Protein 1VG5 (pdb70)

Nearest PDB structures (foldseek):
  1vg5-assembly1_A  TM=5.744E-01  e=1.620E-09  Arabidopsis thaliana
  2lbc-assembly1_A  TM=6.760E-01  e=2.337E-02  Homo sapiens
  2dak-assembly1_A  TM=7.520E-01  e=6.310E-02  Homo sapiens
  2dai-assembly1_A  TM=5.383E-01  e=2.337E-02  Homo sapiens
  1wgn-assembly1_A  TM=6.524E-01  e=8.223E-02  Homo sapiens

Sequence (73 aa):
GSSGSSGSRQAPIANAAVLPQSQGRVAASEEQIQKLVAMGFDRTQVEVALAAADDDLTVAVEILMSQSGPSSGGSSGSSGSRQAPIANAAVLPQSQGRVAASEEQIQKLVAMGFDRTQVEVALAAADDDLTVAVEILMSQSGPSSGGSSGSSGSRQAPIANAAVLPQSQGRVAASEEQIQKLVAMGFDRTQVEVALAAADDDLTVAVEILMSQSGPSSGGSSGSSGSRQAPIANAAVLPQSQGRVAASEEQIQKLVAMGFDRTQVEVALAAADDDLTVAVEILMSQSGPSSGGSSGSSGSRQAPIANAAVLPQSQGRVAASEEQIQKLVAMGFDRTQVEVALAAADDDLTVAVEILMSQSGPSSGGSSGSSGSRQAPIANAAVLPQSQGRVAASEEQIQKLVAMGFDRTQVEVALAAADDDLTVAVEILMSQSGPSSGGSSGSSGSRQAPIANAAVLPQSQGRVAASEEQIQKLVAMGFDRTQVEVALAAADDDLTVAVEILMSQSGPSSGGSSGSSGSRQAPIANAAVLPQSQGRVAASEEQIQKLVAMGFDRTQVEVALAAADDDLTVAVEILMSQSGPSSGGSSGSSGSRQAPIANAAVLPQSQGRVAASEEQIQKLVAMGFDRTQVEVALAAADDDLTVAVEILMSQSGPSSGGSSGSSGSRQAPIANAAVLPQSQGRVAASEEQIQKLVAMGFDRTQVEVALAAADDDLTVAVEILMSQSGPSSGGSSGSSGSRQAPIANAAVLPQSQGRVAASEEQIQKLVAMGFDRTQVEVALAAADDDLTVAVEILMSQSGPSSGGSSGSSGSRQAPIANAAVLPQSQGRVAASEEQIQKLVAMGFDRTQVEVALAAADDDLTVAVEILMSQSGPSSGGSSGSSGSRQAPIANAAVLPQSQGRVAASEEQIQKLVAMGFDRTQVEVALAAADDDLTVAVEILMSQSGPSSGGSSGSSGSRQAPIANAAVLPQSQGRVAASEEQIQKLVAMGFDRTQVEVALAAADDDLTVAVEILMSQSGPSSGGSSGSSGSRQAPIANAAVLPQSQGRVAASEEQIQKLVAMGFDRTQVEVALAAADDDLTVAVEILMSQSGPSSGGSSGSSGSRQAPIANAAVLPQSQGRVAASEEQIQKLVAMGFDRTQVEVALAAADDDLTVAVEILMSQSGPSSGGSSGSSGSRQAPIANAAVLPQSQGRVAASEEQIQKLVAMGFDRTQVEVALAAADDDLTVAVEILMSQSGPSSGGSSGSSGSRQAPIANAAVLPQSQGRVAASEEQIQKLVAMGFDRTQVEVALAAADDDLTVAVEILMSQSGPSSGGSSGSSGSRQAPIANAAVLPQSQGRVAASEEQIQKLVAMGFDRTQVEVALAAADDDLTVAVEILMSQSGPSSGGSSGSSGSRQAPIANAAVLPQSQGRVAASEEQIQKLVAMGFDRTQVEVALAAADDDLTVAVEILMSQSGPSSG

Organism: Arabidopsis thaliana (NCBI:txid3702)

Solvent-accessible surface area: 6245 Å² total; per-residue (Å²): 140,115,116,56,117,125,63,118,220,184,69,142,146,98,95,79,100,80,141,111,166,115,154,72,214,132,34,40,49,120,116,23,5,84,110,1,51,87,122,65,34,86,130,84,64,0,59,90,0,1,71,39,7,109,55,61,34,106,53,0,26,106,18,9,138,84,55,115,43,150,96,128,116

InterPro domains:
  IPR009060 UBA-like superfamily [SSF46934] (340-401)
  IPR015940 Ubiquitin-associated domain [PF00627] (364-398)
  IPR015940 Ubiquitin-associated domain [PS50030] (361-401)
  IPR015940 Ubiquitin-associated domain [SM00165] (363-400)
  IPR022764 Peptidase S54, rhomboid domain [PF01694] (62-213)
  IPR035952 Rhomboid-like superfamily [G3DSA:1.20.1540.10] (17-213)
  IPR035952 Rhomboid-like superfamily [SSF144091] (19-215)

GO terms:
  GO:0005829 cytosol (C, HDA)

Foldseek 3Di:
DDPDDDDPDDDDDDDDDDDPDDPDDDALDPVLLCVVVVVPADSVLQRVLSVVCVVPSVRSNVCRVVPDDPPDD

Radius of gyration: 15.61 Å; Cα contacts (8 Å, |Δi|>4): 55; chains: 1; bounding box: 29×30×50 Å

Secondary structure (DSSP, 8-state):
-------------SPPP--SSS---S---HHHHHHHHTTT--HHHHHHHHHHHTS-HHHHHHHHHT-S-SS--

CATH classification: 1.10.8.10

Structure (mmCIF, N/CA/C/O backbone):
data_1VG5
#
_entry.id   1VG5
#
loop_
_atom_site.group_PDB
_atom_site.id
_atom_site.type_symbol
_atom_site.label_atom_id
_atom_site.label_alt_id
_atom_site.label_comp_id
_atom_site.label_asym_id
_atom_site.label_entity_id
_atom_site.label_seq_id
_atom_site.pdbx_PDB_ins_code
_atom_site.Cartn_x
_atom_site.Cartn_y
_atom_site.Cartn_z
_atom_site.occupancy
_atom_site.B_iso_or_equiv
_atom_site.auth_seq_id
_atom_site.auth_comp_id
_atom_site.auth_asym_id
_atom_site.auth_atom_id
_atom_site.pdbx_PDB_model_num
ATOM 1 N N . GLY A 1 1 ? -12.229 5.098 -35.597 1.00 0.00 1 GLY A N 1
ATOM 2 C CA . GLY A 1 1 ? -10.906 4.599 -35.931 1.00 0.00 1 GLY A CA 1
ATOM 3 C C . GLY A 1 1 ? -10.586 3.325 -35.146 1.00 0.00 1 GLY A C 1
ATOM 4 O O . GLY A 1 1 ? -11.466 2.497 -34.916 1.00 0.00 1 GLY A O 1
ATOM 8 N N . SER A 1 2 ? -9.325 3.209 -34.757 1.00 0.00 2 SER A N 1
ATOM 9 C CA . SER A 1 2 ? -8.879 2.051 -34.002 1.00 0.00 2 SER A CA 1
ATOM 10 C C . SER A 1 2 ? -8.590 2.449 -32.553 1.00 0.00 2 SER A C 1
ATOM 11 O O . SER A 1 2 ? -7.884 3.425 -32.303 1.00 0.00 2 SER A O 1
ATOM 19 N N . SER A 1 3 ? -9.149 1.673 -31.637 1.00 0.00 3 SER A N 1
ATOM 20 C CA . SER A 1 3 ? -8.961 1.933 -30.220 1.00 0.00 3 SER A CA 1
ATOM 21 C C . SER A 1 3 ? -7.689 1.241 -29.726 1.00 0.00 3 SER A C 1
ATOM 22 O O . SER A 1 3 ? -7.137 1.614 -28.692 1.00 0.00 3 SER A O 1
ATOM 30 N N . GLY A 1 4 ? -7.260 0.246 -30.489 1.00 0.00 4 GLY A N 1
ATOM 31 C CA . GLY A 1 4 ? -6.063 -0.501 -30.142 1.00 0.00 4 GLY A CA 1
ATOM 32 C C . GLY A 1 4 ? -6.193 -1.130 -28.753 1.00 0.00 4 GLY A C 1
ATOM 33 O O . GLY A 1 4 ? -7.299 -1.421 -28.300 1.00 0.00 4 GLY A O 1
ATOM 37 N N . SER A 1 5 ? -5.047 -1.321 -28.115 1.00 0.00 5 SER A N 1
ATOM 38 C CA . SER A 1 5 ? -5.019 -1.910 -26.787 1.00 0.00 5 SER A CA 1
ATOM 39 C C . SER A 1 5 ? -5.580 -3.333 -26.834 1.00 0.00 5 SER A C 1
ATOM 40 O O . SER A 1 5 ? -6.748 -3.533 -27.162 1.00 0.00 5 SER A O 1
ATOM 48 N N . SER A 1 6 ? -4.720 -4.284 -26.500 1.00 0.00 6 SER A N 1
ATOM 49 C CA . SER A 1 6 ? -5.115 -5.683 -26.500 1.00 0.00 6 SER A CA 1
ATOM 50 C C . SER A 1 6 ? -3.986 -6.545 -25.931 1.00 0.00 6 SER A C 1
ATOM 51 O O . SER A 1 6 ? -3.114 -6.999 -26.670 1.00 0.00 6 SER A O 1
ATOM 59 N N . GLY A 1 7 ? -4.040 -6.745 -24.622 1.00 0.00 7 GLY A N 1
ATOM 60 C CA . GLY A 1 7 ? -3.033 -7.545 -23.946 1.00 0.00 7 GLY A CA 1
ATOM 61 C C . GLY A 1 7 ? -3.488 -7.920 -22.534 1.00 0.00 7 GLY A C 1
ATOM 62 O O . GLY A 1 7 ? -4.602 -8.406 -22.345 1.00 0.00 7 GLY A O 1
ATOM 66 N N . SER A 1 8 ? -2.602 -7.679 -21.578 1.00 0.00 8 SER A N 1
ATOM 67 C CA . SER A 1 8 ? -2.899 -7.985 -20.189 1.00 0.00 8 SER A CA 1
ATOM 68 C C . SER A 1 8 ? -3.116 -9.490 -20.019 1.00 0.00 8 SER A C 1
ATOM 69 O O . SER A 1 8 ? -3.904 -10.093 -20.747 1.00 0.00 8 SER A O 1
ATOM 77 N N . ARG A 1 9 ? -2.404 -10.054 -19.055 1.00 0.00 9 ARG A N 1
ATOM 78 C CA . ARG A 1 9 ? -2.509 -11.477 -18.780 1.00 0.00 9 ARG A CA 1
ATOM 79 C C . ARG A 1 9 ? -1.665 -11.846 -17.559 1.00 0.00 9 ARG A C 1
ATOM 80 O O . ARG A 1 9 ? -0.644 -11.214 -17.292 1.00 0.00 9 ARG A O 1
ATOM 101 N N . GLN A 1 10 ? -2.123 -12.867 -16.849 1.00 0.00 10 GLN A N 1
ATOM 102 C CA . GLN A 1 10 ? -1.423 -13.327 -15.662 1.00 0.00 10 GLN A CA 1
ATOM 103 C C . GLN A 1 10 ? -1.221 -12.169 -14.683 1.00 0.00 10 GLN A C 1
ATOM 104 O O . GLN A 1 10 ? -0.219 -11.459 -14.755 1.00 0.00 10 GLN A O 1
ATOM 118 N N . ALA A 1 11 ? -2.188 -12.014 -13.791 1.00 0.00 11 ALA A N 1
ATOM 119 C CA . ALA A 1 11 ? -2.128 -10.955 -12.798 1.00 0.00 11 ALA A CA 1
ATOM 120 C C . ALA A 1 11 ? -2.397 -11.544 -11.412 1.00 0.00 11 ALA A C 1
ATOM 121 O O . ALA A 1 11 ? -3.176 -12.486 -11.275 1.00 0.00 11 ALA A O 1
ATOM 128 N N . PRO A 1 12 ? -1.720 -10.950 -10.393 1.00 0.00 12 PRO A N 1
ATOM 129 C CA . PRO A 1 12 ? -1.878 -11.406 -9.023 1.00 0.00 12 PRO A CA 1
ATOM 130 C C . PRO A 1 12 ? -3.219 -10.949 -8.445 1.00 0.00 12 PRO A C 1
ATOM 131 O O . PRO A 1 12 ? -3.336 -9.830 -7.948 1.00 0.00 12 PRO A O 1
ATOM 142 N N . ILE A 1 13 ? -4.197 -11.839 -8.529 1.00 0.00 13 ILE A N 1
ATOM 143 C CA . ILE A 1 13 ? -5.525 -11.541 -8.020 1.00 0.00 13 ILE A CA 1
ATOM 144 C C . ILE A 1 13 ? -5.741 -12.287 -6.701 1.00 0.00 13 ILE A C 1
ATOM 145 O O . ILE A 1 13 ? -5.254 -13.403 -6.529 1.00 0.00 13 ILE A O 1
ATOM 161 N N . ALA A 1 14 ? -6.470 -11.639 -5.804 1.00 0.00 14 ALA A N 1
ATOM 162 C CA . ALA A 1 14 ? -6.755 -12.227 -4.506 1.00 0.00 14 ALA A CA 1
ATOM 163 C C . ALA A 1 14 ? -5.465 -12.291 -3.686 1.00 0.00 14 ALA A C 1
ATOM 164 O O . ALA A 1 14 ? -4.387 -12.518 -4.234 1.00 0.00 14 ALA A O 1
ATOM 171 N N . ASN A 1 15 ? -5.618 -12.088 -2.386 1.00 0.00 15 ASN A N 1
ATOM 172 C CA . ASN A 1 15 ? -4.478 -12.120 -1.484 1.00 0.00 15 ASN A CA 1
ATOM 173 C C . ASN A 1 15 ? -4.072 -13.574 -1.235 1.00 0.00 15 ASN A C 1
ATOM 174 O O . ASN A 1 15 ? -4.869 -14.489 -1.438 1.00 0.00 15 ASN A O 1
ATOM 185 N N . ALA A 1 16 ? -2.832 -13.742 -0.799 1.00 0.00 16 ALA A N 1
ATOM 186 C CA . ALA A 1 16 ? -2.310 -15.069 -0.520 1.00 0.00 16 ALA A CA 1
ATOM 187 C C . ALA A 1 16 ? -2.557 -15.411 0.950 1.00 0.00 16 ALA A C 1
ATOM 188 O O . ALA A 1 16 ? -2.265 -14.609 1.836 1.00 0.00 16 ALA A O 1
ATOM 195 N N . ALA A 1 17 ? -3.094 -16.604 1.165 1.00 0.00 17 ALA A N 1
ATOM 196 C CA . ALA A 1 17 ? -3.384 -17.062 2.514 1.00 0.00 17 ALA A CA 1
ATOM 197 C C . ALA A 1 17 ? -2.070 -17.358 3.240 1.00 0.00 17 ALA A C 1
ATOM 198 O O . ALA A 1 17 ? -1.042 -17.584 2.604 1.00 0.00 17 ALA A O 1
ATOM 205 N N . VAL A 1 18 ? -2.147 -17.347 4.563 1.00 0.00 18 VAL A N 1
ATOM 206 C CA . VAL A 1 18 ? -0.978 -17.612 5.383 1.00 0.00 18 VAL A CA 1
ATOM 207 C C . VAL A 1 18 ? -1.416 -18.276 6.690 1.00 0.00 18 VAL A C 1
ATOM 208 O O . VAL A 1 18 ? -2.174 -17.692 7.463 1.00 0.00 18 VAL A O 1
ATOM 221 N N . LEU A 1 19 ? -0.920 -19.487 6.896 1.00 0.00 19 LEU A N 1
ATOM 222 C CA . LEU A 1 19 ? -1.251 -20.237 8.096 1.00 0.00 19 LEU A CA 1
ATOM 223 C C . LEU A 1 19 ? -0.593 -19.571 9.306 1.00 0.00 19 LEU A C 1
ATOM 224 O O . LEU A 1 19 ? 0.496 -19.011 9.194 1.00 0.00 19 LEU A O 1
ATOM 240 N N . PRO A 1 20 ? -1.300 -19.657 10.464 1.00 0.00 20 PRO A N 1
ATOM 241 C CA . PRO A 1 20 ? -0.796 -19.070 11.694 1.00 0.00 20 PRO A CA 1
ATOM 242 C C . PRO A 1 20 ? 0.336 -19.915 12.282 1.00 0.00 20 PRO A C 1
ATOM 243 O O . PRO A 1 20 ? 0.675 -20.967 11.741 1.00 0.00 20 PRO A O 1
ATOM 254 N N . GLN A 1 21 ? 0.888 -19.424 13.381 1.00 0.00 21 GLN A N 1
ATOM 255 C CA . GLN A 1 21 ? 1.975 -20.121 14.048 1.00 0.00 21 GLN A CA 1
ATOM 256 C C . GLN A 1 21 ? 3.073 -20.477 13.044 1.00 0.00 21 GLN A C 1
ATOM 257 O O . GLN A 1 21 ? 2.964 -20.159 11.861 1.00 0.00 21 GLN A O 1
ATOM 271 N N . SER A 1 22 ? 4.106 -21.132 13.553 1.00 0.00 22 SER A N 1
ATOM 272 C CA . SER A 1 22 ? 5.223 -21.534 12.715 1.00 0.00 22 SER A CA 1
ATOM 273 C C . SER A 1 22 ? 5.882 -20.301 12.093 1.00 0.00 22 SER A C 1
ATOM 274 O O . SER A 1 22 ? 6.759 -19.689 12.701 1.00 0.00 22 SER A O 1
ATOM 282 N N . GLN A 1 23 ? 5.434 -19.974 10.890 1.00 0.00 23 GLN A N 1
ATOM 283 C CA . GLN A 1 23 ? 5.970 -18.825 10.180 1.00 0.00 23 GLN A CA 1
ATOM 284 C C . GLN A 1 23 ? 5.810 -17.558 11.023 1.00 0.00 23 GLN A C 1
ATOM 285 O O . GLN A 1 23 ? 4.730 -16.971 11.070 1.00 0.00 23 GLN A O 1
ATOM 299 N N . GLY A 1 24 ? 6.902 -17.173 11.668 1.00 0.00 24 GLY A N 1
ATOM 300 C CA . GLY A 1 24 ? 6.896 -15.987 12.507 1.00 0.00 24 GLY A CA 1
ATOM 301 C C . GLY A 1 24 ? 8.322 -15.514 12.798 1.00 0.00 24 GLY A C 1
ATOM 302 O O . GLY A 1 24 ? 8.819 -15.677 13.911 1.00 0.00 24 GLY A O 1
ATOM 306 N N . ARG A 1 25 ? 8.940 -14.938 11.777 1.00 0.00 25 ARG A N 1
ATOM 307 C CA . ARG A 1 25 ? 10.299 -14.441 11.909 1.00 0.00 25 ARG A CA 1
ATOM 308 C C . ARG A 1 25 ? 10.365 -12.965 11.511 1.00 0.00 25 ARG A C 1
ATOM 309 O O . ARG A 1 25 ? 9.404 -12.421 10.968 1.00 0.00 25 ARG A O 1
ATOM 330 N N . VAL A 1 26 ? 11.508 -12.359 11.796 1.00 0.00 26 VAL A N 1
ATOM 331 C CA . VAL A 1 26 ? 11.712 -10.957 11.475 1.00 0.00 26 VAL A CA 1
ATOM 332 C C . VAL A 1 26 ? 11.572 -10.758 9.964 1.00 0.00 26 VAL A C 1
ATOM 333 O O . VAL A 1 26 ? 11.771 -11.694 9.191 1.00 0.00 26 VAL A O 1
ATOM 346 N N . ALA A 1 27 ? 11.230 -9.534 9.589 1.00 0.00 27 ALA A N 1
ATOM 347 C CA . ALA A 1 27 ? 11.061 -9.201 8.185 1.00 0.00 27 ALA A CA 1
ATOM 348 C C . ALA A 1 27 ? 10.669 -7.728 8.059 1.00 0.00 27 ALA A C 1
ATOM 349 O O . ALA A 1 27 ? 11.415 -6.929 7.494 1.00 0.00 27 ALA A O 1
ATOM 356 N N . ALA A 1 28 ? 9.498 -7.412 8.593 1.00 0.00 28 ALA A N 1
ATOM 357 C CA . ALA A 1 28 ? 8.998 -6.049 8.547 1.00 0.00 28 ALA A CA 1
ATOM 358 C C . ALA A 1 28 ? 10.154 -5.077 8.789 1.00 0.00 28 ALA A C 1
ATOM 359 O O . ALA A 1 28 ? 10.875 -5.199 9.779 1.00 0.00 28 ALA A O 1
ATOM 366 N N . SER A 1 29 ? 10.296 -4.134 7.869 1.00 0.00 29 SER A N 1
ATOM 367 C CA . SER A 1 29 ? 11.353 -3.142 7.970 1.00 0.00 29 SER A CA 1
ATOM 368 C C . SER A 1 29 ? 10.748 -1.754 8.191 1.00 0.00 29 SER A C 1
ATOM 369 O O . SER A 1 29 ? 9.664 -1.459 7.690 1.00 0.00 29 SER A O 1
ATOM 377 N N . GLU A 1 30 ? 11.475 -0.939 8.940 1.00 0.00 30 GLU A N 1
ATOM 378 C CA . GLU A 1 30 ? 11.024 0.411 9.233 1.00 0.00 30 GLU A CA 1
ATOM 379 C C . GLU A 1 30 ? 10.806 1.191 7.935 1.00 0.00 30 GLU A C 1
ATOM 380 O O . GLU A 1 30 ? 9.792 1.868 7.776 1.00 0.00 30 GLU A O 1
ATOM 392 N N . GLU A 1 31 ? 11.776 1.070 7.040 1.00 0.00 31 GLU A N 1
ATOM 393 C CA . GLU A 1 31 ? 11.703 1.755 5.761 1.00 0.00 31 GLU A CA 1
ATOM 394 C C . GLU A 1 31 ? 10.321 1.561 5.133 1.00 0.00 31 GLU A C 1
ATOM 395 O O . GLU A 1 31 ? 9.745 2.502 4.588 1.00 0.00 31 GLU A O 1
ATOM 407 N N . GLN A 1 32 ? 9.829 0.335 5.230 1.00 0.00 32 GLN A N 1
ATOM 408 C CA . GLN A 1 32 ? 8.526 0.006 4.678 1.00 0.00 32 GLN A CA 1
ATOM 409 C C . GLN A 1 32 ? 7.421 0.709 5.470 1.00 0.00 32 GLN A C 1
ATOM 410 O O . GLN A 1 32 ? 6.660 1.499 4.913 1.00 0.00 32 GLN A O 1
ATOM 424 N N . ILE A 1 33 ? 7.368 0.396 6.756 1.00 0.00 33 ILE A N 1
ATOM 425 C CA . ILE A 1 33 ? 6.370 0.988 7.630 1.00 0.00 33 ILE A CA 1
ATOM 426 C C . ILE A 1 33 ? 6.216 2.472 7.290 1.00 0.00 33 ILE A C 1
ATOM 427 O O . ILE A 1 33 ? 5.106 3.002 7.295 1.00 0.00 33 ILE A O 1
ATOM 443 N N . GLN A 1 34 ? 7.346 3.101 7.003 1.00 0.00 34 GLN A N 1
ATOM 444 C CA . GLN A 1 34 ? 7.351 4.513 6.662 1.00 0.00 34 GLN A CA 1
ATOM 445 C C . GLN A 1 34 ? 6.823 4.717 5.240 1.00 0.00 34 GLN A C 1
ATOM 446 O O . GLN A 1 34 ? 6.028 5.623 4.994 1.00 0.00 34 GLN A O 1
ATOM 460 N N . LYS A 1 35 ? 7.286 3.860 4.342 1.00 0.00 35 LYS A N 1
ATOM 461 C CA . LYS A 1 35 ? 6.870 3.935 2.952 1.00 0.00 35 LYS A CA 1
ATOM 462 C C . LYS A 1 35 ? 5.351 3.769 2.869 1.00 0.00 35 LYS A C 1
ATOM 463 O O . LYS A 1 35 ? 4.722 4.239 1.922 1.00 0.00 35 LYS A O 1
ATOM 482 N N . LEU A 1 36 ? 4.805 3.099 3.874 1.00 0.00 36 LEU A N 1
ATOM 483 C CA . LEU A 1 36 ? 3.372 2.866 3.926 1.00 0.00 36 LEU A CA 1
ATOM 484 C C . LEU A 1 36 ? 2.718 3.930 4.810 1.00 0.00 36 LEU A C 1
ATOM 485 O O . LEU A 1 36 ? 1.746 4.565 4.405 1.00 0.00 36 LEU A O 1
ATOM 501 N N . VAL A 1 37 ? 3.278 4.092 5.999 1.00 0.00 37 VAL A N 1
ATOM 502 C CA . VAL A 1 37 ? 2.762 5.068 6.943 1.00 0.00 37 VAL A CA 1
ATOM 503 C C . VAL A 1 37 ? 2.743 6.448 6.283 1.00 0.00 37 VAL A C 1
ATOM 504 O O . VAL A 1 37 ? 1.836 7.244 6.526 1.00 0.00 37 VAL A O 1
ATOM 517 N N . ALA A 1 38 ? 3.753 6.690 5.461 1.00 0.00 38 ALA A N 1
ATOM 518 C CA . ALA A 1 38 ? 3.864 7.960 4.765 1.00 0.00 38 ALA A CA 1
ATOM 519 C C . ALA A 1 38 ? 2.693 8.107 3.791 1.00 0.00 38 ALA A C 1
ATOM 520 O O . ALA A 1 38 ? 2.139 9.195 3.639 1.00 0.00 38 ALA A O 1
ATOM 527 N N . MET A 1 39 ? 2.350 6.995 3.156 1.00 0.00 39 MET A N 1
ATOM 528 C CA . MET A 1 39 ? 1.255 6.986 2.202 1.00 0.00 39 MET A CA 1
ATOM 529 C C . MET A 1 39 ? -0.076 7.298 2.890 1.00 0.00 39 MET A C 1
ATOM 530 O O . MET A 1 39 ? -1.025 7.738 2.244 1.00 0.00 39 MET A O 1
ATOM 544 N N . GLY A 1 40 ? -0.101 7.058 4.193 1.00 0.00 40 GLY A N 1
ATOM 545 C CA . GLY A 1 40 ? -1.299 7.308 4.976 1.00 0.00 40 GLY A CA 1
ATOM 546 C C . GLY A 1 40 ? -1.823 6.015 5.605 1.00 0.00 40 GLY A C 1
ATOM 547 O O . GLY A 1 40 ? -3.032 5.811 5.699 1.00 0.00 40 GLY A O 1
ATOM 551 N N . PHE A 1 41 ? -0.886 5.175 6.020 1.00 0.00 41 PHE A N 1
ATOM 552 C CA . PHE A 1 41 ? -1.237 3.908 6.637 1.00 0.00 41 PHE A CA 1
ATOM 553 C C . PHE A 1 41 ? -0.800 3.872 8.103 1.00 0.00 41 PHE A C 1
ATOM 554 O O . PHE A 1 41 ? -0.078 4.756 8.561 1.00 0.00 41 PHE A O 1
ATOM 571 N N . ASP A 1 42 ? -1.257 2.841 8.799 1.00 0.00 42 ASP A N 1
ATOM 572 C CA . ASP A 1 42 ? -0.922 2.678 10.203 1.00 0.00 42 ASP A CA 1
ATOM 573 C C . ASP A 1 42 ? 0.184 1.629 10.341 1.00 0.00 42 ASP A C 1
ATOM 574 O O . ASP A 1 42 ? 0.091 0.545 9.768 1.00 0.00 42 ASP A O 1
ATOM 583 N N . ARG A 1 43 ? 1.204 1.989 11.106 1.00 0.00 43 ARG A N 1
ATOM 584 C CA . ARG A 1 43 ? 2.326 1.093 11.327 1.00 0.00 43 ARG A CA 1
ATOM 585 C C . ARG A 1 43 ? 1.829 -0.339 11.532 1.00 0.00 43 ARG A C 1
ATOM 586 O O . ARG A 1 43 ? 2.306 -1.266 10.879 1.00 0.00 43 ARG A O 1
ATOM 607 N N . THR A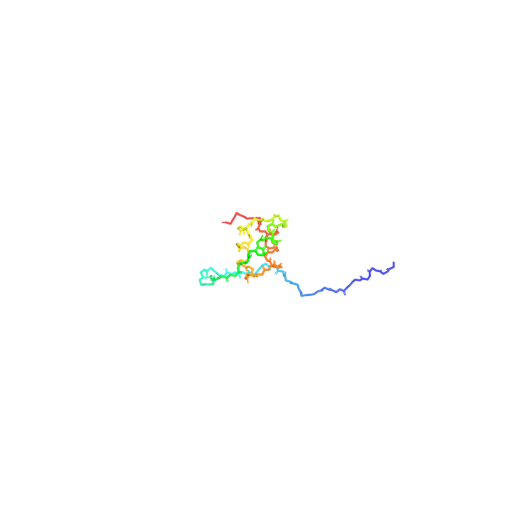 1 44 ? 0.877 -0.476 12.443 1.00 0.00 44 THR A N 1
ATOM 608 C CA . THR A 1 44 ? 0.310 -1.780 12.743 1.00 0.00 44 THR A CA 1
ATOM 609 C C . THR A 1 44 ? -0.185 -2.454 11.462 1.00 0.00 44 THR A C 1
ATOM 610 O O . THR A 1 44 ? 0.240 -3.561 11.135 1.00 0.00 44 THR A O 1
ATOM 621 N N . GLN A 1 45 ? -1.076 -1.758 10.771 1.00 0.00 45 GLN A N 1
ATOM 622 C CA . GLN A 1 45 ? -1.633 -2.275 9.533 1.00 0.00 45 GLN A CA 1
ATOM 623 C C . GLN A 1 45 ? -0.511 -2.702 8.584 1.00 0.00 45 GLN A C 1
ATOM 624 O O . GLN A 1 45 ? -0.622 -3.722 7.905 1.00 0.00 45 GLN A O 1
ATOM 638 N N . VAL A 1 46 ? 0.543 -1.899 8.566 1.00 0.00 46 VAL A N 1
ATOM 639 C CA . VAL A 1 46 ? 1.683 -2.180 7.711 1.00 0.00 46 VAL A CA 1
ATOM 640 C C . VAL A 1 46 ? 2.330 -3.496 8.148 1.00 0.00 46 VAL A C 1
ATOM 641 O O . VAL A 1 46 ? 2.576 -4.375 7.323 1.00 0.00 46 VAL A O 1
ATOM 654 N N . GLU A 1 47 ? 2.587 -3.591 9.444 1.00 0.00 47 GLU A N 1
ATOM 655 C CA . GLU A 1 47 ? 3.200 -4.785 10.000 1.00 0.00 47 GLU A CA 1
ATOM 656 C C . GLU A 1 47 ? 2.318 -6.007 9.736 1.00 0.00 47 GLU A C 1
ATOM 657 O O . GLU A 1 47 ? 2.766 -6.983 9.136 1.00 0.00 47 GLU A O 1
ATOM 669 N N . VAL A 1 48 ? 1.079 -5.914 10.197 1.00 0.00 48 VAL A N 1
ATOM 670 C CA . VAL A 1 48 ? 0.130 -6.999 10.018 1.00 0.00 48 VAL A CA 1
ATOM 671 C C . VAL A 1 48 ? 0.186 -7.486 8.569 1.00 0.00 48 VAL A C 1
ATOM 672 O O . VAL A 1 48 ? 0.300 -8.684 8.316 1.00 0.00 48 VAL A O 1
ATOM 685 N N . ALA A 1 49 ? 0.102 -6.531 7.654 1.00 0.00 49 ALA A N 1
ATOM 686 C CA . ALA A 1 49 ? 0.142 -6.847 6.236 1.00 0.00 49 ALA A CA 1
ATOM 687 C C . ALA A 1 49 ? 1.524 -7.395 5.879 1.00 0.00 49 ALA A C 1
ATOM 688 O O . ALA A 1 49 ? 1.649 -8.537 5.440 1.00 0.00 49 ALA A O 1
ATOM 695 N N . LEU A 1 50 ? 2.529 -6.554 6.079 1.00 0.00 50 LEU A N 1
ATOM 696 C CA . LEU A 1 50 ? 3.898 -6.940 5.783 1.00 0.00 50 LEU A CA 1
ATOM 697 C C . LEU A 1 50 ? 4.111 -8.400 6.188 1.00 0.00 50 LEU A C 1
ATOM 698 O O . LEU A 1 50 ? 4.903 -9.110 5.571 1.00 0.00 50 LEU A O 1
ATOM 714 N N . ALA A 1 51 ? 3.389 -8.805 7.222 1.00 0.00 51 ALA A N 1
ATOM 715 C CA . ALA A 1 51 ? 3.489 -10.168 7.717 1.00 0.00 51 ALA A CA 1
ATOM 716 C C . ALA A 1 51 ? 2.909 -11.127 6.676 1.00 0.00 51 ALA A C 1
ATOM 717 O O . ALA A 1 51 ? 3.612 -12.003 6.174 1.00 0.00 51 ALA A O 1
ATOM 724 N N . ALA A 1 52 ? 1.632 -10.930 6.382 1.00 0.00 52 ALA A N 1
ATOM 725 C CA . ALA A 1 52 ? 0.950 -11.767 5.410 1.00 0.00 52 ALA A CA 1
ATOM 726 C C . ALA A 1 52 ? 1.608 -11.590 4.040 1.00 0.00 52 ALA A C 1
ATOM 727 O O . ALA A 1 52 ? 1.607 -12.510 3.224 1.00 0.00 52 ALA A O 1
ATOM 734 N N . ALA A 1 53 ? 2.153 -10.401 3.831 1.00 0.00 53 ALA A N 1
ATOM 735 C CA . ALA A 1 53 ? 2.813 -10.091 2.574 1.00 0.00 53 ALA A CA 1
ATOM 736 C C . ALA A 1 53 ? 4.111 -10.894 2.473 1.00 0.00 53 ALA A C 1
ATOM 737 O O . ALA A 1 53 ? 4.576 -11.195 1.374 1.00 0.00 53 ALA A O 1
ATOM 744 N N . ASP A 1 54 ? 4.661 -11.218 3.634 1.00 0.00 54 ASP A N 1
ATOM 745 C CA . ASP A 1 54 ? 5.897 -11.981 3.690 1.00 0.00 54 ASP A CA 1
ATOM 746 C C . ASP A 1 54 ? 7.084 -11.032 3.514 1.00 0.00 54 ASP A C 1
ATOM 747 O O . ASP A 1 54 ? 8.101 -11.407 2.931 1.00 0.00 54 ASP A O 1
ATOM 756 N N . ASP A 1 55 ? 6.916 -9.823 4.028 1.00 0.00 55 ASP A N 1
ATOM 757 C CA . ASP A 1 55 ? 7.962 -8.818 3.934 1.00 0.00 55 ASP A CA 1
ATOM 758 C C . ASP A 1 55 ? 7.899 -8.150 2.558 1.00 0.00 55 ASP A C 1
ATOM 759 O O . ASP A 1 55 ? 8.880 -7.561 2.105 1.00 0.00 55 ASP A O 1
ATOM 768 N N . ASP A 1 56 ? 6.737 -8.264 1.933 1.00 0.00 56 ASP A N 1
ATOM 769 C CA . ASP A 1 56 ? 6.534 -7.679 0.618 1.00 0.00 56 ASP A CA 1
ATOM 770 C C . ASP A 1 56 ? 5.842 -6.323 0.770 1.00 0.00 56 ASP A C 1
ATOM 771 O O . ASP A 1 56 ? 4.930 -6.175 1.582 1.00 0.00 56 ASP A O 1
ATOM 780 N N . LEU A 1 57 ? 6.303 -5.368 -0.024 1.00 0.00 57 LEU A N 1
ATOM 781 C CA . LEU A 1 57 ? 5.740 -4.029 0.012 1.00 0.00 57 LEU A CA 1
ATOM 782 C C . LEU A 1 57 ? 4.617 -3.924 -1.022 1.00 0.00 57 LEU A C 1
ATOM 783 O O . LEU A 1 57 ? 3.468 -3.661 -0.671 1.00 0.00 57 LEU A O 1
ATOM 799 N N . THR A 1 58 ? 4.988 -4.137 -2.276 1.00 0.00 58 THR A N 1
ATOM 800 C CA . THR A 1 58 ? 4.026 -4.070 -3.363 1.00 0.00 58 THR A CA 1
ATOM 801 C C . THR A 1 58 ? 2.757 -4.842 -2.999 1.00 0.00 58 THR A C 1
ATOM 802 O O . THR A 1 58 ? 1.667 -4.504 -3.459 1.00 0.00 58 THR A O 1
ATOM 813 N N . VAL A 1 59 ? 2.939 -5.865 -2.177 1.00 0.00 59 VAL A N 1
ATOM 814 C CA . VAL A 1 59 ? 1.822 -6.688 -1.747 1.00 0.00 59 VAL A CA 1
ATOM 815 C C . VAL A 1 59 ? 1.162 -6.045 -0.525 1.00 0.00 59 VAL A C 1
ATOM 816 O O . VAL A 1 59 ? -0.051 -5.842 -0.506 1.00 0.00 59 VAL A O 1
ATOM 829 N N . ALA A 1 60 ? 1.989 -5.743 0.465 1.00 0.00 60 ALA A N 1
ATOM 830 C CA . ALA A 1 60 ? 1.500 -5.128 1.687 1.00 0.00 60 ALA A CA 1
ATOM 831 C C . ALA A 1 60 ? 0.612 -3.934 1.332 1.00 0.00 60 ALA A C 1
ATOM 832 O O . ALA A 1 60 ? -0.538 -3.861 1.763 1.00 0.00 60 ALA A O 1
ATOM 839 N N . VAL A 1 61 ? 1.179 -3.027 0.549 1.00 0.00 61 VAL A N 1
ATOM 840 C CA . VAL A 1 61 ? 0.453 -1.840 0.131 1.00 0.00 61 VAL A CA 1
ATOM 841 C C . VAL A 1 61 ? -0.963 -2.236 -0.291 1.00 0.00 61 VAL A C 1
ATOM 842 O O . VAL A 1 61 ? -1.938 -1.616 0.132 1.00 0.00 61 VAL A O 1
ATOM 855 N N . GLU A 1 62 ? -1.032 -3.267 -1.121 1.00 0.00 62 GLU A N 1
ATOM 856 C CA . GLU A 1 62 ? -2.313 -3.753 -1.606 1.00 0.00 62 GLU A CA 1
ATOM 857 C C . GLU A 1 62 ? -3.215 -4.135 -0.430 1.00 0.00 62 GLU A C 1
ATOM 858 O O . GLU A 1 62 ? -4.417 -3.875 -0.456 1.00 0.00 62 GLU A O 1
ATOM 870 N N . ILE A 1 63 ? -2.600 -4.746 0.572 1.00 0.00 63 ILE A N 1
ATOM 871 C CA . ILE A 1 63 ? -3.333 -5.166 1.754 1.00 0.00 63 ILE A CA 1
ATOM 872 C C . ILE A 1 63 ? -3.787 -3.930 2.533 1.00 0.00 63 ILE A C 1
ATOM 873 O O . ILE A 1 63 ? -4.946 -3.838 2.937 1.00 0.00 63 ILE A O 1
ATOM 889 N N . LEU A 1 64 ? -2.851 -3.012 2.722 1.00 0.00 64 LEU A N 1
ATOM 890 C CA . LEU A 1 64 ? -3.141 -1.785 3.445 1.00 0.00 64 LEU A CA 1
ATOM 891 C C . LEU A 1 64 ? -4.310 -1.064 2.771 1.00 0.00 64 LEU A C 1
ATOM 892 O O . LEU A 1 64 ? -5.233 -0.607 3.443 1.00 0.00 64 LEU A O 1
ATOM 908 N N . MET A 1 65 ? -4.232 -0.985 1.451 1.00 0.00 65 MET A N 1
ATOM 909 C CA . MET A 1 65 ? -5.272 -0.328 0.678 1.00 0.00 65 MET A CA 1
ATOM 910 C C . MET A 1 65 ? -6.613 -1.049 0.838 1.00 0.00 65 MET A C 1
ATOM 911 O O . MET A 1 65 ? -7.643 -0.411 1.051 1.00 0.00 65 MET A O 1
ATOM 925 N N . SER A 1 66 ? -6.556 -2.368 0.728 1.00 0.00 66 SER A N 1
ATOM 926 C CA . SER A 1 66 ? -7.752 -3.182 0.857 1.00 0.00 66 SER A CA 1
ATOM 927 C C . SER A 1 66 ? -7.629 -4.104 2.072 1.00 0.00 66 SER A C 1
ATOM 928 O O . SER A 1 66 ? -7.675 -5.326 1.935 1.00 0.00 66 SER A O 1
ATOM 936 N N . GLN A 1 67 ? -7.474 -3.484 3.233 1.00 0.00 67 GLN A N 1
ATOM 937 C CA . GLN A 1 67 ? -7.343 -4.234 4.470 1.00 0.00 67 GLN A CA 1
ATOM 938 C C . GLN A 1 67 ? -8.722 -4.506 5.074 1.00 0.00 67 GLN A C 1
ATOM 939 O O . GLN A 1 67 ? -9.093 -5.658 5.292 1.00 0.00 67 GLN A O 1
ATOM 953 N N . SER A 1 68 ? -9.445 -3.424 5.328 1.00 0.00 68 SER A N 1
ATOM 954 C CA . SER A 1 68 ? -10.775 -3.531 5.902 1.00 0.00 68 SER A CA 1
ATOM 955 C C . SER A 1 68 ? -11.785 -3.912 4.818 1.00 0.00 68 SER A C 1
ATOM 956 O O . SER A 1 68 ? -12.158 -3.080 3.992 1.00 0.00 68 SER A O 1
ATOM 964 N N . GLY A 1 69 ? -12.199 -5.170 4.854 1.00 0.00 69 GLY A N 1
ATOM 965 C CA . GLY A 1 69 ? -13.158 -5.672 3.885 1.00 0.00 69 GLY A CA 1
ATOM 966 C C . GLY A 1 69 ? -14.569 -5.704 4.476 1.00 0.00 69 GLY A C 1
ATOM 967 O O . GLY A 1 69 ? -14.782 -5.272 5.608 1.00 0.00 69 GLY A O 1
ATOM 971 N N . PRO A 1 70 ? -15.521 -6.233 3.661 1.00 0.00 70 PRO A N 1
ATOM 972 C CA . PRO A 1 70 ? -16.905 -6.327 4.092 1.00 0.00 70 PRO A CA 1
ATOM 973 C C . PRO A 1 70 ? -17.090 -7.462 5.102 1.00 0.00 70 PRO A C 1
ATOM 974 O O . PRO A 1 70 ? -17.880 -8.377 4.876 1.00 0.00 70 PRO A O 1
ATOM 985 N N . SER A 1 71 ? -16.347 -7.364 6.194 1.00 0.00 71 SER A N 1
ATOM 986 C CA . SER A 1 71 ? -16.418 -8.371 7.240 1.00 0.00 71 SER A CA 1
ATOM 987 C C . SER A 1 71 ? -15.792 -7.832 8.528 1.00 0.00 71 SER A C 1
ATOM 988 O O . SER A 1 71 ? -14.888 -7.000 8.482 1.00 0.00 71 SER A O 1
ATOM 996 N N . SER A 1 72 ? -16.299 -8.329 9.647 1.00 0.00 72 SER A N 1
ATOM 997 C CA . SER A 1 72 ? -15.801 -7.908 10.946 1.00 0.00 72 SER A CA 1
ATOM 998 C C . SER A 1 72 ? -14.384 -8.442 11.161 1.00 0.00 72 SER A C 1
ATOM 999 O O . SER A 1 72 ? -13.451 -7.670 11.374 1.00 0.00 72 SER A O 1
ATOM 1007 N N . GLY A 1 73 ? -14.267 -9.761 11.098 1.00 0.00 73 GLY A N 1
ATOM 1008 C CA . GLY A 1 73 ? -12.979 -10.407 11.283 1.00 0.00 73 GLY A CA 1
ATOM 1009 C C . GLY A 1 73 ? -12.627 -10.511 12.769 1.00 0.00 73 GLY A C 1
ATOM 1010 O O . GLY A 1 73 ? -13.100 -11.411 13.461 1.00 0.00 73 GLY A O 1
ATOM 1014 N N . GLY A 1 1 ? -18.397 3.423 -10.225 1.00 0.00 1 GLY A N 2
ATOM 1015 C CA . GLY A 1 1 ? -17.949 4.414 -9.261 1.00 0.00 1 GLY A CA 2
ATOM 1016 C C . GLY A 1 1 ? -19.130 5.216 -8.710 1.00 0.00 1 GLY A C 2
ATOM 1017 O O . GLY A 1 1 ? -19.398 6.327 -9.166 1.00 0.00 1 GLY A O 2
ATOM 1021 N N . SER A 1 2 ? -19.806 4.622 -7.738 1.00 0.00 2 SER A N 2
ATOM 1022 C CA . SER A 1 2 ? -20.952 5.267 -7.120 1.00 0.00 2 SER A CA 2
ATOM 1023 C C . SER A 1 2 ? -20.504 6.078 -5.903 1.00 0.00 2 SER A C 2
ATOM 1024 O O . SER A 1 2 ? -19.536 5.717 -5.235 1.00 0.00 2 SER A O 2
ATOM 1032 N N . SER A 1 3 ? -21.229 7.158 -5.651 1.00 0.00 3 SER A N 2
ATOM 1033 C CA . SER A 1 3 ? -20.918 8.023 -4.526 1.00 0.00 3 SER A CA 2
ATOM 1034 C C . SER A 1 3 ? -21.719 7.590 -3.296 1.00 0.00 3 SER A C 2
ATOM 1035 O O . SER A 1 3 ? -22.144 8.428 -2.502 1.00 0.00 3 SER A O 2
ATOM 1043 N N . GLY A 1 4 ? -21.901 6.283 -3.178 1.00 0.00 4 GLY A N 2
ATOM 1044 C CA . GLY A 1 4 ? -22.643 5.730 -2.058 1.00 0.00 4 GLY A CA 2
ATOM 1045 C C . GLY A 1 4 ? -21.712 4.993 -1.093 1.00 0.00 4 GLY A C 2
ATOM 1046 O O . GLY A 1 4 ? -20.711 4.414 -1.512 1.00 0.00 4 GLY A O 2
ATOM 1050 N N . SER A 1 5 ? -22.076 5.037 0.180 1.00 0.00 5 SER A N 2
ATOM 1051 C CA . SER A 1 5 ? -21.286 4.381 1.208 1.00 0.00 5 SER A CA 2
ATOM 1052 C C . SER A 1 5 ? -22.076 4.321 2.516 1.00 0.00 5 SER A C 2
ATOM 1053 O O . SER A 1 5 ? -22.491 5.352 3.043 1.00 0.00 5 SER A O 2
ATOM 1061 N N . SER A 1 6 ? -22.261 3.103 3.004 1.00 0.00 6 SER A N 2
ATOM 1062 C CA . SER A 1 6 ? -22.994 2.895 4.241 1.00 0.00 6 SER A CA 2
ATOM 1063 C C . SER A 1 6 ? -22.239 1.911 5.137 1.00 0.00 6 SER A C 2
ATOM 1064 O O . SER A 1 6 ? -21.879 2.243 6.265 1.00 0.00 6 SER A O 2
ATOM 1072 N N . GLY A 1 7 ? -22.022 0.719 4.601 1.00 0.00 7 GLY A N 2
ATOM 1073 C CA . GLY A 1 7 ? -21.317 -0.316 5.338 1.00 0.00 7 GLY A CA 2
ATOM 1074 C C . GLY A 1 7 ? -20.212 -0.942 4.484 1.00 0.00 7 GLY A C 2
ATOM 1075 O O . GLY A 1 7 ? -19.788 -0.359 3.487 1.00 0.00 7 GLY A O 2
ATOM 1079 N N . SER A 1 8 ? -19.778 -2.120 4.906 1.00 0.00 8 SER A N 2
ATOM 1080 C CA . SER A 1 8 ? -18.730 -2.831 4.192 1.00 0.00 8 SER A CA 2
ATOM 1081 C C . SER A 1 8 ? -18.973 -4.339 4.273 1.00 0.00 8 SER A C 2
ATOM 1082 O O . SER A 1 8 ? -19.112 -5.005 3.249 1.00 0.00 8 SER A O 2
ATOM 1090 N N . ARG A 1 9 ? -19.016 -4.834 5.502 1.00 0.00 9 ARG A N 2
ATOM 1091 C CA . ARG A 1 9 ? -19.240 -6.252 5.730 1.00 0.00 9 ARG A CA 2
ATOM 1092 C C . ARG A 1 9 ? -18.080 -7.071 5.159 1.00 0.00 9 ARG A C 2
ATOM 1093 O O . ARG A 1 9 ? -18.084 -7.421 3.980 1.00 0.00 9 ARG A O 2
ATOM 1114 N N . GLN A 1 10 ? -17.115 -7.352 6.023 1.00 0.00 10 GLN A N 2
ATOM 1115 C CA . GLN A 1 10 ? -15.951 -8.122 5.619 1.00 0.00 10 GLN A CA 2
ATOM 1116 C C . GLN A 1 10 ? -15.394 -8.905 6.810 1.00 0.00 10 GLN A C 2
ATOM 1117 O O . GLN A 1 10 ? -15.495 -8.460 7.952 1.00 0.00 10 GLN A O 2
ATOM 1131 N N . ALA A 1 11 ? -14.820 -10.059 6.503 1.00 0.00 11 ALA A N 2
ATOM 1132 C CA . ALA A 1 11 ? -14.247 -10.908 7.533 1.00 0.00 11 ALA A CA 2
ATOM 1133 C C . ALA A 1 11 ? -12.731 -10.704 7.572 1.00 0.00 11 ALA A C 2
ATOM 1134 O O . ALA A 1 11 ? -12.039 -10.978 6.593 1.00 0.00 11 ALA A O 2
ATOM 1141 N N . PRO A 1 12 ? -12.247 -10.212 8.744 1.00 0.00 12 PRO A N 2
ATOM 1142 C CA . PRO A 1 12 ? -10.826 -9.968 8.923 1.00 0.00 12 PRO A CA 2
ATOM 1143 C C . PRO A 1 12 ? -10.065 -11.281 9.120 1.00 0.00 12 PRO A C 2
ATOM 1144 O O . PRO A 1 12 ? -10.003 -11.806 10.231 1.00 0.00 12 PRO A O 2
ATOM 1155 N N . ILE A 1 13 ? -9.506 -11.773 8.025 1.00 0.00 13 ILE A N 2
ATOM 1156 C CA . ILE A 1 13 ? -8.752 -13.015 8.063 1.00 0.00 13 ILE A CA 2
ATOM 1157 C C . ILE A 1 13 ? -7.282 -12.723 7.752 1.00 0.00 13 ILE A C 2
ATOM 1158 O O . ILE A 1 13 ? -6.966 -12.153 6.709 1.00 0.00 13 ILE A O 2
ATOM 1174 N N . ALA A 1 14 ? -6.423 -13.128 8.676 1.00 0.00 14 ALA A N 2
ATOM 1175 C CA . ALA A 1 14 ? -4.995 -12.917 8.514 1.00 0.00 14 ALA A CA 2
ATOM 1176 C C . ALA A 1 14 ? -4.248 -13.624 9.646 1.00 0.00 14 ALA A C 2
ATOM 1177 O O . ALA A 1 14 ? -3.611 -12.975 10.475 1.00 0.00 14 ALA A O 2
ATOM 1184 N N . ASN A 1 15 ? -4.350 -14.945 9.645 1.00 0.00 15 ASN A N 2
ATOM 1185 C CA . ASN A 1 15 ? -3.691 -15.747 10.663 1.00 0.00 15 ASN A CA 2
ATOM 1186 C C . ASN A 1 15 ? -2.216 -15.918 10.295 1.00 0.00 15 ASN A C 2
ATOM 1187 O O . ASN A 1 15 ? -1.852 -15.847 9.122 1.00 0.00 15 ASN A O 2
ATOM 1198 N N . ALA A 1 16 ? -1.406 -16.141 11.320 1.00 0.00 16 ALA A N 2
ATOM 1199 C CA . ALA A 1 16 ? 0.022 -16.323 11.120 1.00 0.00 16 ALA A CA 2
ATOM 1200 C C . ALA A 1 16 ? 0.256 -17.540 10.224 1.00 0.00 16 ALA A C 2
ATOM 1201 O O . ALA A 1 16 ? -0.276 -18.618 10.484 1.00 0.00 16 ALA A O 2
ATOM 1208 N N . ALA A 1 17 ? 1.052 -17.328 9.186 1.00 0.00 17 ALA A N 2
ATOM 1209 C CA . ALA A 1 17 ? 1.363 -18.395 8.250 1.00 0.00 17 ALA A CA 2
ATOM 1210 C C . ALA A 1 17 ? 2.859 -18.708 8.319 1.00 0.00 17 ALA A C 2
ATOM 1211 O O . ALA A 1 17 ? 3.646 -17.892 8.796 1.00 0.00 17 ALA A O 2
ATOM 1218 N N . VAL A 1 18 ? 3.206 -19.892 7.837 1.00 0.00 18 VAL A N 2
ATOM 1219 C CA . VAL A 1 18 ? 4.594 -20.323 7.837 1.00 0.00 18 VAL A CA 2
ATOM 1220 C C . VAL A 1 18 ? 5.247 -19.927 6.512 1.00 0.00 18 VAL A C 2
ATOM 1221 O O . VAL A 1 18 ? 4.822 -20.375 5.448 1.00 0.00 18 VAL A O 2
ATOM 1234 N N . LEU A 1 19 ? 6.270 -19.092 6.619 1.00 0.00 19 LEU A N 2
ATOM 1235 C CA . LEU A 1 19 ? 6.986 -18.631 5.441 1.00 0.00 19 LEU A CA 2
ATOM 1236 C C . LEU A 1 19 ? 8.479 -18.916 5.614 1.00 0.00 19 LEU A C 2
ATOM 1237 O O . LEU A 1 19 ? 9.000 -18.866 6.727 1.00 0.00 19 LEU A O 2
ATOM 1253 N N . PRO A 1 20 ? 9.144 -19.217 4.466 1.00 0.00 20 PRO A N 2
ATOM 1254 C CA . PRO A 1 20 ? 10.567 -19.510 4.480 1.00 0.00 20 PRO A CA 2
ATOM 1255 C C . PRO A 1 20 ? 11.388 -18.231 4.661 1.00 0.00 20 PRO A C 2
ATOM 1256 O O . PRO A 1 20 ? 11.056 -17.190 4.096 1.00 0.00 20 PRO A O 2
ATOM 1267 N N . GLN A 1 21 ? 12.444 -18.352 5.452 1.00 0.00 21 GLN A N 2
ATOM 1268 C CA . GLN A 1 21 ? 13.315 -17.219 5.715 1.00 0.00 21 GLN A CA 2
ATOM 1269 C C . GLN A 1 21 ? 12.649 -16.255 6.698 1.00 0.00 21 GLN A C 2
ATOM 1270 O O . GLN A 1 21 ? 11.499 -16.453 7.084 1.00 0.00 21 GLN A O 2
ATOM 1284 N N . SER A 1 22 ? 13.402 -15.231 7.075 1.00 0.00 22 SER A N 2
ATOM 1285 C CA . SER A 1 22 ? 12.899 -14.235 8.006 1.00 0.00 22 SER A CA 2
ATOM 1286 C C . SER A 1 22 ? 12.361 -14.920 9.264 1.00 0.00 22 SER A C 2
ATOM 1287 O O . SER A 1 22 ? 11.154 -15.114 9.401 1.00 0.00 22 SER A O 2
ATOM 1295 N N . GLN A 1 23 ? 13.282 -15.266 10.151 1.00 0.00 23 GLN A N 2
ATOM 1296 C CA . GLN A 1 23 ? 12.915 -15.924 11.393 1.00 0.00 23 GLN A CA 2
ATOM 1297 C C . GLN A 1 23 ? 13.522 -15.183 12.586 1.00 0.00 23 GLN A C 2
ATOM 1298 O O . GLN A 1 23 ? 12.845 -14.949 13.586 1.00 0.00 23 GLN A O 2
ATOM 1312 N N . GLY A 1 24 ? 14.792 -14.833 12.441 1.00 0.00 24 GLY A N 2
ATOM 1313 C CA . GLY A 1 24 ? 15.497 -14.122 13.494 1.00 0.00 24 GLY A CA 2
ATOM 1314 C C . GLY A 1 24 ? 14.852 -12.762 13.765 1.00 0.00 24 GLY A C 2
ATOM 1315 O O . GLY A 1 24 ? 13.807 -12.683 14.409 1.00 0.00 24 GLY A O 2
ATOM 1319 N N . ARG A 1 25 ? 15.502 -11.724 13.259 1.00 0.00 25 ARG A N 2
ATOM 1320 C CA . ARG A 1 25 ? 15.005 -10.370 13.438 1.00 0.00 25 ARG A CA 2
ATOM 1321 C C . ARG A 1 25 ? 13.615 -10.228 12.814 1.00 0.00 25 ARG A C 2
ATOM 1322 O O . ARG A 1 25 ? 13.235 -11.016 11.950 1.00 0.00 25 ARG A O 2
ATOM 1343 N N . VAL A 1 26 ? 12.894 -9.217 13.277 1.00 0.00 26 VAL A N 2
ATOM 1344 C CA . VAL A 1 26 ? 11.555 -8.961 12.774 1.00 0.00 26 VAL A CA 2
ATOM 1345 C C . VAL A 1 26 ? 11.622 -8.690 11.270 1.00 0.00 26 VAL A C 2
ATOM 1346 O O . VAL A 1 26 ? 12.658 -8.270 10.757 1.00 0.00 26 VAL A O 2
ATOM 1359 N N . ALA A 1 27 ? 10.504 -8.941 10.606 1.00 0.00 27 ALA A N 2
ATOM 1360 C CA . ALA A 1 27 ? 10.423 -8.730 9.170 1.00 0.00 27 ALA A CA 2
ATOM 1361 C C . ALA A 1 27 ? 10.145 -7.251 8.892 1.00 0.00 27 ALA A C 2
ATOM 1362 O O . ALA A 1 27 ? 10.979 -6.558 8.312 1.00 0.00 27 ALA A O 2
ATOM 1369 N N . ALA A 1 28 ? 8.970 -6.812 9.319 1.00 0.00 28 ALA A N 2
ATOM 1370 C CA . ALA A 1 28 ? 8.572 -5.428 9.123 1.00 0.00 28 ALA A CA 2
ATOM 1371 C C . ALA A 1 28 ? 9.778 -4.517 9.358 1.00 0.00 28 ALA A C 2
ATOM 1372 O O . ALA A 1 28 ? 10.400 -4.565 10.418 1.00 0.00 28 ALA A O 2
ATOM 1379 N N . SER A 1 29 ? 10.073 -3.707 8.352 1.00 0.00 29 SER A N 2
ATOM 1380 C CA . SER A 1 29 ? 11.194 -2.786 8.436 1.00 0.00 29 SER A CA 2
ATOM 1381 C C . SER A 1 29 ? 10.685 -1.344 8.461 1.00 0.00 29 SER A C 2
ATOM 1382 O O . SER A 1 29 ? 9.906 -0.941 7.599 1.00 0.00 29 SER A O 2
ATOM 1390 N N . GLU A 1 30 ? 11.146 -0.605 9.460 1.00 0.00 30 GLU A N 2
ATOM 1391 C CA . GLU A 1 30 ? 10.747 0.784 9.609 1.00 0.00 30 GLU A CA 2
ATOM 1392 C C . GLU A 1 30 ? 10.656 1.461 8.240 1.00 0.00 30 GLU A C 2
ATOM 1393 O O . GLU A 1 30 ? 9.640 2.070 7.911 1.00 0.00 30 GLU A O 2
ATOM 1405 N N . GLU A 1 31 ? 11.733 1.330 7.479 1.00 0.00 31 GLU A N 2
ATOM 1406 C CA . GLU A 1 31 ? 11.788 1.921 6.152 1.00 0.00 31 GLU A CA 2
ATOM 1407 C C . GLU A 1 31 ? 10.449 1.739 5.435 1.00 0.00 31 GLU A C 2
ATOM 1408 O O . GLU A 1 31 ? 9.968 2.655 4.769 1.00 0.00 31 GLU A O 2
ATOM 1420 N N . GLN A 1 32 ? 9.885 0.551 5.594 1.00 0.00 32 GLN A N 2
ATOM 1421 C CA . GLN A 1 32 ? 8.611 0.237 4.970 1.00 0.00 32 GLN A CA 2
ATOM 1422 C C . GLN A 1 32 ? 7.469 0.927 5.719 1.00 0.00 32 GLN A C 2
ATOM 1423 O O . GLN A 1 32 ? 6.710 1.695 5.129 1.00 0.00 32 GLN A O 2
ATOM 1437 N N . ILE A 1 33 ? 7.382 0.628 7.007 1.00 0.00 33 ILE A N 2
ATOM 1438 C CA . ILE A 1 33 ? 6.345 1.209 7.842 1.00 0.00 33 ILE A CA 2
ATOM 1439 C C . ILE A 1 33 ? 6.167 2.684 7.474 1.00 0.00 33 ILE A C 2
ATOM 1440 O O . ILE A 1 33 ? 5.043 3.182 7.421 1.00 0.00 33 ILE A O 2
ATOM 1456 N N . GLN A 1 34 ? 7.291 3.340 7.228 1.00 0.00 34 GLN A N 2
ATOM 1457 C CA . GLN A 1 34 ? 7.273 4.747 6.866 1.00 0.00 34 GLN A CA 2
ATOM 1458 C C . GLN A 1 34 ? 6.803 4.917 5.420 1.00 0.00 34 GLN A C 2
ATOM 1459 O O . GLN A 1 34 ? 5.928 5.735 5.140 1.00 0.00 34 GLN A O 2
ATOM 1473 N N . LYS A 1 35 ? 7.405 4.130 4.539 1.00 0.00 35 LYS A N 2
ATOM 1474 C CA . LYS A 1 35 ? 7.059 4.184 3.129 1.00 0.00 35 LYS A CA 2
ATOM 1475 C C . LYS A 1 35 ? 5.553 3.966 2.969 1.00 0.00 35 LYS A C 2
ATOM 1476 O O . LYS A 1 35 ? 4.959 4.404 1.985 1.00 0.00 35 LYS A O 2
ATOM 1495 N N . LEU A 1 36 ? 4.978 3.289 3.952 1.00 0.00 36 LEU A N 2
ATOM 1496 C CA . LEU A 1 36 ? 3.552 3.007 3.933 1.00 0.00 36 LEU A CA 2
ATOM 1497 C C . LEU A 1 36 ? 2.818 4.059 4.768 1.00 0.00 36 LEU A C 2
ATOM 1498 O O . LEU A 1 36 ? 1.863 4.674 4.296 1.00 0.00 36 LEU A O 2
ATOM 1514 N N . VAL A 1 37 ? 3.291 4.232 5.993 1.00 0.00 37 VAL A N 2
ATOM 1515 C CA . VAL A 1 37 ? 2.692 5.198 6.898 1.00 0.00 37 VAL A CA 2
ATOM 1516 C C . VAL A 1 37 ? 2.629 6.563 6.210 1.00 0.00 37 VAL A C 2
ATOM 1517 O O . VAL A 1 37 ? 1.649 7.292 6.358 1.00 0.00 37 VAL A O 2
ATOM 1530 N N . ALA A 1 38 ? 3.686 6.868 5.472 1.00 0.00 38 ALA A N 2
ATOM 1531 C CA . ALA A 1 38 ? 3.763 8.133 4.761 1.00 0.00 38 ALA A CA 2
ATOM 1532 C C . ALA A 1 38 ? 2.590 8.236 3.785 1.00 0.00 38 ALA A C 2
ATOM 1533 O O . ALA A 1 38 ? 2.032 9.315 3.591 1.00 0.00 38 ALA A O 2
ATOM 1540 N N . MET A 1 39 ? 2.251 7.099 3.195 1.00 0.00 39 MET A N 2
ATOM 1541 C CA . MET A 1 39 ? 1.155 7.048 2.243 1.00 0.00 39 MET A CA 2
ATOM 1542 C C . MET A 1 39 ? -0.188 7.276 2.940 1.00 0.00 39 MET A C 2
ATOM 1543 O O . MET A 1 39 ? -1.147 7.727 2.316 1.00 0.00 39 MET A O 2
ATOM 1557 N N . GLY A 1 40 ? -0.213 6.954 4.225 1.00 0.00 40 GLY A N 2
ATOM 1558 C CA . GLY A 1 40 ? -1.422 7.118 5.014 1.00 0.00 40 GLY A CA 2
ATOM 1559 C C . GLY A 1 40 ? -1.904 5.774 5.565 1.00 0.00 40 GLY A C 2
ATOM 1560 O O . GLY A 1 40 ? -3.076 5.428 5.430 1.00 0.00 40 GLY A O 2
ATOM 1564 N N . PHE A 1 41 ? -0.974 5.054 6.175 1.00 0.00 41 PHE A N 2
ATOM 1565 C CA . PHE A 1 41 ? -1.289 3.756 6.747 1.00 0.00 41 PHE A CA 2
ATOM 1566 C C . PHE A 1 41 ? -0.813 3.666 8.198 1.00 0.00 41 PHE A C 2
ATOM 1567 O O . PHE A 1 41 ? 0.138 4.343 8.586 1.00 0.00 41 PHE A O 2
ATOM 1584 N N . ASP A 1 42 ? -1.496 2.825 8.961 1.00 0.00 42 ASP A N 2
ATOM 1585 C CA . ASP A 1 42 ? -1.155 2.638 10.361 1.00 0.00 42 ASP A CA 2
ATOM 1586 C C . ASP A 1 42 ? 0.024 1.669 10.469 1.00 0.00 42 ASP A C 2
ATOM 1587 O O . ASP A 1 42 ? 0.016 0.604 9.853 1.00 0.00 42 ASP A O 2
ATOM 1596 N N . ARG A 1 43 ? 1.010 2.073 11.256 1.00 0.00 43 ARG A N 2
ATOM 1597 C CA . ARG A 1 43 ? 2.194 1.254 11.453 1.00 0.00 43 ARG A CA 2
ATOM 1598 C C . ARG A 1 43 ? 1.808 -0.225 11.540 1.00 0.00 43 ARG A C 2
ATOM 1599 O O . ARG A 1 43 ? 2.392 -1.063 10.855 1.00 0.00 43 ARG A O 2
ATOM 1620 N N . THR A 1 44 ? 0.827 -0.498 12.387 1.00 0.00 44 THR A N 2
ATOM 1621 C CA . THR A 1 44 ? 0.356 -1.861 12.572 1.00 0.00 44 THR A CA 2
ATOM 1622 C C . THR A 1 44 ? -0.064 -2.466 11.231 1.00 0.00 44 THR A C 2
ATOM 1623 O O . THR A 1 44 ? 0.486 -3.481 10.805 1.00 0.00 44 THR A O 2
ATOM 1634 N N . GLN A 1 45 ? -1.034 -1.818 10.604 1.00 0.00 45 GLN A N 2
ATOM 1635 C CA . GLN A 1 45 ? -1.534 -2.280 9.320 1.00 0.00 45 GLN A CA 2
ATOM 1636 C C . GLN A 1 45 ? -0.372 -2.693 8.415 1.00 0.00 45 GLN A C 2
ATOM 1637 O O . GLN A 1 45 ? -0.440 -3.719 7.740 1.00 0.00 45 GLN A O 2
ATOM 1651 N N . VAL A 1 46 ? 0.668 -1.872 8.430 1.00 0.00 46 VAL A N 2
ATOM 1652 C CA . VAL A 1 46 ? 1.844 -2.139 7.618 1.00 0.00 46 VAL A CA 2
ATOM 1653 C C . VAL A 1 46 ? 2.481 -3.455 8.069 1.00 0.00 46 VAL A C 2
ATOM 1654 O O . VAL A 1 46 ? 2.642 -4.376 7.269 1.00 0.00 46 VAL A O 2
ATOM 1667 N N . GLU A 1 47 ? 2.825 -3.502 9.347 1.00 0.00 47 GLU A N 2
ATOM 1668 C CA . GLU A 1 47 ? 3.441 -4.690 9.913 1.00 0.00 47 GLU A CA 2
ATOM 1669 C C . GLU A 1 47 ? 2.555 -5.914 9.671 1.00 0.00 47 GLU A C 2
ATOM 1670 O O . GLU A 1 47 ? 3.005 -6.908 9.105 1.00 0.00 47 GLU A O 2
ATOM 1682 N N . VAL A 1 48 ? 1.311 -5.800 10.114 1.00 0.00 48 VAL A N 2
ATOM 1683 C CA . VAL A 1 48 ? 0.358 -6.885 9.952 1.00 0.00 48 VAL A CA 2
ATOM 1684 C C . VAL A 1 48 ? 0.403 -7.388 8.508 1.00 0.00 48 VAL A C 2
ATOM 1685 O O . VAL A 1 48 ? 0.637 -8.571 8.265 1.00 0.00 48 VAL A O 2
ATOM 1698 N N . ALA A 1 49 ? 0.176 -6.463 7.586 1.00 0.00 49 ALA A N 2
ATOM 1699 C CA . ALA A 1 49 ? 0.189 -6.798 6.172 1.00 0.00 49 ALA A CA 2
ATOM 1700 C C . ALA A 1 49 ? 1.557 -7.372 5.800 1.00 0.00 49 ALA A C 2
ATOM 1701 O O . ALA A 1 49 ? 1.660 -8.531 5.401 1.00 0.00 49 ALA A O 2
ATOM 1708 N N . LEU A 1 50 ? 2.574 -6.535 5.944 1.00 0.00 50 LEU A N 2
ATOM 1709 C CA . LEU A 1 50 ? 3.931 -6.945 5.628 1.00 0.00 50 LEU A CA 2
ATOM 1710 C C . LEU A 1 50 ? 4.139 -8.394 6.074 1.00 0.00 50 LEU A C 2
ATOM 1711 O O . LEU A 1 50 ? 4.905 -9.133 5.459 1.00 0.00 50 LEU A O 2
ATOM 1727 N N . ALA A 1 51 ? 3.442 -8.756 7.141 1.00 0.00 51 ALA A N 2
ATOM 1728 C CA . ALA A 1 51 ? 3.541 -10.103 7.678 1.00 0.00 51 ALA A CA 2
ATOM 1729 C C . ALA A 1 51 ? 2.913 -11.088 6.689 1.00 0.00 51 ALA A C 2
ATOM 1730 O O . ALA A 1 51 ? 3.574 -12.017 6.229 1.00 0.00 51 ALA A O 2
ATOM 1737 N N . ALA A 1 52 ? 1.643 -10.850 6.392 1.00 0.00 52 ALA A N 2
ATOM 1738 C CA . ALA A 1 52 ? 0.919 -11.705 5.467 1.00 0.00 52 ALA A CA 2
ATOM 1739 C C . ALA A 1 52 ? 1.527 -11.568 4.070 1.00 0.00 52 ALA A C 2
ATOM 1740 O O . ALA A 1 52 ? 1.435 -12.486 3.256 1.00 0.00 52 ALA A O 2
ATOM 1747 N N . ALA A 1 53 ? 2.137 -10.415 3.835 1.00 0.00 53 ALA A N 2
ATOM 1748 C CA . ALA A 1 53 ? 2.760 -10.146 2.550 1.00 0.00 53 ALA A CA 2
ATOM 1749 C C . ALA A 1 53 ? 4.050 -10.961 2.434 1.00 0.00 53 ALA A C 2
ATOM 1750 O O . ALA A 1 53 ? 4.548 -11.188 1.333 1.00 0.00 53 ALA A O 2
ATOM 1757 N N . ASP A 1 54 ? 4.554 -11.380 3.586 1.00 0.00 54 ASP A N 2
ATOM 1758 C CA . ASP A 1 54 ? 5.776 -12.165 3.627 1.00 0.00 54 ASP A CA 2
ATOM 1759 C C . ASP A 1 54 ? 6.977 -11.241 3.417 1.00 0.00 54 ASP A C 2
ATOM 1760 O O . ASP A 1 54 ? 7.991 -11.654 2.856 1.00 0.00 54 ASP A O 2
ATOM 1769 N N . ASP A 1 55 ? 6.824 -10.009 3.880 1.00 0.00 55 ASP A N 2
ATOM 1770 C CA . ASP A 1 55 ? 7.884 -9.024 3.750 1.00 0.00 55 ASP A CA 2
ATOM 1771 C C . ASP A 1 55 ? 7.841 -8.418 2.346 1.00 0.00 55 ASP A C 2
ATOM 1772 O O . ASP A 1 55 ? 8.844 -7.896 1.861 1.00 0.00 55 ASP A O 2
ATOM 1781 N N . ASP A 1 56 ? 6.670 -8.507 1.732 1.00 0.00 56 ASP A N 2
ATOM 1782 C CA . ASP A 1 56 ? 6.484 -7.974 0.394 1.00 0.00 56 ASP A CA 2
ATOM 1783 C C . ASP A 1 56 ? 5.637 -6.702 0.469 1.00 0.00 56 ASP A C 2
ATOM 1784 O O . ASP A 1 56 ? 4.451 -6.760 0.793 1.00 0.00 56 ASP A O 2
ATOM 1793 N N . LEU A 1 57 ? 6.278 -5.583 0.165 1.00 0.00 57 LEU A N 2
ATOM 1794 C CA . LEU A 1 57 ? 5.598 -4.299 0.195 1.00 0.00 57 LEU A CA 2
ATOM 1795 C C . LEU A 1 57 ? 4.517 -4.275 -0.888 1.00 0.00 57 LEU A C 2
ATOM 1796 O O . LEU A 1 57 ? 3.351 -4.010 -0.600 1.00 0.00 57 LEU A O 2
ATOM 1812 N N . THR A 1 58 ? 4.943 -4.554 -2.111 1.00 0.00 58 THR A N 2
ATOM 1813 C CA . THR A 1 58 ? 4.02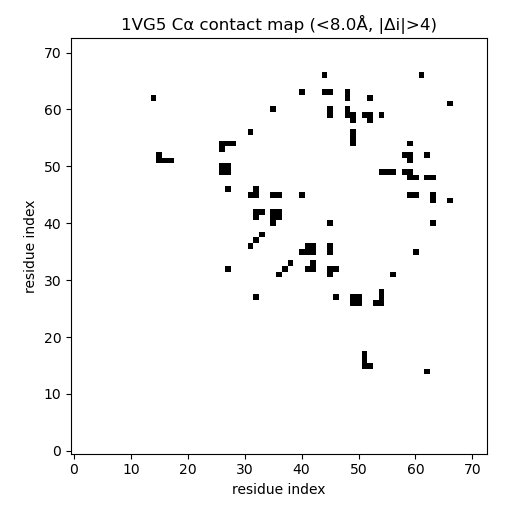6 -4.567 -3.238 1.00 0.00 58 THR A CA 2
ATOM 1814 C C . THR A 1 58 ? 2.679 -5.162 -2.823 1.00 0.00 58 THR A C 2
ATOM 1815 O O . THR A 1 58 ? 1.636 -4.537 -3.008 1.00 0.00 58 THR A O 2
ATOM 1826 N N . VAL A 1 59 ? 2.745 -6.364 -2.269 1.00 0.00 59 VAL A N 2
ATOM 1827 C CA . VAL A 1 59 ? 1.543 -7.051 -1.826 1.00 0.00 59 VAL A CA 2
ATOM 1828 C C . VAL A 1 59 ? 0.961 -6.320 -0.614 1.00 0.00 59 VAL A C 2
ATOM 1829 O O . VAL A 1 59 ? -0.230 -6.015 -0.581 1.00 0.00 59 VAL A O 2
ATOM 1842 N N . ALA A 1 60 ? 1.829 -6.060 0.353 1.00 0.00 60 ALA A N 2
ATOM 1843 C CA . ALA A 1 60 ? 1.416 -5.371 1.564 1.00 0.00 60 ALA A CA 2
ATOM 1844 C C . ALA A 1 60 ? 0.578 -4.148 1.189 1.00 0.00 60 ALA A C 2
ATOM 1845 O O . ALA A 1 60 ? -0.562 -4.013 1.632 1.00 0.00 60 ALA A O 2
ATOM 1852 N N . VAL A 1 61 ? 1.174 -3.288 0.376 1.00 0.00 61 VAL A N 2
ATOM 1853 C CA . VAL A 1 61 ? 0.496 -2.080 -0.063 1.00 0.00 61 VAL A CA 2
ATOM 1854 C C . VAL A 1 61 ? -0.960 -2.411 -0.397 1.00 0.00 61 VAL A C 2
ATOM 1855 O O . VAL A 1 61 ? -1.878 -1.761 0.102 1.00 0.00 61 VAL A O 2
ATOM 1868 N N . GLU A 1 62 ? -1.127 -3.421 -1.238 1.00 0.00 62 GLU A N 2
ATOM 1869 C CA . GLU A 1 62 ? -2.456 -3.845 -1.644 1.00 0.00 62 GLU A CA 2
ATOM 1870 C C . GLU A 1 62 ? -3.320 -4.132 -0.414 1.00 0.00 62 GLU A C 2
ATOM 1871 O O . GLU A 1 62 ? -4.502 -3.791 -0.388 1.00 0.00 62 GLU A O 2
ATOM 1883 N N . ILE A 1 63 ? -2.697 -4.755 0.575 1.00 0.00 63 ILE A N 2
ATOM 1884 C CA . ILE A 1 63 ? -3.395 -5.091 1.805 1.00 0.00 63 ILE A CA 2
ATOM 1885 C C . ILE A 1 63 ? -3.754 -3.805 2.550 1.00 0.00 63 ILE A C 2
ATOM 1886 O O . ILE A 1 63 ? -4.892 -3.631 2.984 1.00 0.00 63 ILE A O 2
ATOM 1902 N N . LEU A 1 64 ? -2.762 -2.935 2.677 1.00 0.00 64 LEU A N 2
ATOM 1903 C CA . LEU A 1 64 ? -2.959 -1.670 3.363 1.00 0.00 64 LEU A CA 2
ATOM 1904 C C . LEU A 1 64 ? -4.115 -0.913 2.705 1.00 0.00 64 LEU A C 2
ATOM 1905 O O . LEU A 1 64 ? -4.992 -0.393 3.393 1.00 0.00 64 LEU A O 2
ATOM 1921 N N . MET A 1 65 ? -4.078 -0.875 1.381 1.00 0.00 65 MET A N 2
ATOM 1922 C CA . MET A 1 65 ? -5.112 -0.191 0.623 1.00 0.00 65 MET A CA 2
ATOM 1923 C C . MET A 1 65 ? -6.503 -0.694 1.014 1.00 0.00 65 MET A C 2
ATOM 1924 O O . MET A 1 65 ? -7.359 0.089 1.421 1.00 0.00 65 MET A O 2
ATOM 1938 N N . SER A 1 66 ? -6.684 -2.000 0.877 1.00 0.00 66 SER A N 2
ATOM 1939 C CA . SER A 1 66 ? -7.957 -2.617 1.210 1.00 0.00 66 SER A CA 2
ATOM 1940 C C . SER A 1 66 ? -8.345 -2.271 2.649 1.00 0.00 66 SER A C 2
ATOM 1941 O O . SER A 1 66 ? -9.430 -1.745 2.893 1.00 0.00 66 SER A O 2
ATOM 1949 N N . GLN A 1 67 ? -7.438 -2.580 3.564 1.00 0.00 67 GLN A N 2
ATOM 1950 C CA . GLN A 1 67 ? -7.672 -2.308 4.972 1.00 0.00 67 GLN A CA 2
ATOM 1951 C C . GLN A 1 67 ? -8.380 -0.962 5.142 1.00 0.00 67 GLN A C 2
ATOM 1952 O O . GLN A 1 67 ? -9.380 -0.868 5.852 1.00 0.00 67 GLN A O 2
ATOM 1966 N N . SER A 1 68 ? -7.834 0.046 4.478 1.00 0.00 68 SER A N 2
ATOM 1967 C CA . SER A 1 68 ? -8.401 1.382 4.547 1.00 0.00 68 SER A CA 2
ATOM 1968 C C . SER A 1 68 ? -8.117 2.138 3.247 1.00 0.00 68 SER A C 2
ATOM 1969 O O . SER A 1 68 ? -9.043 2.559 2.555 1.00 0.00 68 SER A O 2
ATOM 1977 N N . GLY A 1 69 ? -6.834 2.288 2.955 1.00 0.00 69 GLY A N 2
ATOM 1978 C CA . GLY A 1 69 ? -6.417 2.986 1.750 1.00 0.00 69 GLY A CA 2
ATOM 1979 C C . GLY A 1 69 ? -6.645 4.493 1.883 1.00 0.00 69 GLY A C 2
ATOM 1980 O O . GLY A 1 69 ? -7.214 4.954 2.872 1.00 0.00 69 GLY A O 2
ATOM 1984 N N . PRO A 1 70 ? -6.177 5.239 0.847 1.00 0.00 70 PRO A N 2
ATOM 1985 C CA . PRO A 1 70 ? -6.324 6.684 0.839 1.00 0.00 70 PRO A CA 2
ATOM 1986 C C . PRO A 1 70 ? -7.766 7.087 0.523 1.00 0.00 70 PRO A C 2
ATOM 1987 O O . PRO A 1 70 ? -8.027 7.729 -0.493 1.00 0.00 70 PRO A O 2
ATOM 1998 N N . SER A 1 71 ? -8.665 6.692 1.412 1.00 0.00 71 SER A N 2
ATOM 1999 C CA . SER A 1 71 ? -10.074 7.004 1.241 1.00 0.00 71 SER A CA 2
ATOM 2000 C C . SER A 1 71 ? -10.627 6.274 0.015 1.00 0.00 71 SER A C 2
ATOM 2001 O O . SER A 1 71 ? -10.359 6.667 -1.119 1.00 0.00 71 SER A O 2
ATOM 2009 N N . SER A 1 72 ? -11.387 5.223 0.285 1.00 0.00 72 SER A N 2
ATOM 2010 C CA . SER A 1 72 ? -11.980 4.435 -0.782 1.00 0.00 72 SER A CA 2
ATOM 2011 C C . SER A 1 72 ? -13.345 3.902 -0.342 1.00 0.00 72 SER A C 2
ATOM 2012 O O . SER A 1 72 ? -13.694 3.974 0.835 1.00 0.00 72 SER A O 2
ATOM 2020 N N . GLY A 1 73 ? -14.080 3.378 -1.312 1.00 0.00 73 GLY A N 2
ATOM 2021 C CA . GLY A 1 73 ? -15.400 2.833 -1.040 1.00 0.00 73 GLY A CA 2
ATOM 2022 C C . GLY A 1 73 ? -15.946 2.086 -2.258 1.00 0.00 73 GLY A C 2
ATOM 2023 O O . GLY A 1 73 ? -17.063 1.573 -2.226 1.00 0.00 73 GLY A O 2
ATOM 2027 N N . GLY A 1 1 ? 27.041 11.459 -22.965 1.00 0.00 1 GLY A N 3
ATOM 2028 C CA . GLY A 1 1 ? 28.473 11.352 -22.748 1.00 0.00 1 GLY A CA 3
ATOM 2029 C C . GLY A 1 1 ? 28.856 11.853 -21.354 1.00 0.00 1 GLY A C 3
ATOM 2030 O O . GLY A 1 1 ? 28.011 12.363 -20.620 1.00 0.00 1 GLY A O 3
ATOM 2034 N N . SER A 1 2 ? 30.131 11.691 -21.031 1.00 0.00 2 SER A N 3
ATOM 2035 C CA . SER A 1 2 ? 30.636 12.120 -19.738 1.00 0.00 2 SER A CA 3
ATOM 2036 C C . SER A 1 2 ? 32.004 12.783 -19.905 1.00 0.00 2 SER A C 3
ATOM 2037 O O . SER A 1 2 ? 32.646 12.638 -20.944 1.00 0.00 2 SER A O 3
ATOM 2045 N N . SER A 1 3 ? 32.411 13.497 -18.866 1.00 0.00 3 SER A N 3
ATOM 2046 C CA . SER A 1 3 ? 33.692 14.183 -18.884 1.00 0.00 3 SER A CA 3
ATOM 2047 C C . SER A 1 3 ? 34.793 13.248 -18.379 1.00 0.00 3 SER A C 3
ATOM 2048 O O . SER A 1 3 ? 35.967 13.439 -18.693 1.00 0.00 3 SER A O 3
ATOM 2056 N N . GLY A 1 4 ? 34.375 12.258 -17.604 1.00 0.00 4 GLY A N 3
ATOM 2057 C CA . GLY A 1 4 ? 35.312 11.294 -17.052 1.00 0.00 4 GLY A CA 3
ATOM 2058 C C . GLY A 1 4 ? 36.439 11.996 -16.294 1.00 0.00 4 GLY A C 3
ATOM 2059 O O . GLY A 1 4 ? 36.516 13.224 -16.286 1.00 0.00 4 GLY A O 3
ATOM 2063 N N . SER A 1 5 ? 37.287 11.187 -15.675 1.00 0.00 5 SER A N 3
ATOM 2064 C CA . SER A 1 5 ? 38.407 11.716 -14.915 1.00 0.00 5 SER A CA 3
ATOM 2065 C C . SER A 1 5 ? 39.635 10.822 -15.103 1.00 0.00 5 SER A C 3
ATOM 2066 O O . SER A 1 5 ? 39.505 9.613 -15.287 1.00 0.00 5 SER A O 3
ATOM 2074 N N . SER A 1 6 ? 40.799 11.453 -15.050 1.00 0.00 6 SER A N 3
ATOM 2075 C CA . SER A 1 6 ? 42.049 10.730 -15.212 1.00 0.00 6 SER A CA 3
ATOM 2076 C C . SER A 1 6 ? 42.869 10.806 -13.923 1.00 0.00 6 SER A C 3
ATOM 2077 O O . SER A 1 6 ? 43.510 11.819 -13.649 1.00 0.00 6 SER A O 3
ATOM 2085 N N . GLY A 1 7 ? 42.821 9.721 -13.164 1.00 0.00 7 GLY A N 3
ATOM 2086 C CA . GLY A 1 7 ? 43.551 9.652 -11.910 1.00 0.00 7 GLY A CA 3
ATOM 2087 C C . GLY A 1 7 ? 43.453 8.254 -11.294 1.00 0.00 7 GLY A C 3
ATOM 2088 O O . GLY A 1 7 ? 43.910 7.278 -11.886 1.00 0.00 7 GLY A O 3
ATOM 2092 N N . SER A 1 8 ? 42.854 8.203 -10.114 1.00 0.00 8 SER A N 3
ATOM 2093 C CA . SER A 1 8 ? 42.690 6.942 -9.411 1.00 0.00 8 SER A CA 3
ATOM 2094 C C . SER A 1 8 ? 44.059 6.328 -9.112 1.00 0.00 8 SER A C 3
ATOM 2095 O O . SER A 1 8 ? 44.685 5.740 -9.992 1.00 0.00 8 SER A O 3
ATOM 2103 N N . ARG A 1 9 ? 44.484 6.486 -7.867 1.00 0.00 9 ARG A N 3
ATOM 2104 C CA . ARG A 1 9 ? 45.767 5.955 -7.441 1.00 0.00 9 ARG A CA 3
ATOM 2105 C C . ARG A 1 9 ? 45.565 4.840 -6.413 1.00 0.00 9 ARG A C 3
ATOM 2106 O O . ARG A 1 9 ? 46.371 3.915 -6.329 1.00 0.00 9 ARG A O 3
ATOM 2127 N N . GLN A 1 10 ? 44.484 4.964 -5.657 1.00 0.00 10 GLN A N 3
ATOM 2128 C CA . GLN A 1 10 ? 44.166 3.978 -4.638 1.00 0.00 10 GLN A CA 3
ATOM 2129 C C . GLN A 1 10 ? 42.656 3.935 -4.395 1.00 0.00 10 GLN A C 3
ATOM 2130 O O . GLN A 1 10 ? 42.009 4.976 -4.292 1.00 0.00 10 GLN A O 3
ATOM 2144 N N . ALA A 1 11 ? 42.137 2.718 -4.311 1.00 0.00 11 ALA A N 3
ATOM 2145 C CA . ALA A 1 11 ? 40.715 2.525 -4.082 1.00 0.00 11 ALA A CA 3
ATOM 2146 C C . ALA A 1 11 ? 40.518 1.518 -2.948 1.00 0.00 11 ALA A C 3
ATOM 2147 O O . ALA A 1 11 ? 41.307 0.587 -2.795 1.00 0.00 11 ALA A O 3
ATOM 2154 N N . PRO A 1 12 ? 39.432 1.743 -2.161 1.00 0.00 12 PRO A N 3
ATOM 2155 C CA . PRO A 1 12 ? 39.121 0.866 -1.046 1.00 0.00 12 PRO A CA 3
ATOM 2156 C C . PRO A 1 12 ? 38.532 -0.458 -1.537 1.00 0.00 12 PRO A C 3
ATOM 2157 O O . PRO A 1 12 ? 37.989 -0.530 -2.638 1.00 0.00 12 PRO A O 3
ATOM 2168 N N . ILE A 1 13 ? 38.661 -1.474 -0.696 1.00 0.00 13 ILE A N 3
ATOM 2169 C CA . ILE A 1 13 ? 38.149 -2.792 -1.030 1.00 0.00 13 ILE A CA 3
ATOM 2170 C C . ILE A 1 13 ? 37.013 -3.152 -0.071 1.00 0.00 13 ILE A C 3
ATOM 2171 O O . ILE A 1 13 ? 37.219 -3.226 1.140 1.00 0.00 13 ILE A O 3
ATOM 2187 N N . ALA A 1 14 ? 35.840 -3.366 -0.647 1.00 0.00 14 ALA A N 3
ATOM 2188 C CA . ALA A 1 14 ? 34.671 -3.716 0.142 1.00 0.00 14 ALA A CA 3
ATOM 2189 C C . ALA A 1 14 ? 33.591 -4.287 -0.780 1.00 0.00 14 ALA A C 3
ATOM 2190 O O . ALA A 1 14 ? 33.065 -3.579 -1.638 1.00 0.00 14 ALA A O 3
ATOM 2197 N N . ASN A 1 15 ? 33.293 -5.561 -0.571 1.00 0.00 15 ASN A N 3
ATOM 2198 C CA . ASN A 1 15 ? 32.285 -6.234 -1.373 1.00 0.00 15 ASN A CA 3
ATOM 2199 C C . ASN A 1 15 ? 31.071 -6.551 -0.497 1.00 0.00 15 ASN A C 3
ATOM 2200 O O . ASN A 1 15 ? 31.203 -6.727 0.713 1.00 0.00 15 ASN A O 3
ATOM 2211 N N . ALA A 1 16 ? 29.916 -6.612 -1.143 1.00 0.00 16 ALA A N 3
ATOM 2212 C CA . ALA A 1 16 ? 28.679 -6.904 -0.438 1.00 0.00 16 ALA A CA 3
ATOM 2213 C C . ALA A 1 16 ? 28.226 -8.325 -0.779 1.00 0.00 16 ALA A C 3
ATOM 2214 O O . ALA A 1 16 ? 28.476 -8.813 -1.881 1.00 0.00 16 ALA A O 3
ATOM 2221 N N . ALA A 1 17 ? 27.567 -8.950 0.185 1.00 0.00 17 ALA A N 3
ATOM 2222 C CA . ALA A 1 17 ? 27.077 -10.305 0.001 1.00 0.00 17 ALA A CA 3
ATOM 2223 C C . ALA A 1 17 ? 25.547 -10.295 0.013 1.00 0.00 17 ALA A C 3
ATOM 2224 O O . ALA A 1 17 ? 24.933 -9.471 0.689 1.00 0.00 17 ALA A O 3
ATOM 2231 N N . VAL A 1 18 ? 24.975 -11.221 -0.742 1.00 0.00 18 VAL A N 3
ATOM 2232 C CA . VAL A 1 18 ? 23.528 -11.330 -0.827 1.00 0.00 18 VAL A CA 3
ATOM 2233 C C . VAL A 1 18 ? 23.062 -12.527 0.004 1.00 0.00 18 VAL A C 3
ATOM 2234 O O . VAL A 1 18 ? 23.394 -13.670 -0.307 1.00 0.00 18 VAL A O 3
ATOM 2247 N N . LEU A 1 19 ? 22.299 -12.224 1.044 1.00 0.00 19 LEU A N 3
ATOM 2248 C CA . LEU A 1 19 ? 21.783 -13.261 1.921 1.00 0.00 19 LEU A CA 3
ATOM 2249 C C . LEU A 1 19 ? 20.254 -13.261 1.860 1.00 0.00 19 LEU A C 3
ATOM 2250 O O . LEU A 1 19 ? 19.636 -12.210 1.696 1.00 0.00 19 LEU A O 3
ATOM 2266 N N . PRO A 1 20 ? 19.673 -14.483 1.999 1.00 0.00 20 PRO A N 3
ATOM 2267 C CA . PRO A 1 20 ? 18.228 -14.633 1.962 1.00 0.00 20 PRO A CA 3
ATOM 2268 C C . PRO A 1 20 ? 17.592 -14.144 3.265 1.00 0.00 20 PRO A C 3
ATOM 2269 O O . PRO A 1 20 ? 18.293 -13.698 4.172 1.00 0.00 20 PRO A O 3
ATOM 2280 N N . GLN A 1 21 ? 16.272 -14.244 3.315 1.00 0.00 21 GLN A N 3
ATOM 2281 C CA . GLN A 1 21 ? 15.534 -13.817 4.492 1.00 0.00 21 GLN A CA 3
ATOM 2282 C C . GLN A 1 21 ? 14.336 -14.738 4.729 1.00 0.00 21 GLN A C 3
ATOM 2283 O O . GLN A 1 21 ? 13.492 -14.905 3.850 1.00 0.00 21 GLN A O 3
ATOM 2297 N N . SER A 1 22 ? 14.299 -15.312 5.923 1.00 0.00 22 SER A N 3
ATOM 2298 C CA . SER A 1 22 ? 13.218 -16.212 6.288 1.00 0.00 22 SER A CA 3
ATOM 2299 C C . SER A 1 22 ? 13.371 -16.650 7.745 1.00 0.00 22 SER A C 3
ATOM 2300 O O . SER A 1 22 ? 14.181 -17.523 8.053 1.00 0.00 22 SER A O 3
ATOM 2308 N N . GLN A 1 23 ? 12.580 -16.025 8.604 1.00 0.00 23 GLN A N 3
ATOM 2309 C CA . GLN A 1 23 ? 12.617 -16.339 10.022 1.00 0.00 23 GLN A CA 3
ATOM 2310 C C . GLN A 1 23 ? 11.196 -16.460 10.577 1.00 0.00 23 GLN A C 3
ATOM 2311 O O . GLN A 1 23 ? 10.253 -15.921 10.001 1.00 0.00 23 GLN A O 3
ATOM 2325 N N . GLY A 1 24 ? 11.088 -17.172 11.689 1.00 0.00 24 GLY A N 3
ATOM 2326 C CA . GLY A 1 24 ? 9.799 -17.370 12.328 1.00 0.00 24 GLY A CA 3
ATOM 2327 C C . GLY A 1 24 ? 9.065 -16.040 12.509 1.00 0.00 24 GLY A C 3
ATOM 2328 O O . GLY A 1 24 ? 7.999 -15.831 11.933 1.00 0.00 24 GLY A O 3
ATOM 2332 N N . ARG A 1 25 ? 9.667 -15.173 13.311 1.00 0.00 25 ARG A N 3
ATOM 2333 C CA . ARG A 1 25 ? 9.085 -13.869 13.575 1.00 0.00 25 ARG A CA 3
ATOM 2334 C C . ARG A 1 25 ? 8.573 -13.243 12.276 1.00 0.00 25 ARG A C 3
ATOM 2335 O O . ARG A 1 25 ? 9.009 -13.618 11.189 1.00 0.00 25 ARG A O 3
ATOM 2356 N N . VAL A 1 26 ? 7.654 -12.301 12.432 1.00 0.00 26 VAL A N 3
ATOM 2357 C CA . VAL A 1 26 ? 7.078 -11.621 11.285 1.00 0.00 26 VAL A CA 3
ATOM 2358 C C . VAL A 1 26 ? 8.136 -10.718 10.649 1.00 0.00 26 VAL A C 3
ATOM 2359 O O . VAL A 1 26 ? 9.074 -10.288 11.318 1.00 0.00 26 VAL A O 3
ATOM 2372 N N . ALA A 1 27 ? 7.950 -10.457 9.363 1.00 0.00 27 ALA A N 3
ATOM 2373 C CA . ALA A 1 27 ? 8.877 -9.613 8.629 1.00 0.00 27 ALA A CA 3
ATOM 2374 C C . ALA A 1 27 ? 8.280 -8.211 8.485 1.00 0.00 27 ALA A C 3
ATOM 2375 O O . ALA A 1 27 ? 7.064 -8.058 8.387 1.00 0.00 27 ALA A O 3
ATOM 2382 N N . ALA A 1 28 ? 9.164 -7.224 8.477 1.00 0.00 28 ALA A N 3
ATOM 2383 C CA . ALA A 1 28 ? 8.739 -5.841 8.346 1.00 0.00 28 ALA A CA 3
ATOM 2384 C C . ALA A 1 28 ? 9.876 -4.919 8.792 1.00 0.00 28 ALA A C 3
ATOM 2385 O O . ALA A 1 28 ? 10.405 -5.067 9.892 1.00 0.00 28 ALA A O 3
ATOM 2392 N N . SER A 1 29 ? 10.219 -3.988 7.914 1.00 0.00 29 SER A N 3
ATOM 2393 C CA . SER A 1 29 ? 11.283 -3.042 8.202 1.00 0.00 29 SER A CA 3
ATOM 2394 C C . SER A 1 29 ? 10.704 -1.634 8.358 1.00 0.00 29 SER A C 3
ATOM 2395 O O . SER A 1 29 ? 9.674 -1.314 7.768 1.00 0.00 29 SER A O 3
ATOM 2403 N N . GLU A 1 30 ? 11.392 -0.831 9.156 1.00 0.00 30 GLU A N 3
ATOM 2404 C CA . GLU A 1 30 ? 10.959 0.535 9.397 1.00 0.00 30 GLU A CA 3
ATOM 2405 C C . GLU A 1 30 ? 10.761 1.271 8.070 1.00 0.00 30 GLU A C 3
ATOM 2406 O O . GLU A 1 30 ? 9.724 1.895 7.852 1.00 0.00 30 GLU A O 3
ATOM 2418 N N . GLU A 1 31 ? 11.771 1.172 7.219 1.00 0.00 31 GLU A N 3
ATOM 2419 C CA . GLU A 1 31 ? 11.720 1.821 5.920 1.00 0.00 31 GLU A CA 3
ATOM 2420 C C . GLU A 1 31 ? 10.352 1.603 5.271 1.00 0.00 31 GLU A C 3
ATOM 2421 O O . GLU A 1 31 ? 9.784 2.525 4.687 1.00 0.00 31 GLU A O 3
ATOM 2433 N N . GLN A 1 32 ? 9.862 0.378 5.394 1.00 0.00 32 GLN A N 3
ATOM 2434 C CA . GLN A 1 32 ? 8.571 0.027 4.827 1.00 0.00 32 GLN A CA 3
ATOM 2435 C C . GLN A 1 32 ? 7.448 0.734 5.588 1.00 0.00 32 GLN A C 3
ATOM 2436 O O . GLN A 1 32 ? 6.694 1.514 5.007 1.00 0.00 32 GLN A O 3
ATOM 2450 N N . ILE A 1 33 ? 7.371 0.436 6.877 1.00 0.00 33 ILE A N 3
ATOM 2451 C CA . ILE A 1 33 ? 6.352 1.032 7.724 1.00 0.00 33 ILE A CA 3
ATOM 2452 C C . ILE A 1 33 ? 6.184 2.507 7.351 1.00 0.00 33 ILE A C 3
ATOM 2453 O O . ILE A 1 33 ? 5.067 3.020 7.320 1.00 0.00 33 ILE A O 3
ATOM 2469 N N . GLN A 1 34 ? 7.312 3.147 7.078 1.00 0.00 34 GLN A N 3
ATOM 2470 C CA . GLN A 1 34 ? 7.305 4.552 6.708 1.00 0.00 34 GLN A CA 3
ATOM 2471 C C . GLN A 1 34 ? 6.802 4.721 5.273 1.00 0.00 34 GLN A C 3
ATOM 2472 O O . GLN A 1 34 ? 5.930 5.549 5.011 1.00 0.00 34 GLN A O 3
ATOM 2486 N N . LYS A 1 35 ? 7.372 3.923 4.382 1.00 0.00 35 LYS A N 3
ATOM 2487 C CA . LYS A 1 35 ? 6.993 3.974 2.981 1.00 0.00 35 LYS A CA 3
ATOM 2488 C C . LYS A 1 35 ? 5.478 3.792 2.860 1.00 0.00 35 LYS A C 3
ATOM 2489 O O . LYS A 1 35 ? 4.870 4.246 1.892 1.00 0.00 35 LYS A O 3
ATOM 2508 N N . LEU A 1 36 ? 4.913 3.127 3.857 1.00 0.00 36 LEU A N 3
ATOM 2509 C CA . LEU A 1 36 ? 3.481 2.880 3.874 1.00 0.00 36 LEU A CA 3
ATOM 2510 C C . LEU A 1 36 ? 2.794 3.948 4.727 1.00 0.00 36 LEU A C 3
ATOM 2511 O O . LEU A 1 36 ? 1.845 4.590 4.278 1.00 0.00 36 LEU A O 3
ATOM 2527 N N . VAL A 1 37 ? 3.300 4.107 5.941 1.00 0.00 37 VAL A N 3
ATOM 2528 C CA . VAL A 1 37 ? 2.746 5.087 6.860 1.00 0.00 37 VAL A CA 3
ATOM 2529 C C . VAL A 1 37 ? 2.702 6.454 6.176 1.00 0.00 37 VAL A C 3
ATOM 2530 O O . VAL A 1 37 ? 1.765 7.224 6.380 1.00 0.00 37 VAL A O 3
ATOM 2543 N N . ALA A 1 38 ? 3.726 6.714 5.377 1.00 0.00 38 ALA A N 3
ATOM 2544 C CA . ALA A 1 38 ? 3.816 7.975 4.661 1.00 0.00 38 ALA A CA 3
ATOM 2545 C C . ALA A 1 38 ? 2.639 8.090 3.690 1.00 0.00 38 ALA A C 3
ATOM 2546 O O . ALA A 1 38 ? 2.151 9.189 3.428 1.00 0.00 38 ALA A O 3
ATOM 2553 N N . MET A 1 39 ? 2.216 6.941 3.183 1.00 0.00 39 MET A N 3
ATOM 2554 C CA . MET A 1 39 ? 1.106 6.899 2.248 1.00 0.00 39 MET A CA 3
ATOM 2555 C C . MET A 1 39 ? -0.220 7.184 2.957 1.00 0.00 39 MET A C 3
ATOM 2556 O O . MET A 1 39 ? -1.223 7.480 2.310 1.00 0.00 39 MET A O 3
ATOM 2570 N N . GLY A 1 40 ? -0.181 7.086 4.277 1.00 0.00 40 GLY A N 3
ATOM 2571 C CA . GLY A 1 40 ? -1.366 7.329 5.082 1.00 0.00 40 GLY A CA 3
ATOM 2572 C C . GLY A 1 40 ? -1.864 6.035 5.729 1.00 0.00 40 GLY A C 3
ATOM 2573 O O . GLY A 1 40 ? -3.063 5.870 5.952 1.00 0.00 40 GLY A O 3
ATOM 2577 N N . PHE A 1 41 ? -0.919 5.152 6.014 1.00 0.00 41 PHE A N 3
ATOM 2578 C CA . PHE A 1 41 ? -1.247 3.878 6.632 1.00 0.00 41 PHE A CA 3
ATOM 2579 C C . PHE A 1 41 ? -0.777 3.838 8.087 1.00 0.00 41 PHE A C 3
ATOM 2580 O O . PHE A 1 41 ? 0.035 4.663 8.504 1.00 0.00 41 PHE A O 3
ATOM 2597 N N . ASP A 1 42 ? -1.307 2.870 8.820 1.00 0.00 42 ASP A N 3
ATOM 2598 C CA . ASP A 1 42 ? -0.951 2.711 10.220 1.00 0.00 42 ASP A CA 3
ATOM 2599 C C . ASP A 1 42 ? 0.198 1.708 10.340 1.00 0.00 42 ASP A C 3
ATOM 2600 O O . ASP A 1 42 ? 0.214 0.691 9.648 1.00 0.00 42 ASP A O 3
ATOM 2609 N N . ARG A 1 43 ? 1.133 2.031 11.222 1.00 0.00 43 ARG A N 3
ATOM 2610 C CA . ARG A 1 43 ? 2.284 1.171 11.440 1.00 0.00 43 ARG A CA 3
ATOM 2611 C C . ARG A 1 43 ? 1.838 -0.284 11.597 1.00 0.00 43 ARG A C 3
ATOM 2612 O O . ARG A 1 43 ? 2.451 -1.189 11.032 1.00 0.00 43 ARG A O 3
ATOM 2633 N N . THR A 1 44 ? 0.774 -0.464 12.365 1.00 0.00 44 THR A N 3
ATOM 2634 C CA . THR A 1 44 ? 0.238 -1.794 12.603 1.00 0.00 44 THR A CA 3
ATOM 2635 C C . THR A 1 44 ? -0.196 -2.437 11.284 1.00 0.00 44 THR A C 3
ATOM 2636 O O . THR A 1 44 ? 0.330 -3.478 10.894 1.00 0.00 44 THR A O 3
ATOM 2647 N N . GLN A 1 45 ? -1.152 -1.790 10.634 1.00 0.00 45 GLN A N 3
ATOM 2648 C CA . GLN A 1 45 ? -1.663 -2.286 9.367 1.00 0.00 45 GLN A CA 3
ATOM 2649 C C . GLN A 1 45 ? -0.508 -2.719 8.462 1.00 0.00 45 GLN A C 3
ATOM 2650 O O . GLN A 1 45 ? -0.579 -3.764 7.818 1.00 0.00 45 GLN A O 3
ATOM 2664 N N . VAL A 1 46 ? 0.528 -1.893 8.442 1.00 0.00 46 VAL A N 3
ATOM 2665 C CA . VAL A 1 46 ? 1.696 -2.178 7.626 1.00 0.00 46 VAL A CA 3
ATOM 2666 C C . VAL A 1 46 ? 2.324 -3.495 8.085 1.00 0.00 46 VAL A C 3
ATOM 2667 O O . VAL A 1 46 ? 2.495 -4.416 7.288 1.00 0.00 46 VAL A O 3
ATOM 2680 N N . GLU A 1 47 ? 2.651 -3.543 9.368 1.00 0.00 47 GLU A N 3
ATOM 2681 C CA . GLU A 1 47 ? 3.257 -4.732 9.943 1.00 0.00 47 GLU A CA 3
ATOM 2682 C C . GLU A 1 47 ? 2.376 -5.956 9.681 1.00 0.00 47 GLU A C 3
ATOM 2683 O O . GLU A 1 47 ? 2.827 -6.934 9.087 1.00 0.00 47 GLU A O 3
ATOM 2695 N N . VAL A 1 48 ? 1.136 -5.861 10.137 1.00 0.00 48 VAL A N 3
ATOM 2696 C CA . VAL A 1 48 ? 0.188 -6.947 9.960 1.00 0.00 48 VAL A CA 3
ATOM 2697 C C . VAL A 1 48 ? 0.245 -7.438 8.512 1.00 0.00 48 VAL A C 3
ATOM 2698 O O . VAL A 1 48 ? 0.379 -8.635 8.263 1.00 0.00 48 VAL A O 3
ATOM 2711 N N . ALA A 1 49 ? 0.142 -6.487 7.594 1.00 0.00 49 ALA A N 3
ATOM 2712 C CA . ALA A 1 49 ? 0.180 -6.807 6.178 1.00 0.00 49 ALA A CA 3
ATOM 2713 C C . ALA A 1 49 ? 1.554 -7.382 5.826 1.00 0.00 49 ALA A C 3
ATOM 2714 O O . ALA A 1 49 ? 1.663 -8.544 5.437 1.00 0.00 49 ALA A O 3
ATOM 2721 N N . LEU A 1 50 ? 2.568 -6.543 5.977 1.00 0.00 50 LEU A N 3
ATOM 2722 C CA . LEU A 1 50 ? 3.929 -6.953 5.680 1.00 0.00 50 LEU A CA 3
ATOM 2723 C C . LEU A 1 50 ? 4.135 -8.396 6.145 1.00 0.00 50 LEU A C 3
ATOM 2724 O O . LEU A 1 50 ? 4.917 -9.138 5.552 1.00 0.00 50 LEU A O 3
ATOM 2740 N N . ALA A 1 51 ? 3.420 -8.751 7.203 1.00 0.00 51 ALA A N 3
ATOM 2741 C CA . ALA A 1 51 ? 3.515 -10.092 7.754 1.00 0.00 51 ALA A CA 3
ATOM 2742 C C . ALA A 1 51 ? 2.946 -11.094 6.748 1.00 0.00 51 ALA A C 3
ATOM 2743 O O . ALA A 1 51 ? 3.646 -12.006 6.311 1.00 0.00 51 ALA A O 3
ATOM 2750 N N . ALA A 1 52 ? 1.681 -10.890 6.409 1.00 0.00 52 ALA A N 3
ATOM 2751 C CA . ALA A 1 52 ? 1.010 -11.764 5.462 1.00 0.00 52 ALA A CA 3
ATOM 2752 C C . ALA A 1 52 ? 1.633 -11.583 4.077 1.00 0.00 52 ALA A C 3
ATOM 2753 O O . ALA A 1 52 ? 1.589 -12.491 3.248 1.00 0.00 52 ALA A O 3
ATOM 2760 N N . ALA A 1 53 ? 2.200 -10.404 3.868 1.00 0.00 53 ALA A N 3
ATOM 2761 C CA . ALA A 1 53 ? 2.832 -10.092 2.597 1.00 0.00 53 ALA A CA 3
ATOM 2762 C C . ALA A 1 53 ? 4.135 -10.885 2.472 1.00 0.00 53 ALA A C 3
ATOM 2763 O O . ALA A 1 53 ? 4.665 -11.046 1.373 1.00 0.00 53 ALA A O 3
ATOM 2770 N N . ASP A 1 54 ? 4.613 -11.360 3.613 1.00 0.00 54 ASP A N 3
ATOM 2771 C CA . ASP A 1 54 ? 5.844 -12.132 3.644 1.00 0.00 54 ASP A CA 3
ATOM 2772 C C . ASP A 1 54 ? 7.036 -11.191 3.459 1.00 0.00 54 ASP A C 3
ATOM 2773 O O . ASP A 1 54 ? 8.047 -11.573 2.872 1.00 0.00 54 ASP A O 3
ATOM 2782 N N . ASP A 1 55 ? 6.878 -9.979 3.970 1.00 0.00 55 ASP A N 3
ATOM 2783 C CA . ASP A 1 55 ? 7.929 -8.981 3.868 1.00 0.00 55 ASP A CA 3
ATOM 2784 C C . ASP A 1 55 ? 7.868 -8.322 2.488 1.00 0.00 55 ASP A C 3
ATOM 2785 O O . ASP A 1 55 ? 8.862 -7.775 2.013 1.00 0.00 55 ASP A O 3
ATOM 2794 N N . ASP A 1 56 ? 6.691 -8.396 1.883 1.00 0.00 56 ASP A N 3
ATOM 2795 C CA . ASP A 1 56 ? 6.488 -7.814 0.568 1.00 0.00 56 ASP A CA 3
ATOM 2796 C C . ASP A 1 56 ? 5.809 -6.451 0.718 1.00 0.00 56 ASP A C 3
ATOM 2797 O O . ASP A 1 56 ? 4.772 -6.338 1.370 1.00 0.00 56 ASP A O 3
ATOM 2806 N N . LEU A 1 57 ? 6.421 -5.450 0.102 1.00 0.00 57 LEU A N 3
ATOM 2807 C CA . LEU A 1 57 ? 5.888 -4.099 0.159 1.00 0.00 57 LEU A CA 3
ATOM 2808 C C . LEU A 1 57 ? 4.743 -3.965 -0.847 1.00 0.00 57 LEU A C 3
ATOM 2809 O O . LEU A 1 57 ? 3.595 -3.748 -0.460 1.00 0.00 57 LEU A O 3
ATOM 2825 N N . THR A 1 58 ? 5.094 -4.098 -2.117 1.00 0.00 58 THR A N 3
ATOM 2826 C CA . THR A 1 58 ? 4.110 -3.995 -3.181 1.00 0.00 58 THR A CA 3
ATOM 2827 C C . THR A 1 58 ? 2.805 -4.679 -2.769 1.00 0.00 58 THR A C 3
ATOM 2828 O O . THR A 1 58 ? 1.738 -4.070 -2.820 1.00 0.00 58 THR A O 3
ATOM 2839 N N . VAL A 1 59 ? 2.934 -5.936 -2.370 1.00 0.00 59 VAL A N 3
ATOM 2840 C CA . VAL A 1 59 ? 1.779 -6.710 -1.949 1.00 0.00 59 VAL A CA 3
ATOM 2841 C C . VAL A 1 59 ? 1.134 -6.038 -0.735 1.00 0.00 59 VAL A C 3
ATOM 2842 O O . VAL A 1 59 ? -0.050 -5.708 -0.759 1.00 0.00 59 VAL A O 3
ATOM 2855 N N . ALA A 1 60 ? 1.943 -5.854 0.298 1.00 0.00 60 ALA A N 3
ATOM 2856 C CA . ALA A 1 60 ? 1.467 -5.227 1.520 1.00 0.00 60 ALA A CA 3
ATOM 2857 C C . ALA A 1 60 ? 0.560 -4.048 1.162 1.00 0.00 60 ALA A C 3
ATOM 2858 O O . ALA A 1 60 ? -0.583 -3.981 1.611 1.00 0.00 60 ALA A O 3
ATOM 2865 N N . VAL A 1 61 ? 1.105 -3.147 0.358 1.00 0.00 61 VAL A N 3
ATOM 2866 C CA . VAL A 1 61 ? 0.359 -1.973 -0.065 1.00 0.00 61 VAL A CA 3
ATOM 2867 C C . VAL A 1 61 ? -1.086 -2.374 -0.369 1.00 0.00 61 VAL A C 3
ATOM 2868 O O . VAL A 1 61 ? -2.023 -1.795 0.179 1.00 0.00 61 VAL A O 3
ATOM 2881 N N . GLU A 1 62 ? -1.221 -3.363 -1.240 1.00 0.00 62 GLU A N 3
ATOM 2882 C CA . GLU A 1 62 ? -2.536 -3.848 -1.623 1.00 0.00 62 GLU A CA 3
ATOM 2883 C C . GLU A 1 62 ? -3.367 -4.167 -0.379 1.00 0.00 62 GLU A C 3
ATOM 2884 O O . GLU A 1 62 ? -4.549 -3.831 -0.314 1.00 0.00 62 GLU A O 3
ATOM 2896 N N . ILE A 1 63 ? -2.717 -4.811 0.579 1.00 0.00 63 ILE A N 3
ATOM 2897 C CA . ILE A 1 63 ? -3.382 -5.178 1.818 1.00 0.00 63 ILE A CA 3
ATOM 2898 C C . ILE A 1 63 ? -3.793 -3.909 2.567 1.00 0.00 63 ILE A C 3
ATOM 2899 O O . ILE A 1 63 ? -4.936 -3.785 3.005 1.00 0.00 63 ILE A O 3
ATOM 2915 N N . LEU A 1 64 ? -2.839 -2.998 2.691 1.00 0.00 64 LEU A N 3
ATOM 2916 C CA . LEU A 1 64 ? -3.088 -1.743 3.380 1.00 0.00 64 LEU A CA 3
ATOM 2917 C C . LEU A 1 64 ? -4.265 -1.027 2.715 1.00 0.00 64 LEU A C 3
ATOM 2918 O O . LEU A 1 64 ? -5.157 -0.525 3.398 1.00 0.00 64 LEU A O 3
ATOM 2934 N N . MET A 1 65 ? -4.231 -1.002 1.391 1.00 0.00 65 MET A N 3
ATOM 2935 C CA . MET A 1 65 ? -5.284 -0.356 0.626 1.00 0.00 65 MET A CA 3
ATOM 2936 C C . MET A 1 65 ? -6.658 -0.911 1.007 1.00 0.00 65 MET A C 3
ATOM 2937 O O . MET A 1 65 ? -7.544 -0.161 1.412 1.00 0.00 65 MET A O 3
ATOM 2951 N N . SER A 1 66 ? -6.791 -2.221 0.863 1.00 0.00 66 SER A N 3
ATOM 2952 C CA . SER A 1 66 ? -8.042 -2.886 1.187 1.00 0.00 66 SER A CA 3
ATOM 2953 C C . SER A 1 66 ? -8.482 -2.513 2.604 1.00 0.00 66 SER A C 3
ATOM 2954 O O . SER A 1 66 ? -9.626 -2.115 2.818 1.00 0.00 66 SER A O 3
ATOM 2962 N N . GLN A 1 67 ? -7.549 -2.653 3.535 1.00 0.00 67 GLN A N 3
ATOM 2963 C CA . GLN A 1 67 ? -7.826 -2.335 4.925 1.00 0.00 67 GLN A CA 3
ATOM 2964 C C . GLN A 1 67 ? -8.497 -0.964 5.033 1.00 0.00 67 GLN A C 3
ATOM 2965 O O . GLN A 1 67 ? -9.585 -0.844 5.594 1.00 0.00 67 GLN A O 3
ATOM 2979 N N . SER A 1 68 ? -7.820 0.035 4.487 1.00 0.00 68 SER A N 3
ATOM 2980 C CA . SER A 1 68 ? -8.336 1.392 4.515 1.00 0.00 68 SER A CA 3
ATOM 2981 C C . SER A 1 68 ? -7.791 2.184 3.325 1.00 0.00 68 SER A C 3
ATOM 2982 O O . SER A 1 68 ? -6.619 2.057 2.975 1.00 0.00 68 SER A O 3
ATOM 2990 N N . GLY A 1 69 ? -8.667 2.985 2.736 1.00 0.00 69 GLY A N 3
ATOM 2991 C CA . GLY A 1 69 ? -8.287 3.798 1.593 1.00 0.00 69 GLY A CA 3
ATOM 2992 C C . GLY A 1 69 ? -9.358 3.742 0.501 1.00 0.00 69 GLY A C 3
ATOM 2993 O O . GLY A 1 69 ? -10.103 2.768 0.407 1.00 0.00 69 GLY A O 3
ATOM 2997 N N . PRO A 1 70 ? -9.401 4.827 -0.317 1.00 0.00 70 PRO A N 3
ATOM 2998 C CA . PRO A 1 70 ? -10.368 4.911 -1.399 1.00 0.00 70 PRO A CA 3
ATOM 2999 C C . PRO A 1 70 ? -9.966 4.004 -2.564 1.00 0.00 70 PRO A C 3
ATOM 3000 O O . PRO A 1 70 ? -8.781 3.769 -2.793 1.00 0.00 70 PRO A O 3
ATOM 3011 N N . SER A 1 71 ? -10.977 3.520 -3.271 1.00 0.00 71 SER A N 3
ATOM 3012 C CA . SER A 1 71 ? -10.745 2.645 -4.407 1.00 0.00 71 SER A CA 3
ATOM 3013 C C . SER A 1 71 ? -10.729 3.460 -5.701 1.00 0.00 71 SER A C 3
ATOM 3014 O O . SER A 1 71 ? -11.748 3.574 -6.380 1.00 0.00 71 SER A O 3
ATOM 3022 N N . SER A 1 72 ? -9.560 4.006 -6.005 1.00 0.00 72 SER A N 3
ATOM 3023 C CA . SER A 1 72 ? -9.398 4.808 -7.206 1.00 0.00 72 SER A CA 3
ATOM 3024 C C . SER A 1 72 ? -8.171 4.336 -7.988 1.00 0.00 72 SER A C 3
ATOM 3025 O O . SER A 1 72 ? -7.038 4.541 -7.555 1.00 0.00 72 SER A O 3
ATOM 3033 N N . GLY A 1 73 ? -8.438 3.714 -9.127 1.00 0.00 73 GLY A N 3
ATOM 3034 C CA . GLY A 1 73 ? -7.369 3.212 -9.973 1.00 0.00 73 GLY A CA 3
ATOM 3035 C C . GLY A 1 73 ? -7.933 2.439 -11.167 1.00 0.00 73 GLY A C 3
ATOM 3036 O O . GLY A 1 73 ? -7.840 2.894 -12.306 1.00 0.00 73 GLY A O 3
ATOM 3040 N N . GLY A 1 1 ? 26.045 -13.166 -31.612 1.00 0.00 1 GLY A N 4
ATOM 3041 C CA . GLY A 1 1 ? 25.924 -13.737 -30.282 1.00 0.00 1 GLY A CA 4
ATOM 3042 C C . GLY A 1 1 ? 24.762 -14.730 -30.215 1.00 0.00 1 GLY A C 4
ATOM 3043 O O . GLY A 1 1 ? 24.931 -15.910 -30.519 1.00 0.00 1 GLY A O 4
ATOM 3047 N N . SER A 1 2 ? 23.608 -14.216 -29.814 1.00 0.00 2 SER A N 4
ATOM 3048 C CA . SER A 1 2 ? 22.419 -15.043 -29.704 1.00 0.00 2 SER A CA 4
ATOM 3049 C C . SER A 1 2 ? 21.204 -14.288 -30.245 1.00 0.00 2 SER A C 4
ATOM 3050 O O . SER A 1 2 ? 21.084 -13.078 -30.054 1.00 0.00 2 SER A O 4
ATOM 3058 N N . SER A 1 3 ? 20.333 -15.032 -30.911 1.00 0.00 3 SER A N 4
ATOM 3059 C CA . SER A 1 3 ? 19.131 -14.447 -31.481 1.00 0.00 3 SER A CA 4
ATOM 3060 C C . SER A 1 3 ? 17.899 -14.923 -30.708 1.00 0.00 3 SER A C 4
ATOM 3061 O O . SER A 1 3 ? 16.840 -15.139 -31.294 1.00 0.00 3 SER A O 4
ATOM 3069 N N . GLY A 1 4 ? 18.080 -15.072 -29.404 1.00 0.00 4 GLY A N 4
ATOM 3070 C CA . GLY A 1 4 ? 16.997 -15.518 -28.545 1.00 0.00 4 GLY A CA 4
ATOM 3071 C C . GLY A 1 4 ? 16.038 -14.368 -28.230 1.00 0.00 4 GLY A C 4
ATOM 3072 O O . GLY A 1 4 ? 16.251 -13.239 -28.670 1.00 0.00 4 GLY A O 4
ATOM 3076 N N . SER A 1 5 ? 15.003 -14.695 -27.470 1.00 0.00 5 SER A N 4
ATOM 3077 C CA . SER A 1 5 ? 14.010 -13.703 -27.091 1.00 0.00 5 SER A CA 4
ATOM 3078 C C . SER A 1 5 ? 13.178 -14.219 -25.915 1.00 0.00 5 SER A C 4
ATOM 3079 O O . SER A 1 5 ? 13.161 -13.609 -24.847 1.00 0.00 5 SER A O 4
ATOM 3087 N N . SER A 1 6 ? 12.508 -15.337 -26.151 1.00 0.00 6 SER A N 4
ATOM 3088 C CA . SER A 1 6 ? 11.675 -15.942 -25.125 1.00 0.00 6 SER A CA 4
ATOM 3089 C C . SER A 1 6 ? 10.509 -15.013 -24.784 1.00 0.00 6 SER A C 4
ATOM 3090 O O . SER A 1 6 ? 10.587 -13.805 -25.002 1.00 0.00 6 SER A O 4
ATOM 3098 N N . GLY A 1 7 ? 9.453 -15.612 -24.253 1.00 0.00 7 GLY A N 4
ATOM 3099 C CA . GLY A 1 7 ? 8.271 -14.853 -23.879 1.00 0.00 7 GLY A CA 4
ATOM 3100 C C . GLY A 1 7 ? 7.407 -15.637 -22.889 1.00 0.00 7 GLY A C 4
ATOM 3101 O O . GLY A 1 7 ? 7.314 -16.861 -22.974 1.00 0.00 7 GLY A O 4
ATOM 3105 N N . SER A 1 8 ? 6.797 -14.900 -21.972 1.00 0.00 8 SER A N 4
ATOM 3106 C CA . SER A 1 8 ? 5.943 -15.511 -20.967 1.00 0.00 8 SER A CA 4
ATOM 3107 C C . SER A 1 8 ? 5.189 -14.428 -20.194 1.00 0.00 8 SER A C 4
ATOM 3108 O O . SER A 1 8 ? 5.695 -13.321 -20.014 1.00 0.00 8 SER A O 4
ATOM 3116 N N . ARG A 1 9 ? 3.990 -14.785 -19.756 1.00 0.00 9 ARG A N 4
ATOM 3117 C CA . ARG A 1 9 ? 3.161 -13.857 -19.006 1.00 0.00 9 ARG A CA 4
ATOM 3118 C C . ARG A 1 9 ? 3.032 -14.317 -17.552 1.00 0.00 9 ARG A C 4
ATOM 3119 O O . ARG A 1 9 ? 2.797 -13.504 -16.659 1.00 0.00 9 ARG A O 4
ATOM 3140 N N . GLN A 1 10 ? 3.192 -15.618 -17.360 1.00 0.00 10 GLN A N 4
ATOM 3141 C CA . GLN A 1 10 ? 3.096 -16.195 -16.030 1.00 0.00 10 GLN A CA 4
ATOM 3142 C C . GLN A 1 10 ? 3.561 -17.653 -16.049 1.00 0.00 10 GLN A C 4
ATOM 3143 O O . GLN A 1 10 ? 2.963 -18.490 -16.725 1.00 0.00 10 GLN A O 4
ATOM 3157 N N . ALA A 1 11 ? 4.623 -17.912 -15.300 1.00 0.00 11 ALA A N 4
ATOM 3158 C CA . ALA A 1 11 ? 5.174 -19.254 -15.223 1.00 0.00 11 ALA A CA 4
ATOM 3159 C C . ALA A 1 11 ? 5.389 -19.629 -13.755 1.00 0.00 11 ALA A C 4
ATOM 3160 O O . ALA A 1 11 ? 6.445 -19.354 -13.189 1.00 0.00 11 ALA A O 4
ATOM 3167 N N . PRO A 1 12 ? 4.342 -20.268 -13.166 1.00 0.00 12 PRO A N 4
ATOM 3168 C CA . PRO A 1 12 ? 4.406 -20.684 -11.775 1.00 0.00 12 PRO A CA 4
ATOM 3169 C C . PRO A 1 12 ? 5.296 -21.917 -11.612 1.00 0.00 12 PRO A C 4
ATOM 3170 O O . PRO A 1 12 ? 4.865 -23.038 -11.878 1.00 0.00 12 PRO A O 4
ATOM 3181 N N . ILE A 1 13 ? 6.523 -21.669 -11.176 1.00 0.00 13 ILE A N 4
ATOM 3182 C CA . ILE A 1 13 ? 7.477 -22.746 -10.974 1.00 0.00 13 ILE A CA 4
ATOM 3183 C C . ILE A 1 13 ? 7.878 -22.796 -9.498 1.00 0.00 13 ILE A C 4
ATOM 3184 O O . ILE A 1 13 ? 8.514 -21.872 -8.993 1.00 0.00 13 ILE A O 4
ATOM 3200 N N . ALA A 1 14 ? 7.491 -23.884 -8.849 1.00 0.00 14 ALA A N 4
ATOM 3201 C CA . ALA A 1 14 ? 7.802 -24.066 -7.441 1.00 0.00 14 ALA A CA 4
ATOM 3202 C C . ALA A 1 14 ? 7.131 -22.958 -6.627 1.00 0.00 14 ALA A C 4
ATOM 3203 O O . ALA A 1 14 ? 6.659 -21.970 -7.188 1.00 0.00 14 ALA A O 4
ATOM 3210 N N . ASN A 1 15 ? 7.109 -23.160 -5.318 1.00 0.00 15 ASN A N 4
ATOM 3211 C CA . ASN A 1 15 ? 6.504 -22.190 -4.421 1.00 0.00 15 ASN A CA 4
ATOM 3212 C C . ASN A 1 15 ? 7.578 -21.621 -3.492 1.00 0.00 15 ASN A C 4
ATOM 3213 O O . ASN A 1 15 ? 8.635 -22.224 -3.317 1.00 0.00 15 ASN A O 4
ATOM 3224 N N . ALA A 1 16 ? 7.269 -20.466 -2.921 1.00 0.00 16 ALA A N 4
ATOM 3225 C CA . ALA A 1 16 ? 8.195 -19.808 -2.014 1.00 0.00 16 ALA A CA 4
ATOM 3226 C C . ALA A 1 16 ? 8.413 -20.693 -0.785 1.00 0.00 16 ALA A C 4
ATOM 3227 O O . ALA A 1 16 ? 7.474 -21.314 -0.288 1.00 0.00 16 ALA A O 4
ATOM 3234 N N . ALA A 1 17 ? 9.656 -20.722 -0.329 1.00 0.00 17 ALA A N 4
ATOM 3235 C CA . ALA A 1 17 ? 10.009 -21.520 0.833 1.00 0.00 17 ALA A CA 4
ATOM 3236 C C . ALA A 1 17 ? 10.387 -20.591 1.988 1.00 0.00 17 ALA A C 4
ATOM 3237 O O . ALA A 1 17 ? 10.788 -19.450 1.767 1.00 0.00 17 ALA A O 4
ATOM 3244 N N . VAL A 1 18 ? 10.244 -21.115 3.197 1.00 0.00 18 VAL A N 4
ATOM 3245 C CA . VAL A 1 18 ? 10.565 -20.347 4.388 1.00 0.00 18 VAL A CA 4
ATOM 3246 C C . VAL A 1 18 ? 10.326 -21.212 5.627 1.00 0.00 18 VAL A C 4
ATOM 3247 O O . VAL A 1 18 ? 9.183 -21.515 5.966 1.00 0.00 18 VAL A O 4
ATOM 3260 N N . LEU A 1 19 ? 11.423 -21.586 6.269 1.00 0.00 19 LEU A N 4
ATOM 3261 C CA . LEU A 1 19 ? 11.347 -22.410 7.464 1.00 0.00 19 LEU A CA 4
ATOM 3262 C C . LEU A 1 19 ? 11.533 -21.528 8.700 1.00 0.00 19 LEU A C 4
ATOM 3263 O O . LEU A 1 19 ? 12.320 -20.583 8.680 1.00 0.00 19 LEU A O 4
ATOM 3279 N N . PRO A 1 20 ? 10.775 -21.876 9.774 1.00 0.00 20 PRO A N 4
ATOM 3280 C CA . PRO A 1 20 ? 10.848 -21.127 11.017 1.00 0.00 20 PRO A CA 4
ATOM 3281 C C . PRO A 1 20 ? 12.136 -21.451 11.777 1.00 0.00 20 PRO A C 4
ATOM 3282 O O . PRO A 1 20 ? 12.119 -22.225 12.732 1.00 0.00 20 PRO A O 4
ATOM 3293 N N . GLN A 1 21 ? 13.222 -20.842 11.323 1.00 0.00 21 GLN A N 4
ATOM 3294 C CA . GLN A 1 21 ? 14.516 -21.056 11.949 1.00 0.00 21 GLN A CA 4
ATOM 3295 C C . GLN A 1 21 ? 14.738 -20.039 13.070 1.00 0.00 21 GLN A C 4
ATOM 3296 O O . GLN A 1 21 ? 14.594 -18.835 12.859 1.00 0.00 21 GLN A O 4
ATOM 3310 N N . SER A 1 22 ? 15.085 -20.560 14.238 1.00 0.00 22 SER A N 4
ATOM 3311 C CA . SER A 1 22 ? 15.328 -19.712 15.393 1.00 0.00 22 SER A CA 4
ATOM 3312 C C . SER A 1 22 ? 16.596 -18.884 15.176 1.00 0.00 22 SER A C 4
ATOM 3313 O O . SER A 1 22 ? 17.664 -19.234 15.676 1.00 0.00 22 SER A O 4
ATOM 3321 N N . GLN A 1 23 ? 16.436 -17.800 14.430 1.00 0.00 23 GLN A N 4
ATOM 3322 C CA . GLN A 1 23 ? 17.554 -16.919 14.141 1.00 0.00 23 GLN A CA 4
ATOM 3323 C C . GLN A 1 23 ? 17.091 -15.736 13.288 1.00 0.00 23 GLN A C 4
ATOM 3324 O O . GLN A 1 23 ? 17.551 -14.611 13.479 1.00 0.00 23 GLN A O 4
ATOM 3338 N N . GLY A 1 24 ? 16.187 -16.031 12.366 1.00 0.00 24 GLY A N 4
ATOM 3339 C CA . GLY A 1 24 ? 15.657 -15.006 11.483 1.00 0.00 24 GLY A CA 4
ATOM 3340 C C . GLY A 1 24 ? 15.246 -13.761 12.273 1.00 0.00 24 GLY A C 4
ATOM 3341 O O . GLY A 1 24 ? 14.999 -13.838 13.475 1.00 0.00 24 GLY A O 4
ATOM 3345 N N . ARG A 1 25 ? 15.185 -12.643 11.564 1.00 0.00 25 ARG A N 4
ATOM 3346 C CA . ARG A 1 25 ? 14.808 -11.384 12.184 1.00 0.00 25 ARG A CA 4
ATOM 3347 C C . ARG A 1 25 ? 13.397 -10.981 11.750 1.00 0.00 25 ARG A C 4
ATOM 3348 O O . ARG A 1 25 ? 12.806 -11.616 10.878 1.00 0.00 25 ARG A O 4
ATOM 3369 N N . VAL A 1 26 ? 12.898 -9.927 12.379 1.00 0.00 26 VAL A N 4
ATOM 3370 C CA . VAL A 1 26 ? 11.568 -9.431 12.069 1.00 0.00 26 VAL A CA 4
ATOM 3371 C C . VAL A 1 26 ? 11.509 -9.028 10.594 1.00 0.00 26 VAL A C 4
ATOM 3372 O O . VAL A 1 26 ? 12.533 -8.705 9.994 1.00 0.00 26 VAL A O 4
ATOM 3385 N N . ALA A 1 27 ? 10.300 -9.060 10.053 1.00 0.00 27 ALA A N 4
ATOM 3386 C CA . ALA A 1 27 ? 10.095 -8.702 8.660 1.00 0.00 27 ALA A CA 4
ATOM 3387 C C . ALA A 1 27 ? 9.827 -7.199 8.558 1.00 0.00 27 ALA A C 4
ATOM 3388 O O . ALA A 1 27 ? 10.636 -6.457 8.003 1.00 0.00 27 ALA A O 4
ATOM 3395 N N . ALA A 1 28 ? 8.688 -6.795 9.103 1.00 0.00 28 ALA A N 4
ATOM 3396 C CA . ALA A 1 28 ? 8.304 -5.394 9.080 1.00 0.00 28 ALA A CA 4
ATOM 3397 C C . ALA A 1 28 ? 9.539 -4.527 9.333 1.00 0.00 28 ALA A C 4
ATOM 3398 O O . ALA A 1 28 ? 10.121 -4.570 10.415 1.00 0.00 28 ALA A O 4
ATOM 3405 N N . SER A 1 29 ? 9.901 -3.759 8.315 1.00 0.00 29 SER A N 4
ATOM 3406 C CA . SER A 1 29 ? 11.056 -2.883 8.413 1.00 0.00 29 SER A CA 4
ATOM 3407 C C . SER A 1 29 ? 10.604 -1.421 8.426 1.00 0.00 29 SER A C 4
ATOM 3408 O O . SER A 1 29 ? 9.763 -1.021 7.624 1.00 0.00 29 SER A O 4
ATOM 3416 N N . GLU A 1 30 ? 11.183 -0.664 9.347 1.00 0.00 30 GLU A N 4
ATOM 3417 C CA . GLU A 1 30 ? 10.851 0.744 9.475 1.00 0.00 30 GLU A CA 4
ATOM 3418 C C . GLU A 1 30 ? 10.656 1.371 8.093 1.00 0.00 30 GLU A C 4
ATOM 3419 O O . GLU A 1 30 ? 9.615 1.967 7.819 1.00 0.00 30 GLU A O 4
ATOM 3431 N N . GLU A 1 31 ? 11.673 1.216 7.259 1.00 0.00 31 GLU A N 4
ATOM 3432 C CA . GLU A 1 31 ? 11.627 1.759 5.912 1.00 0.00 31 GLU A CA 4
ATOM 3433 C C . GLU A 1 31 ? 10.236 1.560 5.307 1.00 0.00 31 GLU A C 4
ATOM 3434 O O . GLU A 1 31 ? 9.620 2.511 4.830 1.00 0.00 31 GLU A O 4
ATOM 3446 N N . GLN A 1 32 ? 9.782 0.316 5.346 1.00 0.00 32 GLN A N 4
ATOM 3447 C CA . GLN A 1 32 ? 8.475 -0.021 4.807 1.00 0.00 32 GLN A CA 4
ATOM 3448 C C . GLN A 1 32 ? 7.377 0.705 5.586 1.00 0.00 32 GLN A C 4
ATOM 3449 O O . GLN A 1 32 ? 6.617 1.486 5.013 1.00 0.00 32 GLN A O 4
ATOM 3463 N N . ILE A 1 33 ? 7.327 0.423 6.879 1.00 0.00 33 ILE A N 4
ATOM 3464 C CA . ILE A 1 33 ? 6.334 1.039 7.742 1.00 0.00 33 ILE A CA 4
ATOM 3465 C C . ILE A 1 33 ? 6.176 2.512 7.359 1.00 0.00 33 ILE A C 4
ATOM 3466 O O . ILE A 1 33 ? 5.063 3.035 7.336 1.00 0.00 33 ILE A O 4
ATOM 3482 N N . GLN A 1 34 ? 7.306 3.140 7.069 1.00 0.00 34 GLN A N 4
ATOM 3483 C CA . GLN A 1 34 ? 7.307 4.542 6.688 1.00 0.00 34 GLN A CA 4
ATOM 3484 C C . GLN A 1 34 ? 6.789 4.704 5.258 1.00 0.00 34 GLN A C 4
ATOM 3485 O O . GLN A 1 34 ? 5.894 5.509 5.005 1.00 0.00 34 GLN A O 4
ATOM 3499 N N . LYS A 1 35 ? 7.373 3.926 4.359 1.00 0.00 35 LYS A N 4
ATOM 3500 C CA . LYS A 1 35 ? 6.982 3.973 2.960 1.00 0.00 35 LYS A CA 4
ATOM 3501 C C . LYS A 1 35 ? 5.466 3.798 2.853 1.00 0.00 35 LYS A C 4
ATOM 3502 O O . LYS A 1 35 ? 4.851 4.250 1.889 1.00 0.00 35 LYS A O 4
ATOM 3521 N N . LEU A 1 36 ? 4.906 3.140 3.858 1.00 0.00 36 LEU A N 4
ATOM 3522 C CA . LEU A 1 36 ? 3.473 2.900 3.889 1.00 0.00 36 LEU A CA 4
ATOM 3523 C C . LEU A 1 36 ? 2.798 3.978 4.740 1.00 0.00 36 LEU A C 4
ATOM 3524 O O . LEU A 1 36 ? 1.851 4.624 4.293 1.00 0.00 36 LEU A O 4
ATOM 3540 N N . VAL A 1 37 ? 3.311 4.139 5.951 1.00 0.00 37 VAL A N 4
ATOM 3541 C CA . VAL A 1 37 ? 2.770 5.127 6.868 1.00 0.00 37 VAL A CA 4
ATOM 3542 C C . VAL A 1 37 ? 2.713 6.487 6.169 1.00 0.00 37 VAL A C 4
ATOM 3543 O O . VAL A 1 37 ? 1.770 7.253 6.369 1.00 0.00 37 VAL A O 4
ATOM 3556 N N . ALA A 1 38 ? 3.732 6.747 5.364 1.00 0.00 38 ALA A N 4
ATOM 3557 C CA . ALA A 1 38 ? 3.810 8.001 4.635 1.00 0.00 38 ALA A CA 4
ATOM 3558 C C . ALA A 1 38 ? 2.619 8.106 3.680 1.00 0.00 38 ALA A C 4
ATOM 3559 O O . ALA A 1 38 ? 2.040 9.179 3.519 1.00 0.00 38 ALA A O 4
ATOM 3566 N N . MET A 1 39 ? 2.288 6.976 3.072 1.00 0.00 39 MET A N 4
ATOM 3567 C CA . MET A 1 39 ? 1.176 6.927 2.138 1.00 0.00 39 MET A CA 4
ATOM 3568 C C . MET A 1 39 ? -0.152 7.186 2.852 1.00 0.00 39 MET A C 4
ATOM 3569 O O . MET A 1 39 ? -1.160 7.475 2.209 1.00 0.00 39 MET A O 4
ATOM 3583 N N . GLY A 1 40 ? -0.110 7.072 4.171 1.00 0.00 40 GLY A N 4
ATOM 3584 C CA . GLY A 1 40 ? -1.297 7.290 4.979 1.00 0.00 40 GLY A CA 4
ATOM 3585 C C . GLY A 1 40 ? -1.818 5.971 5.555 1.00 0.00 40 GLY A C 4
ATOM 3586 O O . GLY A 1 40 ? -3.018 5.704 5.517 1.00 0.00 40 GLY A O 4
ATOM 3590 N N . PHE A 1 41 ? -0.889 5.182 6.076 1.00 0.00 41 PHE A N 4
ATOM 3591 C CA . PHE A 1 41 ? -1.239 3.898 6.659 1.00 0.00 41 PHE A CA 4
ATOM 3592 C C . PHE A 1 41 ? -0.837 3.838 8.134 1.00 0.00 41 PHE A C 4
ATOM 3593 O O . PHE A 1 41 ? -0.107 4.702 8.618 1.00 0.00 41 PHE A O 4
ATOM 3610 N N . ASP A 1 42 ? -1.331 2.810 8.808 1.00 0.00 42 ASP A N 4
ATOM 3611 C CA . ASP A 1 42 ? -1.033 2.626 10.218 1.00 0.00 42 ASP A CA 4
ATOM 3612 C C . ASP A 1 42 ? 0.131 1.643 10.364 1.00 0.00 42 ASP A C 4
ATOM 3613 O O . ASP A 1 42 ? 0.121 0.570 9.764 1.00 0.00 42 ASP A O 4
ATOM 3622 N N . ARG A 1 43 ? 1.107 2.046 11.165 1.00 0.00 43 ARG A N 4
ATOM 3623 C CA . ARG A 1 43 ? 2.275 1.215 11.398 1.00 0.00 43 ARG A CA 4
ATOM 3624 C C . ARG A 1 43 ? 1.863 -0.252 11.543 1.00 0.00 43 ARG A C 4
ATOM 3625 O O . ARG A 1 43 ? 2.397 -1.121 10.856 1.00 0.00 43 ARG A O 4
ATOM 3646 N N . THR A 1 44 ? 0.916 -0.481 12.441 1.00 0.00 44 THR A N 4
ATOM 3647 C CA . THR A 1 44 ? 0.426 -1.827 12.684 1.00 0.00 44 THR A CA 4
ATOM 3648 C C . THR A 1 44 ? -0.056 -2.463 11.380 1.00 0.00 44 THR A C 4
ATOM 3649 O O . THR A 1 44 ? 0.431 -3.521 10.983 1.00 0.00 44 THR A O 4
ATOM 3660 N N . GLN A 1 45 ? -1.008 -1.792 10.748 1.00 0.00 45 GLN A N 4
ATOM 3661 C CA . GLN A 1 45 ? -1.562 -2.279 9.496 1.00 0.00 45 GLN A CA 4
ATOM 3662 C C . GLN A 1 45 ? -0.438 -2.697 8.545 1.00 0.00 45 GLN A C 4
ATOM 3663 O O . GLN A 1 45 ? -0.540 -3.720 7.870 1.00 0.00 45 GLN A O 4
ATOM 3677 N N . VAL A 1 46 ? 0.608 -1.884 8.522 1.00 0.00 46 VAL A N 4
ATOM 3678 C CA . VAL A 1 46 ? 1.749 -2.156 7.666 1.00 0.00 46 VAL A CA 4
ATOM 3679 C C . VAL A 1 46 ? 2.390 -3.482 8.084 1.00 0.00 46 VAL A C 4
ATOM 3680 O O . VAL A 1 46 ? 2.583 -4.370 7.255 1.00 0.00 46 VAL A O 4
ATOM 3693 N N . GLU A 1 47 ? 2.701 -3.573 9.368 1.00 0.00 47 GLU A N 4
ATOM 3694 C CA . GLU A 1 47 ? 3.316 -4.774 9.906 1.00 0.00 47 GLU A CA 4
ATOM 3695 C C . GLU A 1 47 ? 2.430 -5.992 9.632 1.00 0.00 47 GLU A C 4
ATOM 3696 O O . GLU A 1 47 ? 2.860 -6.942 8.979 1.00 0.00 47 GLU A O 4
ATOM 3708 N N . VAL A 1 48 ? 1.211 -5.923 10.145 1.00 0.00 48 VAL A N 4
ATOM 3709 C CA . VAL A 1 48 ? 0.261 -7.008 9.964 1.00 0.00 48 VAL A CA 4
ATOM 3710 C C . VAL A 1 48 ? 0.296 -7.473 8.507 1.00 0.00 48 VAL A C 4
ATOM 3711 O O . VAL A 1 48 ? 0.404 -8.668 8.235 1.00 0.00 48 VAL A O 4
ATOM 3724 N N . ALA A 1 49 ? 0.202 -6.504 7.608 1.00 0.00 49 ALA A N 4
ATOM 3725 C CA . ALA A 1 49 ? 0.221 -6.799 6.185 1.00 0.00 49 ALA A CA 4
ATOM 3726 C C . ALA A 1 49 ? 1.597 -7.348 5.801 1.00 0.00 49 ALA A C 4
ATOM 3727 O O . ALA A 1 49 ? 1.714 -8.493 5.367 1.00 0.00 49 ALA A O 4
ATOM 3734 N N . LEU A 1 50 ? 2.604 -6.505 5.974 1.00 0.00 50 LEU A N 4
ATOM 3735 C CA . LEU A 1 50 ? 3.967 -6.891 5.651 1.00 0.00 50 L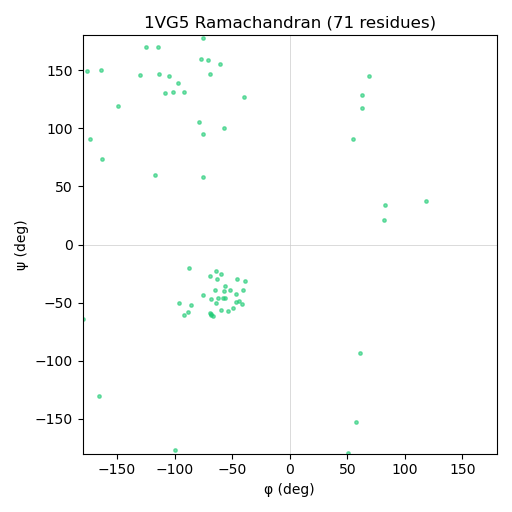EU A CA 4
ATOM 3736 C C . LEU A 1 50 ? 4.190 -8.349 6.057 1.00 0.00 50 LEU A C 4
ATOM 3737 O O . LEU A 1 50 ? 4.969 -9.061 5.426 1.00 0.00 50 LEU A O 4
ATOM 3753 N N . ALA A 1 51 ? 3.490 -8.750 7.109 1.00 0.00 51 ALA A N 4
ATOM 3754 C CA . ALA A 1 51 ? 3.602 -10.110 7.607 1.00 0.00 51 ALA A CA 4
ATOM 3755 C C . ALA A 1 51 ? 2.977 -11.072 6.595 1.00 0.00 51 ALA A C 4
ATOM 3756 O O . ALA A 1 51 ? 3.670 -11.910 6.019 1.00 0.00 51 ALA A O 4
ATOM 3763 N N . ALA A 1 52 ? 1.674 -10.920 6.408 1.00 0.00 52 ALA A N 4
ATOM 3764 C CA . ALA A 1 52 ? 0.947 -11.765 5.476 1.00 0.00 52 ALA A CA 4
ATOM 3765 C C . ALA A 1 52 ? 1.521 -11.576 4.070 1.00 0.00 52 ALA A C 4
ATOM 3766 O O . ALA A 1 52 ? 1.356 -12.436 3.207 1.00 0.00 52 ALA A O 4
ATOM 3773 N N . ALA A 1 53 ? 2.184 -10.443 3.883 1.00 0.00 53 ALA A N 4
ATOM 3774 C CA . ALA A 1 53 ? 2.783 -10.130 2.597 1.00 0.00 53 ALA A CA 4
ATOM 3775 C C . ALA A 1 53 ? 4.105 -10.887 2.458 1.00 0.00 53 ALA A C 4
ATOM 3776 O O . ALA A 1 53 ? 4.713 -10.889 1.388 1.00 0.00 53 ALA A O 4
ATOM 3783 N N . ASP A 1 54 ? 4.512 -11.511 3.553 1.00 0.00 54 ASP A N 4
ATOM 3784 C CA . ASP A 1 54 ? 5.751 -12.269 3.567 1.00 0.00 54 ASP A CA 4
ATOM 3785 C C . ASP A 1 54 ? 6.933 -11.310 3.410 1.00 0.00 54 ASP A C 4
ATOM 3786 O O . ASP A 1 54 ? 7.917 -11.635 2.749 1.00 0.00 54 ASP A O 4
ATOM 3795 N N . ASP A 1 55 ? 6.796 -10.147 4.031 1.00 0.00 55 ASP A N 4
ATOM 3796 C CA . ASP A 1 55 ? 7.840 -9.139 3.969 1.00 0.00 55 ASP A CA 4
ATOM 3797 C C . ASP A 1 55 ? 7.787 -8.439 2.609 1.00 0.00 55 ASP A C 4
ATOM 3798 O O . ASP A 1 55 ? 8.775 -7.854 2.169 1.00 0.00 55 ASP A O 4
ATOM 3807 N N . ASP A 1 56 ? 6.623 -8.523 1.981 1.00 0.00 56 ASP A N 4
ATOM 3808 C CA . ASP A 1 56 ? 6.429 -7.905 0.681 1.00 0.00 56 ASP A CA 4
ATOM 3809 C C . ASP A 1 56 ? 5.774 -6.534 0.865 1.00 0.00 56 ASP A C 4
ATOM 3810 O O . ASP A 1 56 ? 4.835 -6.391 1.646 1.00 0.00 56 ASP A O 4
ATOM 3819 N N . LEU A 1 57 ? 6.297 -5.561 0.132 1.00 0.00 57 LEU A N 4
ATOM 3820 C CA . LEU A 1 57 ? 5.775 -4.207 0.205 1.00 0.00 57 LEU A CA 4
ATOM 3821 C C . LEU A 1 57 ? 4.672 -4.033 -0.841 1.00 0.00 57 LEU A C 4
ATOM 3822 O O . LEU A 1 57 ? 3.522 -3.766 -0.497 1.00 0.00 57 LEU A O 4
ATOM 3838 N N . THR A 1 58 ? 5.063 -4.191 -2.098 1.00 0.00 58 THR A N 4
ATOM 3839 C CA . THR A 1 58 ? 4.122 -4.055 -3.196 1.00 0.00 58 THR A CA 4
ATOM 3840 C C . THR A 1 58 ? 2.810 -4.771 -2.867 1.00 0.00 58 THR A C 4
ATOM 3841 O O . THR A 1 58 ? 1.733 -4.296 -3.224 1.00 0.00 58 THR A O 4
ATOM 3852 N N . VAL A 1 59 ? 2.944 -5.902 -2.190 1.00 0.00 59 VAL A N 4
ATOM 3853 C CA . VAL A 1 59 ? 1.783 -6.688 -1.809 1.00 0.00 59 VAL A CA 4
ATOM 3854 C C . VAL A 1 59 ? 1.135 -6.065 -0.571 1.00 0.00 59 VAL A C 4
ATOM 3855 O O . VAL A 1 59 ? -0.089 -5.982 -0.483 1.00 0.00 59 VAL A O 4
ATOM 3868 N N . ALA A 1 60 ? 1.985 -5.644 0.354 1.00 0.00 60 ALA A N 4
ATOM 3869 C CA . ALA A 1 60 ? 1.510 -5.031 1.582 1.00 0.00 60 ALA A CA 4
ATOM 3870 C C . ALA A 1 60 ? 0.634 -3.824 1.240 1.00 0.00 60 ALA A C 4
ATOM 3871 O O . ALA A 1 60 ? -0.513 -3.741 1.677 1.00 0.00 60 ALA A O 4
ATOM 3878 N N . VAL A 1 61 ? 1.207 -2.919 0.461 1.00 0.00 61 VAL A N 4
ATOM 3879 C CA . VAL A 1 61 ? 0.493 -1.721 0.054 1.00 0.00 61 VAL A CA 4
ATOM 3880 C C . VAL A 1 61 ? -0.922 -2.100 -0.388 1.00 0.00 61 VAL A C 4
ATOM 3881 O O . VAL A 1 61 ? -1.883 -1.399 -0.076 1.00 0.00 61 VAL A O 4
ATOM 3894 N N . GLU A 1 62 ? -1.005 -3.210 -1.107 1.00 0.00 62 GLU A N 4
ATOM 3895 C CA . GLU A 1 62 ? -2.286 -3.691 -1.595 1.00 0.00 62 GLU A CA 4
ATOM 3896 C C . GLU A 1 62 ? -3.182 -4.096 -0.423 1.00 0.00 62 GLU A C 4
ATOM 3897 O O . GLU A 1 62 ? -4.386 -3.845 -0.443 1.00 0.00 62 GLU A O 4
ATOM 3909 N N . ILE A 1 63 ? -2.561 -4.715 0.570 1.00 0.00 63 ILE A N 4
ATOM 3910 C CA . ILE A 1 63 ? -3.288 -5.156 1.748 1.00 0.00 63 ILE A CA 4
ATOM 3911 C C . ILE A 1 63 ? -3.743 -3.934 2.548 1.00 0.00 63 ILE A C 4
ATOM 3912 O O . ILE A 1 63 ? -4.896 -3.859 2.971 1.00 0.00 63 ILE A O 4
ATOM 3928 N N . LEU A 1 64 ? -2.814 -3.008 2.733 1.00 0.00 64 LEU A N 4
ATOM 3929 C CA . LEU A 1 64 ? -3.105 -1.793 3.475 1.00 0.00 64 LEU A CA 4
ATOM 3930 C C . LEU A 1 64 ? -4.313 -1.094 2.847 1.00 0.00 64 LEU A C 4
ATOM 3931 O O . LEU A 1 64 ? -5.223 -0.664 3.554 1.00 0.00 64 LEU A O 4
ATOM 3947 N N . MET A 1 65 ? -4.281 -1.002 1.525 1.00 0.00 65 MET A N 4
ATOM 3948 C CA . MET A 1 65 ? -5.362 -0.362 0.794 1.00 0.00 65 MET A CA 4
ATOM 3949 C C . MET A 1 65 ? -6.715 -0.967 1.175 1.00 0.00 65 MET A C 4
ATOM 3950 O O . MET A 1 65 ? -7.652 -0.242 1.505 1.00 0.00 65 MET A O 4
ATOM 3964 N N . SER A 1 66 ? -6.774 -2.289 1.115 1.00 0.00 66 SER A N 4
ATOM 3965 C CA . SER A 1 66 ? -7.997 -2.999 1.450 1.00 0.00 66 SER A CA 4
ATOM 3966 C C . SER A 1 66 ? -7.814 -3.768 2.760 1.00 0.00 66 SER A C 4
ATOM 3967 O O . SER A 1 66 ? -8.122 -4.956 2.835 1.00 0.00 66 SER A O 4
ATOM 3975 N N . GLN A 1 67 ? -7.314 -3.058 3.761 1.00 0.00 67 GLN A N 4
ATOM 3976 C CA . GLN A 1 67 ? -7.086 -3.658 5.064 1.00 0.00 67 GLN A CA 4
ATOM 3977 C C . GLN A 1 67 ? -8.318 -3.479 5.953 1.00 0.00 67 GLN A C 4
ATOM 3978 O O . GLN A 1 67 ? -8.880 -4.456 6.446 1.00 0.00 67 GLN A O 4
ATOM 3992 N N . SER A 1 68 ? -8.702 -2.223 6.132 1.00 0.00 68 SER A N 4
ATOM 3993 C CA . SER A 1 68 ? -9.857 -1.903 6.953 1.00 0.00 68 SER A CA 4
ATOM 3994 C C . SER A 1 68 ? -10.931 -1.221 6.103 1.00 0.00 68 SER A C 4
ATOM 3995 O O . SER A 1 68 ? -10.687 -0.878 4.947 1.00 0.00 68 SER A O 4
ATOM 4003 N N . GLY A 1 69 ? -12.096 -1.045 6.708 1.00 0.00 69 GLY A N 4
ATOM 4004 C CA . GLY A 1 69 ? -13.208 -0.410 6.021 1.00 0.00 69 GLY A CA 4
ATOM 4005 C C . GLY A 1 69 ? -12.731 0.785 5.194 1.00 0.00 69 GLY A C 4
ATOM 4006 O O . GLY A 1 69 ? -11.630 1.291 5.406 1.00 0.00 69 GLY A O 4
ATOM 4010 N N . PRO A 1 70 ? -13.605 1.213 4.245 1.00 0.00 70 PRO A N 4
ATOM 4011 C CA . PRO A 1 70 ? -13.285 2.340 3.385 1.00 0.00 70 PRO A CA 4
ATOM 4012 C C . PRO A 1 70 ? -13.408 3.662 4.145 1.00 0.00 70 PRO A C 4
ATOM 4013 O O . PRO A 1 70 ? -14.245 3.794 5.036 1.00 0.00 70 PRO A O 4
ATOM 4024 N N . SER A 1 71 ? -12.562 4.608 3.764 1.00 0.00 71 SER A N 4
ATOM 4025 C CA . SER A 1 71 ? -12.566 5.915 4.398 1.00 0.00 71 SER A CA 4
ATOM 4026 C C . SER A 1 71 ? -12.745 5.763 5.910 1.00 0.00 71 SER A C 4
ATOM 4027 O O . SER A 1 71 ? -13.871 5.737 6.405 1.00 0.00 71 SER A O 4
ATOM 4035 N N . SER A 1 72 ? -11.618 5.667 6.601 1.00 0.00 72 SER A N 4
ATOM 4036 C CA . SER A 1 72 ? -11.637 5.518 8.046 1.00 0.00 72 SER A CA 4
ATOM 4037 C C . SER A 1 72 ? -11.823 6.883 8.710 1.00 0.00 72 SER A C 4
ATOM 4038 O O . SER A 1 72 ? -11.345 7.896 8.201 1.00 0.00 72 SER A O 4
ATOM 4046 N N . GLY A 1 73 ? -12.520 6.868 9.837 1.00 0.00 73 GLY A N 4
ATOM 4047 C CA . GLY A 1 73 ? -12.775 8.092 10.577 1.00 0.00 73 GLY A CA 4
ATOM 4048 C C . GLY A 1 73 ? -14.012 7.948 11.466 1.00 0.00 73 GLY A C 4
ATOM 4049 O O . GLY A 1 73 ? -14.645 6.894 11.489 1.00 0.00 73 GLY A O 4
ATOM 4053 N N . GLY A 1 1 ? -24.216 -18.916 -6.959 1.00 0.00 1 GLY A N 5
ATOM 4054 C CA . GLY A 1 1 ? -24.484 -17.981 -5.880 1.00 0.00 1 GLY A CA 5
ATOM 4055 C C . GLY A 1 1 ? -23.637 -18.308 -4.649 1.00 0.00 1 GLY A C 5
ATOM 4056 O O . GLY A 1 1 ? -23.200 -19.445 -4.476 1.00 0.00 1 GLY A O 5
ATOM 4060 N N . SER A 1 2 ? -23.431 -17.291 -3.825 1.00 0.00 2 SER A N 5
ATOM 4061 C CA . SER A 1 2 ? -22.644 -17.456 -2.614 1.00 0.00 2 SER A CA 5
ATOM 4062 C C . SER A 1 2 ? -23.507 -18.069 -1.509 1.00 0.00 2 SER A C 5
ATOM 4063 O O . SER A 1 2 ? -24.668 -17.699 -1.346 1.00 0.00 2 SER A O 5
ATOM 4071 N N . SER A 1 3 ? -22.905 -18.996 -0.778 1.00 0.00 3 SER A N 5
ATOM 4072 C CA . SER A 1 3 ? -23.603 -19.664 0.307 1.00 0.00 3 SER A CA 5
ATOM 4073 C C . SER A 1 3 ? -23.047 -19.197 1.653 1.00 0.00 3 SER A C 5
ATOM 4074 O O . SER A 1 3 ? -22.965 -19.978 2.600 1.00 0.00 3 SER A O 5
ATOM 4082 N N . GLY A 1 4 ? -22.679 -17.925 1.696 1.00 0.00 4 GLY A N 5
ATOM 4083 C CA . GLY A 1 4 ? -22.133 -17.344 2.911 1.00 0.00 4 GLY A CA 5
ATOM 4084 C C . GLY A 1 4 ? -20.901 -16.491 2.605 1.00 0.00 4 GLY A C 5
ATOM 4085 O O . GLY A 1 4 ? -19.985 -16.941 1.918 1.00 0.00 4 GLY A O 5
ATOM 4089 N N . SER A 1 5 ? -20.917 -15.275 3.130 1.00 0.00 5 SER A N 5
ATOM 4090 C CA . SER A 1 5 ? -19.812 -14.354 2.921 1.00 0.00 5 SER A CA 5
ATOM 4091 C C . SER A 1 5 ? -19.039 -14.161 4.227 1.00 0.00 5 SER A C 5
ATOM 4092 O O . SER A 1 5 ? -17.840 -14.428 4.288 1.00 0.00 5 SER A O 5
ATOM 4100 N N . SER A 1 6 ? -19.757 -13.697 5.239 1.00 0.00 6 SER A N 5
ATOM 4101 C CA . SER A 1 6 ? -19.153 -13.465 6.540 1.00 0.00 6 SER A CA 5
ATOM 4102 C C . SER A 1 6 ? -20.216 -12.988 7.533 1.00 0.00 6 SER A C 5
ATOM 4103 O O . SER A 1 6 ? -21.262 -12.480 7.132 1.00 0.00 6 SER A O 5
ATOM 4111 N N . GLY A 1 7 ? -19.911 -13.170 8.810 1.00 0.00 7 GLY A N 5
ATOM 4112 C CA . GLY A 1 7 ? -20.827 -12.765 9.862 1.00 0.00 7 GLY A CA 5
ATOM 4113 C C . GLY A 1 7 ? -20.285 -11.554 10.625 1.00 0.00 7 GLY A C 5
ATOM 4114 O O . GLY A 1 7 ? -19.148 -11.138 10.408 1.00 0.00 7 GLY A O 5
ATOM 4118 N N . SER A 1 8 ? -21.124 -11.023 11.502 1.00 0.00 8 SER A N 5
ATOM 4119 C CA . SER A 1 8 ? -20.744 -9.869 12.298 1.00 0.00 8 SER A CA 5
ATOM 4120 C C . SER A 1 8 ? -21.302 -10.004 13.716 1.00 0.00 8 SER A C 5
ATOM 4121 O O . SER A 1 8 ? -22.443 -9.625 13.976 1.00 0.00 8 SER A O 5
ATOM 4129 N N . ARG A 1 9 ? -20.472 -10.544 14.596 1.00 0.00 9 ARG A N 5
ATOM 4130 C CA . ARG A 1 9 ? -20.868 -10.733 15.981 1.00 0.00 9 ARG A CA 5
ATOM 4131 C C . ARG A 1 9 ? -19.639 -10.718 16.892 1.00 0.00 9 ARG A C 5
ATOM 4132 O O . ARG A 1 9 ? -18.866 -11.674 16.913 1.00 0.00 9 ARG A O 5
ATOM 4153 N N . GLN A 1 10 ? -19.497 -9.622 17.622 1.00 0.00 10 GLN A N 5
ATOM 4154 C CA . GLN A 1 10 ? -18.375 -9.469 18.533 1.00 0.00 10 GLN A CA 5
ATOM 4155 C C . GLN A 1 10 ? -17.065 -9.370 17.749 1.00 0.00 10 GLN A C 5
ATOM 4156 O O . GLN A 1 10 ? -16.940 -9.942 16.667 1.00 0.00 10 GLN A O 5
ATOM 4170 N N . ALA A 1 11 ? -16.122 -8.639 18.325 1.00 0.00 11 ALA A N 5
ATOM 4171 C CA . ALA A 1 11 ? -14.826 -8.457 17.693 1.00 0.00 11 ALA A CA 5
ATOM 4172 C C . ALA A 1 11 ? -13.972 -9.705 17.923 1.00 0.00 11 ALA A C 5
ATOM 4173 O O . ALA A 1 11 ? -14.075 -10.349 18.967 1.00 0.00 11 ALA A O 5
ATOM 4180 N N . PRO A 1 12 ? -13.126 -10.019 16.906 1.00 0.00 12 PRO A N 5
ATOM 4181 C CA . PRO A 1 12 ? -12.255 -11.179 16.987 1.00 0.00 12 PRO A CA 5
ATOM 4182 C C . PRO A 1 12 ? -11.079 -10.916 17.929 1.00 0.00 12 PRO A C 5
ATOM 4183 O O . PRO A 1 12 ? -10.941 -9.817 18.464 1.00 0.00 12 PRO A O 5
ATOM 4194 N N . ILE A 1 13 ? -10.261 -11.944 18.103 1.00 0.00 13 ILE A N 5
ATOM 4195 C CA . ILE A 1 13 ? -9.101 -11.838 18.972 1.00 0.00 13 ILE A CA 5
ATOM 4196 C C . ILE A 1 13 ? -7.886 -11.414 18.144 1.00 0.00 13 ILE A C 5
ATOM 4197 O O . ILE A 1 13 ? -7.318 -12.221 17.410 1.00 0.00 13 ILE A O 5
ATOM 4213 N N . ALA A 1 14 ? -7.524 -10.147 18.289 1.00 0.00 14 ALA A N 5
ATOM 4214 C CA . ALA A 1 14 ? -6.387 -9.606 17.563 1.00 0.00 14 ALA A CA 5
ATOM 4215 C C . ALA A 1 14 ? -5.870 -8.362 18.289 1.00 0.00 14 ALA A C 5
ATOM 4216 O O . ALA A 1 14 ? -5.967 -7.251 17.770 1.00 0.00 14 ALA A O 5
ATOM 4223 N N . ASN A 1 15 ? -5.332 -8.591 19.478 1.00 0.00 15 ASN A N 5
ATOM 4224 C CA . ASN A 1 15 ? -4.799 -7.502 20.280 1.00 0.00 15 ASN A CA 5
ATOM 4225 C C . ASN A 1 15 ? -3.271 -7.580 20.287 1.00 0.00 15 ASN A C 5
ATOM 4226 O O . ASN A 1 15 ? -2.698 -8.557 20.767 1.00 0.00 15 ASN A O 5
ATOM 4237 N N . ALA A 1 16 ? -2.655 -6.538 19.748 1.00 0.00 16 ALA A N 5
ATOM 4238 C CA . ALA A 1 16 ? -1.205 -6.476 19.687 1.00 0.00 16 ALA A CA 5
ATOM 4239 C C . ALA A 1 16 ? -0.699 -5.443 20.696 1.00 0.00 16 ALA A C 5
ATOM 4240 O O . ALA A 1 16 ? -1.119 -4.287 20.669 1.00 0.00 16 ALA A O 5
ATOM 4247 N N . ALA A 1 17 ? 0.195 -5.897 21.562 1.00 0.00 17 ALA A N 5
ATOM 4248 C CA . ALA A 1 17 ? 0.762 -5.027 22.577 1.00 0.00 17 ALA A CA 5
ATOM 4249 C C . ALA A 1 17 ? 2.238 -4.776 22.262 1.00 0.00 17 ALA A C 5
ATOM 4250 O O . ALA A 1 17 ? 2.855 -5.536 21.517 1.00 0.00 17 ALA A O 5
ATOM 4257 N N . VAL A 1 18 ? 2.762 -3.708 22.845 1.00 0.00 18 VAL A N 5
ATOM 4258 C CA . VAL A 1 18 ? 4.154 -3.347 22.636 1.00 0.00 18 VAL A CA 5
ATOM 4259 C C . VAL A 1 18 ? 5.004 -3.936 23.764 1.00 0.00 18 VAL A C 5
ATOM 4260 O O . VAL A 1 18 ? 5.616 -3.198 24.533 1.00 0.00 18 VAL A O 5
ATOM 4273 N N . LEU A 1 19 ? 5.013 -5.259 23.826 1.00 0.00 19 LEU A N 5
ATOM 4274 C CA . LEU A 1 19 ? 5.778 -5.955 24.847 1.00 0.00 19 LEU A CA 5
ATOM 4275 C C . LEU A 1 19 ? 6.818 -6.853 24.175 1.00 0.00 19 LEU A C 5
ATOM 4276 O O . LEU A 1 19 ? 6.576 -7.389 23.095 1.00 0.00 19 LEU A O 5
ATOM 4292 N N . PRO A 1 20 ? 7.985 -6.993 24.860 1.00 0.00 20 PRO A N 5
ATOM 4293 C CA . PRO A 1 20 ? 9.063 -7.817 24.341 1.00 0.00 20 PRO A CA 5
ATOM 4294 C C . PRO A 1 20 ? 8.746 -9.305 24.509 1.00 0.00 20 PRO A C 5
ATOM 4295 O O . PRO A 1 20 ? 9.213 -9.940 25.452 1.00 0.00 20 PRO A O 5
ATOM 4306 N N . GLN A 1 21 ? 7.954 -9.816 23.578 1.00 0.00 21 GLN A N 5
ATOM 4307 C CA . GLN A 1 21 ? 7.569 -11.217 23.610 1.00 0.00 21 GLN A CA 5
ATOM 4308 C C . GLN A 1 21 ? 6.507 -11.500 22.546 1.00 0.00 21 GLN A C 5
ATOM 4309 O O . GLN A 1 21 ? 5.572 -10.720 22.373 1.00 0.00 21 GLN A O 5
ATOM 4323 N N . SER A 1 22 ? 6.688 -12.619 21.859 1.00 0.00 22 SER A N 5
ATOM 4324 C CA . SER A 1 22 ? 5.757 -13.015 20.816 1.00 0.00 22 SER A CA 5
ATOM 4325 C C . SER A 1 22 ? 6.323 -14.201 20.032 1.00 0.00 22 SER A C 5
ATOM 4326 O O . SER A 1 22 ? 7.515 -14.240 19.732 1.00 0.00 22 SER A O 5
ATOM 4334 N N . GLN A 1 23 ? 5.440 -15.140 19.723 1.00 0.00 23 GLN A N 5
ATOM 4335 C CA . GLN A 1 23 ? 5.837 -16.325 18.981 1.00 0.00 23 GLN A CA 5
ATOM 4336 C C . GLN A 1 23 ? 5.510 -16.154 17.496 1.00 0.00 23 GLN A C 5
ATOM 4337 O O . GLN A 1 23 ? 4.342 -16.084 17.117 1.00 0.00 23 GLN A O 5
ATOM 4351 N N . GLY A 1 24 ? 6.564 -16.091 16.695 1.00 0.00 24 GLY A N 5
ATOM 4352 C CA . GLY A 1 24 ? 6.404 -15.930 15.259 1.00 0.00 24 GLY A CA 5
ATOM 4353 C C . GLY A 1 24 ? 7.711 -15.471 14.610 1.00 0.00 24 GLY A C 5
ATOM 4354 O O . GLY A 1 24 ? 8.757 -15.451 15.258 1.00 0.00 24 GLY A O 5
ATOM 4358 N N . ARG A 1 25 ? 7.609 -15.113 13.339 1.00 0.00 25 ARG A N 5
ATOM 4359 C CA . ARG A 1 25 ? 8.771 -14.656 12.595 1.00 0.00 25 ARG A CA 5
ATOM 4360 C C . ARG A 1 25 ? 8.662 -13.156 12.310 1.00 0.00 25 ARG A C 5
ATOM 4361 O O . ARG A 1 25 ? 7.587 -12.573 12.439 1.00 0.00 25 ARG A O 5
ATOM 4382 N N . VAL A 1 26 ? 9.790 -12.576 11.928 1.00 0.00 26 VAL A N 5
ATOM 4383 C CA . VAL A 1 26 ? 9.834 -11.155 11.624 1.00 0.00 26 VAL A CA 5
ATOM 4384 C C . VAL A 1 26 ? 9.967 -10.966 10.112 1.00 0.00 26 VAL A C 5
ATOM 4385 O O . VAL A 1 26 ? 10.468 -11.846 9.414 1.00 0.00 26 VAL A O 5
ATOM 4398 N N . ALA A 1 27 ? 9.510 -9.811 9.650 1.00 0.00 27 ALA A N 5
ATOM 4399 C CA . ALA A 1 27 ? 9.572 -9.495 8.233 1.00 0.00 27 ALA A CA 5
ATOM 4400 C C . ALA A 1 27 ? 9.452 -7.981 8.047 1.00 0.00 27 ALA A C 5
ATOM 4401 O O . ALA A 1 27 ? 10.405 -7.326 7.628 1.00 0.00 27 ALA A O 5
ATOM 4408 N N . ALA A 1 28 ? 8.273 -7.469 8.367 1.00 0.00 28 ALA A N 5
ATOM 4409 C CA . ALA A 1 28 ? 8.016 -6.045 8.241 1.00 0.00 28 ALA A CA 5
ATOM 4410 C C . ALA A 1 28 ? 9.254 -5.266 8.690 1.00 0.00 28 ALA A C 5
ATOM 4411 O O . ALA A 1 28 ? 9.829 -5.558 9.737 1.00 0.00 28 ALA A O 5
ATOM 4418 N N . SER A 1 29 ? 9.628 -4.290 7.875 1.00 0.00 29 SER A N 5
ATOM 4419 C CA . SER A 1 29 ? 10.787 -3.467 8.175 1.00 0.00 29 SER A CA 5
ATOM 4420 C C . SER A 1 29 ? 10.374 -1.997 8.270 1.00 0.00 29 SER A C 5
ATOM 4421 O O . SER A 1 29 ? 9.435 -1.568 7.601 1.00 0.00 29 SER A O 5
ATOM 4429 N N . GLU A 1 30 ? 11.096 -1.266 9.107 1.00 0.00 30 GLU A N 5
ATOM 4430 C CA . GLU A 1 30 ? 10.816 0.147 9.298 1.00 0.00 30 GLU A CA 5
ATOM 4431 C C . GLU A 1 30 ? 10.671 0.847 7.945 1.00 0.00 30 GLU A C 5
ATOM 4432 O O . GLU A 1 30 ? 9.724 1.604 7.732 1.00 0.00 30 GLU A O 5
ATOM 4444 N N . GLU A 1 31 ? 11.622 0.570 7.066 1.00 0.00 31 GLU A N 5
ATOM 4445 C CA . GLU A 1 31 ? 11.612 1.164 5.740 1.00 0.00 31 GLU A CA 5
ATOM 4446 C C . GLU A 1 31 ? 10.213 1.067 5.126 1.00 0.00 31 GLU A C 5
ATOM 4447 O O . GLU A 1 31 ? 9.711 2.038 4.562 1.00 0.00 31 GLU A O 5
ATOM 4459 N N . GLN A 1 32 ? 9.625 -0.112 5.256 1.00 0.00 32 GLN A N 5
ATOM 4460 C CA . GLN A 1 32 ? 8.294 -0.348 4.722 1.00 0.00 32 GLN A CA 5
ATOM 4461 C C . GLN A 1 32 ? 7.251 0.419 5.536 1.00 0.00 32 GLN A C 5
ATOM 4462 O O . GLN A 1 32 ? 6.497 1.221 4.988 1.00 0.00 32 GLN A O 5
ATOM 4476 N N . ILE A 1 33 ? 7.242 0.147 6.833 1.00 0.00 33 ILE A N 5
ATOM 4477 C CA . ILE A 1 33 ? 6.304 0.802 7.729 1.00 0.00 33 ILE A CA 5
ATOM 4478 C C . ILE A 1 33 ? 6.171 2.274 7.333 1.00 0.00 33 ILE A C 5
ATOM 4479 O O . ILE A 1 33 ? 5.061 2.794 7.227 1.00 0.00 33 ILE A O 5
ATOM 4495 N N . GLN A 1 34 ? 7.318 2.904 7.126 1.00 0.00 34 GLN A N 5
ATOM 4496 C CA . GLN A 1 34 ? 7.344 4.306 6.745 1.00 0.00 34 GLN A CA 5
ATOM 4497 C C . GLN A 1 34 ? 6.820 4.477 5.317 1.00 0.00 34 GLN A C 5
ATOM 4498 O O . GLN A 1 34 ? 5.945 5.305 5.068 1.00 0.00 34 GLN A O 5
ATOM 4512 N N . LYS A 1 35 ? 7.378 3.681 4.417 1.00 0.00 35 LYS A N 5
ATOM 4513 C CA . LYS A 1 35 ? 6.978 3.734 3.021 1.00 0.00 35 LYS A CA 5
ATOM 4514 C C . LYS A 1 35 ? 5.454 3.628 2.927 1.00 0.00 35 LYS A C 5
ATOM 4515 O O . LYS A 1 35 ? 4.854 4.093 1.959 1.00 0.00 35 LYS A O 5
ATOM 4534 N N . LEU A 1 36 ? 4.872 3.011 3.945 1.00 0.00 36 LEU A N 5
ATOM 4535 C CA . LEU A 1 36 ? 3.430 2.837 3.989 1.00 0.00 36 LEU A CA 5
ATOM 4536 C C . LEU A 1 36 ? 2.812 3.952 4.836 1.00 0.00 36 LEU A C 5
ATOM 4537 O O . LEU A 1 36 ? 1.902 4.646 4.385 1.00 0.00 36 LEU A O 5
ATOM 4553 N N . VAL A 1 37 ? 3.331 4.089 6.047 1.00 0.00 37 VAL A N 5
ATOM 4554 C CA . VAL A 1 37 ? 2.842 5.107 6.960 1.00 0.00 37 VAL A CA 5
ATOM 4555 C C . VAL A 1 37 ? 2.862 6.467 6.259 1.00 0.00 37 VAL A C 5
ATOM 4556 O O . VAL A 1 37 ? 1.943 7.269 6.425 1.00 0.00 37 VAL A O 5
ATOM 4569 N N . ALA A 1 38 ? 3.918 6.685 5.490 1.00 0.00 38 ALA A N 5
ATOM 4570 C CA . ALA A 1 38 ? 4.070 7.934 4.763 1.00 0.00 38 ALA A CA 5
ATOM 4571 C C . ALA A 1 38 ? 2.900 8.098 3.790 1.00 0.00 38 ALA A C 5
ATOM 4572 O O . ALA A 1 38 ? 2.377 9.198 3.622 1.00 0.00 38 ALA A O 5
ATOM 4579 N N . MET A 1 39 ? 2.524 6.987 3.174 1.00 0.00 39 MET A N 5
ATOM 4580 C CA . MET A 1 39 ? 1.426 6.993 2.223 1.00 0.00 39 MET A CA 5
ATOM 4581 C C . MET A 1 39 ? 0.107 7.353 2.910 1.00 0.00 39 MET A C 5
ATOM 4582 O O . MET A 1 39 ? -0.800 7.890 2.276 1.00 0.00 39 MET A O 5
ATOM 4596 N N . GLY A 1 40 ? 0.044 7.045 4.196 1.00 0.00 40 GLY A N 5
ATOM 4597 C CA . GLY A 1 40 ? -1.149 7.330 4.976 1.00 0.00 40 GLY A CA 5
ATOM 4598 C C . GLY A 1 40 ? -1.735 6.047 5.570 1.00 0.00 40 GLY A C 5
ATOM 4599 O O . GLY A 1 40 ? -2.946 5.837 5.530 1.00 0.00 40 GLY A O 5
ATOM 4603 N N . PHE A 1 41 ? -0.848 5.222 6.107 1.00 0.00 41 PHE A N 5
ATOM 4604 C CA . PHE A 1 41 ? -1.262 3.966 6.709 1.00 0.00 41 PHE A CA 5
ATOM 4605 C C . PHE A 1 41 ? -0.811 3.882 8.168 1.00 0.00 41 PHE A C 5
ATOM 4606 O O . PHE A 1 41 ? 0.111 4.586 8.578 1.00 0.00 41 PHE A O 5
ATOM 4623 N N . ASP A 1 42 ? -1.482 3.015 8.912 1.00 0.00 42 ASP A N 5
ATOM 4624 C CA . ASP A 1 42 ? -1.162 2.830 10.318 1.00 0.00 42 ASP A CA 5
ATOM 4625 C C . ASP A 1 42 ? -0.037 1.800 10.448 1.00 0.00 42 ASP A C 5
ATOM 4626 O O . ASP A 1 42 ? -0.109 0.720 9.865 1.00 0.00 42 ASP A O 5
ATOM 4635 N N . ARG A 1 43 ? 0.975 2.172 11.218 1.00 0.00 43 ARG A N 5
ATOM 4636 C CA . ARG A 1 43 ? 2.113 1.294 11.433 1.00 0.00 43 ARG A CA 5
ATOM 4637 C C . ARG A 1 43 ? 1.647 -0.157 11.562 1.00 0.00 43 ARG A C 5
ATOM 4638 O O . ARG A 1 43 ? 2.182 -1.046 10.902 1.00 0.00 43 ARG A O 5
ATOM 4659 N N . THR A 1 44 ? 0.654 -0.353 12.418 1.00 0.00 44 THR A N 5
ATOM 4660 C CA . THR A 1 44 ? 0.110 -1.681 12.642 1.00 0.00 44 THR A CA 5
ATOM 4661 C C . THR A 1 44 ? -0.335 -2.305 11.318 1.00 0.00 44 THR A C 5
ATOM 4662 O O . THR A 1 44 ? 0.211 -3.322 10.892 1.00 0.00 44 THR A O 5
ATOM 4673 N N . GLN A 1 45 ? -1.323 -1.671 10.703 1.00 0.00 45 GLN A N 5
ATOM 4674 C CA . GLN A 1 45 ? -1.848 -2.152 9.436 1.00 0.00 45 GLN A CA 5
ATOM 4675 C C . GLN A 1 45 ? -0.706 -2.622 8.533 1.00 0.00 45 GLN A C 5
ATOM 4676 O O . GLN A 1 45 ? -0.842 -3.616 7.821 1.00 0.00 45 GLN A O 5
ATOM 4690 N N . VAL A 1 46 ? 0.395 -1.886 8.593 1.00 0.00 46 VAL A N 5
ATOM 4691 C CA . VAL A 1 46 ? 1.559 -2.216 7.789 1.00 0.00 46 VAL A CA 5
ATOM 4692 C C . VAL A 1 46 ? 2.154 -3.538 8.278 1.00 0.00 46 VAL A C 5
ATOM 4693 O O . VAL A 1 46 ? 2.169 -4.525 7.544 1.00 0.00 46 VAL A O 5
ATOM 4706 N N . GLU A 1 47 ? 2.629 -3.515 9.515 1.00 0.00 47 GLU A N 5
ATOM 4707 C CA . GLU A 1 47 ? 3.223 -4.700 10.110 1.00 0.00 47 GLU A CA 5
ATOM 4708 C C . GLU A 1 47 ? 2.367 -5.931 9.809 1.00 0.00 47 GLU A C 5
ATOM 4709 O O . GLU A 1 47 ? 2.857 -6.911 9.251 1.00 0.00 47 GLU A O 5
ATOM 4721 N N . VAL A 1 48 ? 1.102 -5.841 10.192 1.00 0.00 48 VAL A N 5
ATOM 4722 C CA . VAL A 1 48 ? 0.172 -6.935 9.971 1.00 0.00 48 VAL A CA 5
ATOM 4723 C C . VAL A 1 48 ? 0.289 -7.412 8.521 1.00 0.00 48 VAL A C 5
ATOM 4724 O O . VAL A 1 48 ? 0.485 -8.599 8.268 1.00 0.00 48 VAL A O 5
ATOM 4737 N N . ALA A 1 49 ? 0.162 -6.461 7.608 1.00 0.00 49 ALA A N 5
ATOM 4738 C CA . ALA A 1 49 ? 0.251 -6.768 6.190 1.00 0.00 49 ALA A CA 5
ATOM 4739 C C . ALA A 1 49 ? 1.646 -7.314 5.877 1.00 0.00 49 ALA A C 5
ATOM 4740 O O . ALA A 1 49 ? 1.789 -8.470 5.480 1.00 0.00 49 ALA A O 5
ATOM 4747 N N . LEU A 1 50 ? 2.638 -6.457 6.068 1.00 0.00 50 LEU A N 5
ATOM 4748 C CA . LEU A 1 50 ? 4.016 -6.840 5.811 1.00 0.00 50 LEU A CA 5
ATOM 4749 C C . LEU A 1 50 ? 4.227 -8.293 6.241 1.00 0.00 50 LEU A C 5
ATOM 4750 O O . LEU A 1 50 ? 5.021 -9.013 5.638 1.00 0.00 50 LEU A O 5
ATOM 4766 N N . ALA A 1 51 ? 3.501 -8.681 7.279 1.00 0.00 51 ALA A N 5
ATOM 4767 C CA . ALA A 1 51 ? 3.598 -10.035 7.796 1.00 0.00 51 ALA A CA 5
ATOM 4768 C C . ALA A 1 51 ? 3.098 -11.018 6.736 1.00 0.00 51 ALA A C 5
ATOM 4769 O O . ALA A 1 51 ? 3.842 -11.893 6.296 1.00 0.00 51 ALA A O 5
ATOM 4776 N N . ALA A 1 52 ? 1.841 -10.841 6.356 1.00 0.00 52 ALA A N 5
ATOM 4777 C CA . ALA A 1 52 ? 1.234 -11.702 5.356 1.00 0.00 52 ALA A CA 5
ATOM 4778 C C . ALA A 1 52 ? 1.906 -11.458 4.003 1.00 0.00 52 ALA A C 5
ATOM 4779 O O . ALA A 1 52 ? 2.012 -12.371 3.185 1.00 0.00 52 ALA A O 5
ATOM 4786 N N . ALA A 1 53 ? 2.344 -10.223 3.810 1.00 0.00 53 ALA A N 5
ATOM 4787 C CA . ALA A 1 53 ? 3.004 -9.848 2.570 1.00 0.00 53 ALA A CA 5
ATOM 4788 C C . ALA A 1 53 ? 4.402 -10.468 2.534 1.00 0.00 53 ALA A C 5
ATOM 4789 O O . ALA A 1 53 ? 5.056 -10.473 1.493 1.00 0.00 53 ALA A O 5
ATOM 4796 N N . ASP A 1 54 ? 4.819 -10.977 3.685 1.00 0.00 54 ASP A N 5
ATOM 4797 C CA . ASP A 1 54 ? 6.128 -11.598 3.798 1.00 0.00 54 ASP A CA 5
ATOM 4798 C C . ASP A 1 54 ? 7.207 -10.571 3.450 1.00 0.00 54 ASP A C 5
ATOM 4799 O O . ASP A 1 54 ? 8.115 -10.858 2.672 1.00 0.00 54 ASP A O 5
ATOM 4808 N N . ASP A 1 55 ? 7.072 -9.394 4.045 1.00 0.00 55 ASP A N 5
ATOM 4809 C CA . ASP A 1 55 ? 8.024 -8.322 3.808 1.00 0.00 55 ASP A CA 5
ATOM 4810 C C . ASP A 1 55 ? 7.936 -7.881 2.345 1.00 0.00 55 ASP A C 5
ATOM 4811 O O . ASP A 1 55 ? 8.951 -7.573 1.724 1.00 0.00 55 ASP A O 5
ATOM 4820 N N . ASP A 1 56 ? 6.711 -7.865 1.839 1.00 0.00 56 ASP A N 5
ATOM 4821 C CA . ASP A 1 56 ? 6.477 -7.467 0.461 1.00 0.00 56 ASP A CA 5
ATOM 4822 C C . ASP A 1 56 ? 5.619 -6.200 0.440 1.00 0.00 56 ASP A C 5
ATOM 4823 O O . ASP A 1 56 ? 4.407 -6.263 0.639 1.00 0.00 56 ASP A O 5
ATOM 4832 N N . LEU A 1 57 ? 6.282 -5.079 0.198 1.00 0.00 57 LEU A N 5
ATOM 4833 C CA . LEU A 1 57 ? 5.596 -3.799 0.149 1.00 0.00 57 LEU A CA 5
ATOM 4834 C C . LEU A 1 57 ? 4.504 -3.852 -0.921 1.00 0.00 57 LEU A C 5
ATOM 4835 O O . LEU A 1 57 ? 3.334 -3.603 -0.633 1.00 0.00 57 LEU A O 5
ATOM 4851 N N . THR A 1 58 ? 4.924 -4.178 -2.135 1.00 0.00 58 THR A N 5
ATOM 4852 C CA . THR A 1 58 ? 3.997 -4.266 -3.249 1.00 0.00 58 THR A CA 5
ATOM 4853 C C . THR A 1 58 ? 2.700 -4.949 -2.811 1.00 0.00 58 THR A C 5
ATOM 4854 O O . THR A 1 58 ? 1.614 -4.398 -2.986 1.00 0.00 58 THR A O 5
ATOM 4865 N N . VAL A 1 59 ? 2.855 -6.138 -2.248 1.00 0.00 59 VAL A N 5
ATOM 4866 C CA . VAL A 1 59 ? 1.710 -6.902 -1.783 1.00 0.00 59 VAL A CA 5
ATOM 4867 C C . VAL A 1 59 ? 1.090 -6.197 -0.575 1.00 0.00 59 VAL A C 5
ATOM 4868 O O . VAL A 1 59 ? -0.108 -5.918 -0.562 1.00 0.00 59 VAL A O 5
ATOM 4881 N N . ALA A 1 60 ? 1.933 -5.930 0.411 1.00 0.00 60 ALA A N 5
ATOM 4882 C CA . ALA A 1 60 ? 1.483 -5.264 1.621 1.00 0.00 60 ALA A CA 5
ATOM 4883 C C . ALA A 1 60 ? 0.579 -4.088 1.245 1.00 0.00 60 ALA A C 5
ATOM 4884 O O . ALA A 1 60 ? -0.568 -4.016 1.684 1.00 0.00 60 ALA A O 5
ATOM 4891 N N . VAL A 1 61 ? 1.130 -3.195 0.435 1.00 0.00 61 VAL A N 5
ATOM 4892 C CA . VAL A 1 61 ? 0.388 -2.026 -0.006 1.00 0.00 61 VAL A CA 5
ATOM 4893 C C . VAL A 1 61 ? -1.048 -2.436 -0.342 1.00 0.00 61 VAL A C 5
ATOM 4894 O O . VAL A 1 61 ? -2.000 -1.839 0.158 1.00 0.00 61 VAL A O 5
ATOM 4907 N N . GLU A 1 62 ? -1.157 -3.451 -1.187 1.00 0.00 62 GLU A N 5
ATOM 4908 C CA . GLU A 1 62 ? -2.460 -3.947 -1.595 1.00 0.00 62 GLU A CA 5
ATOM 4909 C C . GLU A 1 62 ? -3.311 -4.278 -0.368 1.00 0.00 62 GLU A C 5
ATOM 4910 O O . GLU A 1 62 ? -4.503 -3.977 -0.334 1.00 0.00 62 GLU A O 5
ATOM 4922 N N . ILE A 1 63 ? -2.665 -4.894 0.611 1.00 0.00 63 ILE A N 5
ATOM 4923 C CA . ILE A 1 63 ? -3.348 -5.270 1.838 1.00 0.00 63 ILE A CA 5
ATOM 4924 C C . ILE A 1 63 ? -3.801 -4.007 2.572 1.00 0.00 63 ILE A C 5
ATOM 4925 O O . ILE A 1 63 ? -4.953 -3.908 2.992 1.00 0.00 63 ILE A O 5
ATOM 4941 N N . LEU A 1 64 ? -2.872 -3.071 2.704 1.00 0.00 64 LEU A N 5
ATOM 4942 C CA . LEU A 1 64 ? -3.162 -1.818 3.379 1.00 0.00 64 LEU A CA 5
ATOM 4943 C C . LEU A 1 64 ? -4.353 -1.141 2.698 1.00 0.00 64 LEU A C 5
ATOM 4944 O O . LEU A 1 64 ? -5.275 -0.676 3.369 1.00 0.00 64 LEU A O 5
ATOM 4960 N N . MET A 1 65 ? -4.296 -1.105 1.375 1.00 0.00 65 MET A N 5
ATOM 4961 C CA . MET A 1 65 ? -5.358 -0.492 0.596 1.00 0.00 65 MET A CA 5
ATOM 4962 C C . MET A 1 65 ? -6.724 -1.054 0.994 1.00 0.00 65 MET A C 5
ATOM 4963 O O . MET A 1 65 ? -7.651 -0.298 1.280 1.00 0.00 65 MET A O 5
ATOM 4977 N N . SER A 1 66 ? -6.805 -2.376 1.000 1.00 0.00 66 SER A N 5
ATOM 4978 C CA . SER A 1 66 ? -8.043 -3.048 1.358 1.00 0.00 66 SER A CA 5
ATOM 4979 C C . SER A 1 66 ? -8.473 -2.637 2.768 1.00 0.00 66 SER A C 5
ATOM 4980 O O . SER A 1 66 ? -9.566 -2.106 2.957 1.00 0.00 66 SER A O 5
ATOM 4988 N N . GLN A 1 67 ? -7.591 -2.898 3.721 1.00 0.00 67 GLN A N 5
ATOM 4989 C CA . GLN A 1 67 ? -7.865 -2.562 5.108 1.00 0.00 67 GLN A CA 5
ATOM 4990 C C . GLN A 1 67 ? -8.568 -1.206 5.196 1.00 0.00 67 GLN A C 5
ATOM 4991 O O . GLN A 1 67 ? -9.642 -1.096 5.786 1.00 0.00 67 GLN A O 5
ATOM 5005 N N . SER A 1 68 ? -7.933 -0.207 4.600 1.00 0.00 68 SER A N 5
ATOM 5006 C CA . SER A 1 68 ? -8.484 1.138 4.603 1.00 0.00 68 SER A CA 5
ATOM 5007 C C . SER A 1 68 ? -7.736 2.013 3.595 1.00 0.00 68 SER A C 5
ATOM 5008 O O . SER A 1 68 ? -6.511 2.110 3.642 1.00 0.00 68 SER A O 5
ATOM 5016 N N . GLY A 1 69 ? -8.505 2.627 2.708 1.00 0.00 69 GLY A N 5
ATOM 5017 C CA . GLY A 1 69 ? -7.930 3.490 1.690 1.00 0.00 69 GLY A CA 5
ATOM 5018 C C . GLY A 1 69 ? -8.976 3.872 0.641 1.00 0.00 69 GLY A C 5
ATOM 5019 O O . GLY A 1 69 ? -9.248 3.102 -0.279 1.00 0.00 69 GLY A O 5
ATOM 5023 N N . PRO A 1 70 ? -9.549 5.093 0.818 1.00 0.00 70 PRO A N 5
ATOM 5024 C CA . PRO A 1 70 ? -10.559 5.586 -0.102 1.00 0.00 70 PRO A CA 5
ATOM 5025 C C . PRO A 1 70 ? -9.926 6.037 -1.420 1.00 0.00 70 PRO A C 5
ATOM 5026 O O . PRO A 1 70 ? -9.219 7.043 -1.462 1.00 0.00 70 PRO A O 5
ATOM 5037 N N . SER A 1 71 ? -10.202 5.270 -2.465 1.00 0.00 71 SER A N 5
ATOM 5038 C CA . SER A 1 71 ? -9.669 5.578 -3.781 1.00 0.00 71 SER A CA 5
ATOM 5039 C C . SER A 1 71 ? -10.475 6.710 -4.421 1.00 0.00 71 SER A C 5
ATOM 5040 O O . SER A 1 71 ? -11.446 6.459 -5.133 1.00 0.00 71 SER A O 5
ATOM 5048 N N . SER A 1 72 ? -10.042 7.931 -4.144 1.00 0.00 72 SER A N 5
ATOM 5049 C CA . SER A 1 72 ? -10.711 9.102 -4.684 1.00 0.00 72 SER A CA 5
ATOM 5050 C C . SER A 1 72 ? -9.717 10.257 -4.819 1.00 0.00 72 SER A C 5
ATOM 5051 O O . SER A 1 72 ? -8.863 10.450 -3.955 1.00 0.00 72 SER A O 5
ATOM 5059 N N . GLY A 1 73 ? -9.861 10.995 -5.910 1.00 0.00 73 GLY A N 5
ATOM 5060 C CA . GLY A 1 73 ? -8.986 12.126 -6.170 1.00 0.00 73 GLY A CA 5
ATOM 5061 C C . GLY A 1 73 ? -8.109 11.870 -7.397 1.00 0.00 73 GLY A C 5
ATOM 5062 O O . GLY A 1 73 ? -8.516 12.148 -8.524 1.00 0.00 73 GLY A O 5
ATOM 5066 N N . GLY A 1 1 ? 14.085 23.151 33.998 1.00 0.00 1 GLY A N 6
ATOM 5067 C CA . GLY A 1 1 ? 15.327 23.406 34.708 1.00 0.00 1 GLY A CA 6
ATOM 5068 C C . GLY A 1 1 ? 15.731 24.878 34.596 1.00 0.00 1 GLY A C 6
ATOM 5069 O O . GLY A 1 1 ? 14.889 25.767 34.717 1.00 0.00 1 GLY A O 6
ATOM 5073 N N . SER A 1 2 ? 17.019 25.089 34.368 1.00 0.00 2 SER A N 6
ATOM 5074 C CA . SER A 1 2 ? 17.544 26.438 34.239 1.00 0.00 2 SER A CA 6
ATOM 5075 C C . SER A 1 2 ? 17.532 26.866 32.770 1.00 0.00 2 SER A C 6
ATOM 5076 O O . SER A 1 2 ? 17.286 26.049 31.884 1.00 0.00 2 SER A O 6
ATOM 5084 N N . SER A 1 3 ? 17.800 28.146 32.558 1.00 0.00 3 SER A N 6
ATOM 5085 C CA . SER A 1 3 ? 17.823 28.692 31.211 1.00 0.00 3 SER A CA 6
ATOM 5086 C C . SER A 1 3 ? 19.255 28.702 30.675 1.00 0.00 3 SER A C 6
ATOM 5087 O O . SER A 1 3 ? 19.636 29.600 29.926 1.00 0.00 3 SER A O 6
ATOM 5095 N N . GLY A 1 4 ? 20.011 27.691 31.078 1.00 0.00 4 GLY A N 6
ATOM 5096 C CA . GLY A 1 4 ? 21.393 27.571 30.647 1.00 0.00 4 GLY A CA 6
ATOM 5097 C C . GLY A 1 4 ? 22.188 28.831 30.997 1.00 0.00 4 GLY A C 6
ATOM 5098 O O . GLY A 1 4 ? 22.167 29.809 30.251 1.00 0.00 4 GLY A O 6
ATOM 5102 N N . SER A 1 5 ? 22.869 28.767 32.131 1.00 0.00 5 SER A N 6
ATOM 5103 C CA . SER A 1 5 ? 23.669 29.891 32.588 1.00 0.00 5 SER A CA 6
ATOM 5104 C C . SER A 1 5 ? 25.067 29.411 32.985 1.00 0.00 5 SER A C 6
ATOM 5105 O O . SER A 1 5 ? 25.281 28.981 34.117 1.00 0.00 5 SER A O 6
ATOM 5113 N N . SER A 1 6 ? 25.981 29.501 32.030 1.00 0.00 6 SER A N 6
ATOM 5114 C CA . SER A 1 6 ? 27.352 29.082 32.266 1.00 0.00 6 SER A CA 6
ATOM 5115 C C . SER A 1 6 ? 28.284 29.742 31.247 1.00 0.00 6 SER A C 6
ATOM 5116 O O . SER A 1 6 ? 29.217 30.450 31.621 1.00 0.00 6 SER A O 6
ATOM 5124 N N . GLY A 1 7 ? 27.998 29.486 29.979 1.00 0.00 7 GLY A N 6
ATOM 5125 C CA . GLY A 1 7 ? 28.798 30.046 28.903 1.00 0.00 7 GLY A CA 6
ATOM 5126 C C . GLY A 1 7 ? 29.992 29.145 28.581 1.00 0.00 7 GLY A C 6
ATOM 5127 O O . GLY A 1 7 ? 31.125 29.457 28.940 1.00 0.00 7 GLY A O 6
ATOM 5131 N N . SER A 1 8 ? 29.695 28.043 27.906 1.00 0.00 8 SER A N 6
ATOM 5132 C CA . SER A 1 8 ? 30.729 27.094 27.531 1.00 0.00 8 SER A CA 6
ATOM 5133 C C . SER A 1 8 ? 30.165 26.067 26.547 1.00 0.00 8 SER A C 6
ATOM 5134 O O . SER A 1 8 ? 28.974 25.760 26.580 1.00 0.00 8 SER A O 6
ATOM 5142 N N . ARG A 1 9 ? 31.047 25.565 25.695 1.00 0.00 9 ARG A N 6
ATOM 5143 C CA . ARG A 1 9 ? 30.651 24.579 24.703 1.00 0.00 9 ARG A CA 6
ATOM 5144 C C . ARG A 1 9 ? 30.021 23.364 25.386 1.00 0.00 9 ARG A C 6
ATOM 5145 O O . ARG A 1 9 ? 30.342 23.055 26.532 1.00 0.00 9 ARG A O 6
ATOM 5166 N N . GLN A 1 10 ? 29.135 22.706 24.651 1.00 0.00 10 GLN A N 6
ATOM 5167 C CA . GLN A 1 10 ? 28.457 21.531 25.171 1.00 0.00 10 GLN A CA 6
ATOM 5168 C C . GLN A 1 10 ? 27.947 20.660 24.021 1.00 0.00 10 GLN A C 6
ATOM 5169 O O . GLN A 1 10 ? 26.764 20.327 23.968 1.00 0.00 10 GLN A O 6
ATOM 5183 N N . ALA A 1 11 ? 28.864 20.317 23.129 1.00 0.00 11 ALA A N 6
ATOM 5184 C CA . ALA A 1 11 ? 28.521 19.492 21.983 1.00 0.00 11 ALA A CA 6
ATOM 5185 C C . ALA A 1 11 ? 29.377 18.223 22.000 1.00 0.00 11 ALA A C 6
ATOM 5186 O O . ALA A 1 11 ? 30.594 18.289 21.838 1.00 0.00 11 ALA A O 6
ATOM 5193 N N . PRO A 1 12 ? 28.688 17.068 22.203 1.00 0.00 12 PRO A N 6
ATOM 5194 C CA . PRO A 1 12 ? 29.372 15.787 22.242 1.00 0.00 12 PRO A CA 6
ATOM 5195 C C . PRO A 1 12 ? 29.779 15.338 20.837 1.00 0.00 12 PRO A C 6
ATOM 5196 O O . PRO A 1 12 ? 29.308 14.312 20.348 1.00 0.00 12 PRO A O 6
ATOM 5207 N N . ILE A 1 13 ? 30.649 16.129 20.227 1.00 0.00 13 ILE A N 6
ATOM 5208 C CA . ILE A 1 13 ? 31.125 15.827 18.888 1.00 0.00 13 ILE A CA 6
ATOM 5209 C C . ILE A 1 13 ? 32.409 15.000 18.982 1.00 0.00 13 ILE A C 6
ATOM 5210 O O . ILE A 1 13 ? 33.459 15.519 19.357 1.00 0.00 13 ILE A O 6
ATOM 5226 N N . ALA A 1 14 ? 32.282 13.728 18.635 1.00 0.00 14 ALA A N 6
ATOM 5227 C CA . ALA A 1 14 ? 33.420 12.825 18.676 1.00 0.00 14 ALA A CA 6
ATOM 5228 C C . ALA A 1 14 ? 33.157 11.639 17.745 1.00 0.00 14 ALA A C 6
ATOM 5229 O O . ALA A 1 14 ? 34.032 11.244 16.975 1.00 0.00 14 ALA A O 6
ATOM 5236 N N . ASN A 1 15 ? 31.950 11.104 17.847 1.00 0.00 15 ASN A N 6
ATOM 5237 C CA . ASN A 1 15 ? 31.561 9.971 17.024 1.00 0.00 15 ASN A CA 6
ATOM 5238 C C . ASN A 1 15 ? 30.442 10.398 16.071 1.00 0.00 15 ASN A C 6
ATOM 5239 O O . ASN A 1 15 ? 29.416 10.918 16.507 1.00 0.00 15 ASN A O 6
ATOM 5250 N N . ALA A 1 16 ? 30.678 10.163 14.789 1.00 0.00 16 ALA A N 6
ATOM 5251 C CA . ALA A 1 16 ? 29.703 10.517 13.771 1.00 0.00 16 ALA A CA 6
ATOM 5252 C C . ALA A 1 16 ? 29.258 9.251 13.036 1.00 0.00 16 ALA A C 6
ATOM 5253 O O . ALA A 1 16 ? 29.975 8.746 12.173 1.00 0.00 16 ALA A O 6
ATOM 5260 N N . ALA A 1 17 ? 28.077 8.775 13.404 1.00 0.00 17 ALA A N 6
ATOM 5261 C CA . ALA A 1 17 ? 27.528 7.579 12.790 1.00 0.00 17 ALA A CA 6
ATOM 5262 C C . ALA A 1 17 ? 26.250 7.941 12.030 1.00 0.00 17 ALA A C 6
ATOM 5263 O O . ALA A 1 17 ? 25.315 8.491 12.609 1.00 0.00 17 ALA A O 6
ATOM 5270 N N . VAL A 1 18 ? 26.251 7.617 10.746 1.00 0.00 18 VAL A N 6
ATOM 5271 C CA . VAL A 1 18 ? 25.104 7.901 9.901 1.00 0.00 18 VAL A CA 6
ATOM 5272 C C . VAL A 1 18 ? 24.706 6.632 9.145 1.00 0.00 18 VAL A C 6
ATOM 5273 O O . VAL A 1 18 ? 24.861 6.557 7.927 1.00 0.00 18 VAL A O 6
ATOM 5286 N N . LEU A 1 19 ? 24.201 5.666 9.898 1.00 0.00 19 LEU A N 6
ATOM 5287 C CA . LEU A 1 19 ? 23.780 4.404 9.314 1.00 0.00 19 LEU A CA 6
ATOM 5288 C C . LEU A 1 19 ? 22.340 4.107 9.736 1.00 0.00 19 LEU A C 6
ATOM 5289 O O . LEU A 1 19 ? 21.928 4.458 10.840 1.00 0.00 19 LEU A O 6
ATOM 5305 N N . PRO A 1 20 ? 21.594 3.446 8.810 1.00 0.00 20 PRO A N 6
ATOM 5306 C CA . PRO A 1 20 ? 20.209 3.098 9.075 1.00 0.00 20 PRO A CA 6
ATOM 5307 C C . PRO A 1 20 ? 20.116 1.917 10.043 1.00 0.00 20 PRO A C 6
ATOM 5308 O O . PRO A 1 20 ? 20.987 1.049 10.055 1.00 0.00 20 PRO A O 6
ATOM 5319 N N . GLN A 1 21 ? 19.051 1.922 10.832 1.00 0.00 21 GLN A N 6
ATOM 5320 C CA . GLN A 1 21 ? 18.833 0.862 11.802 1.00 0.00 21 GLN A CA 6
ATOM 5321 C C . GLN A 1 21 ? 17.376 0.398 11.763 1.00 0.00 21 GLN A C 6
ATOM 5322 O O . GLN A 1 21 ? 16.511 1.100 11.239 1.00 0.00 21 GLN A O 6
ATOM 5336 N N . SER A 1 22 ? 17.147 -0.780 12.324 1.00 0.00 22 SER A N 6
ATOM 5337 C CA . SER A 1 22 ? 15.809 -1.345 12.360 1.00 0.00 22 SER A CA 6
ATOM 5338 C C . SER A 1 22 ? 15.761 -2.513 13.347 1.00 0.00 22 SER A C 6
ATOM 5339 O O . SER A 1 22 ? 16.780 -3.147 13.615 1.00 0.00 22 SER A O 6
ATOM 5347 N N . GLN A 1 23 ? 14.566 -2.762 13.862 1.00 0.00 23 GLN A N 6
ATOM 5348 C CA . GLN A 1 23 ? 14.371 -3.842 14.814 1.00 0.00 23 GLN A CA 6
ATOM 5349 C C . GLN A 1 23 ? 12.899 -3.930 15.224 1.00 0.00 23 GLN A C 6
ATOM 5350 O O . GLN A 1 23 ? 12.172 -2.941 15.154 1.00 0.00 23 GLN A O 6
ATOM 5364 N N . GLY A 1 24 ? 12.505 -5.124 15.642 1.00 0.00 24 GLY A N 6
ATOM 5365 C CA . GLY A 1 24 ? 11.133 -5.354 16.062 1.00 0.00 24 GLY A CA 6
ATOM 5366 C C . GLY A 1 24 ? 10.380 -6.203 15.036 1.00 0.00 24 GLY A C 6
ATOM 5367 O O . GLY A 1 24 ? 10.345 -5.867 13.853 1.00 0.00 24 GLY A O 6
ATOM 5371 N N . ARG A 1 25 ? 9.797 -7.287 15.526 1.00 0.00 25 ARG A N 6
ATOM 5372 C CA . ARG A 1 25 ? 9.046 -8.186 14.666 1.00 0.00 25 ARG A CA 6
ATOM 5373 C C . ARG A 1 25 ? 9.899 -8.611 13.469 1.00 0.00 25 ARG A C 6
ATOM 5374 O O . ARG A 1 25 ? 11.039 -8.171 13.327 1.00 0.00 25 ARG A O 6
ATOM 5395 N N . VAL A 1 26 ? 9.314 -9.461 12.638 1.00 0.00 26 VAL A N 6
ATOM 5396 C CA . VAL A 1 26 ? 10.006 -9.950 11.458 1.00 0.00 26 VAL A CA 6
ATOM 5397 C C . VAL A 1 26 ? 9.328 -9.390 10.206 1.00 0.00 26 VAL A C 6
ATOM 5398 O O . VAL A 1 26 ? 8.146 -9.051 10.235 1.00 0.00 26 VAL A O 6
ATOM 5411 N N . ALA A 1 27 ? 10.106 -9.309 9.136 1.00 0.00 27 ALA A N 6
ATOM 5412 C CA . ALA A 1 27 ? 9.595 -8.796 7.876 1.00 0.00 27 ALA A CA 6
ATOM 5413 C C . ALA A 1 27 ? 9.379 -7.286 7.996 1.00 0.00 27 ALA A C 6
ATOM 5414 O O . ALA A 1 27 ? 10.125 -6.501 7.413 1.00 0.00 27 ALA A O 6
ATOM 5421 N N . ALA A 1 28 ? 8.355 -6.926 8.756 1.00 0.00 28 ALA A N 6
ATOM 5422 C CA . ALA A 1 28 ? 8.032 -5.524 8.959 1.00 0.00 28 ALA A CA 6
ATOM 5423 C C . ALA A 1 28 ? 9.326 -4.723 9.115 1.00 0.00 28 ALA A C 6
ATOM 5424 O O . ALA A 1 28 ? 9.977 -4.785 10.157 1.00 0.00 28 ALA A O 6
ATOM 5431 N N . SER A 1 29 ? 9.662 -3.991 8.063 1.00 0.00 29 SER A N 6
ATOM 5432 C CA . SER A 1 29 ? 10.867 -3.179 8.071 1.00 0.00 29 SER A CA 6
ATOM 5433 C C . SER A 1 29 ? 10.498 -1.695 8.112 1.00 0.00 29 SER A C 6
ATOM 5434 O O . SER A 1 29 ? 9.693 -1.229 7.307 1.00 0.00 29 SER A O 6
ATOM 5442 N N . GLU A 1 30 ? 11.105 -0.993 9.057 1.00 0.00 30 GLU A N 6
ATOM 5443 C CA . GLU A 1 30 ? 10.851 0.429 9.214 1.00 0.00 30 GLU A CA 6
ATOM 5444 C C . GLU A 1 30 ? 10.709 1.097 7.845 1.00 0.00 30 GLU A C 6
ATOM 5445 O O . GLU A 1 30 ? 9.746 1.822 7.601 1.00 0.00 30 GLU A O 6
ATOM 5457 N N . GLU A 1 31 ? 11.682 0.828 6.987 1.00 0.00 31 GLU A N 6
ATOM 5458 C CA . GLU A 1 31 ? 11.677 1.393 5.648 1.00 0.00 31 GLU A CA 6
ATOM 5459 C C . GLU A 1 31 ? 10.275 1.308 5.041 1.00 0.00 31 GLU A C 6
ATOM 5460 O O . GLU A 1 31 ? 9.793 2.272 4.447 1.00 0.00 31 GLU A O 6
ATOM 5472 N N . GLN A 1 32 ? 9.661 0.147 5.211 1.00 0.00 32 GLN A N 6
ATOM 5473 C CA . GLN A 1 32 ? 8.324 -0.076 4.687 1.00 0.00 32 GLN A CA 6
ATOM 5474 C C . GLN A 1 32 ? 7.292 0.678 5.527 1.00 0.00 32 GLN A C 6
ATOM 5475 O O . GLN A 1 32 ? 6.542 1.501 5.005 1.00 0.00 32 GLN A O 6
ATOM 5489 N N . ILE A 1 33 ? 7.287 0.369 6.816 1.00 0.00 33 ILE A N 6
ATOM 5490 C CA . ILE A 1 33 ? 6.359 1.008 7.734 1.00 0.00 33 ILE A CA 6
ATOM 5491 C C . ILE A 1 33 ? 6.256 2.496 7.396 1.00 0.00 33 ILE A C 6
ATOM 5492 O O . ILE A 1 33 ? 5.158 3.048 7.335 1.00 0.00 33 ILE A O 6
ATOM 5508 N N . GLN A 1 34 ? 7.414 3.104 7.185 1.00 0.00 34 GLN A N 6
ATOM 5509 C CA . GLN A 1 34 ? 7.468 4.518 6.854 1.00 0.00 34 GLN A CA 6
ATOM 5510 C C . GLN A 1 34 ? 6.943 4.752 5.436 1.00 0.00 34 GLN A C 6
ATOM 5511 O O . GLN A 1 34 ? 6.192 5.696 5.197 1.00 0.00 34 GLN A O 6
ATOM 5525 N N . LYS A 1 35 ? 7.360 3.876 4.533 1.00 0.00 35 LYS A N 6
ATOM 5526 C CA . LYS A 1 35 ? 6.941 3.976 3.146 1.00 0.00 35 LYS A CA 6
ATOM 5527 C C . LYS A 1 35 ? 5.414 3.926 3.074 1.00 0.00 35 LYS A C 6
ATOM 5528 O O . LYS A 1 35 ? 4.805 4.605 2.248 1.00 0.00 35 LYS A O 6
ATOM 5547 N N . LEU A 1 36 ? 4.838 3.116 3.949 1.00 0.00 36 LEU A N 6
ATOM 5548 C CA . LEU A 1 36 ? 3.393 2.969 3.995 1.00 0.00 36 LEU A CA 6
ATOM 5549 C C . LEU A 1 36 ? 2.800 4.069 4.879 1.00 0.00 36 LEU A C 6
ATOM 5550 O O . LEU A 1 36 ? 1.883 4.776 4.465 1.00 0.00 36 LEU A O 6
ATOM 5566 N N . VAL A 1 37 ? 3.349 4.179 6.080 1.00 0.00 37 VAL A N 6
ATOM 5567 C CA . VAL A 1 37 ? 2.887 5.181 7.025 1.00 0.00 37 VAL A CA 6
ATOM 5568 C C . VAL A 1 37 ? 2.869 6.550 6.343 1.00 0.00 37 VAL A C 6
ATOM 5569 O O . VAL A 1 37 ? 2.005 7.378 6.627 1.00 0.00 37 VAL A O 6
ATOM 5582 N N . ALA A 1 38 ? 3.834 6.746 5.456 1.00 0.00 38 ALA A N 6
ATOM 5583 C CA . ALA A 1 38 ? 3.940 8.001 4.731 1.00 0.00 38 ALA A CA 6
ATOM 5584 C C . ALA A 1 38 ? 2.754 8.133 3.773 1.00 0.00 38 ALA A C 6
ATOM 5585 O O . ALA A 1 38 ? 2.244 9.232 3.559 1.00 0.00 38 ALA A O 6
ATOM 5592 N N . MET A 1 39 ? 2.349 6.998 3.222 1.00 0.00 39 MET A N 6
ATOM 5593 C CA . MET A 1 39 ? 1.233 6.974 2.293 1.00 0.00 39 MET A CA 6
ATOM 5594 C C . MET A 1 39 ? -0.084 7.282 3.008 1.00 0.00 39 MET A C 6
ATOM 5595 O O . MET A 1 39 ? -1.025 7.785 2.396 1.00 0.00 39 MET A O 6
ATOM 5609 N N . GLY A 1 40 ? -0.108 6.969 4.296 1.00 0.00 40 GLY A N 6
ATOM 5610 C CA . GLY A 1 40 ? -1.294 7.207 5.101 1.00 0.00 40 GLY A CA 6
ATOM 5611 C C . GLY A 1 40 ? -1.833 5.898 5.682 1.00 0.00 40 GLY A C 6
ATOM 5612 O O . GLY A 1 40 ? -3.031 5.627 5.604 1.00 0.00 40 GLY A O 6
ATOM 5616 N N . PHE A 1 41 ? -0.924 5.121 6.252 1.00 0.00 41 PHE A N 6
ATOM 5617 C CA . PHE A 1 41 ? -1.293 3.848 6.846 1.00 0.00 41 PHE A CA 6
ATOM 5618 C C . PHE A 1 41 ? -0.778 3.742 8.283 1.00 0.00 41 PHE A C 6
ATOM 5619 O O . PHE A 1 41 ? 0.212 4.380 8.639 1.00 0.00 41 PHE A O 6
ATOM 5636 N N . ASP A 1 42 ? -1.471 2.932 9.068 1.00 0.00 42 ASP A N 6
ATOM 5637 C CA . ASP A 1 42 ? -1.096 2.735 10.458 1.00 0.00 42 ASP A CA 6
ATOM 5638 C C . ASP A 1 42 ? 0.056 1.731 10.533 1.00 0.00 42 ASP A C 6
ATOM 5639 O O . ASP A 1 42 ? -0.004 0.665 9.924 1.00 0.00 42 ASP A O 6
ATOM 5648 N N . ARG A 1 43 ? 1.080 2.109 11.286 1.00 0.00 43 ARG A N 6
ATOM 5649 C CA . ARG A 1 43 ? 2.244 1.255 11.448 1.00 0.00 43 ARG A CA 6
ATOM 5650 C C . ARG A 1 43 ? 1.818 -0.211 11.548 1.00 0.00 43 ARG A C 6
ATOM 5651 O O . ARG A 1 43 ? 2.351 -1.065 10.841 1.00 0.00 43 ARG A O 6
ATOM 5672 N N . THR A 1 44 ? 0.861 -0.457 12.430 1.00 0.00 44 THR A N 6
ATOM 5673 C CA . THR A 1 44 ? 0.357 -1.805 12.631 1.00 0.00 44 THR A CA 6
ATOM 5674 C C . THR A 1 44 ? -0.127 -2.396 11.306 1.00 0.00 44 THR A C 6
ATOM 5675 O O . THR A 1 44 ? 0.354 -3.444 10.877 1.00 0.00 44 THR A O 6
ATOM 5686 N N . GLN A 1 45 ? -1.072 -1.699 10.693 1.00 0.00 45 GLN A N 6
ATOM 5687 C CA . GLN A 1 45 ? -1.627 -2.142 9.425 1.00 0.00 45 GLN A CA 6
ATOM 5688 C C . GLN A 1 45 ? -0.505 -2.570 8.476 1.00 0.00 45 GLN A C 6
ATOM 5689 O O . GLN A 1 45 ? -0.656 -3.534 7.727 1.00 0.00 45 GLN A O 6
ATOM 5703 N N . VAL A 1 46 ? 0.593 -1.832 8.539 1.00 0.00 46 VAL A N 6
ATOM 5704 C CA . VAL A 1 46 ? 1.739 -2.123 7.694 1.00 0.00 46 VAL A CA 6
ATOM 5705 C C . VAL A 1 46 ? 2.355 -3.457 8.120 1.00 0.00 46 VAL A C 6
ATOM 5706 O O . VAL A 1 46 ? 2.537 -4.352 7.297 1.00 0.00 46 VAL A O 6
ATOM 5719 N N . GLU A 1 47 ? 2.660 -3.548 9.407 1.00 0.00 47 GLU A N 6
ATOM 5720 C CA . GLU A 1 47 ? 3.251 -4.758 9.952 1.00 0.00 47 GLU A CA 6
ATOM 5721 C C . GLU A 1 47 ? 2.330 -5.955 9.710 1.00 0.00 47 GLU A C 6
ATOM 5722 O O . GLU A 1 47 ? 2.748 -6.958 9.134 1.00 0.00 47 GLU A O 6
ATOM 5734 N N . VAL A 1 48 ? 1.093 -5.810 10.163 1.00 0.00 48 VAL A N 6
ATOM 5735 C CA . VAL A 1 48 ? 0.109 -6.867 10.003 1.00 0.00 48 VAL A CA 6
ATOM 5736 C C . VAL A 1 48 ? 0.157 -7.390 8.565 1.00 0.00 48 VAL A C 6
ATOM 5737 O O . VAL A 1 48 ? 0.286 -8.592 8.342 1.00 0.00 48 VAL A O 6
ATOM 5750 N N . ALA A 1 49 ? 0.051 -6.459 7.628 1.00 0.00 49 ALA A N 6
ATOM 5751 C CA . ALA A 1 49 ? 0.081 -6.811 6.218 1.00 0.00 49 ALA A CA 6
ATOM 5752 C C . ALA A 1 49 ? 1.466 -7.354 5.862 1.00 0.00 49 ALA A C 6
ATOM 5753 O O . ALA A 1 49 ? 1.600 -8.510 5.464 1.00 0.00 49 ALA A O 6
ATOM 5760 N N . LEU A 1 50 ? 2.462 -6.494 6.016 1.00 0.00 50 LEU A N 6
ATOM 5761 C CA . LEU A 1 50 ? 3.832 -6.873 5.716 1.00 0.00 50 LEU A CA 6
ATOM 5762 C C . LEU A 1 50 ? 4.070 -8.313 6.172 1.00 0.00 50 LEU A C 6
ATOM 5763 O O . LEU A 1 50 ? 4.855 -9.039 5.564 1.00 0.00 50 LEU A O 6
ATOM 5779 N N . ALA A 1 51 ? 3.378 -8.684 7.239 1.00 0.00 51 ALA A N 6
ATOM 5780 C CA . ALA A 1 51 ? 3.504 -10.025 7.784 1.00 0.00 51 ALA A CA 6
ATOM 5781 C C . ALA A 1 51 ? 2.949 -11.035 6.778 1.00 0.00 51 ALA A C 6
ATOM 5782 O O . ALA A 1 51 ? 3.648 -11.961 6.372 1.00 0.00 51 ALA A O 6
ATOM 5789 N N . ALA A 1 52 ? 1.695 -10.821 6.404 1.00 0.00 52 ALA A N 6
ATOM 5790 C CA . ALA A 1 52 ? 1.038 -11.701 5.453 1.00 0.00 52 ALA A CA 6
ATOM 5791 C C . ALA A 1 52 ? 1.683 -11.529 4.076 1.00 0.00 52 ALA A C 6
ATOM 5792 O O . ALA A 1 52 ? 1.651 -12.443 3.253 1.00 0.00 52 ALA A O 6
ATOM 5799 N N . ALA A 1 53 ? 2.254 -10.352 3.868 1.00 0.00 53 ALA A N 6
ATOM 5800 C CA . ALA A 1 53 ? 2.905 -10.049 2.605 1.00 0.00 53 ALA A CA 6
ATOM 5801 C C . ALA A 1 53 ? 4.228 -10.814 2.522 1.00 0.00 53 ALA A C 6
ATOM 5802 O O . ALA A 1 53 ? 4.688 -11.149 1.432 1.00 0.00 53 ALA A O 6
ATOM 5809 N N . ASP A 1 54 ? 4.803 -11.066 3.689 1.00 0.00 54 ASP A N 6
ATOM 5810 C CA . ASP A 1 54 ? 6.063 -11.785 3.762 1.00 0.00 54 ASP A CA 6
ATOM 5811 C C . ASP A 1 54 ? 7.215 -10.814 3.494 1.00 0.00 54 ASP A C 6
ATOM 5812 O O . ASP A 1 54 ? 8.199 -11.176 2.851 1.00 0.00 54 ASP A O 6
ATOM 5821 N N . ASP A 1 55 ? 7.054 -9.601 4.002 1.00 0.00 55 ASP A N 6
ATOM 5822 C CA . ASP A 1 55 ? 8.069 -8.576 3.826 1.00 0.00 55 ASP A CA 6
ATOM 5823 C C . ASP A 1 55 ? 7.988 -8.024 2.401 1.00 0.00 55 ASP A C 6
ATOM 5824 O O . ASP A 1 55 ? 8.981 -7.538 1.862 1.00 0.00 55 ASP A O 6
ATOM 5833 N N . ASP A 1 56 ? 6.795 -8.117 1.831 1.00 0.00 56 ASP A N 6
ATOM 5834 C CA . ASP A 1 56 ? 6.572 -7.633 0.479 1.00 0.00 56 ASP A CA 6
ATOM 5835 C C . ASP A 1 56 ? 5.713 -6.368 0.531 1.00 0.00 56 ASP A C 6
ATOM 5836 O O . ASP A 1 56 ? 4.524 -6.433 0.838 1.00 0.00 56 ASP A O 6
ATOM 5845 N N . LEU A 1 57 ? 6.349 -5.247 0.225 1.00 0.00 57 LEU A N 6
ATOM 5846 C CA . LEU A 1 57 ? 5.657 -3.969 0.232 1.00 0.00 57 LEU A CA 6
ATOM 5847 C C . LEU A 1 57 ? 4.568 -3.977 -0.842 1.00 0.00 57 LEU A C 6
ATOM 5848 O O . LEU A 1 57 ? 3.400 -3.727 -0.549 1.00 0.00 57 LEU A O 6
ATOM 5864 N N . THR A 1 58 ? 4.989 -4.266 -2.065 1.00 0.00 58 THR A N 6
ATOM 5865 C CA . THR A 1 58 ? 4.064 -4.310 -3.184 1.00 0.00 58 THR A CA 6
ATOM 5866 C C . THR A 1 58 ? 2.759 -4.993 -2.771 1.00 0.00 58 THR A C 6
ATOM 5867 O O . THR A 1 58 ? 1.680 -4.423 -2.925 1.00 0.00 58 THR A O 6
ATOM 5878 N N . VAL A 1 59 ? 2.900 -6.204 -2.253 1.00 0.00 59 VAL A N 6
ATOM 5879 C CA . VAL A 1 59 ? 1.745 -6.971 -1.816 1.00 0.00 59 VAL A CA 6
ATOM 5880 C C . VAL A 1 59 ? 1.099 -6.273 -0.618 1.00 0.00 59 VAL A C 6
ATOM 5881 O O . VAL A 1 59 ? -0.097 -5.984 -0.634 1.00 0.00 59 VAL A O 6
ATOM 5894 N N . ALA A 1 60 ? 1.918 -6.022 0.393 1.00 0.00 60 ALA A N 6
ATOM 5895 C CA . ALA A 1 60 ? 1.441 -5.364 1.597 1.00 0.00 60 ALA A CA 6
ATOM 5896 C C . ALA A 1 60 ? 0.541 -4.189 1.208 1.00 0.00 60 ALA A C 6
ATOM 5897 O O . ALA A 1 60 ? -0.611 -4.117 1.633 1.00 0.00 60 ALA A O 6
ATOM 5904 N N . VAL A 1 61 ? 1.102 -3.296 0.405 1.00 0.00 61 VAL A N 6
ATOM 5905 C CA . VAL A 1 61 ? 0.365 -2.128 -0.045 1.00 0.00 61 VAL A CA 6
ATOM 5906 C C . VAL A 1 61 ? -1.058 -2.543 -0.424 1.00 0.00 61 VAL A C 6
ATOM 5907 O O . VAL A 1 61 ? -2.027 -1.959 0.058 1.00 0.00 61 VAL A O 6
ATOM 5920 N N . GLU A 1 62 ? -1.138 -3.547 -1.284 1.00 0.00 62 GLU A N 6
ATOM 5921 C CA . GLU A 1 62 ? -2.427 -4.047 -1.733 1.00 0.00 62 GLU A CA 6
ATOM 5922 C C . GLU A 1 62 ? -3.322 -4.360 -0.533 1.00 0.00 62 GLU A C 6
ATOM 5923 O O . GLU A 1 62 ? -4.524 -4.103 -0.567 1.00 0.00 62 GLU A O 6
ATOM 5935 N N . ILE A 1 63 ? -2.702 -4.911 0.500 1.00 0.00 63 ILE A N 6
ATOM 5936 C CA . ILE A 1 63 ? -3.427 -5.262 1.709 1.00 0.00 63 ILE A CA 6
ATOM 5937 C C . ILE A 1 63 ? -3.854 -3.983 2.432 1.00 0.00 63 ILE A C 6
ATOM 5938 O O . ILE A 1 63 ? -5.013 -3.841 2.819 1.00 0.00 63 ILE A O 6
ATOM 5954 N N . LEU A 1 64 ? -2.893 -3.085 2.593 1.00 0.00 64 LEU A N 6
ATOM 5955 C CA . LEU A 1 64 ? -3.155 -1.822 3.264 1.00 0.00 64 LEU A CA 6
ATOM 5956 C C . LEU A 1 64 ? -4.314 -1.109 2.564 1.00 0.00 64 LEU A C 6
ATOM 5957 O O . LEU A 1 64 ? -5.229 -0.614 3.220 1.00 0.00 64 LEU A O 6
ATOM 5973 N N . MET A 1 65 ? -4.237 -1.080 1.242 1.00 0.00 65 MET A N 6
ATOM 5974 C CA . MET A 1 65 ? -5.268 -0.435 0.447 1.00 0.00 65 MET A CA 6
ATOM 5975 C C . MET A 1 65 ? -6.662 -0.893 0.881 1.00 0.00 65 MET A C 6
ATOM 5976 O O . MET A 1 65 ? -7.526 -0.069 1.176 1.00 0.00 65 MET A O 6
ATOM 5990 N N . SER A 1 66 ? -6.837 -2.206 0.907 1.00 0.00 66 SER A N 6
ATOM 5991 C CA . SER A 1 66 ? -8.111 -2.783 1.301 1.00 0.00 66 SER A CA 6
ATOM 5992 C C . SER A 1 66 ? -8.586 -2.157 2.614 1.00 0.00 66 SER A C 6
ATOM 5993 O O . SER A 1 66 ? -9.639 -1.523 2.658 1.00 0.00 66 SER A O 6
ATOM 6001 N N . GLN A 1 67 ? -7.787 -2.357 3.651 1.00 0.00 67 GLN A N 6
ATOM 6002 C CA . GLN A 1 67 ? -8.112 -1.820 4.961 1.00 0.00 67 GLN A CA 6
ATOM 6003 C C . GLN A 1 67 ? -8.710 -0.418 4.827 1.00 0.00 67 GLN A C 6
ATOM 6004 O O . GLN A 1 67 ? -9.793 -0.149 5.344 1.00 0.00 67 GLN A O 6
ATOM 6018 N N . SER A 1 68 ? -7.979 0.438 4.129 1.00 0.00 68 SER A N 6
ATOM 6019 C CA . SER A 1 68 ? -8.423 1.805 3.919 1.00 0.00 68 SER A CA 6
ATOM 6020 C C . SER A 1 68 ? -9.468 1.851 2.803 1.00 0.00 68 SER A C 6
ATOM 6021 O O . SER A 1 68 ? -9.670 0.864 2.096 1.00 0.00 68 SER A O 6
ATOM 6029 N N . GLY A 1 69 ? -10.106 3.006 2.678 1.00 0.00 69 GLY A N 6
ATOM 6030 C CA . GLY A 1 69 ? -11.125 3.192 1.660 1.00 0.00 69 GLY A CA 6
ATOM 6031 C C . GLY A 1 69 ? -12.523 3.217 2.281 1.00 0.00 69 GLY A C 6
ATOM 6032 O O . GLY A 1 69 ? -12.726 2.707 3.381 1.00 0.00 69 GLY A O 6
ATOM 6036 N N . PRO A 1 70 ? -13.475 3.832 1.529 1.00 0.00 70 PRO A N 6
ATOM 6037 C CA . PRO A 1 70 ? -14.848 3.930 1.994 1.00 0.00 70 PRO A CA 6
ATOM 6038 C C . PRO A 1 70 ? -15.567 2.585 1.868 1.00 0.00 70 PRO A C 6
ATOM 6039 O O . PRO A 1 70 ? -16.105 2.070 2.846 1.00 0.00 70 PRO A O 6
ATOM 6050 N N . SER A 1 71 ? -15.553 2.055 0.653 1.00 0.00 71 SER A N 6
ATOM 6051 C CA . SER A 1 71 ? -16.197 0.780 0.386 1.00 0.00 71 SER A CA 6
ATOM 6052 C C . SER A 1 71 ? -15.724 0.227 -0.960 1.00 0.00 71 SER A C 6
ATOM 6053 O O . SER A 1 71 ? -15.286 0.982 -1.826 1.00 0.00 71 SER A O 6
ATOM 6061 N N . SER A 1 72 ? -15.828 -1.087 -1.093 1.00 0.00 72 SER A N 6
ATOM 6062 C CA . SER A 1 72 ? -15.416 -1.750 -2.319 1.00 0.00 72 SER A CA 6
ATOM 6063 C C . SER A 1 72 ? -16.568 -1.750 -3.326 1.00 0.00 72 SER A C 6
ATOM 6064 O O . SER A 1 72 ? -17.730 -1.617 -2.945 1.00 0.00 72 SER A O 6
ATOM 6072 N N . GLY A 1 73 ? -16.205 -1.901 -4.591 1.00 0.00 73 GLY A N 6
ATOM 6073 C CA . GLY A 1 73 ? -17.194 -1.920 -5.656 1.00 0.00 73 GLY A CA 6
ATOM 6074 C C . GLY A 1 73 ? -17.232 -0.579 -6.392 1.00 0.00 73 GLY A C 6
ATOM 6075 O O . GLY A 1 73 ? -17.829 -0.472 -7.463 1.00 0.00 73 GLY A O 6
ATOM 6079 N N . GLY A 1 1 ? 31.930 -40.720 -47.399 1.00 0.00 1 GLY A N 7
ATOM 6080 C CA . GLY A 1 1 ? 32.444 -39.472 -46.862 1.00 0.00 1 GLY A CA 7
ATOM 6081 C C . GLY A 1 1 ? 31.541 -38.298 -47.244 1.00 0.00 1 GLY A C 7
ATOM 6082 O O . GLY A 1 1 ? 31.096 -38.199 -48.387 1.00 0.00 1 GLY A O 7
ATOM 6086 N N . SER A 1 2 ? 31.298 -37.437 -46.267 1.00 0.00 2 SER A N 7
ATOM 6087 C CA . SER A 1 2 ? 30.456 -36.273 -46.487 1.00 0.00 2 SER A CA 7
ATOM 6088 C C . SER A 1 2 ? 31.256 -34.993 -46.237 1.00 0.00 2 SER A C 7
ATOM 6089 O O . SER A 1 2 ? 32.198 -34.990 -45.446 1.00 0.00 2 SER A O 7
ATOM 6097 N N . SER A 1 3 ? 30.852 -33.937 -46.927 1.00 0.00 3 SER A N 7
ATOM 6098 C CA . SER A 1 3 ? 31.520 -32.654 -46.790 1.00 0.00 3 SER A CA 7
ATOM 6099 C C . SER A 1 3 ? 30.537 -31.605 -46.266 1.00 0.00 3 SER A C 7
ATOM 6100 O O . SER A 1 3 ? 30.608 -30.438 -46.646 1.00 0.00 3 SER A O 7
ATOM 6108 N N . GLY A 1 4 ? 29.642 -32.060 -45.401 1.00 0.00 4 GLY A N 7
ATOM 6109 C CA . GLY A 1 4 ? 28.646 -31.175 -44.821 1.00 0.00 4 GLY A CA 7
ATOM 6110 C C . GLY A 1 4 ? 28.058 -31.776 -43.542 1.00 0.00 4 GLY A C 7
ATOM 6111 O O . GLY A 1 4 ? 28.795 -32.167 -42.639 1.00 0.00 4 GLY A O 7
ATOM 6115 N N . SER A 1 5 ? 26.734 -31.831 -43.507 1.00 0.00 5 SER A N 7
ATOM 6116 C CA . SER A 1 5 ? 26.038 -32.377 -42.355 1.00 0.00 5 SER A CA 7
ATOM 6117 C C . SER A 1 5 ? 26.326 -31.526 -41.117 1.00 0.00 5 SER A C 7
ATOM 6118 O O . SER A 1 5 ? 27.472 -31.420 -40.684 1.00 0.00 5 SER A O 7
ATOM 6126 N N . SER A 1 6 ? 25.265 -30.939 -40.582 1.00 0.00 6 SER A N 7
ATOM 6127 C CA . SER A 1 6 ? 25.389 -30.099 -39.403 1.00 0.00 6 SER A CA 7
ATOM 6128 C C . SER A 1 6 ? 24.010 -29.600 -38.968 1.00 0.00 6 SER A C 7
ATOM 6129 O O . SER A 1 6 ? 23.137 -29.371 -39.804 1.00 0.00 6 SER A O 7
ATOM 6137 N N . GLY A 1 7 ? 23.857 -29.446 -37.661 1.00 0.00 7 GLY A N 7
ATOM 6138 C CA . GLY A 1 7 ? 22.598 -28.979 -37.105 1.00 0.00 7 GLY A CA 7
ATOM 6139 C C . GLY A 1 7 ? 22.728 -28.707 -35.605 1.00 0.00 7 GLY A C 7
ATOM 6140 O O . GLY A 1 7 ? 22.303 -29.519 -34.785 1.00 0.00 7 GLY A O 7
ATOM 6144 N N . SER A 1 8 ? 23.319 -27.563 -35.292 1.00 0.00 8 SER A N 7
ATOM 6145 C CA . SER A 1 8 ? 23.510 -27.175 -33.905 1.00 0.00 8 SER A CA 7
ATOM 6146 C C . SER A 1 8 ? 24.065 -25.751 -33.832 1.00 0.00 8 SER A C 7
ATOM 6147 O O . SER A 1 8 ? 24.563 -25.223 -34.825 1.00 0.00 8 SER A O 7
ATOM 6155 N N . ARG A 1 9 ? 23.960 -25.170 -32.646 1.00 0.00 9 ARG A N 7
ATOM 6156 C CA . ARG A 1 9 ? 24.445 -23.817 -32.430 1.00 0.00 9 ARG A CA 7
ATOM 6157 C C . ARG A 1 9 ? 24.860 -23.629 -30.970 1.00 0.00 9 ARG A C 7
ATOM 6158 O O . ARG A 1 9 ? 25.917 -23.066 -30.689 1.00 0.00 9 ARG A O 7
ATOM 6179 N N . GLN A 1 10 ? 24.006 -24.110 -30.078 1.00 0.00 10 GLN A N 7
ATOM 6180 C CA . GLN A 1 10 ? 24.271 -24.001 -28.654 1.00 0.00 10 GLN A CA 7
ATOM 6181 C C . GLN A 1 10 ? 23.090 -24.552 -27.851 1.00 0.00 10 GLN A C 7
ATOM 6182 O O . GLN A 1 10 ? 22.003 -24.747 -28.393 1.00 0.00 10 GLN A O 7
ATOM 6196 N N . ALA A 1 11 ? 23.343 -24.786 -26.572 1.00 0.00 11 ALA A N 7
ATOM 6197 C CA . ALA A 1 11 ? 22.315 -25.310 -25.689 1.00 0.00 11 ALA A CA 7
ATOM 6198 C C . ALA A 1 11 ? 21.976 -24.260 -24.629 1.00 0.00 11 ALA A C 7
ATOM 6199 O O . ALA A 1 11 ? 22.618 -24.201 -23.581 1.00 0.00 11 ALA A O 7
ATOM 6206 N N . PRO A 1 12 ? 20.941 -23.437 -24.945 1.00 0.00 12 PRO A N 7
ATOM 6207 C CA . PRO A 1 12 ? 20.509 -22.392 -24.032 1.00 0.00 12 PRO A CA 7
ATOM 6208 C C . PRO A 1 12 ? 19.727 -22.981 -22.857 1.00 0.00 12 PRO A C 7
ATOM 6209 O O . PRO A 1 12 ? 18.498 -22.923 -22.833 1.00 0.00 12 PRO A O 7
ATOM 6220 N N . ILE A 1 13 ? 20.470 -23.535 -21.910 1.00 0.00 13 ILE A N 7
ATOM 6221 C CA . ILE A 1 13 ? 19.861 -24.134 -20.735 1.00 0.00 13 ILE A CA 7
ATOM 6222 C C . ILE A 1 13 ? 20.218 -23.303 -19.501 1.00 0.00 13 ILE A C 7
ATOM 6223 O O . ILE A 1 13 ? 21.354 -23.341 -19.031 1.00 0.00 13 ILE A O 7
ATOM 6239 N N . ALA A 1 14 ? 19.227 -22.572 -19.012 1.00 0.00 14 ALA A N 7
ATOM 6240 C CA . ALA A 1 14 ? 19.422 -21.733 -17.842 1.00 0.00 14 ALA A CA 7
ATOM 6241 C C . ALA A 1 14 ? 18.335 -22.043 -16.811 1.00 0.00 14 ALA A C 7
ATOM 6242 O O . ALA A 1 14 ? 17.172 -21.691 -17.005 1.00 0.00 14 ALA A O 7
ATOM 6249 N N . ASN A 1 15 ? 18.752 -22.697 -15.737 1.00 0.00 15 ASN A N 7
ATOM 6250 C CA . ASN A 1 15 ? 17.828 -23.057 -14.675 1.00 0.00 15 ASN A CA 7
ATOM 6251 C C . ASN A 1 15 ? 18.190 -22.284 -13.405 1.00 0.00 15 ASN A C 7
ATOM 6252 O O . ASN A 1 15 ? 19.358 -22.223 -13.023 1.00 0.00 15 ASN A O 7
ATOM 6263 N N . ALA A 1 16 ? 17.168 -21.712 -12.787 1.00 0.00 16 ALA A N 7
ATOM 6264 C CA . ALA A 1 16 ? 17.364 -20.945 -11.568 1.00 0.00 16 ALA A CA 7
ATOM 6265 C C . ALA A 1 16 ? 16.817 -21.737 -10.379 1.00 0.00 16 ALA A C 7
ATOM 6266 O O . ALA A 1 16 ? 15.936 -22.580 -10.542 1.00 0.00 16 ALA A O 7
ATOM 6273 N N . ALA A 1 17 ? 17.361 -21.437 -9.209 1.00 0.00 17 ALA A N 7
ATOM 6274 C CA . ALA A 1 17 ? 16.938 -22.111 -7.992 1.00 0.00 17 ALA A CA 7
ATOM 6275 C C . ALA A 1 17 ? 16.191 -21.119 -7.099 1.00 0.00 17 ALA A C 7
ATOM 6276 O O . ALA A 1 17 ? 16.375 -19.908 -7.220 1.00 0.00 17 ALA A O 7
ATOM 6283 N N . VAL A 1 18 ? 15.364 -21.668 -6.222 1.00 0.00 18 VAL A N 7
ATOM 6284 C CA . VAL A 1 18 ? 14.588 -20.847 -5.308 1.00 0.00 18 VAL A CA 7
ATOM 6285 C C . VAL A 1 18 ? 14.185 -21.684 -4.093 1.00 0.00 18 VAL A C 7
ATOM 6286 O O . VAL A 1 18 ? 13.538 -22.721 -4.236 1.00 0.00 18 VAL A O 7
ATOM 6299 N N . LEU A 1 19 ? 14.584 -21.203 -2.925 1.00 0.00 19 LEU A N 7
ATOM 6300 C CA . LEU A 1 19 ? 14.272 -21.894 -1.685 1.00 0.00 19 LEU A CA 7
ATOM 6301 C C . LEU A 1 19 ? 13.291 -21.051 -0.869 1.00 0.00 19 LEU A C 7
ATOM 6302 O O . LEU A 1 19 ? 13.697 -20.128 -0.164 1.00 0.00 19 LEU A O 7
ATOM 6318 N N . PRO A 1 20 ? 11.984 -21.407 -0.994 1.00 0.00 20 PRO A N 7
ATOM 6319 C CA . PRO A 1 20 ? 10.942 -20.694 -0.276 1.00 0.00 20 PRO A CA 7
ATOM 6320 C C . PRO A 1 20 ? 10.939 -21.073 1.206 1.00 0.00 20 PRO A C 7
ATOM 6321 O O . PRO A 1 20 ? 10.145 -21.909 1.635 1.00 0.00 20 PRO A O 7
ATOM 6332 N N . GLN A 1 21 ? 11.836 -20.441 1.948 1.00 0.00 21 GLN A N 7
ATOM 6333 C CA . GLN A 1 21 ? 11.947 -20.701 3.373 1.00 0.00 21 GLN A CA 7
ATOM 6334 C C . GLN A 1 21 ? 12.077 -19.386 4.145 1.00 0.00 21 GLN A C 7
ATOM 6335 O O . GLN A 1 21 ? 12.684 -18.434 3.657 1.00 0.00 21 GLN A O 7
ATOM 6349 N N . SER A 1 22 ? 11.496 -19.377 5.336 1.00 0.00 22 SER A N 7
ATOM 6350 C CA . SER A 1 22 ? 11.539 -18.194 6.179 1.00 0.00 22 SER A CA 7
ATOM 6351 C C . SER A 1 22 ? 12.177 -18.536 7.527 1.00 0.00 22 SER A C 7
ATOM 6352 O O . SER A 1 22 ? 11.560 -19.198 8.360 1.00 0.00 22 SER A O 7
ATOM 6360 N N . GLN A 1 23 ? 13.405 -18.069 7.700 1.00 0.00 23 GLN A N 7
ATOM 6361 C CA . GLN A 1 23 ? 14.133 -18.316 8.932 1.00 0.00 23 GLN A CA 7
ATOM 6362 C C . GLN A 1 23 ? 15.358 -17.403 9.018 1.00 0.00 23 GLN A C 7
ATOM 6363 O O . GLN A 1 23 ? 16.387 -17.679 8.404 1.00 0.00 23 GLN A O 7
ATOM 6377 N N . GLY A 1 24 ? 15.205 -16.333 9.784 1.00 0.00 24 GLY A N 7
ATOM 6378 C CA . GLY A 1 24 ? 16.285 -15.377 9.958 1.00 0.00 24 GLY A CA 7
ATOM 6379 C C . GLY A 1 24 ? 15.813 -13.954 9.653 1.00 0.00 24 GLY A C 7
ATOM 6380 O O . GLY A 1 24 ? 15.816 -13.093 10.532 1.00 0.00 24 GLY A O 7
ATOM 6384 N N . ARG A 1 25 ? 15.418 -13.750 8.405 1.00 0.00 25 ARG A N 7
ATOM 6385 C CA . ARG A 1 25 ? 14.943 -12.446 7.974 1.00 0.00 25 ARG A CA 7
ATOM 6386 C C . ARG A 1 25 ? 13.939 -11.886 8.983 1.00 0.00 25 ARG A C 7
ATOM 6387 O O . ARG A 1 25 ? 13.354 -12.636 9.763 1.00 0.00 25 ARG A O 7
ATOM 6408 N N . VAL A 1 26 ? 13.769 -10.573 8.934 1.00 0.00 26 VAL A N 7
ATOM 6409 C CA . VAL A 1 26 ? 12.845 -9.905 9.835 1.00 0.00 26 VAL A CA 7
ATOM 6410 C C . VAL A 1 26 ? 11.584 -9.510 9.063 1.00 0.00 26 VAL A C 7
ATOM 6411 O O . VAL A 1 26 ? 11.625 -9.337 7.846 1.00 0.00 26 VAL A O 7
ATOM 6424 N N . ALA A 1 27 ? 10.493 -9.378 9.804 1.00 0.00 27 ALA A N 7
ATOM 6425 C CA . ALA A 1 27 ? 9.222 -9.007 9.204 1.00 0.00 27 ALA A CA 7
ATOM 6426 C C . ALA A 1 27 ? 8.951 -7.525 9.471 1.00 0.00 27 ALA A C 7
ATOM 6427 O O . ALA A 1 27 ? 9.329 -7.000 10.517 1.00 0.00 27 ALA A O 7
ATOM 6434 N N . ALA A 1 28 ? 8.299 -6.893 8.506 1.00 0.00 28 ALA A N 7
ATOM 6435 C CA . ALA A 1 28 ? 7.973 -5.482 8.624 1.00 0.00 28 ALA A CA 7
ATOM 6436 C C . ALA A 1 28 ? 9.255 -4.686 8.877 1.00 0.00 28 ALA A C 7
ATOM 6437 O O . ALA A 1 28 ? 9.795 -4.707 9.982 1.00 0.00 28 ALA A O 7
ATOM 6444 N N . SER A 1 29 ? 9.706 -4.004 7.834 1.00 0.00 29 SER A N 7
ATOM 6445 C CA . SER A 1 29 ? 10.915 -3.203 7.930 1.00 0.00 29 SER A CA 7
ATOM 6446 C C . SER A 1 29 ? 10.557 -1.716 7.946 1.00 0.00 29 SER A C 7
ATOM 6447 O O . SER A 1 29 ? 9.734 -1.263 7.152 1.00 0.00 29 SER A O 7
ATOM 6455 N N . GLU A 1 30 ? 11.192 -0.997 8.860 1.00 0.00 30 GLU A N 7
ATOM 6456 C CA . GLU A 1 30 ? 10.951 0.430 8.990 1.00 0.00 30 GLU A CA 7
ATOM 6457 C C . GLU A 1 30 ? 10.778 1.067 7.610 1.00 0.00 30 GLU A C 7
ATOM 6458 O O . GLU A 1 30 ? 9.766 1.715 7.344 1.00 0.00 30 GLU A O 7
ATOM 6470 N N . GLU A 1 31 ? 11.780 0.862 6.768 1.00 0.00 31 GLU A N 7
ATOM 6471 C CA . GLU A 1 31 ? 11.751 1.408 5.422 1.00 0.00 31 GLU A CA 7
ATOM 6472 C C . GLU A 1 31 ? 10.341 1.303 4.837 1.00 0.00 31 GLU A C 7
ATOM 6473 O O . GLU A 1 31 ? 9.809 2.279 4.311 1.00 0.00 31 GLU A O 7
ATOM 6485 N N . GLN A 1 32 ? 9.776 0.110 4.949 1.00 0.00 32 GLN A N 7
ATOM 6486 C CA . GLN A 1 32 ? 8.438 -0.135 4.438 1.00 0.00 32 GLN A CA 7
ATOM 6487 C C . GLN A 1 32 ? 7.399 0.577 5.306 1.00 0.00 32 GLN A C 7
ATOM 6488 O O . GLN A 1 32 ? 6.624 1.393 4.809 1.00 0.00 32 GLN A O 7
ATOM 6502 N N . ILE A 1 33 ? 7.417 0.243 6.588 1.00 0.00 33 ILE A N 7
ATOM 6503 C CA . ILE A 1 33 ? 6.486 0.841 7.530 1.00 0.00 33 ILE A CA 7
ATOM 6504 C C . ILE A 1 33 ? 6.365 2.339 7.241 1.00 0.00 33 ILE A C 7
ATOM 6505 O O . ILE A 1 33 ? 5.270 2.898 7.286 1.00 0.00 33 ILE A O 7
ATOM 6521 N N . GLN A 1 34 ? 7.506 2.946 6.950 1.00 0.00 34 GLN A N 7
ATOM 6522 C CA . GLN A 1 34 ? 7.543 4.368 6.653 1.00 0.00 34 GLN A CA 7
ATOM 6523 C C . GLN A 1 34 ? 6.988 4.633 5.252 1.00 0.00 34 GLN A C 7
ATOM 6524 O O . GLN A 1 34 ? 6.281 5.616 5.036 1.00 0.00 34 GLN A O 7
ATOM 6538 N N . LYS A 1 35 ? 7.329 3.738 4.337 1.00 0.00 35 LYS A N 7
ATOM 6539 C CA . LYS A 1 35 ? 6.874 3.862 2.962 1.00 0.00 35 LYS A CA 7
ATOM 6540 C C . LYS A 1 35 ? 5.346 3.787 2.927 1.00 0.00 35 LYS A C 7
ATOM 6541 O O . LYS A 1 35 ? 4.715 4.335 2.025 1.00 0.00 35 LYS A O 7
ATOM 6560 N N . LEU A 1 36 ? 4.796 3.104 3.920 1.00 0.00 36 LEU A N 7
ATOM 6561 C CA . LEU A 1 36 ? 3.354 2.950 4.014 1.00 0.00 36 LEU A CA 7
ATOM 6562 C C . LEU A 1 36 ? 2.794 4.006 4.969 1.00 0.00 36 LEU A C 7
ATOM 6563 O O . LEU A 1 36 ? 1.862 4.731 4.622 1.00 0.00 36 LEU A O 7
ATOM 6579 N N . VAL A 1 37 ? 3.386 4.061 6.153 1.00 0.00 37 VAL A N 7
ATOM 6580 C CA . VAL A 1 37 ? 2.957 5.016 7.161 1.00 0.00 37 VAL A CA 7
ATOM 6581 C C . VAL A 1 37 ? 3.003 6.427 6.571 1.00 0.00 37 VAL A C 7
ATOM 6582 O O . VAL A 1 37 ? 2.242 7.301 6.983 1.00 0.00 37 VAL A O 7
ATOM 6595 N N . ALA A 1 38 ? 3.904 6.606 5.616 1.00 0.00 38 ALA A N 7
ATOM 6596 C CA . ALA A 1 38 ? 4.059 7.896 4.966 1.00 0.00 38 ALA A CA 7
ATOM 6597 C C . ALA A 1 38 ? 2.934 8.087 3.946 1.00 0.00 38 ALA A C 7
ATOM 6598 O O . ALA A 1 38 ? 2.472 9.206 3.729 1.00 0.00 38 ALA A O 7
ATOM 6605 N N . MET A 1 39 ? 2.526 6.977 3.348 1.00 0.00 39 MET A N 7
ATOM 6606 C CA . MET A 1 39 ? 1.464 7.009 2.357 1.00 0.00 39 MET A CA 7
ATOM 6607 C C . MET A 1 39 ? 0.123 7.367 3.001 1.00 0.00 39 MET A C 7
ATOM 6608 O O . MET A 1 39 ? -0.769 7.892 2.336 1.00 0.00 39 MET A O 7
ATOM 6622 N N . GLY A 1 40 ? 0.022 7.068 4.288 1.00 0.00 40 GLY A N 7
ATOM 6623 C CA . GLY A 1 40 ? -1.195 7.352 5.029 1.00 0.00 40 GLY A CA 7
ATOM 6624 C C . GLY A 1 40 ? -1.784 6.072 5.627 1.00 0.00 40 GLY A C 7
ATOM 6625 O O . GLY A 1 40 ? -2.984 5.827 5.517 1.00 0.00 40 GLY A O 7
ATOM 6629 N N . PHE A 1 41 ? -0.912 5.291 6.247 1.00 0.00 41 PHE A N 7
ATOM 6630 C CA . PHE A 1 41 ? -1.331 4.043 6.862 1.00 0.00 41 PHE A CA 7
ATOM 6631 C C . PHE A 1 41 ? -0.797 3.930 8.291 1.00 0.00 41 PHE A C 7
ATOM 6632 O O . PHE A 1 41 ? 0.133 4.641 8.668 1.00 0.00 41 PHE A O 7
ATOM 6649 N N . ASP A 1 42 ? -1.410 3.031 9.048 1.00 0.00 42 ASP A N 7
ATOM 6650 C CA . ASP A 1 42 ? -1.008 2.816 10.428 1.00 0.00 42 ASP A CA 7
ATOM 6651 C C . ASP A 1 42 ? 0.063 1.725 10.479 1.00 0.00 42 ASP A C 7
ATOM 6652 O O . ASP A 1 42 ? -0.031 0.724 9.769 1.00 0.00 42 ASP A O 7
ATOM 6661 N N . ARG A 1 43 ? 1.057 1.955 11.324 1.00 0.00 43 ARG A N 7
ATOM 6662 C CA . ARG A 1 43 ? 2.145 1.004 11.477 1.00 0.00 43 ARG A CA 7
ATOM 6663 C C . ARG A 1 43 ? 1.593 -0.418 11.602 1.00 0.00 43 ARG A C 7
ATOM 6664 O O . ARG A 1 43 ? 2.021 -1.319 10.881 1.00 0.00 43 ARG A O 7
ATOM 6685 N N . THR A 1 44 ? 0.652 -0.575 12.521 1.00 0.00 44 THR A N 7
ATOM 6686 C CA . THR A 1 44 ? 0.038 -1.872 12.750 1.00 0.00 44 THR A CA 7
ATOM 6687 C C . THR A 1 44 ? -0.476 -2.458 11.433 1.00 0.00 44 THR A C 7
ATOM 6688 O O . THR A 1 44 ? -0.122 -3.578 11.068 1.00 0.00 44 THR A O 7
ATOM 6699 N N . GLN A 1 45 ? -1.302 -1.674 10.756 1.00 0.00 45 GLN A N 7
ATOM 6700 C CA . GLN A 1 45 ? -1.868 -2.101 9.488 1.00 0.00 45 GLN A CA 7
ATOM 6701 C C . GLN A 1 45 ? -0.759 -2.565 8.541 1.00 0.00 45 GLN A C 7
ATOM 6702 O O . GLN A 1 45 ? -0.924 -3.548 7.820 1.00 0.00 45 GLN A O 7
ATOM 6716 N N . VAL A 1 46 ? 0.346 -1.835 8.574 1.00 0.00 46 VAL A N 7
ATOM 6717 C CA . VAL A 1 46 ? 1.482 -2.159 7.727 1.00 0.00 46 VAL A CA 7
ATOM 6718 C C . VAL A 1 46 ? 2.114 -3.467 8.208 1.00 0.00 46 VAL A C 7
ATOM 6719 O O . VAL A 1 46 ? 2.121 -4.461 7.484 1.00 0.00 46 VAL A O 7
ATOM 6732 N N . GLU A 1 47 ? 2.631 -3.423 9.427 1.00 0.00 47 GLU A N 7
ATOM 6733 C CA . GLU A 1 47 ? 3.265 -4.592 10.014 1.00 0.00 47 GLU A CA 7
ATOM 6734 C C . GLU A 1 47 ? 2.425 -5.842 9.744 1.00 0.00 47 GLU A C 7
ATOM 6735 O O . GLU A 1 47 ? 2.929 -6.831 9.213 1.00 0.00 47 GLU A O 7
ATOM 6747 N N . VAL A 1 48 ? 1.158 -5.758 10.124 1.00 0.00 48 VAL A N 7
ATOM 6748 C CA . VAL A 1 48 ? 0.244 -6.871 9.930 1.00 0.00 48 VAL A CA 7
ATOM 6749 C C . VAL A 1 48 ? 0.339 -7.357 8.482 1.00 0.00 48 VAL A C 7
ATOM 6750 O O . VAL A 1 48 ? 0.572 -8.539 8.235 1.00 0.00 48 VAL A O 7
ATOM 6763 N N . ALA A 1 49 ? 0.154 -6.421 7.563 1.00 0.00 49 ALA A N 7
ATOM 6764 C CA . ALA A 1 49 ? 0.216 -6.739 6.147 1.00 0.00 49 ALA A CA 7
ATOM 6765 C C . ALA A 1 49 ? 1.612 -7.266 5.808 1.00 0.00 49 ALA A C 7
ATOM 6766 O O . ALA A 1 49 ? 1.764 -8.416 5.400 1.00 0.00 49 ALA A O 7
ATOM 6773 N N . LEU A 1 50 ? 2.597 -6.398 5.989 1.00 0.00 50 LEU A N 7
ATOM 6774 C CA . LEU A 1 50 ? 3.976 -6.762 5.708 1.00 0.00 50 LEU A CA 7
ATOM 6775 C C . LEU A 1 50 ? 4.217 -8.208 6.143 1.00 0.00 50 LEU A C 7
ATOM 6776 O O . LEU A 1 50 ? 5.025 -8.915 5.543 1.00 0.00 50 LEU A O 7
ATOM 6792 N N . ALA A 1 51 ? 3.500 -8.607 7.184 1.00 0.00 51 ALA A N 7
ATOM 6793 C CA . ALA A 1 51 ? 3.626 -9.956 7.707 1.00 0.00 51 ALA A CA 7
ATOM 6794 C C . ALA A 1 51 ? 3.029 -10.945 6.703 1.00 0.00 51 ALA A C 7
ATOM 6795 O O . ALA A 1 51 ? 3.730 -11.819 6.195 1.00 0.00 51 ALA A O 7
ATOM 6802 N N . ALA A 1 52 ? 1.740 -10.774 6.447 1.00 0.00 52 ALA A N 7
ATOM 6803 C CA . ALA A 1 52 ? 1.041 -11.640 5.513 1.00 0.00 52 ALA A CA 7
ATOM 6804 C C . ALA A 1 52 ? 1.652 -11.479 4.120 1.00 0.00 52 ALA A C 7
ATOM 6805 O O . ALA A 1 52 ? 1.519 -12.362 3.274 1.00 0.00 52 ALA A O 7
ATOM 6812 N N . ALA A 1 53 ? 2.308 -10.345 3.924 1.00 0.00 53 ALA A N 7
ATOM 6813 C CA . ALA A 1 53 ? 2.940 -10.057 2.648 1.00 0.00 53 ALA A CA 7
ATOM 6814 C C . ALA A 1 53 ? 4.251 -10.839 2.544 1.00 0.00 53 ALA A C 7
ATOM 6815 O O . ALA A 1 53 ? 4.739 -11.095 1.445 1.00 0.00 53 ALA A O 7
ATOM 6822 N N . ASP A 1 54 ? 4.783 -11.196 3.703 1.00 0.00 54 ASP A N 7
ATOM 6823 C CA . ASP A 1 54 ? 6.027 -11.944 3.757 1.00 0.00 54 ASP A CA 7
ATOM 6824 C C . ASP A 1 54 ? 7.204 -10.979 3.602 1.00 0.00 54 ASP A C 7
ATOM 6825 O O . ASP A 1 54 ? 8.244 -11.345 3.055 1.00 0.00 54 ASP A O 7
ATOM 6834 N N . ASP A 1 55 ? 7.001 -9.765 4.092 1.00 0.00 55 ASP A N 7
ATOM 6835 C CA . ASP A 1 55 ? 8.032 -8.744 4.014 1.00 0.00 55 ASP A CA 7
ATOM 6836 C C . ASP A 1 55 ? 7.998 -8.095 2.629 1.00 0.00 55 ASP A C 7
ATOM 6837 O O . ASP A 1 55 ? 9.015 -7.600 2.146 1.00 0.00 55 ASP A O 7
ATOM 6846 N N . ASP A 1 56 ? 6.817 -8.117 2.029 1.00 0.00 56 ASP A N 7
ATOM 6847 C CA . ASP A 1 56 ? 6.636 -7.537 0.710 1.00 0.00 56 ASP A CA 7
ATOM 6848 C C . ASP A 1 56 ? 5.890 -6.208 0.839 1.00 0.00 56 ASP A C 7
ATOM 6849 O O . ASP A 1 56 ? 4.901 -6.115 1.565 1.00 0.00 56 ASP A O 7
ATOM 6858 N N . LEU A 1 57 ? 6.392 -5.211 0.125 1.00 0.00 57 LEU A N 7
ATOM 6859 C CA . LEU A 1 57 ? 5.785 -3.891 0.151 1.00 0.00 57 LEU A CA 7
ATOM 6860 C C . LEU A 1 57 ? 4.664 -3.829 -0.888 1.00 0.00 57 LEU A C 7
ATOM 6861 O O . LEU A 1 57 ? 3.501 -3.629 -0.541 1.00 0.00 57 LEU A O 7
ATOM 6877 N N . THR A 1 58 ? 5.054 -4.004 -2.143 1.00 0.00 58 THR A N 7
ATOM 6878 C CA . THR A 1 58 ? 4.096 -3.970 -3.235 1.00 0.00 58 THR A CA 7
ATOM 6879 C C . THR A 1 58 ? 2.825 -4.731 -2.854 1.00 0.00 58 THR A C 7
ATOM 6880 O O . THR A 1 58 ? 1.719 -4.302 -3.179 1.00 0.00 58 THR A O 7
ATOM 6891 N N . VAL A 1 59 ? 3.025 -5.848 -2.169 1.00 0.00 59 VAL A N 7
ATOM 6892 C CA . VAL A 1 59 ? 1.909 -6.673 -1.740 1.00 0.00 59 VAL A CA 7
ATOM 6893 C C . VAL A 1 59 ? 1.203 -5.996 -0.563 1.00 0.00 59 VAL A C 7
ATOM 6894 O O . VAL A 1 59 ? -0.011 -5.803 -0.590 1.00 0.00 59 VAL A O 7
ATOM 6907 N N . ALA A 1 60 ? 1.995 -5.655 0.444 1.00 0.00 60 ALA A N 7
ATOM 6908 C CA . ALA A 1 60 ? 1.462 -5.005 1.628 1.00 0.00 60 ALA A CA 7
ATOM 6909 C C . ALA A 1 60 ? 0.466 -3.922 1.206 1.00 0.00 60 ALA A C 7
ATOM 6910 O O . ALA A 1 60 ? -0.695 -3.951 1.610 1.00 0.00 60 ALA A O 7
ATOM 6917 N N . VAL A 1 61 ? 0.958 -2.994 0.399 1.00 0.00 61 VAL A N 7
ATOM 6918 C CA . VAL A 1 61 ? 0.126 -1.904 -0.083 1.00 0.00 61 VAL A CA 7
ATOM 6919 C C . VAL A 1 61 ? -1.256 -2.448 -0.453 1.00 0.00 61 VAL A C 7
ATOM 6920 O O . VAL A 1 61 ? -2.267 -2.001 0.085 1.00 0.00 61 VAL A O 7
ATOM 6933 N N . GLU A 1 62 ? -1.254 -3.406 -1.369 1.00 0.00 62 GLU A N 7
ATOM 6934 C CA . GLU A 1 62 ? -2.494 -4.015 -1.817 1.00 0.00 62 GLU A CA 7
ATOM 6935 C C . GLU A 1 62 ? -3.358 -4.405 -0.616 1.00 0.00 62 GLU A C 7
ATOM 6936 O O . GLU A 1 62 ? -4.578 -4.249 -0.648 1.00 0.00 62 GLU A O 7
ATOM 6948 N N . ILE A 1 63 ? -2.692 -4.904 0.415 1.00 0.00 63 ILE A N 7
ATOM 6949 C CA . ILE A 1 63 ? -3.384 -5.318 1.624 1.00 0.00 63 ILE A CA 7
ATOM 6950 C C . ILE A 1 63 ? -3.893 -4.079 2.363 1.00 0.00 63 ILE A C 7
ATOM 6951 O O . ILE A 1 63 ? -5.078 -3.984 2.679 1.00 0.00 63 ILE A O 7
ATOM 6967 N N . LEU A 1 64 ? -2.973 -3.160 2.618 1.00 0.00 64 LEU A N 7
ATOM 6968 C CA . LEU A 1 64 ? -3.314 -1.932 3.314 1.00 0.00 64 LEU A CA 7
ATOM 6969 C C . LEU A 1 64 ? -4.538 -1.297 2.650 1.00 0.00 64 LEU A C 7
ATOM 6970 O O . LEU A 1 64 ? -5.459 -0.853 3.333 1.00 0.00 64 LEU A O 7
ATOM 6986 N N . MET A 1 65 ? -4.508 -1.275 1.325 1.00 0.00 65 MET A N 7
ATOM 6987 C CA . MET A 1 65 ? -5.603 -0.703 0.561 1.00 0.00 65 MET A CA 7
ATOM 6988 C C . MET A 1 65 ? -6.939 -1.332 0.962 1.00 0.00 65 MET A C 7
ATOM 6989 O O . MET A 1 65 ? -7.956 -0.644 1.037 1.00 0.00 65 MET A O 7
ATOM 7003 N N . SER A 1 66 ? -6.893 -2.633 1.208 1.00 0.00 66 SER A N 7
ATOM 7004 C CA . SER A 1 66 ? -8.087 -3.363 1.599 1.00 0.00 66 SER A CA 7
ATOM 7005 C C . SER A 1 66 ? -7.810 -4.182 2.862 1.00 0.00 66 SER A C 7
ATOM 7006 O O . SER A 1 66 ? -7.784 -5.411 2.816 1.00 0.00 66 SER A O 7
ATOM 7014 N N . GLN A 1 67 ? -7.611 -3.467 3.960 1.00 0.00 67 GLN A N 7
ATOM 7015 C CA . GLN A 1 67 ? -7.337 -4.112 5.233 1.00 0.00 67 GLN A CA 7
ATOM 7016 C C . GLN A 1 67 ? -7.872 -3.260 6.385 1.00 0.00 67 GLN A C 7
ATOM 7017 O O . GLN A 1 67 ? -7.317 -2.206 6.693 1.00 0.00 67 GLN A O 7
ATOM 7031 N N . SER A 1 68 ? -8.944 -3.748 6.992 1.00 0.00 68 SER A N 7
ATOM 7032 C CA . SER A 1 68 ? -9.560 -3.044 8.104 1.00 0.00 68 SER A CA 7
ATOM 7033 C C . SER A 1 68 ? -10.075 -1.681 7.640 1.00 0.00 68 SER A C 7
ATOM 7034 O O . SER A 1 68 ? -9.303 -0.732 7.514 1.00 0.00 68 SER A O 7
ATOM 7042 N N . GLY A 1 69 ? -11.377 -1.627 7.398 1.00 0.00 69 GLY A N 7
ATOM 7043 C CA . GLY A 1 69 ? -12.004 -0.395 6.950 1.00 0.00 69 GLY A CA 7
ATOM 7044 C C . GLY A 1 69 ? -12.728 -0.602 5.618 1.00 0.00 69 GLY A C 7
ATOM 7045 O O . GLY A 1 69 ? -12.424 -1.538 4.881 1.00 0.00 69 GLY A O 7
ATOM 7049 N N . PRO A 1 70 ? -13.697 0.312 5.343 1.00 0.00 70 PRO A N 7
ATOM 7050 C CA . PRO A 1 70 ? -14.467 0.239 4.113 1.00 0.00 70 PRO A CA 7
ATOM 7051 C C . PRO A 1 70 ? -13.636 0.710 2.918 1.00 0.00 70 PRO A C 7
ATOM 7052 O O . PRO A 1 70 ? -13.613 0.055 1.877 1.00 0.00 70 PRO A O 7
ATOM 7063 N N . SER A 1 71 ? -12.974 1.842 3.107 1.00 0.00 71 SER A N 7
ATOM 7064 C CA . SER A 1 71 ? -12.144 2.408 2.058 1.00 0.00 71 SER A CA 7
ATOM 7065 C C . SER A 1 71 ? -11.275 3.532 2.626 1.00 0.00 71 SER A C 7
ATOM 7066 O O . SER A 1 71 ? -11.790 4.483 3.212 1.00 0.00 71 SER A O 7
ATOM 7074 N N . SER A 1 72 ? -9.972 3.385 2.434 1.00 0.00 72 SER A N 7
ATOM 7075 C CA . SER A 1 72 ? -9.028 4.376 2.920 1.00 0.00 72 SER A CA 7
ATOM 7076 C C . SER A 1 72 ? -8.517 5.228 1.756 1.00 0.00 72 SER A C 7
ATOM 7077 O O . SER A 1 72 ? -8.675 6.447 1.759 1.00 0.00 72 SER A O 7
ATOM 7085 N N . GLY A 1 73 ? -7.915 4.551 0.789 1.00 0.00 73 GLY A N 7
ATOM 7086 C CA . GLY A 1 73 ? -7.380 5.230 -0.379 1.00 0.00 73 GLY A CA 7
ATOM 7087 C C . GLY A 1 73 ? -6.407 4.328 -1.140 1.00 0.00 73 GLY A C 7
ATOM 7088 O O . GLY A 1 73 ? -5.833 4.739 -2.148 1.00 0.00 73 GLY A O 7
ATOM 7092 N N . GLY A 1 1 ? 31.746 13.686 61.958 1.00 0.00 1 GLY A N 8
ATOM 7093 C CA . GLY A 1 1 ? 31.627 14.516 60.771 1.00 0.00 1 GLY A CA 8
ATOM 7094 C C . GLY A 1 1 ? 32.983 14.686 60.082 1.00 0.00 1 GLY A C 8
ATOM 7095 O O . GLY A 1 1 ? 34.025 14.641 60.735 1.00 0.00 1 GLY A O 8
ATOM 7099 N N . SER A 1 2 ? 32.925 14.876 58.772 1.00 0.00 2 SER A N 8
ATOM 7100 C CA . SER A 1 2 ? 34.136 15.053 57.988 1.00 0.00 2 SER A CA 8
ATOM 7101 C C . SER A 1 2 ? 34.047 16.344 57.172 1.00 0.00 2 SER A C 8
ATOM 7102 O O . SER A 1 2 ? 33.002 16.650 56.600 1.00 0.00 2 SER A O 8
ATOM 7110 N N . SER A 1 3 ? 35.157 17.066 57.143 1.00 0.00 3 SER A N 8
ATOM 7111 C CA . SER A 1 3 ? 35.218 18.317 56.406 1.00 0.00 3 SER A CA 8
ATOM 7112 C C . SER A 1 3 ? 36.151 18.170 55.202 1.00 0.00 3 SER A C 8
ATOM 7113 O O . SER A 1 3 ? 36.850 19.113 54.835 1.00 0.00 3 SER A O 8
ATOM 7121 N N . GLY A 1 4 ? 36.131 16.980 54.620 1.00 0.00 4 GLY A N 8
ATOM 7122 C CA . GLY A 1 4 ? 36.967 16.698 53.465 1.00 0.00 4 GLY A CA 8
ATOM 7123 C C . GLY A 1 4 ? 36.144 16.717 52.176 1.00 0.00 4 GLY A C 8
ATOM 7124 O O . GLY A 1 4 ? 35.087 16.091 52.100 1.00 0.00 4 GLY A O 8
ATOM 7128 N N . SER A 1 5 ? 36.658 17.442 51.194 1.00 0.00 5 SER A N 8
ATOM 7129 C CA . SER A 1 5 ? 35.984 17.551 49.911 1.00 0.00 5 SER A CA 8
ATOM 7130 C C . SER A 1 5 ? 36.682 16.666 48.876 1.00 0.00 5 SER A C 8
ATOM 7131 O O . SER A 1 5 ? 37.803 16.956 48.461 1.00 0.00 5 SER A O 8
ATOM 7139 N N . SER A 1 6 ? 35.991 15.604 48.489 1.00 0.00 6 SER A N 8
ATOM 7140 C CA . SER A 1 6 ? 36.530 14.676 47.511 1.00 0.00 6 SER A CA 8
ATOM 7141 C C . SER A 1 6 ? 35.424 14.216 46.559 1.00 0.00 6 SER A C 8
ATOM 7142 O O . SER A 1 6 ? 34.253 14.179 46.935 1.00 0.00 6 SER A O 8
ATOM 7150 N N . GLY A 1 7 ? 35.833 13.879 45.345 1.00 0.00 7 GLY A N 8
ATOM 7151 C CA . GLY A 1 7 ? 34.891 13.424 44.337 1.00 0.00 7 GLY A CA 8
ATOM 7152 C C . GLY A 1 7 ? 35.091 11.938 44.031 1.00 0.00 7 GLY A C 8
ATOM 7153 O O . GLY A 1 7 ? 36.153 11.535 43.558 1.00 0.00 7 GLY A O 8
ATOM 7157 N N . SER A 1 8 ? 34.053 11.164 44.313 1.00 0.00 8 SER A N 8
ATOM 7158 C CA . SER A 1 8 ? 34.102 9.731 44.073 1.00 0.00 8 SER A CA 8
ATOM 7159 C C . SER A 1 8 ? 34.205 9.455 42.572 1.00 0.00 8 SER A C 8
ATOM 7160 O O . SER A 1 8 ? 33.997 10.352 41.756 1.00 0.00 8 SER A O 8
ATOM 7168 N N . ARG A 1 9 ? 34.525 8.210 42.253 1.00 0.00 9 ARG A N 8
ATOM 7169 C CA . ARG A 1 9 ? 34.658 7.804 40.864 1.00 0.00 9 ARG A CA 8
ATOM 7170 C C . ARG A 1 9 ? 34.043 6.419 40.654 1.00 0.00 9 ARG A C 8
ATOM 7171 O O . ARG A 1 9 ? 34.647 5.407 41.005 1.00 0.00 9 ARG A O 8
ATOM 7192 N N . GLN A 1 10 ? 32.847 6.419 40.083 1.00 0.00 10 GLN A N 8
ATOM 7193 C CA . GLN A 1 10 ? 32.142 5.175 39.823 1.00 0.00 10 GLN A CA 8
ATOM 7194 C C . GLN A 1 10 ? 31.086 5.381 38.735 1.00 0.00 10 GLN A C 8
ATOM 7195 O O . GLN A 1 10 ? 30.225 6.251 38.857 1.00 0.00 10 GLN A O 8
ATOM 7209 N N . ALA A 1 11 ? 31.188 4.566 37.695 1.00 0.00 11 ALA A N 8
ATOM 7210 C CA . ALA A 1 11 ? 30.252 4.648 36.586 1.00 0.00 11 ALA A CA 8
ATOM 7211 C C . ALA A 1 11 ? 29.686 3.256 36.298 1.00 0.00 11 ALA A C 8
ATOM 7212 O O . ALA A 1 11 ? 30.230 2.519 35.477 1.00 0.00 11 ALA A O 8
ATOM 7219 N N . PRO A 1 12 ? 28.573 2.930 37.008 1.00 0.00 12 PRO A N 8
ATOM 7220 C CA . PRO A 1 12 ? 27.928 1.640 36.836 1.00 0.00 12 PRO A CA 8
ATOM 7221 C C . PRO A 1 12 ? 27.147 1.587 35.521 1.00 0.00 12 PRO A C 8
ATOM 7222 O O . PRO A 1 12 ? 25.946 1.850 35.498 1.00 0.00 12 PRO A O 8
ATOM 7233 N N . ILE A 1 13 ? 27.862 1.247 34.459 1.00 0.00 13 ILE A N 8
ATOM 7234 C CA . ILE A 1 13 ? 27.251 1.157 33.144 1.00 0.00 13 ILE A CA 8
ATOM 7235 C C . ILE A 1 13 ? 27.495 -0.239 32.567 1.00 0.00 13 ILE A C 8
ATOM 7236 O O . ILE A 1 13 ? 28.632 -0.707 32.523 1.00 0.00 13 ILE A O 8
ATOM 7252 N N . ALA A 1 14 ? 26.409 -0.867 32.140 1.00 0.00 14 ALA A N 8
ATOM 7253 C CA . ALA A 1 14 ? 26.491 -2.200 31.568 1.00 0.00 14 ALA A CA 8
ATOM 7254 C C . ALA A 1 14 ? 25.196 -2.506 30.812 1.00 0.00 14 ALA A C 8
ATOM 7255 O O . ALA A 1 14 ? 24.173 -2.809 31.424 1.00 0.00 14 ALA A O 8
ATOM 7262 N N . ASN A 1 15 ? 25.284 -2.417 29.493 1.00 0.00 15 ASN A N 8
ATOM 7263 C CA . ASN A 1 15 ? 24.132 -2.681 28.647 1.00 0.00 15 ASN A CA 8
ATOM 7264 C C . ASN A 1 15 ? 24.332 -4.014 27.922 1.00 0.00 15 ASN A C 8
ATOM 7265 O O . ASN A 1 15 ? 25.072 -4.086 26.942 1.00 0.00 15 ASN A O 8
ATOM 7276 N N . ALA A 1 16 ? 23.659 -5.035 28.431 1.00 0.00 16 ALA A N 8
ATOM 7277 C CA . ALA A 1 16 ? 23.754 -6.361 27.844 1.00 0.00 16 ALA A CA 8
ATOM 7278 C C . ALA A 1 16 ? 22.787 -6.461 26.662 1.00 0.00 16 ALA A C 8
ATOM 7279 O O . ALA A 1 16 ? 21.592 -6.207 26.810 1.00 0.00 16 ALA A O 8
ATOM 7286 N N . ALA A 1 17 ? 23.340 -6.831 25.516 1.00 0.00 17 ALA A N 8
ATOM 7287 C CA . ALA A 1 17 ? 22.541 -6.967 24.310 1.00 0.00 17 ALA A CA 8
ATOM 7288 C C . ALA A 1 17 ? 22.466 -8.444 23.918 1.00 0.00 17 ALA A C 8
ATOM 7289 O O . ALA A 1 17 ? 23.487 -9.067 23.632 1.00 0.00 17 ALA A O 8
ATOM 7296 N N . VAL A 1 18 ? 21.246 -8.962 23.918 1.00 0.00 18 VAL A N 8
ATOM 7297 C CA . VAL A 1 18 ? 21.024 -10.354 23.566 1.00 0.00 18 VAL A CA 8
ATOM 7298 C C . VAL A 1 18 ? 20.655 -10.448 22.084 1.00 0.00 18 VAL A C 8
ATOM 7299 O O . VAL A 1 18 ? 19.612 -9.946 21.667 1.00 0.00 18 VAL A O 8
ATOM 7312 N N . LEU A 1 19 ? 21.531 -11.094 21.329 1.00 0.00 19 LEU A N 8
ATOM 7313 C CA . LEU A 1 19 ? 21.311 -11.261 19.902 1.00 0.00 19 LEU A CA 8
ATOM 7314 C C . LEU A 1 19 ? 21.141 -12.748 19.587 1.00 0.00 19 LEU A C 8
ATOM 7315 O O . LEU A 1 19 ? 22.126 -13.471 19.441 1.00 0.00 19 LEU A O 8
ATOM 7331 N N . PRO A 1 20 ? 19.853 -13.172 19.488 1.00 0.00 20 PRO A N 8
ATOM 7332 C CA . PRO A 1 20 ? 19.542 -14.560 19.192 1.00 0.00 20 PRO A CA 8
ATOM 7333 C C . PRO A 1 20 ? 19.796 -14.876 17.717 1.00 0.00 20 PRO A C 8
ATOM 7334 O O . PRO A 1 20 ? 18.857 -14.965 16.927 1.00 0.00 20 PRO A O 8
ATOM 7345 N N . GLN A 1 21 ? 21.069 -15.038 17.390 1.00 0.00 21 GLN A N 8
ATOM 7346 C CA . GLN A 1 21 ? 21.458 -15.343 16.024 1.00 0.00 21 GLN A CA 8
ATOM 7347 C C . GLN A 1 21 ? 20.737 -16.601 15.535 1.00 0.00 21 GLN A C 8
ATOM 7348 O O . GLN A 1 21 ? 20.553 -17.551 16.295 1.00 0.00 21 GLN A O 8
ATOM 7362 N N . SER A 1 22 ? 20.349 -16.567 14.268 1.00 0.00 22 SER A N 8
ATOM 7363 C CA . SER A 1 22 ? 19.652 -17.693 13.669 1.00 0.00 22 SER A CA 8
ATOM 7364 C C . SER A 1 22 ? 18.490 -18.126 14.565 1.00 0.00 22 SER A C 8
ATOM 7365 O O . SER A 1 22 ? 18.576 -19.143 15.251 1.00 0.00 22 SER A O 8
ATOM 7373 N N . GLN A 1 23 ? 17.429 -17.332 14.529 1.00 0.00 23 GLN A N 8
ATOM 7374 C CA . GLN A 1 23 ? 16.251 -17.621 15.328 1.00 0.00 23 GLN A CA 8
ATOM 7375 C C . GLN A 1 23 ? 15.084 -16.731 14.895 1.00 0.00 23 GLN A C 8
ATOM 7376 O O . GLN A 1 23 ? 14.810 -15.710 15.523 1.00 0.00 23 GLN A O 8
ATOM 7390 N N . GLY A 1 24 ? 14.428 -17.152 13.823 1.00 0.00 24 GLY A N 8
ATOM 7391 C CA . GLY A 1 24 ? 13.297 -16.406 13.298 1.00 0.00 24 GLY A CA 8
ATOM 7392 C C . GLY A 1 24 ? 13.687 -14.958 12.995 1.00 0.00 24 GLY A C 8
ATOM 7393 O O . GLY A 1 24 ? 14.739 -14.492 13.429 1.00 0.00 24 GLY A O 8
ATOM 7397 N N . ARG A 1 25 ? 12.819 -14.287 12.253 1.00 0.00 25 ARG A N 8
ATOM 7398 C CA . ARG A 1 25 ? 13.060 -12.902 11.887 1.00 0.00 25 ARG A CA 8
ATOM 7399 C C . ARG A 1 25 ? 11.743 -12.212 11.525 1.00 0.00 25 ARG A C 8
ATOM 7400 O O . ARG A 1 25 ? 10.735 -12.876 11.288 1.00 0.00 25 ARG A O 8
ATOM 7421 N N . VAL A 1 26 ? 11.795 -10.888 11.493 1.00 0.00 26 VAL A N 8
ATOM 7422 C CA . VAL A 1 26 ? 10.619 -10.101 11.164 1.00 0.00 26 VAL A CA 8
ATOM 7423 C C . VAL A 1 26 ? 10.747 -9.575 9.733 1.00 0.00 26 VAL A C 8
ATOM 7424 O O . VAL A 1 26 ? 11.855 -9.366 9.241 1.00 0.00 26 VAL A O 8
ATOM 7437 N N . ALA A 1 27 ? 9.597 -9.377 9.104 1.00 0.00 27 ALA A N 8
ATOM 7438 C CA . ALA A 1 27 ? 9.567 -8.880 7.739 1.00 0.00 27 ALA A CA 8
ATOM 7439 C C . ALA A 1 27 ? 9.361 -7.364 7.758 1.00 0.00 27 ALA A C 8
ATOM 7440 O O . ALA A 1 27 ? 10.239 -6.610 7.340 1.00 0.00 27 ALA A O 8
ATOM 7447 N N . ALA A 1 28 ? 8.197 -6.963 8.247 1.00 0.00 28 ALA A N 8
ATOM 7448 C CA . ALA A 1 28 ? 7.865 -5.550 8.325 1.00 0.00 28 ALA A CA 8
ATOM 7449 C C . ALA A 1 28 ? 9.106 -4.762 8.750 1.00 0.00 28 ALA A C 8
ATOM 7450 O O . ALA A 1 28 ? 9.542 -4.854 9.896 1.00 0.00 28 ALA A O 8
ATOM 7457 N N . SER A 1 29 ? 9.640 -4.005 7.803 1.00 0.00 29 SER A N 8
ATOM 7458 C CA . SER A 1 29 ? 10.821 -3.201 8.064 1.00 0.00 29 SER A CA 8
ATOM 7459 C C . SER A 1 29 ? 10.460 -1.715 8.039 1.00 0.00 29 SER A C 8
ATOM 7460 O O . SER A 1 29 ? 9.634 -1.287 7.233 1.00 0.00 29 SER A O 8
ATOM 7468 N N . GLU A 1 30 ? 11.095 -0.969 8.930 1.00 0.00 30 GLU A N 8
ATOM 7469 C CA . GLU A 1 30 ? 10.850 0.461 9.020 1.00 0.00 30 GLU A CA 8
ATOM 7470 C C . GLU A 1 30 ? 10.663 1.056 7.623 1.00 0.00 30 GLU A C 8
ATOM 7471 O O . GLU A 1 30 ? 9.730 1.823 7.391 1.00 0.00 30 GLU A O 8
ATOM 7483 N N . GLU A 1 31 ? 11.566 0.680 6.729 1.00 0.00 31 GLU A N 8
ATOM 7484 C CA . GLU A 1 31 ? 11.512 1.168 5.361 1.00 0.00 31 GLU A CA 8
ATOM 7485 C C . GLU A 1 31 ? 10.082 1.079 4.822 1.00 0.00 31 GLU A C 8
ATOM 7486 O O . GLU A 1 31 ? 9.545 2.063 4.315 1.00 0.00 31 GLU A O 8
ATOM 7498 N N . GLN A 1 32 ? 9.508 -0.108 4.950 1.00 0.00 32 GLN A N 8
ATOM 7499 C CA . GLN A 1 32 ? 8.152 -0.337 4.482 1.00 0.00 32 GLN A CA 8
ATOM 7500 C C . GLN A 1 32 ? 7.150 0.398 5.376 1.00 0.00 32 GLN A C 8
ATOM 7501 O O . GLN A 1 32 ? 6.358 1.206 4.893 1.00 0.00 32 GLN A O 8
ATOM 7515 N N . ILE A 1 33 ? 7.219 0.092 6.663 1.00 0.00 33 ILE A N 8
ATOM 7516 C CA . ILE A 1 33 ? 6.329 0.714 7.629 1.00 0.00 33 ILE A CA 8
ATOM 7517 C C . ILE A 1 33 ? 6.197 2.204 7.309 1.00 0.00 33 ILE A C 8
ATOM 7518 O O . ILE A 1 33 ? 5.091 2.743 7.286 1.00 0.00 33 ILE A O 8
ATOM 7534 N N . GLN A 1 34 ? 7.341 2.829 7.070 1.00 0.00 34 GLN A N 8
ATOM 7535 C CA . GLN A 1 34 ? 7.367 4.247 6.752 1.00 0.00 34 GLN A CA 8
ATOM 7536 C C . GLN A 1 34 ? 6.784 4.489 5.359 1.00 0.00 34 GLN A C 8
ATOM 7537 O O . GLN A 1 34 ? 5.860 5.286 5.199 1.00 0.00 34 GLN A O 8
ATOM 7551 N N . LYS A 1 35 ? 7.348 3.788 4.386 1.00 0.00 35 LYS A N 8
ATOM 7552 C CA . LYS A 1 35 ? 6.896 3.918 3.012 1.00 0.00 35 LYS A CA 8
ATOM 7553 C C . LYS A 1 35 ? 5.367 3.871 2.976 1.00 0.00 35 LYS A C 8
ATOM 7554 O O . LYS A 1 35 ? 4.747 4.415 2.063 1.00 0.00 35 LYS A O 8
ATOM 7573 N N . LEU A 1 36 ? 4.803 3.215 3.979 1.00 0.00 36 LEU A N 8
ATOM 7574 C CA . LEU A 1 36 ? 3.359 3.090 4.074 1.00 0.00 36 LEU A CA 8
ATOM 7575 C C . LEU A 1 36 ? 2.818 4.172 5.011 1.00 0.00 36 LEU A C 8
ATOM 7576 O O . LEU A 1 36 ? 1.909 4.916 4.646 1.00 0.00 36 LEU A O 8
ATOM 7592 N N . VAL A 1 37 ? 3.399 4.224 6.201 1.00 0.00 37 VAL A N 8
ATOM 7593 C CA . VAL A 1 37 ? 2.986 5.202 7.192 1.00 0.00 37 VAL A CA 8
ATOM 7594 C C . VAL A 1 37 ? 3.014 6.598 6.568 1.00 0.00 37 VAL A C 8
ATOM 7595 O O . VAL A 1 37 ? 2.276 7.487 6.991 1.00 0.00 37 VAL A O 8
ATOM 7608 N N . ALA A 1 38 ? 3.874 6.749 5.571 1.00 0.00 38 ALA A N 8
ATOM 7609 C CA . ALA A 1 38 ? 4.008 8.022 4.884 1.00 0.00 38 ALA A CA 8
ATOM 7610 C C . ALA A 1 38 ? 2.832 8.203 3.922 1.00 0.00 38 ALA A C 8
ATOM 7611 O O . ALA A 1 38 ? 2.398 9.327 3.671 1.00 0.00 38 ALA A O 8
ATOM 7618 N N . MET A 1 39 ? 2.350 7.081 3.409 1.00 0.00 39 MET A N 8
ATOM 7619 C CA . MET A 1 39 ? 1.233 7.102 2.480 1.00 0.00 39 MET A CA 8
ATOM 7620 C C . MET A 1 39 ? -0.070 7.462 3.197 1.00 0.00 39 MET A C 8
ATOM 7621 O O . MET A 1 39 ? -0.987 8.010 2.587 1.00 0.00 39 MET A O 8
ATOM 7635 N N . GLY A 1 40 ? -0.109 7.139 4.481 1.00 0.00 40 GLY A N 8
ATOM 7636 C CA . GLY A 1 40 ? -1.285 7.422 5.288 1.00 0.00 40 GLY A CA 8
ATOM 7637 C C . GLY A 1 40 ? -1.833 6.143 5.924 1.00 0.00 40 GLY A C 8
ATOM 7638 O O . GLY A 1 40 ? -3.047 5.962 6.016 1.00 0.00 40 GLY A O 8
ATOM 7642 N N . PHE A 1 41 ? -0.913 5.288 6.346 1.00 0.00 41 PHE A N 8
ATOM 7643 C CA . PHE A 1 41 ? -1.290 4.031 6.970 1.00 0.00 41 PHE A CA 8
ATOM 7644 C C . PHE A 1 41 ? -0.751 3.946 8.400 1.00 0.00 41 PHE A C 8
ATOM 7645 O O . PHE A 1 41 ? 0.208 4.633 8.747 1.00 0.00 41 PHE A O 8
ATOM 7662 N N . ASP A 1 42 ? -1.391 3.096 9.190 1.00 0.00 42 ASP A N 8
ATOM 7663 C CA . ASP A 1 42 ? -0.988 2.912 10.573 1.00 0.00 42 ASP A CA 8
ATOM 7664 C C . ASP A 1 42 ? 0.097 1.836 10.645 1.00 0.00 42 ASP A C 8
ATOM 7665 O O . ASP A 1 42 ? -0.040 0.770 10.047 1.00 0.00 42 ASP A O 8
ATOM 7674 N N . ARG A 1 43 ? 1.152 2.153 11.382 1.00 0.00 43 ARG A N 8
ATOM 7675 C CA . ARG A 1 43 ? 2.260 1.226 11.540 1.00 0.00 43 ARG A CA 8
ATOM 7676 C C . ARG A 1 43 ? 1.740 -0.207 11.663 1.00 0.00 43 ARG A C 8
ATOM 7677 O O . ARG A 1 43 ? 2.198 -1.101 10.953 1.00 0.00 43 ARG A O 8
ATOM 7698 N N . THR A 1 44 ? 0.790 -0.382 12.569 1.00 0.00 44 THR A N 8
ATOM 7699 C CA . THR A 1 44 ? 0.203 -1.692 12.795 1.00 0.00 44 THR A CA 8
ATOM 7700 C C . THR A 1 44 ? -0.319 -2.276 11.480 1.00 0.00 44 THR A C 8
ATOM 7701 O O . THR A 1 44 ? 0.008 -3.407 11.126 1.00 0.00 44 THR A O 8
ATOM 7712 N N . GLN A 1 45 ? -1.123 -1.477 10.793 1.00 0.00 45 GLN A N 8
ATOM 7713 C CA . GLN A 1 45 ? -1.693 -1.901 9.525 1.00 0.00 45 GLN A CA 8
ATOM 7714 C C . GLN A 1 45 ? -0.598 -2.443 8.605 1.00 0.00 45 GLN A C 8
ATOM 7715 O O . GLN A 1 45 ? -0.782 -3.469 7.952 1.00 0.00 45 GLN A O 8
ATOM 7729 N N . VAL A 1 46 ? 0.518 -1.730 8.582 1.00 0.00 46 VAL A N 8
ATOM 7730 C CA . VAL A 1 46 ? 1.643 -2.127 7.753 1.00 0.00 46 VAL A CA 8
ATOM 7731 C C . VAL A 1 46 ? 2.193 -3.465 8.252 1.00 0.00 46 VAL A C 8
ATOM 7732 O O . VAL A 1 46 ? 2.075 -4.481 7.570 1.00 0.00 46 VAL A O 8
ATOM 7745 N N . GLU A 1 47 ? 2.780 -3.421 9.439 1.00 0.00 47 GLU A N 8
ATOM 7746 C CA . GLU A 1 47 ? 3.348 -4.617 10.038 1.00 0.00 47 GLU A CA 8
ATOM 7747 C C . GLU A 1 47 ? 2.457 -5.828 9.752 1.00 0.00 47 GLU A C 8
ATOM 7748 O O . GLU A 1 47 ? 2.922 -6.834 9.219 1.00 0.00 47 GLU A O 8
ATOM 7760 N N . VAL A 1 48 ? 1.191 -5.690 10.119 1.00 0.00 48 VAL A N 8
ATOM 7761 C CA . VAL A 1 48 ? 0.230 -6.760 9.909 1.00 0.00 48 VAL A CA 8
ATOM 7762 C C . VAL A 1 48 ? 0.312 -7.235 8.457 1.00 0.00 48 VAL A C 8
ATOM 7763 O O . VAL A 1 48 ? 0.372 -8.435 8.195 1.00 0.00 48 VAL A O 8
ATOM 7776 N N . ALA A 1 49 ? 0.311 -6.268 7.551 1.00 0.00 49 ALA A N 8
ATOM 7777 C CA . ALA A 1 49 ? 0.384 -6.572 6.132 1.00 0.00 49 ALA A CA 8
ATOM 7778 C C . ALA A 1 49 ? 1.717 -7.259 5.829 1.00 0.00 49 ALA A C 8
ATOM 7779 O O . ALA A 1 49 ? 1.743 -8.418 5.421 1.00 0.00 49 ALA A O 8
ATOM 7786 N N . LEU A 1 50 ? 2.792 -6.513 6.043 1.00 0.00 50 LEU A N 8
ATOM 7787 C CA . LEU A 1 50 ? 4.125 -7.036 5.798 1.00 0.00 50 LEU A CA 8
ATOM 7788 C C . LEU A 1 50 ? 4.184 -8.499 6.241 1.00 0.00 50 LEU A C 8
ATOM 7789 O O . LEU A 1 50 ? 4.813 -9.326 5.583 1.00 0.00 50 LEU A O 8
ATOM 7805 N N . ALA A 1 51 ? 3.520 -8.774 7.355 1.00 0.00 51 ALA A N 8
ATOM 7806 C CA . ALA A 1 51 ? 3.490 -10.123 7.894 1.00 0.00 51 ALA A CA 8
ATOM 7807 C C . ALA A 1 51 ? 2.891 -11.070 6.852 1.00 0.00 51 ALA A C 8
ATOM 7808 O O . ALA A 1 51 ? 3.505 -12.074 6.494 1.00 0.00 51 ALA A O 8
ATOM 7815 N N . ALA A 1 52 ? 1.698 -10.718 6.395 1.00 0.00 52 ALA A N 8
ATOM 7816 C CA . ALA A 1 52 ? 1.010 -11.524 5.401 1.00 0.00 52 ALA A CA 8
ATOM 7817 C C . ALA A 1 52 ? 1.597 -11.233 4.019 1.00 0.00 52 ALA A C 8
ATOM 7818 O O . ALA A 1 52 ? 1.191 -11.839 3.028 1.00 0.00 52 ALA A O 8
ATOM 7825 N N . ALA A 1 53 ? 2.544 -10.307 3.996 1.00 0.00 53 ALA A N 8
ATOM 7826 C CA . ALA A 1 53 ? 3.191 -9.929 2.751 1.00 0.00 53 ALA A CA 8
ATOM 7827 C C . ALA A 1 53 ? 4.525 -10.670 2.629 1.00 0.00 53 ALA A C 8
ATOM 7828 O O . ALA A 1 53 ? 5.021 -10.883 1.525 1.00 0.00 53 ALA A O 8
ATOM 7835 N N . ASP A 1 54 ? 5.066 -11.041 3.780 1.00 0.00 54 ASP A N 8
ATOM 7836 C CA . ASP A 1 54 ? 6.332 -11.753 3.816 1.00 0.00 54 ASP A CA 8
ATOM 7837 C C . ASP A 1 54 ? 7.460 -10.801 3.413 1.00 0.00 54 ASP A C 8
ATOM 7838 O O . ASP A 1 54 ? 8.325 -11.160 2.616 1.00 0.00 54 ASP A O 8
ATOM 7847 N N . ASP A 1 55 ? 7.413 -9.605 3.983 1.00 0.00 55 ASP A N 8
ATOM 7848 C CA . ASP A 1 55 ? 8.420 -8.599 3.693 1.00 0.00 55 ASP A CA 8
ATOM 7849 C C . ASP A 1 55 ? 8.240 -8.101 2.257 1.00 0.00 55 ASP A C 8
ATOM 7850 O O . ASP A 1 55 ? 9.209 -7.724 1.601 1.00 0.00 55 ASP A O 8
ATOM 7859 N N . ASP A 1 56 ? 6.992 -8.118 1.812 1.00 0.00 56 ASP A N 8
ATOM 7860 C CA . ASP A 1 56 ? 6.672 -7.673 0.466 1.00 0.00 56 ASP A CA 8
ATOM 7861 C C . ASP A 1 56 ? 5.798 -6.419 0.543 1.00 0.00 56 ASP A C 8
ATOM 7862 O O . ASP A 1 56 ? 4.660 -6.478 1.005 1.00 0.00 56 ASP A O 8
ATOM 7871 N N . LEU A 1 57 ? 6.365 -5.313 0.082 1.00 0.00 57 LEU A N 8
ATOM 7872 C CA . LEU A 1 57 ? 5.652 -4.047 0.092 1.00 0.00 57 LEU A CA 8
ATOM 7873 C C . LEU A 1 57 ? 4.534 -4.088 -0.952 1.00 0.00 57 LEU A C 8
ATOM 7874 O O . LEU A 1 57 ? 3.357 -3.978 -0.611 1.00 0.00 57 LEU A O 8
ATOM 7890 N N . THR A 1 58 ? 4.942 -4.245 -2.203 1.00 0.00 58 THR A N 8
ATOM 7891 C CA . THR A 1 58 ? 3.989 -4.302 -3.299 1.00 0.00 58 THR A CA 8
ATOM 7892 C C . THR A 1 58 ? 2.730 -5.059 -2.873 1.00 0.00 58 THR A C 8
ATOM 7893 O O . THR A 1 58 ? 1.617 -4.662 -3.214 1.00 0.00 58 THR A O 8
ATOM 7904 N N . VAL A 1 59 ? 2.948 -6.136 -2.133 1.00 0.00 59 VAL A N 8
ATOM 7905 C CA . VAL A 1 59 ? 1.845 -6.953 -1.656 1.00 0.00 59 VAL A CA 8
ATOM 7906 C C . VAL A 1 59 ? 1.187 -6.265 -0.459 1.00 0.00 59 VAL A C 8
ATOM 7907 O O . VAL A 1 59 ? -0.037 -6.150 -0.400 1.00 0.00 59 VAL A O 8
ATOM 7920 N N . ALA A 1 60 ? 2.027 -5.826 0.466 1.00 0.00 60 ALA A N 8
ATOM 7921 C CA . ALA A 1 60 ? 1.542 -5.152 1.659 1.00 0.00 60 ALA A CA 8
ATOM 7922 C C . ALA A 1 60 ? 0.571 -4.042 1.253 1.00 0.00 60 ALA A C 8
ATOM 7923 O O . ALA A 1 60 ? -0.575 -4.021 1.699 1.00 0.00 60 ALA A O 8
ATOM 7930 N N . VAL A 1 61 ? 1.064 -3.146 0.410 1.00 0.00 61 VAL A N 8
ATOM 7931 C CA . VAL A 1 61 ? 0.254 -2.036 -0.061 1.00 0.00 61 VAL A CA 8
ATOM 7932 C C . VAL A 1 61 ? -1.145 -2.545 -0.415 1.00 0.00 61 VAL A C 8
ATOM 7933 O O . VAL A 1 61 ? -2.144 -2.003 0.054 1.00 0.00 61 VAL A O 8
ATOM 7946 N N . GLU A 1 62 ? -1.171 -3.581 -1.240 1.00 0.00 62 GLU A N 8
ATOM 7947 C CA . GLU A 1 62 ? -2.431 -4.170 -1.663 1.00 0.00 62 GLU A CA 8
ATOM 7948 C C . GLU A 1 62 ? -3.322 -4.444 -0.449 1.00 0.00 62 GLU A C 8
ATOM 7949 O O . GLU A 1 62 ? -4.533 -4.241 -0.506 1.00 0.00 62 GLU A O 8
ATOM 7961 N N . ILE A 1 63 ? -2.687 -4.902 0.619 1.00 0.00 63 ILE A N 8
ATOM 7962 C CA . ILE A 1 63 ? -3.407 -5.207 1.844 1.00 0.00 63 ILE A CA 8
ATOM 7963 C C . ILE A 1 63 ? -3.901 -3.905 2.477 1.00 0.00 63 ILE A C 8
ATOM 7964 O O . ILE A 1 63 ? -5.077 -3.783 2.816 1.00 0.00 63 ILE A O 8
ATOM 7980 N N . LEU A 1 64 ? -2.979 -2.964 2.617 1.00 0.00 64 LEU A N 8
ATOM 7981 C CA . LEU A 1 64 ? -3.306 -1.676 3.203 1.00 0.00 64 LEU A CA 8
ATOM 7982 C C . LEU A 1 64 ? -4.431 -1.024 2.396 1.00 0.00 64 LEU A C 8
ATOM 7983 O O . LEU A 1 64 ? -5.356 -0.449 2.966 1.00 0.00 64 LEU A O 8
ATOM 7999 N N . MET A 1 65 ? -4.313 -1.136 1.081 1.00 0.00 65 MET A N 8
ATOM 8000 C CA . MET A 1 65 ? -5.308 -0.564 0.189 1.00 0.00 65 MET A CA 8
ATOM 8001 C C . MET A 1 65 ? -6.614 -1.360 0.244 1.00 0.00 65 MET A C 8
ATOM 8002 O O . MET A 1 65 ? -7.653 -0.886 -0.214 1.00 0.00 65 MET A O 8
ATOM 8016 N N . SER A 1 66 ? -6.518 -2.555 0.807 1.00 0.00 66 SER A N 8
ATOM 8017 C CA . SER A 1 66 ? -7.679 -3.420 0.928 1.00 0.00 66 SER A CA 8
ATOM 8018 C C . SER A 1 66 ? -7.423 -4.496 1.985 1.00 0.00 66 SER A C 8
ATOM 8019 O O . SER A 1 66 ? -7.135 -5.644 1.651 1.00 0.00 66 SER A O 8
ATOM 8027 N N . GLN A 1 67 ? -7.537 -4.085 3.240 1.00 0.00 67 GLN A N 8
ATOM 8028 C CA . GLN A 1 67 ? -7.321 -5.000 4.349 1.00 0.00 67 GLN A CA 8
ATOM 8029 C C . GLN A 1 67 ? -8.589 -5.112 5.198 1.00 0.00 67 GLN A C 8
ATOM 8030 O O . GLN A 1 67 ? -8.918 -6.191 5.689 1.00 0.00 67 GLN A O 8
ATOM 8044 N N . SER A 1 68 ? -9.265 -3.982 5.347 1.00 0.00 68 SER A N 8
ATOM 8045 C CA . SER A 1 68 ? -10.489 -3.940 6.129 1.00 0.00 68 SER A CA 8
ATOM 8046 C C . SER A 1 68 ? -11.661 -3.510 5.244 1.00 0.00 68 SER A C 8
ATOM 8047 O O . SER A 1 68 ? -11.485 -3.262 4.052 1.00 0.00 68 SER A O 8
ATOM 8055 N N . GLY A 1 69 ? -12.831 -3.434 5.862 1.00 0.00 69 GLY A N 8
ATOM 8056 C CA . GLY A 1 69 ? -14.031 -3.037 5.145 1.00 0.00 69 GLY A CA 8
ATOM 8057 C C . GLY A 1 69 ? -13.879 -1.634 4.556 1.00 0.00 69 GLY A C 8
ATOM 8058 O O . GLY A 1 69 ? -13.846 -0.648 5.291 1.00 0.00 69 GLY A O 8
ATOM 8062 N N . PRO A 1 70 ? -13.790 -1.586 3.200 1.00 0.00 70 PRO A N 8
ATOM 8063 C CA . PRO A 1 70 ? -13.643 -0.319 2.503 1.00 0.00 70 PRO A CA 8
ATOM 8064 C C . PRO A 1 70 ? -14.966 0.449 2.478 1.00 0.00 70 PRO A C 8
ATOM 8065 O O . PRO A 1 70 ? -15.935 0.004 1.865 1.00 0.00 70 PRO A O 8
ATOM 8076 N N . SER A 1 71 ? -14.964 1.590 3.151 1.00 0.00 71 SER A N 8
ATOM 8077 C CA . SER A 1 71 ? -16.152 2.425 3.214 1.00 0.00 71 SER A CA 8
ATOM 8078 C C . SER A 1 71 ? -16.656 2.724 1.800 1.00 0.00 71 SER A C 8
ATOM 8079 O O . SER A 1 71 ? -15.919 3.263 0.976 1.00 0.00 71 SER A O 8
ATOM 8087 N N . SER A 1 72 ? -17.908 2.361 1.564 1.00 0.00 72 SER A N 8
ATOM 8088 C CA . SER A 1 72 ? -18.518 2.584 0.264 1.00 0.00 72 SER A CA 8
ATOM 8089 C C . SER A 1 72 ? -19.427 3.814 0.317 1.00 0.00 72 SER A C 8
ATOM 8090 O O . SER A 1 72 ? -19.226 4.771 -0.429 1.00 0.00 72 SER A O 8
ATOM 8098 N N . GLY A 1 73 ? -20.406 3.749 1.207 1.00 0.00 73 GLY A N 8
ATOM 8099 C CA . GLY A 1 73 ? -21.346 4.846 1.367 1.00 0.00 73 GLY A CA 8
ATOM 8100 C C . GLY A 1 73 ? -22.789 4.338 1.350 1.00 0.00 73 GLY A C 8
ATOM 8101 O O . GLY A 1 73 ? -23.726 5.114 1.535 1.00 0.00 73 GLY A O 8
ATOM 8105 N N . GLY A 1 1 ? 62.616 11.681 40.848 1.00 0.00 1 GLY A N 9
ATOM 8106 C CA . GLY A 1 1 ? 61.767 12.701 40.256 1.00 0.00 1 GLY A CA 9
ATOM 8107 C C . GLY A 1 1 ? 62.593 13.696 39.439 1.00 0.00 1 GLY A C 9
ATOM 8108 O O . GLY A 1 1 ? 63.531 14.302 39.957 1.00 0.00 1 GLY A O 9
ATOM 8112 N N . SER A 1 2 ? 62.216 13.835 38.177 1.00 0.00 2 SER A N 9
ATOM 8113 C CA . SER A 1 2 ? 62.911 14.747 37.284 1.00 0.00 2 SER A CA 9
ATOM 8114 C C . SER A 1 2 ? 61.949 15.828 36.788 1.00 0.00 2 SER A C 9
ATOM 8115 O O . SER A 1 2 ? 60.739 15.724 36.983 1.00 0.00 2 SER A O 9
ATOM 8123 N N . SER A 1 3 ? 62.523 16.841 36.155 1.00 0.00 3 SER A N 9
ATOM 8124 C CA . SER A 1 3 ? 61.731 17.940 35.630 1.00 0.00 3 SER A CA 9
ATOM 8125 C C . SER A 1 3 ? 61.432 17.708 34.147 1.00 0.00 3 SER A C 9
ATOM 8126 O O . SER A 1 3 ? 61.323 18.659 33.376 1.00 0.00 3 SER A O 9
ATOM 8134 N N . GLY A 1 4 ? 61.308 16.437 33.794 1.00 0.00 4 GLY A N 9
ATOM 8135 C CA . GLY A 1 4 ? 61.024 16.067 32.417 1.00 0.00 4 GLY A CA 9
ATOM 8136 C C . GLY A 1 4 ? 60.228 14.762 32.353 1.00 0.00 4 GLY A C 9
ATOM 8137 O O . GLY A 1 4 ? 60.638 13.753 32.925 1.00 0.00 4 GLY A O 9
ATOM 8141 N N . SER A 1 5 ? 59.106 14.824 31.652 1.00 0.00 5 SER A N 9
ATOM 8142 C CA . SER A 1 5 ? 58.250 13.659 31.505 1.00 0.00 5 SER A CA 9
ATOM 8143 C C . SER A 1 5 ? 57.284 13.863 30.336 1.00 0.00 5 SER A C 9
ATOM 8144 O O . SER A 1 5 ? 57.044 14.994 29.915 1.00 0.00 5 SER A O 9
ATOM 8152 N N . SER A 1 6 ? 56.756 12.752 29.845 1.00 0.00 6 SER A N 9
ATOM 8153 C CA . SER A 1 6 ? 55.823 12.794 28.733 1.00 0.00 6 SER A CA 9
ATOM 8154 C C . SER A 1 6 ? 54.647 11.852 29.000 1.00 0.00 6 SER A C 9
ATOM 8155 O O . SER A 1 6 ? 54.810 10.819 29.648 1.00 0.00 6 SER A O 9
ATOM 8163 N N . GLY A 1 7 ? 53.489 12.241 28.487 1.00 0.00 7 GLY A N 9
ATOM 8164 C CA . GLY A 1 7 ? 52.287 11.444 28.662 1.00 0.00 7 GLY A CA 9
ATOM 8165 C C . GLY A 1 7 ? 52.233 10.303 27.645 1.00 0.00 7 GLY A C 9
ATOM 8166 O O . GLY A 1 7 ? 53.240 9.977 27.019 1.00 0.00 7 GLY A O 9
ATOM 8170 N N . SER A 1 8 ? 51.048 9.726 27.513 1.00 0.00 8 SER A N 9
ATOM 8171 C CA . SER A 1 8 ? 50.849 8.628 26.583 1.00 0.00 8 SER A CA 9
ATOM 8172 C C . SER A 1 8 ? 49.357 8.315 26.452 1.00 0.00 8 SER A C 9
ATOM 8173 O O . SER A 1 8 ? 48.732 7.845 27.402 1.00 0.00 8 SER A O 9
ATOM 8181 N N . ARG A 1 9 ? 48.829 8.590 25.268 1.00 0.00 9 ARG A N 9
ATOM 8182 C CA . ARG A 1 9 ? 47.422 8.344 25.001 1.00 0.00 9 ARG A CA 9
ATOM 8183 C C . ARG A 1 9 ? 47.201 8.095 23.508 1.00 0.00 9 ARG A C 9
ATOM 8184 O O . ARG A 1 9 ? 47.385 8.996 22.691 1.00 0.00 9 ARG A O 9
ATOM 8205 N N . GLN A 1 10 ? 46.810 6.868 23.197 1.00 0.00 10 GLN A N 9
ATOM 8206 C CA . GLN A 1 10 ? 46.562 6.489 21.816 1.00 0.00 10 GLN A CA 9
ATOM 8207 C C . GLN A 1 10 ? 45.342 5.570 21.729 1.00 0.00 10 GLN A C 9
ATOM 8208 O O . GLN A 1 10 ? 45.468 4.352 21.844 1.00 0.00 10 GLN A O 9
ATOM 8222 N N . ALA A 1 11 ? 44.188 6.189 21.528 1.00 0.00 11 ALA A N 9
ATOM 8223 C CA . ALA A 1 11 ? 42.946 5.442 21.424 1.00 0.00 11 ALA A CA 9
ATOM 8224 C C . ALA A 1 11 ? 42.204 5.867 20.155 1.00 0.00 11 ALA A C 9
ATOM 8225 O O . ALA A 1 11 ? 42.272 7.027 19.752 1.00 0.00 11 ALA A O 9
ATOM 8232 N N . PRO A 1 12 ? 41.495 4.880 19.545 1.00 0.00 12 PRO A N 9
ATOM 8233 C CA . PRO A 1 12 ? 40.741 5.141 18.331 1.00 0.00 12 PRO A CA 9
ATOM 8234 C C . PRO A 1 12 ? 39.460 5.919 18.637 1.00 0.00 12 PRO A C 9
ATOM 8235 O O . PRO A 1 12 ? 38.681 5.523 19.502 1.00 0.00 12 PRO A O 9
ATOM 8246 N N . ILE A 1 13 ? 39.283 7.013 17.910 1.00 0.00 13 ILE A N 9
ATOM 8247 C CA . ILE A 1 13 ? 38.110 7.851 18.093 1.00 0.00 13 ILE A CA 9
ATOM 8248 C C . ILE A 1 13 ? 37.179 7.687 16.890 1.00 0.00 13 ILE A C 9
ATOM 8249 O O . ILE A 1 13 ? 37.634 7.400 15.784 1.00 0.00 13 ILE A O 9
ATOM 8265 N N . ALA A 1 14 ? 35.893 7.877 17.147 1.00 0.00 14 ALA A N 9
ATOM 8266 C CA . ALA A 1 14 ? 34.895 7.755 16.098 1.00 0.00 14 ALA A CA 9
ATOM 8267 C C . ALA A 1 14 ? 34.931 6.335 15.528 1.00 0.00 14 ALA A C 9
ATOM 8268 O O . ALA A 1 14 ? 35.878 5.964 14.837 1.00 0.00 14 ALA A O 9
ATOM 8275 N N . ASN A 1 15 ? 33.888 5.580 15.840 1.00 0.00 15 ASN A N 9
ATOM 8276 C CA . ASN A 1 15 ? 33.789 4.209 15.368 1.00 0.00 15 ASN A CA 9
ATOM 8277 C C . ASN A 1 15 ? 32.701 4.121 14.296 1.00 0.00 15 ASN A C 9
ATOM 8278 O O . ASN A 1 15 ? 31.765 4.920 14.289 1.00 0.00 15 ASN A O 9
ATOM 8289 N N . ALA A 1 16 ? 32.859 3.143 13.416 1.00 0.00 16 ALA A N 9
ATOM 8290 C CA . ALA A 1 16 ? 31.901 2.940 12.342 1.00 0.00 16 ALA A CA 9
ATOM 8291 C C . ALA A 1 16 ? 30.822 1.960 12.806 1.00 0.00 16 ALA A C 9
ATOM 8292 O O . ALA A 1 16 ? 31.104 1.035 13.566 1.00 0.00 16 ALA A O 9
ATOM 8299 N N . ALA A 1 17 ? 29.609 2.197 12.329 1.00 0.00 17 ALA A N 9
ATOM 8300 C CA . ALA A 1 17 ? 28.486 1.346 12.685 1.00 0.00 17 ALA A CA 9
ATOM 8301 C C . ALA A 1 17 ? 28.332 0.245 11.633 1.00 0.00 17 ALA A C 9
ATOM 8302 O O . ALA A 1 17 ? 28.799 0.390 10.505 1.00 0.00 17 ALA A O 9
ATOM 8309 N N . VAL A 1 18 ? 27.675 -0.831 12.041 1.00 0.00 18 VAL A N 9
ATOM 8310 C CA . VAL A 1 18 ? 27.454 -1.955 11.148 1.00 0.00 18 VAL A CA 9
ATOM 8311 C C . VAL A 1 18 ? 26.119 -2.619 11.492 1.00 0.00 18 VAL A C 9
ATOM 8312 O O . VAL A 1 18 ? 25.932 -3.106 12.606 1.00 0.00 18 VAL A O 9
ATOM 8325 N N . LEU A 1 19 ? 25.224 -2.617 10.515 1.00 0.00 19 LEU A N 9
ATOM 8326 C CA . LEU A 1 19 ? 23.912 -3.213 10.700 1.00 0.00 19 LEU A CA 9
ATOM 8327 C C . LEU A 1 19 ? 23.878 -4.584 10.022 1.00 0.00 19 LEU A C 9
ATOM 8328 O O . LEU A 1 19 ? 24.523 -4.788 8.994 1.00 0.00 19 LEU A O 9
ATOM 8344 N N . PRO A 1 20 ? 23.101 -5.512 10.641 1.00 0.00 20 PRO A N 9
ATOM 8345 C CA . PRO A 1 20 ? 22.975 -6.858 10.108 1.00 0.00 20 PRO A CA 9
ATOM 8346 C C . PRO A 1 20 ? 22.074 -6.876 8.871 1.00 0.00 20 PRO A C 9
ATOM 8347 O O . PRO A 1 20 ? 21.610 -5.830 8.421 1.00 0.00 20 PRO A O 9
ATOM 8358 N N . GLN A 1 21 ? 21.853 -8.077 8.357 1.00 0.00 21 GLN A N 9
ATOM 8359 C CA . GLN A 1 21 ? 21.015 -8.246 7.182 1.00 0.00 21 GLN A CA 9
ATOM 8360 C C . GLN A 1 21 ? 20.989 -9.715 6.755 1.00 0.00 21 GLN A C 9
ATOM 8361 O O . GLN A 1 21 ? 21.812 -10.145 5.948 1.00 0.00 21 GLN A O 9
ATOM 8375 N N . SER A 1 22 ? 20.035 -10.444 7.315 1.00 0.00 22 SER A N 9
ATOM 8376 C CA . SER A 1 22 ? 19.891 -11.855 7.002 1.00 0.00 22 SER A CA 9
ATOM 8377 C C . SER A 1 22 ? 18.580 -12.389 7.583 1.00 0.00 22 SER A C 9
ATOM 8378 O O . SER A 1 22 ? 17.911 -11.699 8.351 1.00 0.00 22 SER A O 9
ATOM 8386 N N . GLN A 1 23 ? 18.252 -13.612 7.194 1.00 0.00 23 GLN A N 9
ATOM 8387 C CA . GLN A 1 23 ? 17.033 -14.246 7.667 1.00 0.00 23 GLN A CA 9
ATOM 8388 C C . GLN A 1 23 ? 17.147 -14.570 9.158 1.00 0.00 23 GLN A C 9
ATOM 8389 O O . GLN A 1 23 ? 17.601 -15.652 9.528 1.00 0.00 23 GLN A O 9
ATOM 8403 N N . GLY A 1 24 ? 16.728 -13.613 9.972 1.00 0.00 24 GLY A N 9
ATOM 8404 C CA . GLY A 1 24 ? 16.777 -13.783 11.414 1.00 0.00 24 GLY A CA 9
ATOM 8405 C C . GLY A 1 24 ? 15.784 -12.851 12.111 1.00 0.00 24 GLY A C 9
ATOM 8406 O O . GLY A 1 24 ? 14.828 -13.310 12.733 1.00 0.00 24 GLY A O 9
ATOM 8410 N N . ARG A 1 25 ? 16.045 -11.558 11.982 1.00 0.00 25 ARG A N 9
ATOM 8411 C CA . ARG A 1 25 ? 15.186 -10.557 12.592 1.00 0.00 25 ARG A CA 9
ATOM 8412 C C . ARG A 1 25 ? 13.779 -10.632 11.996 1.00 0.00 25 ARG A C 9
ATOM 8413 O O . ARG A 1 25 ? 13.577 -11.239 10.945 1.00 0.00 25 ARG A O 9
ATOM 8434 N N . VAL A 1 26 ? 12.842 -10.005 12.692 1.00 0.00 26 VAL A N 9
ATOM 8435 C CA . VAL A 1 26 ? 11.460 -9.993 12.245 1.00 0.00 26 VAL A CA 9
ATOM 8436 C C . VAL A 1 26 ? 11.380 -9.336 10.866 1.00 0.00 26 VAL A C 9
ATOM 8437 O O . VAL A 1 26 ? 12.250 -8.547 10.499 1.00 0.00 26 VAL A O 9
ATOM 8450 N N . ALA A 1 27 ? 10.330 -9.687 10.138 1.00 0.00 27 ALA A N 9
ATOM 8451 C CA . ALA A 1 27 ? 10.126 -9.141 8.807 1.00 0.00 27 ALA A CA 9
ATOM 8452 C C . ALA A 1 27 ? 9.662 -7.688 8.922 1.00 0.00 27 ALA A C 9
ATOM 8453 O O . ALA A 1 27 ? 10.089 -6.966 9.821 1.00 0.00 27 ALA A O 9
ATOM 8460 N N . ALA A 1 28 ? 8.794 -7.303 7.998 1.00 0.00 28 ALA A N 9
ATOM 8461 C CA . ALA A 1 28 ? 8.268 -5.948 7.984 1.00 0.00 28 ALA A CA 9
ATOM 8462 C C . ALA A 1 28 ? 9.412 -4.959 8.210 1.00 0.00 28 ALA A C 9
ATOM 8463 O O . ALA A 1 28 ? 9.656 -4.533 9.338 1.00 0.00 28 ALA A O 9
ATOM 8470 N N . SER A 1 29 ? 10.084 -4.621 7.119 1.00 0.00 29 SER A N 9
ATOM 8471 C CA . SER A 1 29 ? 11.197 -3.689 7.184 1.00 0.00 29 SER A CA 9
ATOM 8472 C C . SER A 1 29 ? 10.681 -2.277 7.469 1.00 0.00 29 SER A C 9
ATOM 8473 O O . SER A 1 29 ? 9.734 -1.818 6.833 1.00 0.00 29 SER A O 9
ATOM 8481 N N . GLU A 1 30 ? 11.328 -1.627 8.425 1.00 0.00 30 GLU A N 9
ATOM 8482 C CA . GLU A 1 30 ? 10.947 -0.277 8.803 1.00 0.00 30 GLU A CA 9
ATOM 8483 C C . GLU A 1 30 ? 10.555 0.530 7.563 1.00 0.00 30 GLU A C 9
ATOM 8484 O O . GLU A 1 30 ? 9.416 0.980 7.447 1.00 0.00 30 GLU A O 9
ATOM 8496 N N . GLU A 1 31 ? 11.519 0.687 6.669 1.00 0.00 31 GLU A N 9
ATOM 8497 C CA . GLU A 1 31 ? 11.289 1.431 5.442 1.00 0.00 31 GLU A CA 9
ATOM 8498 C C . GLU A 1 31 ? 9.861 1.203 4.943 1.00 0.00 31 GLU A C 9
ATOM 8499 O O . GLU A 1 31 ? 9.147 2.156 4.634 1.00 0.00 31 GLU A O 9
ATOM 8511 N N . GLN A 1 32 ? 9.486 -0.067 4.880 1.00 0.00 32 GLN A N 9
ATOM 8512 C CA . GLN A 1 32 ? 8.156 -0.433 4.424 1.00 0.00 32 GLN A CA 9
ATOM 8513 C C . GLN A 1 32 ? 7.092 0.268 5.272 1.00 0.00 32 GLN A C 9
ATOM 8514 O O . GLN A 1 32 ? 6.184 0.901 4.736 1.00 0.00 32 GLN A O 9
ATOM 8528 N N . ILE A 1 33 ? 7.240 0.131 6.582 1.00 0.00 33 ILE A N 9
ATOM 8529 C CA . ILE A 1 33 ? 6.304 0.743 7.509 1.00 0.00 33 ILE A CA 9
ATOM 8530 C C . ILE A 1 33 ? 6.155 2.228 7.171 1.00 0.00 33 ILE A C 9
ATOM 8531 O O . ILE A 1 33 ? 5.039 2.733 7.055 1.00 0.00 33 ILE A O 9
ATOM 8547 N N . GLN A 1 34 ? 7.296 2.885 7.021 1.00 0.00 34 GLN A N 9
ATOM 8548 C CA . GLN A 1 34 ? 7.306 4.302 6.699 1.00 0.00 34 GLN A CA 9
ATOM 8549 C C . GLN A 1 34 ? 6.765 4.529 5.286 1.00 0.00 34 GLN A C 9
ATOM 8550 O O . GLN A 1 34 ? 5.842 5.318 5.090 1.00 0.00 34 GLN A O 9
ATOM 8564 N N . LYS A 1 35 ? 7.362 3.821 4.337 1.00 0.00 35 LYS A N 9
ATOM 8565 C CA . LYS A 1 35 ? 6.951 3.936 2.948 1.00 0.00 35 LYS A CA 9
ATOM 8566 C C . LYS A 1 35 ? 5.428 3.824 2.860 1.00 0.00 35 LYS A C 9
ATOM 8567 O O . LYS A 1 35 ? 4.819 4.321 1.914 1.00 0.00 35 LYS A O 9
ATOM 8586 N N . LEU A 1 36 ? 4.855 3.169 3.860 1.00 0.00 36 LEU A N 9
ATOM 8587 C CA . LEU A 1 36 ? 3.415 2.986 3.907 1.00 0.00 36 LEU A CA 9
ATOM 8588 C C . LEU A 1 36 ? 2.798 4.059 4.806 1.00 0.00 36 LEU A C 9
ATOM 8589 O O . LEU A 1 36 ? 1.862 4.748 4.404 1.00 0.00 36 LEU A O 9
ATOM 8605 N N . VAL A 1 37 ? 3.348 4.168 6.007 1.00 0.00 37 VAL A N 9
ATOM 8606 C CA . VAL A 1 37 ? 2.864 5.146 6.966 1.00 0.00 37 VAL A CA 9
ATOM 8607 C C . VAL A 1 37 ? 2.866 6.533 6.319 1.00 0.00 37 VAL A C 9
ATOM 8608 O O . VAL A 1 37 ? 2.009 7.363 6.618 1.00 0.00 37 VAL A O 9
ATOM 8621 N N . ALA A 1 38 ? 3.839 6.741 5.445 1.00 0.00 38 ALA A N 9
ATOM 8622 C CA . ALA A 1 38 ? 3.965 8.013 4.753 1.00 0.00 38 ALA A CA 9
ATOM 8623 C C . ALA A 1 38 ? 2.762 8.206 3.827 1.00 0.00 38 ALA A C 9
ATOM 8624 O O . ALA A 1 38 ? 2.255 9.318 3.686 1.00 0.00 38 ALA A O 9
ATOM 8631 N N . MET A 1 39 ? 2.341 7.106 3.220 1.00 0.00 39 MET A N 9
ATOM 8632 C CA . MET A 1 39 ? 1.207 7.140 2.312 1.00 0.00 39 MET A CA 9
ATOM 8633 C C . MET A 1 39 ? -0.083 7.486 3.058 1.00 0.00 39 MET A C 9
ATOM 8634 O O . MET A 1 39 ? -1.052 7.942 2.452 1.00 0.00 39 MET A O 9
ATOM 8648 N N . GLY A 1 40 ? -0.055 7.255 4.362 1.00 0.00 40 GLY A N 9
ATOM 8649 C CA . GLY A 1 40 ? -1.210 7.536 5.198 1.00 0.00 40 GLY A CA 9
ATOM 8650 C C . GLY A 1 40 ? -1.751 6.255 5.834 1.00 0.00 40 GLY A C 9
ATOM 8651 O O . GLY A 1 40 ? -2.957 6.116 6.032 1.00 0.00 40 GLY A O 9
ATOM 8655 N N . PHE A 1 41 ? -0.832 5.349 6.138 1.00 0.00 41 PHE A N 9
ATOM 8656 C CA . PHE A 1 41 ? -1.202 4.084 6.749 1.00 0.00 41 PHE A CA 9
ATOM 8657 C C . PHE A 1 41 ? -0.728 4.017 8.202 1.00 0.00 41 PHE A C 9
ATOM 8658 O O . PHE A 1 41 ? 0.145 4.782 8.610 1.00 0.00 41 PHE A O 9
ATOM 8675 N N . ASP A 1 42 ? -1.324 3.094 8.943 1.00 0.00 42 ASP A N 9
ATOM 8676 C CA . ASP A 1 42 ? -0.974 2.918 10.342 1.00 0.00 42 ASP A CA 9
ATOM 8677 C C . ASP A 1 42 ? 0.078 1.814 10.465 1.00 0.00 42 ASP A C 9
ATOM 8678 O O . ASP A 1 42 ? -0.092 0.726 9.917 1.00 0.00 42 ASP A O 9
ATOM 8687 N N . ARG A 1 43 ? 1.142 2.132 11.187 1.00 0.00 43 ARG A N 9
ATOM 8688 C CA . ARG A 1 43 ? 2.222 1.181 11.388 1.00 0.00 43 ARG A CA 9
ATOM 8689 C C . ARG A 1 43 ? 1.660 -0.230 11.567 1.00 0.00 43 ARG A C 9
ATOM 8690 O O . ARG A 1 43 ? 2.091 -1.164 10.892 1.00 0.00 43 ARG A O 9
ATOM 8711 N N . THR A 1 44 ? 0.706 -0.342 12.479 1.00 0.00 44 THR A N 9
ATOM 8712 C CA . THR A 1 44 ? 0.080 -1.624 12.755 1.00 0.00 44 THR A CA 9
ATOM 8713 C C . THR A 1 44 ? -0.425 -2.261 11.459 1.00 0.00 44 THR A C 9
ATOM 8714 O O . THR A 1 44 ? -0.052 -3.386 11.129 1.00 0.00 44 THR A O 9
ATOM 8725 N N . GLN A 1 45 ? -1.265 -1.514 10.758 1.00 0.00 45 GLN A N 9
ATOM 8726 C CA . GLN A 1 45 ? -1.825 -1.991 9.505 1.00 0.00 45 GLN A CA 9
ATOM 8727 C C . GLN A 1 45 ? -0.713 -2.505 8.589 1.00 0.00 45 GLN A C 9
ATOM 8728 O O . GLN A 1 45 ? -0.882 -3.516 7.909 1.00 0.00 45 GLN A O 9
ATOM 8742 N N . VAL A 1 46 ? 0.399 -1.785 8.600 1.00 0.00 46 VAL A N 9
ATOM 8743 C CA . VAL A 1 46 ? 1.539 -2.155 7.778 1.00 0.00 46 VAL A CA 9
ATOM 8744 C C . VAL A 1 46 ? 2.136 -3.463 8.302 1.00 0.00 46 VAL A C 9
ATOM 8745 O O . VAL A 1 46 ? 2.053 -4.496 7.640 1.00 0.00 46 VAL A O 9
ATOM 8758 N N . GLU A 1 47 ? 2.726 -3.374 9.485 1.00 0.00 47 GLU A N 9
ATOM 8759 C CA . GLU A 1 47 ? 3.337 -4.538 10.105 1.00 0.00 47 GLU A CA 9
ATOM 8760 C C . GLU A 1 47 ? 2.502 -5.789 9.824 1.00 0.00 47 GLU A C 9
ATOM 8761 O O . GLU A 1 47 ? 3.021 -6.788 9.328 1.00 0.00 47 GLU A O 9
ATOM 8773 N N . VAL A 1 48 ? 1.223 -5.694 10.155 1.00 0.00 48 VAL A N 9
ATOM 8774 C CA . VAL A 1 48 ? 0.311 -6.805 9.944 1.00 0.00 48 VAL A CA 9
ATOM 8775 C C . VAL A 1 48 ? 0.423 -7.284 8.496 1.00 0.00 48 VAL A C 9
ATOM 8776 O O . VAL A 1 48 ? 0.645 -8.468 8.245 1.00 0.00 48 VAL A O 9
ATOM 8789 N N . ALA A 1 49 ? 0.264 -6.340 7.580 1.00 0.00 49 ALA A N 9
ATOM 8790 C CA . ALA A 1 49 ? 0.344 -6.651 6.163 1.00 0.00 49 ALA A CA 9
ATOM 8791 C C . ALA A 1 49 ? 1.687 -7.322 5.867 1.00 0.00 49 ALA A C 9
ATOM 8792 O O . ALA A 1 49 ? 1.728 -8.469 5.425 1.00 0.00 49 ALA A O 9
ATOM 8799 N N . LEU A 1 50 ? 2.753 -6.578 6.124 1.00 0.00 50 LEU A N 9
ATOM 8800 C CA . LEU A 1 50 ? 4.094 -7.086 5.891 1.00 0.00 50 LEU A CA 9
ATOM 8801 C C . LEU A 1 50 ? 4.151 -8.563 6.287 1.00 0.00 50 LEU A C 9
ATOM 8802 O O . LEU A 1 50 ? 4.857 -9.351 5.660 1.00 0.00 50 LEU A O 9
ATOM 8818 N N . ALA A 1 51 ? 3.398 -8.893 7.326 1.00 0.00 51 ALA A N 9
ATOM 8819 C CA . ALA A 1 51 ? 3.354 -10.261 7.813 1.00 0.00 51 ALA A CA 9
ATOM 8820 C C . ALA A 1 51 ? 2.775 -11.167 6.725 1.00 0.00 51 ALA A C 9
ATOM 8821 O O . ALA A 1 51 ? 3.410 -12.140 6.320 1.00 0.00 51 ALA A O 9
ATOM 8828 N N . ALA A 1 52 ? 1.577 -10.816 6.282 1.00 0.00 52 ALA A N 9
ATOM 8829 C CA . ALA A 1 52 ? 0.906 -11.585 5.248 1.00 0.00 52 ALA A CA 9
ATOM 8830 C C . ALA A 1 52 ? 1.526 -11.255 3.889 1.00 0.00 52 ALA A C 9
ATOM 8831 O O . ALA A 1 52 ? 1.161 -11.849 2.875 1.00 0.00 52 ALA A O 9
ATOM 8838 N N . ALA A 1 53 ? 2.452 -10.308 3.911 1.00 0.00 53 ALA A N 9
ATOM 8839 C CA . ALA A 1 53 ? 3.126 -9.891 2.693 1.00 0.00 53 ALA A CA 9
ATOM 8840 C C . ALA A 1 53 ? 4.418 -10.694 2.530 1.00 0.00 53 ALA A C 9
ATOM 8841 O O . ALA A 1 53 ? 4.847 -10.966 1.410 1.00 0.00 53 ALA A O 9
ATOM 8848 N N . ASP A 1 54 ? 5.003 -11.049 3.665 1.00 0.00 54 ASP A N 9
ATOM 8849 C CA . ASP A 1 54 ? 6.238 -11.815 3.662 1.00 0.00 54 ASP A CA 9
ATOM 8850 C C . ASP A 1 54 ? 7.417 -10.873 3.411 1.00 0.00 54 ASP A C 9
ATOM 8851 O O . ASP A 1 54 ? 8.355 -11.223 2.696 1.00 0.00 54 ASP A O 9
ATOM 8860 N N . ASP A 1 55 ? 7.331 -9.696 4.014 1.00 0.00 55 ASP A N 9
ATOM 8861 C CA . ASP A 1 55 ? 8.379 -8.701 3.865 1.00 0.00 55 ASP A CA 9
ATOM 8862 C C . ASP A 1 55 ? 8.287 -8.073 2.472 1.00 0.00 55 ASP A C 9
ATOM 8863 O O . ASP A 1 55 ? 9.291 -7.625 1.922 1.00 0.00 55 ASP A O 9
ATOM 8872 N N . ASP A 1 56 ? 7.072 -8.062 1.943 1.00 0.00 56 ASP A N 9
ATOM 8873 C CA . ASP A 1 56 ? 6.835 -7.497 0.626 1.00 0.00 56 ASP A CA 9
ATOM 8874 C C . ASP A 1 56 ? 6.069 -6.180 0.770 1.00 0.00 56 ASP A C 9
ATOM 8875 O O . ASP A 1 56 ? 5.110 -6.097 1.536 1.00 0.00 56 ASP A O 9
ATOM 8884 N N . LEU A 1 57 ? 6.521 -5.184 0.023 1.00 0.00 57 LEU A N 9
ATOM 8885 C CA . LEU A 1 57 ? 5.890 -3.876 0.059 1.00 0.00 57 LEU A CA 9
ATOM 8886 C C . LEU A 1 57 ? 4.753 -3.835 -0.964 1.00 0.00 57 LEU A C 9
ATOM 8887 O O . LEU A 1 57 ? 3.593 -3.648 -0.600 1.00 0.00 57 LEU A O 9
ATOM 8903 N N . THR A 1 58 ? 5.125 -4.013 -2.223 1.00 0.00 58 THR A N 9
ATOM 8904 C CA . THR A 1 58 ? 4.150 -3.999 -3.300 1.00 0.00 58 THR A CA 9
ATOM 8905 C C . THR A 1 58 ? 2.898 -4.781 -2.897 1.00 0.00 58 THR A C 9
ATOM 8906 O O . THR A 1 58 ? 1.781 -4.380 -3.220 1.00 0.00 58 THR A O 9
ATOM 8917 N N . VAL A 1 59 ? 3.127 -5.881 -2.196 1.00 0.00 59 VAL A N 9
ATOM 8918 C CA . VAL A 1 59 ? 2.031 -6.723 -1.745 1.00 0.00 59 VAL A CA 9
ATOM 8919 C C . VAL A 1 59 ? 1.353 -6.067 -0.540 1.00 0.00 59 VAL A C 9
ATOM 8920 O O . VAL A 1 59 ? 0.132 -5.920 -0.514 1.00 0.00 59 VAL A O 9
ATOM 8933 N N . ALA A 1 60 ? 2.175 -5.691 0.429 1.00 0.00 60 ALA A N 9
ATOM 8934 C CA . ALA A 1 60 ? 1.670 -5.055 1.634 1.00 0.00 60 ALA A CA 9
ATOM 8935 C C . ALA A 1 60 ? 0.652 -3.980 1.249 1.00 0.00 60 ALA A C 9
ATOM 8936 O O . ALA A 1 60 ? -0.495 -4.020 1.692 1.00 0.00 60 ALA A O 9
ATOM 8943 N N . VAL A 1 61 ? 1.108 -3.045 0.430 1.00 0.00 61 VAL A N 9
ATOM 8944 C CA . VAL A 1 61 ? 0.251 -1.961 -0.019 1.00 0.00 61 VAL A CA 9
ATOM 8945 C C . VAL A 1 61 ? -1.149 -2.508 -0.306 1.00 0.00 61 VAL A C 9
ATOM 8946 O O . VAL A 1 61 ? -2.135 -2.020 0.244 1.00 0.00 61 VAL A O 9
ATOM 8959 N N . GLU A 1 62 ? -1.191 -3.514 -1.167 1.00 0.00 62 GLU A N 9
ATOM 8960 C CA . GLU A 1 62 ? -2.453 -4.134 -1.534 1.00 0.00 62 GLU A CA 9
ATOM 8961 C C . GLU A 1 62 ? -3.281 -4.433 -0.282 1.00 0.00 62 GLU A C 9
ATOM 8962 O O . GLU A 1 62 ? -4.488 -4.199 -0.261 1.00 0.00 62 GLU A O 9
ATOM 8974 N N . ILE A 1 63 ? -2.598 -4.946 0.731 1.00 0.00 63 ILE A N 9
ATOM 8975 C CA . ILE A 1 63 ? -3.255 -5.279 1.984 1.00 0.00 63 ILE A CA 9
ATOM 8976 C C . ILE A 1 63 ? -3.749 -3.996 2.653 1.00 0.00 63 ILE A C 9
ATOM 8977 O O . ILE A 1 63 ? -4.901 -3.916 3.077 1.00 0.00 63 ILE A O 9
ATOM 8993 N N . LEU A 1 64 ? -2.853 -3.022 2.727 1.00 0.00 64 LEU A N 9
ATOM 8994 C CA . LEU A 1 64 ? -3.184 -1.746 3.338 1.00 0.00 64 LEU A CA 9
ATOM 8995 C C . LEU A 1 64 ? -4.364 -1.119 2.593 1.00 0.00 64 LEU A C 9
ATOM 8996 O O . LEU A 1 64 ? -5.306 -0.629 3.214 1.00 0.00 64 LEU A O 9
ATOM 9012 N N . MET A 1 65 ? -4.275 -1.156 1.271 1.00 0.00 65 MET A N 9
ATOM 9013 C CA . MET A 1 65 ? -5.324 -0.597 0.435 1.00 0.00 65 MET A CA 9
ATOM 9014 C C . MET A 1 65 ? -6.690 -1.175 0.810 1.00 0.00 65 MET A C 9
ATOM 9015 O O . MET A 1 65 ? -7.664 -0.436 0.948 1.00 0.00 65 MET A O 9
ATOM 9029 N N . SER A 1 66 ? -6.718 -2.491 0.965 1.00 0.00 66 SER A N 9
ATOM 9030 C CA . SER A 1 66 ? -7.949 -3.176 1.321 1.00 0.00 66 SER A CA 9
ATOM 9031 C C . SER A 1 66 ? -8.358 -2.809 2.749 1.00 0.00 66 SER A C 9
ATOM 9032 O O . SER A 1 66 ? -9.522 -2.507 3.007 1.00 0.00 66 SER A O 9
ATOM 9040 N N . GLN A 1 67 ? -7.377 -2.848 3.640 1.00 0.00 67 GLN A N 9
ATOM 9041 C CA . GLN A 1 67 ? -7.620 -2.523 5.035 1.00 0.00 67 GLN A CA 9
ATOM 9042 C C . GLN A 1 67 ? -8.384 -1.202 5.147 1.00 0.00 67 GLN A C 9
ATOM 9043 O O . GLN A 1 67 ? -9.450 -1.147 5.759 1.00 0.00 67 GLN A O 9
ATOM 9057 N N . SER A 1 68 ? -7.810 -0.170 4.546 1.00 0.00 68 SER A N 9
ATOM 9058 C CA . SER A 1 68 ? -8.424 1.147 4.571 1.00 0.00 68 SER A CA 9
ATOM 9059 C C . SER A 1 68 ? -8.033 1.930 3.317 1.00 0.00 68 SER A C 9
ATOM 9060 O O . SER A 1 68 ? -6.926 1.774 2.803 1.00 0.00 68 SER A O 9
ATOM 9068 N N . GLY A 1 69 ? -8.963 2.755 2.859 1.00 0.00 69 GLY A N 9
ATOM 9069 C CA . GLY A 1 69 ? -8.729 3.563 1.674 1.00 0.00 69 GLY A CA 9
ATOM 9070 C C . GLY A 1 69 ? -9.951 4.425 1.349 1.00 0.00 69 GLY A C 9
ATOM 9071 O O . GLY A 1 69 ? -11.045 4.173 1.851 1.00 0.00 69 GLY A O 9
ATOM 9075 N N . PRO A 1 70 ? -9.716 5.452 0.489 1.00 0.00 70 PRO A N 9
ATOM 9076 C CA . PRO A 1 70 ? -10.784 6.353 0.091 1.00 0.00 70 PRO A CA 9
ATOM 9077 C C . PRO A 1 70 ? -11.723 5.681 -0.913 1.00 0.00 70 PRO A C 9
ATOM 9078 O O . PRO A 1 70 ? -11.421 4.606 -1.428 1.00 0.00 70 PRO A O 9
ATOM 9089 N N . SER A 1 71 ? -12.844 6.343 -1.161 1.00 0.00 71 SER A N 9
ATOM 9090 C CA . SER A 1 71 ? -13.829 5.823 -2.094 1.00 0.00 71 SER A CA 9
ATOM 9091 C C . SER A 1 71 ? -13.240 5.774 -3.505 1.00 0.00 71 SER A C 9
ATOM 9092 O O . SER A 1 71 ? -13.348 6.738 -4.261 1.00 0.00 71 SER A O 9
ATOM 9100 N N . SER A 1 72 ? -12.629 4.640 -3.817 1.00 0.00 72 SER A N 9
ATOM 9101 C CA . SER A 1 72 ? -12.022 4.453 -5.124 1.00 0.00 72 SER A CA 9
ATOM 9102 C C . SER A 1 72 ? -12.637 3.235 -5.817 1.00 0.00 72 SER A C 9
ATOM 9103 O O . SER A 1 72 ? -13.192 3.353 -6.908 1.00 0.00 72 SER A O 9
ATOM 9111 N N . GLY A 1 73 ? -12.517 2.094 -5.155 1.00 0.00 73 GLY A N 9
ATOM 9112 C CA . GLY A 1 73 ? -13.055 0.856 -5.693 1.00 0.00 73 GLY A CA 9
ATOM 9113 C C . GLY A 1 73 ? -13.221 -0.194 -4.593 1.00 0.00 73 GLY A C 9
ATOM 9114 O O . GLY A 1 73 ? -13.356 0.148 -3.419 1.00 0.00 73 GLY A O 9
ATOM 9118 N N . GLY A 1 1 ? 14.341 17.181 53.838 1.00 0.00 1 GLY A N 10
ATOM 9119 C CA . GLY A 1 1 ? 14.741 16.030 53.047 1.00 0.00 1 GLY A CA 10
ATOM 9120 C C . GLY A 1 1 ? 14.771 16.374 51.556 1.00 0.00 1 GLY A C 10
ATOM 9121 O O . GLY A 1 1 ? 14.586 17.530 51.178 1.00 0.00 1 GLY A O 10
ATOM 9125 N N . SER A 1 2 ? 15.004 15.348 50.750 1.00 0.00 2 SER A N 10
ATOM 9126 C CA . SER A 1 2 ? 15.060 15.527 49.309 1.00 0.00 2 SER A CA 10
ATOM 9127 C C . SER A 1 2 ? 14.185 14.479 48.617 1.00 0.00 2 SER A C 10
ATOM 9128 O O . SER A 1 2 ? 14.088 13.344 49.080 1.00 0.00 2 SER A O 10
ATOM 9136 N N . SER A 1 3 ? 13.572 14.898 47.520 1.00 0.00 3 SER A N 10
ATOM 9137 C CA . SER A 1 3 ? 12.709 14.010 46.760 1.00 0.00 3 SER A CA 10
ATOM 9138 C C . SER A 1 3 ? 13.469 13.444 45.558 1.00 0.00 3 SER A C 10
ATOM 9139 O O . SER A 1 3 ? 13.121 12.382 45.044 1.00 0.00 3 SER A O 10
ATOM 9147 N N . GLY A 1 4 ? 14.492 14.179 45.146 1.00 0.00 4 GLY A N 10
ATOM 9148 C CA . GLY A 1 4 ? 15.303 13.763 44.015 1.00 0.00 4 GLY A CA 10
ATOM 9149 C C . GLY A 1 4 ? 16.776 14.109 44.240 1.00 0.00 4 GLY A C 10
ATOM 9150 O O . GLY A 1 4 ? 17.108 15.249 44.562 1.00 0.00 4 GLY A O 10
ATOM 9154 N N . SER A 1 5 ? 17.621 13.104 44.063 1.00 0.00 5 SER A N 10
ATOM 9155 C CA . SER A 1 5 ? 19.051 13.287 44.243 1.00 0.00 5 SER A CA 10
ATOM 9156 C C . SER A 1 5 ? 19.820 12.284 43.380 1.00 0.00 5 SER A C 10
ATOM 9157 O O . SER A 1 5 ? 20.617 12.675 42.529 1.00 0.00 5 SER A O 10
ATOM 9165 N N . SER A 1 6 ? 19.554 11.010 43.631 1.00 0.00 6 SER A N 10
ATOM 9166 C CA . SER A 1 6 ? 20.211 9.949 42.888 1.00 0.00 6 SER A CA 10
ATOM 9167 C C . SER A 1 6 ? 19.323 9.495 41.727 1.00 0.00 6 SER A C 10
ATOM 9168 O O . SER A 1 6 ? 18.115 9.728 41.737 1.00 0.00 6 SER A O 10
ATOM 9176 N N . GLY A 1 7 ? 19.956 8.857 40.754 1.00 0.00 7 GLY A N 10
ATOM 9177 C CA . GLY A 1 7 ? 19.239 8.369 39.589 1.00 0.00 7 GLY A CA 10
ATOM 9178 C C . GLY A 1 7 ? 20.192 8.143 38.413 1.00 0.00 7 GLY A C 10
ATOM 9179 O O . GLY A 1 7 ? 20.736 9.096 37.858 1.00 0.00 7 GLY A O 10
ATOM 9183 N N . SER A 1 8 ? 20.365 6.875 38.069 1.00 0.00 8 SER A N 10
ATOM 9184 C CA . SER A 1 8 ? 21.244 6.511 36.970 1.00 0.00 8 SER A CA 10
ATOM 9185 C C . SER A 1 8 ? 20.520 5.560 36.015 1.00 0.00 8 SER A C 10
ATOM 9186 O O . SER A 1 8 ? 19.459 5.032 36.345 1.00 0.00 8 SER A O 10
ATOM 9194 N N . ARG A 1 9 ? 21.123 5.369 34.851 1.00 0.00 9 ARG A N 10
ATOM 9195 C CA . ARG A 1 9 ? 20.550 4.491 33.846 1.00 0.00 9 ARG A CA 10
ATOM 9196 C C . ARG A 1 9 ? 21.470 4.407 32.626 1.00 0.00 9 ARG A C 10
ATOM 9197 O O . ARG A 1 9 ? 22.167 5.367 32.303 1.00 0.00 9 ARG A O 10
ATOM 9218 N N . GLN A 1 10 ? 21.442 3.249 31.982 1.00 0.00 10 GLN A N 10
ATOM 9219 C CA . GLN A 1 10 ? 22.265 3.027 30.806 1.00 0.00 10 GLN A CA 10
ATOM 9220 C C . GLN A 1 10 ? 21.775 1.798 30.039 1.00 0.00 10 GLN A C 10
ATOM 9221 O O . GLN A 1 10 ? 21.376 0.803 30.643 1.00 0.00 10 GLN A O 10
ATOM 9235 N N . ALA A 1 11 ? 21.820 1.907 28.719 1.00 0.00 11 ALA A N 10
ATOM 9236 C CA . ALA A 1 11 ? 21.384 0.816 27.863 1.00 0.00 11 ALA A CA 10
ATOM 9237 C C . ALA A 1 11 ? 22.577 0.300 27.056 1.00 0.00 11 ALA A C 10
ATOM 9238 O O . ALA A 1 11 ? 23.461 1.070 26.686 1.00 0.00 11 ALA A O 10
ATOM 9245 N N . PRO A 1 12 ? 22.563 -1.036 26.800 1.00 0.00 12 PRO A N 10
ATOM 9246 C CA . PRO A 1 12 ? 23.633 -1.665 26.044 1.00 0.00 12 PRO A CA 10
ATOM 9247 C C . PRO A 1 12 ? 23.513 -1.342 24.553 1.00 0.00 12 PRO A C 10
ATOM 9248 O O . PRO A 1 12 ? 22.596 -0.635 24.139 1.00 0.00 12 PRO A O 10
ATOM 9259 N N . ILE A 1 13 ? 24.452 -1.878 23.787 1.00 0.00 13 ILE A N 10
ATOM 9260 C CA . ILE A 1 13 ? 24.463 -1.656 22.351 1.00 0.00 13 ILE A CA 10
ATOM 9261 C C . ILE A 1 13 ? 24.460 -3.006 21.631 1.00 0.00 13 ILE A C 10
ATOM 9262 O O . ILE A 1 13 ? 25.034 -3.977 22.123 1.00 0.00 13 ILE A O 10
ATOM 9278 N N . ALA A 1 14 ? 23.808 -3.024 20.478 1.00 0.00 14 ALA A N 10
ATOM 9279 C CA . ALA A 1 14 ? 23.723 -4.239 19.686 1.00 0.00 14 ALA A CA 10
ATOM 9280 C C . ALA A 1 14 ? 23.534 -3.870 18.213 1.00 0.00 14 ALA A C 10
ATOM 9281 O O . ALA A 1 14 ? 22.638 -3.099 17.873 1.00 0.00 14 ALA A O 10
ATOM 9288 N N . ASN A 1 15 ? 24.393 -4.438 17.379 1.00 0.00 15 ASN A N 10
ATOM 9289 C CA . ASN A 1 15 ? 24.331 -4.178 15.950 1.00 0.00 15 ASN A CA 10
ATOM 9290 C C . ASN A 1 15 ? 23.625 -5.343 15.254 1.00 0.00 15 ASN A C 10
ATOM 9291 O O . ASN A 1 15 ? 24.105 -6.475 15.288 1.00 0.00 15 ASN A O 10
ATOM 9302 N N . ALA A 1 16 ? 22.495 -5.026 14.640 1.00 0.00 16 ALA A N 10
ATOM 9303 C CA . ALA A 1 16 ? 21.717 -6.032 13.937 1.00 0.00 16 ALA A CA 10
ATOM 9304 C C . ALA A 1 16 ? 21.877 -5.832 12.428 1.00 0.00 16 ALA A C 10
ATOM 9305 O O . ALA A 1 16 ? 21.905 -4.699 11.948 1.00 0.00 16 ALA A O 10
ATOM 9312 N N . ALA A 1 17 ? 21.977 -6.949 11.723 1.00 0.00 17 ALA A N 10
ATOM 9313 C CA . ALA A 1 17 ? 22.133 -6.910 10.279 1.00 0.00 17 ALA A CA 10
ATOM 9314 C C . ALA A 1 17 ? 20.855 -7.431 9.618 1.00 0.00 17 ALA A C 10
ATOM 9315 O O . ALA A 1 17 ? 20.084 -8.161 10.239 1.00 0.00 17 ALA A O 10
ATOM 9322 N N . VAL A 1 18 ? 20.670 -7.036 8.367 1.00 0.00 18 VAL A N 10
ATOM 9323 C CA . VAL A 1 18 ? 19.499 -7.455 7.615 1.00 0.00 18 VAL A CA 10
ATOM 9324 C C . VAL A 1 18 ? 19.749 -7.227 6.123 1.00 0.00 18 VAL A C 10
ATOM 9325 O O . VAL A 1 18 ? 19.935 -6.092 5.687 1.00 0.00 18 VAL A O 10
ATOM 9338 N N . LEU A 1 19 ? 19.744 -8.325 5.380 1.00 0.00 19 LEU A N 10
ATOM 9339 C CA . LEU A 1 19 ? 19.967 -8.259 3.946 1.00 0.00 19 LEU A CA 10
ATOM 9340 C C . LEU A 1 19 ? 18.673 -8.622 3.216 1.00 0.00 19 LEU A C 10
ATOM 9341 O O . LEU A 1 19 ? 17.914 -9.474 3.676 1.00 0.00 19 LEU A O 10
ATOM 9357 N N . PRO A 1 20 ? 18.455 -7.941 2.059 1.00 0.00 20 PRO A N 10
ATOM 9358 C CA . PRO A 1 20 ? 17.265 -8.183 1.261 1.00 0.00 20 PRO A CA 10
ATOM 9359 C C . PRO A 1 20 ? 17.375 -9.506 0.501 1.00 0.00 20 PRO A C 10
ATOM 9360 O O . PRO A 1 20 ? 18.471 -9.923 0.128 1.00 0.00 20 PRO A O 10
ATOM 9371 N N . GLN A 1 21 ? 16.225 -10.130 0.293 1.00 0.00 21 GLN A N 10
ATOM 9372 C CA . GLN A 1 21 ? 16.178 -11.397 -0.416 1.00 0.00 21 GLN A CA 10
ATOM 9373 C C . GLN A 1 21 ? 14.866 -12.125 -0.115 1.00 0.00 21 GLN A C 10
ATOM 9374 O O . GLN A 1 21 ? 14.397 -12.925 -0.923 1.00 0.00 21 GLN A O 10
ATOM 9388 N N . SER A 1 22 ? 14.312 -11.822 1.049 1.00 0.00 22 SER A N 10
ATOM 9389 C CA . SER A 1 22 ? 13.064 -12.438 1.467 1.00 0.00 22 SER A CA 10
ATOM 9390 C C . SER A 1 22 ? 13.187 -13.962 1.409 1.00 0.00 22 SER A C 10
ATOM 9391 O O . SER A 1 22 ? 13.128 -14.552 0.331 1.00 0.00 22 SER A O 10
ATOM 9399 N N . GLN A 1 23 ? 13.356 -14.555 2.581 1.00 0.00 23 GLN A N 10
ATOM 9400 C CA . GLN A 1 23 ? 13.488 -15.999 2.677 1.00 0.00 23 GLN A CA 10
ATOM 9401 C C . GLN A 1 23 ? 12.401 -16.572 3.588 1.00 0.00 23 GLN A C 10
ATOM 9402 O O . GLN A 1 23 ? 11.837 -17.627 3.301 1.00 0.00 23 GLN A O 10
ATOM 9416 N N . GLY A 1 24 ? 12.138 -15.851 4.669 1.00 0.00 24 GLY A N 10
ATOM 9417 C CA . GLY A 1 24 ? 11.128 -16.275 5.624 1.00 0.00 24 GLY A CA 10
ATOM 9418 C C . GLY A 1 24 ? 11.002 -15.270 6.770 1.00 0.00 24 GLY A C 10
ATOM 9419 O O . GLY A 1 24 ? 11.760 -14.304 6.840 1.00 0.00 24 GLY A O 10
ATOM 9423 N N . ARG A 1 25 ? 10.039 -15.532 7.641 1.00 0.00 25 ARG A N 10
ATOM 9424 C CA . ARG A 1 25 ? 9.804 -14.663 8.782 1.00 0.00 25 ARG A CA 10
ATOM 9425 C C . ARG A 1 25 ? 9.377 -13.271 8.309 1.00 0.00 25 ARG A C 10
ATOM 9426 O O . ARG A 1 25 ? 9.581 -12.916 7.149 1.00 0.00 25 ARG A O 10
ATOM 9447 N N . VAL A 1 26 ? 8.794 -12.521 9.232 1.00 0.00 26 VAL A N 10
ATOM 9448 C CA . VAL A 1 26 ? 8.337 -11.176 8.925 1.00 0.00 26 VAL A CA 10
ATOM 9449 C C . VAL A 1 26 ? 9.536 -10.225 8.913 1.00 0.00 26 VAL A C 10
ATOM 9450 O O . VAL A 1 26 ? 10.516 -10.448 9.622 1.00 0.00 26 VAL A O 10
ATOM 9463 N N . ALA A 1 27 ? 9.418 -9.186 8.100 1.00 0.00 27 ALA A N 10
ATOM 9464 C CA . ALA A 1 27 ? 10.480 -8.200 7.987 1.00 0.00 27 ALA A CA 10
ATOM 9465 C C . ALA A 1 27 ? 10.065 -6.923 8.720 1.00 0.00 27 ALA A C 10
ATOM 9466 O O . ALA A 1 27 ? 10.704 -6.526 9.693 1.00 0.00 27 ALA A O 10
ATOM 9473 N N . ALA A 1 28 ? 8.996 -6.315 8.226 1.00 0.00 28 ALA A N 10
ATOM 9474 C CA . ALA A 1 28 ? 8.488 -5.092 8.822 1.00 0.00 28 ALA A CA 10
ATOM 9475 C C . ALA A 1 28 ? 9.661 -4.164 9.149 1.00 0.00 28 ALA A C 10
ATOM 9476 O O . ALA A 1 28 ? 10.053 -4.038 10.308 1.00 0.00 28 ALA A O 10
ATOM 9483 N N . SER A 1 29 ? 10.187 -3.539 8.106 1.00 0.00 29 SER A N 10
ATOM 9484 C CA . SER A 1 29 ? 11.306 -2.626 8.268 1.00 0.00 29 SER A CA 10
ATOM 9485 C C . SER A 1 29 ? 10.796 -1.191 8.407 1.00 0.00 29 SER A C 10
ATOM 9486 O O . SER A 1 29 ? 10.052 -0.708 7.555 1.00 0.00 29 SER A O 10
ATOM 9494 N N . GLU A 1 30 ? 11.216 -0.549 9.487 1.00 0.00 30 GLU A N 10
ATOM 9495 C CA . GLU A 1 30 ? 10.810 0.821 9.748 1.00 0.00 30 GLU A CA 10
ATOM 9496 C C . GLU A 1 30 ? 10.769 1.621 8.444 1.00 0.00 30 GLU A C 10
ATOM 9497 O O . GLU A 1 30 ? 9.800 2.330 8.177 1.00 0.00 30 GLU A O 10
ATOM 9509 N N . GLU A 1 31 ? 11.832 1.478 7.666 1.00 0.00 31 GLU A N 10
ATOM 9510 C CA . GLU A 1 31 ? 11.929 2.178 6.396 1.00 0.00 31 GLU A CA 10
ATOM 9511 C C . GLU A 1 31 ? 10.610 2.070 5.629 1.00 0.00 31 GLU A C 10
ATOM 9512 O O . GLU A 1 31 ? 10.044 3.081 5.216 1.00 0.00 31 GLU A O 10
ATOM 9524 N N . GLN A 1 32 ? 10.159 0.836 5.460 1.00 0.00 32 GLN A N 10
ATOM 9525 C CA . GLN A 1 32 ? 8.918 0.583 4.750 1.00 0.00 32 GLN A CA 10
ATOM 9526 C C . GLN A 1 32 ? 7.735 1.175 5.519 1.00 0.00 32 GLN A C 10
ATOM 9527 O O . GLN A 1 32 ? 6.942 1.930 4.960 1.00 0.00 32 GLN A O 10
ATOM 9541 N N . ILE A 1 33 ? 7.655 0.809 6.790 1.00 0.00 33 ILE A N 10
ATOM 9542 C CA . ILE A 1 33 ? 6.583 1.294 7.643 1.00 0.00 33 ILE A CA 10
ATOM 9543 C C . ILE A 1 33 ? 6.323 2.771 7.337 1.00 0.00 33 ILE A C 10
ATOM 9544 O O . ILE A 1 33 ? 5.173 3.205 7.288 1.00 0.00 33 ILE A O 10
ATOM 9560 N N . GLN A 1 34 ? 7.410 3.501 7.138 1.00 0.00 34 GLN A N 10
ATOM 9561 C CA . GLN A 1 34 ? 7.314 4.920 6.838 1.00 0.00 34 GLN A CA 10
ATOM 9562 C C . GLN A 1 34 ? 6.737 5.128 5.436 1.00 0.00 34 GLN A C 10
ATOM 9563 O O . GLN A 1 34 ? 5.867 5.975 5.238 1.00 0.00 34 GLN A O 10
ATOM 9577 N N . LYS A 1 35 ? 7.246 4.342 4.499 1.00 0.00 35 LYS A N 10
ATOM 9578 C CA . LYS A 1 35 ? 6.793 4.429 3.122 1.00 0.00 35 LYS A CA 10
ATOM 9579 C C . LYS A 1 35 ? 5.277 4.230 3.074 1.00 0.00 35 LYS A C 10
ATOM 9580 O O . LYS A 1 35 ? 4.581 4.911 2.322 1.00 0.00 35 LYS A O 10
ATOM 9599 N N . LEU A 1 36 ? 4.809 3.295 3.888 1.00 0.00 36 LEU A N 10
ATOM 9600 C CA . LEU A 1 36 ? 3.388 2.998 3.948 1.00 0.00 36 LEU A CA 10
ATOM 9601 C C . LEU A 1 36 ? 2.696 4.021 4.851 1.00 0.00 36 LEU A C 10
ATOM 9602 O O . LEU A 1 36 ? 1.698 4.626 4.460 1.00 0.00 36 LEU A O 10
ATOM 9618 N N . VAL A 1 37 ? 3.252 4.184 6.043 1.00 0.00 37 VAL A N 10
ATOM 9619 C CA . VAL A 1 37 ? 2.701 5.123 7.004 1.00 0.00 37 VAL A CA 10
ATOM 9620 C C . VAL A 1 37 ? 2.567 6.499 6.348 1.00 0.00 37 VAL A C 10
ATOM 9621 O O . VAL A 1 37 ? 1.654 7.258 6.669 1.00 0.00 37 VAL A O 10
ATOM 9634 N N . ALA A 1 38 ? 3.491 6.778 5.440 1.00 0.00 38 ALA A N 10
ATOM 9635 C CA . ALA A 1 38 ? 3.488 8.049 4.736 1.00 0.00 38 ALA A CA 10
ATOM 9636 C C . ALA A 1 38 ? 2.373 8.044 3.689 1.00 0.00 38 ALA A C 10
ATOM 9637 O O . ALA A 1 38 ? 1.879 9.101 3.298 1.00 0.00 38 ALA A O 10
ATOM 9644 N N . MET A 1 39 ? 2.008 6.843 3.265 1.00 0.00 39 MET A N 10
ATOM 9645 C CA . MET A 1 39 ? 0.960 6.687 2.271 1.00 0.00 39 MET A CA 10
ATOM 9646 C C . MET A 1 39 ? -0.425 6.797 2.912 1.00 0.00 39 MET A C 10
ATOM 9647 O O . MET A 1 39 ? -1.439 6.588 2.248 1.00 0.00 39 MET A O 10
ATOM 9661 N N . GLY A 1 40 ? -0.423 7.126 4.195 1.00 0.00 40 GLY A N 10
ATOM 9662 C CA . GLY A 1 40 ? -1.666 7.266 4.934 1.00 0.00 40 GLY A CA 10
ATOM 9663 C C . GLY A 1 40 ? -2.067 5.943 5.590 1.00 0.00 40 GLY A C 10
ATOM 9664 O O . GLY A 1 40 ? -3.250 5.687 5.807 1.00 0.00 40 GLY A O 10
ATOM 9668 N N . PHE A 1 41 ? -1.058 5.137 5.887 1.00 0.00 41 PHE A N 10
ATOM 9669 C CA . PHE A 1 41 ? -1.290 3.847 6.514 1.00 0.00 41 PHE A CA 10
ATOM 9670 C C . PHE A 1 41 ? -0.839 3.859 7.976 1.00 0.00 41 PHE A C 10
ATOM 9671 O O . PHE A 1 41 ? -0.169 4.793 8.415 1.00 0.00 41 PHE A O 10
ATOM 9688 N N . ASP A 1 42 ? -1.225 2.811 8.689 1.00 0.00 42 ASP A N 10
ATOM 9689 C CA . ASP A 1 42 ? -0.869 2.689 10.093 1.00 0.00 42 ASP A CA 10
ATOM 9690 C C . ASP A 1 42 ? 0.291 1.702 10.236 1.00 0.00 42 ASP A C 10
ATOM 9691 O O . ASP A 1 42 ? 0.251 0.607 9.677 1.00 0.00 42 ASP A O 10
ATOM 9700 N N . ARG A 1 43 ? 1.296 2.124 10.989 1.00 0.00 43 ARG A N 10
ATOM 9701 C CA . ARG A 1 43 ? 2.465 1.291 11.213 1.00 0.00 43 ARG A CA 10
ATOM 9702 C C . ARG A 1 43 ? 2.044 -0.161 11.448 1.00 0.00 43 ARG A C 10
ATOM 9703 O O . ARG A 1 43 ? 2.560 -1.073 10.804 1.00 0.00 43 ARG A O 10
ATOM 9724 N N . THR A 1 44 ? 1.111 -0.331 12.373 1.00 0.00 44 THR A N 10
ATOM 9725 C CA . THR A 1 44 ? 0.615 -1.657 12.701 1.00 0.00 44 THR A CA 10
ATOM 9726 C C . THR A 1 44 ? 0.171 -2.389 11.433 1.00 0.00 44 THR A C 10
ATOM 9727 O O . THR A 1 44 ? 0.722 -3.434 11.091 1.00 0.00 44 THR A O 10
ATOM 9738 N N . GLN A 1 45 ? -0.821 -1.812 10.772 1.00 0.00 45 GLN A N 10
ATOM 9739 C CA . GLN A 1 45 ? -1.346 -2.397 9.549 1.00 0.00 45 GLN A CA 10
ATOM 9740 C C . GLN A 1 45 ? -0.200 -2.766 8.604 1.00 0.00 45 GLN A C 10
ATOM 9741 O O . GLN A 1 45 ? -0.227 -3.822 7.974 1.00 0.00 45 GLN A O 10
ATOM 9755 N N . VAL A 1 46 ? 0.778 -1.876 8.535 1.00 0.00 46 VAL A N 10
ATOM 9756 C CA . VAL A 1 46 ? 1.930 -2.095 7.677 1.00 0.00 46 VAL A CA 10
ATOM 9757 C C . VAL A 1 46 ? 2.650 -3.373 8.114 1.00 0.00 46 VAL A C 10
ATOM 9758 O O . VAL A 1 46 ? 2.957 -4.230 7.287 1.00 0.00 46 VAL A O 10
ATOM 9771 N N . GLU A 1 47 ? 2.898 -3.460 9.412 1.00 0.00 47 GLU A N 10
ATOM 9772 C CA . GLU A 1 47 ? 3.575 -4.619 9.969 1.00 0.00 47 GLU A CA 10
ATOM 9773 C C . GLU A 1 47 ? 2.740 -5.881 9.743 1.00 0.00 47 GLU A C 10
ATOM 9774 O O . GLU A 1 47 ? 3.257 -6.897 9.279 1.00 0.00 47 GLU A O 10
ATOM 9786 N N . VAL A 1 48 ? 1.463 -5.776 10.081 1.00 0.00 48 VAL A N 10
ATOM 9787 C CA . VAL A 1 48 ? 0.552 -6.896 9.921 1.00 0.00 48 VAL A CA 10
ATOM 9788 C C . VAL A 1 48 ? 0.583 -7.369 8.466 1.00 0.00 48 VAL A C 10
ATOM 9789 O O . VAL A 1 48 ? 0.989 -8.496 8.185 1.00 0.00 48 VAL A O 10
ATOM 9802 N N . ALA A 1 49 ? 0.149 -6.485 7.580 1.00 0.00 49 ALA A N 10
ATOM 9803 C CA . ALA A 1 49 ? 0.122 -6.798 6.162 1.00 0.00 49 ALA A CA 10
ATOM 9804 C C . ALA A 1 49 ? 1.464 -7.408 5.753 1.00 0.00 49 ALA A C 10
ATOM 9805 O O . ALA A 1 49 ? 1.520 -8.556 5.314 1.00 0.00 49 ALA A O 10
ATOM 9812 N N . LEU A 1 50 ? 2.512 -6.613 5.911 1.00 0.00 50 LEU A N 10
ATOM 9813 C CA . LEU A 1 50 ? 3.850 -7.061 5.564 1.00 0.00 50 LEU A CA 10
ATOM 9814 C C . LEU A 1 50 ? 4.013 -8.528 5.968 1.00 0.00 50 LEU A C 10
ATOM 9815 O O . LEU A 1 50 ? 4.755 -9.272 5.329 1.00 0.00 50 LEU A O 10
ATOM 9831 N N . ALA A 1 51 ? 3.308 -8.899 7.026 1.00 0.00 51 ALA A N 10
ATOM 9832 C CA . ALA A 1 51 ? 3.366 -10.263 7.523 1.00 0.00 51 ALA A CA 10
ATOM 9833 C C . ALA A 1 51 ? 2.692 -11.197 6.516 1.00 0.00 51 ALA A C 10
ATOM 9834 O O . ALA A 1 51 ? 3.301 -12.161 6.055 1.00 0.00 51 ALA A O 10
ATOM 9841 N N . ALA A 1 52 ? 1.445 -10.878 6.203 1.00 0.00 52 ALA A N 10
ATOM 9842 C CA . ALA A 1 52 ? 0.682 -11.676 5.259 1.00 0.00 52 ALA A CA 10
ATOM 9843 C C . ALA A 1 52 ? 1.170 -11.382 3.838 1.00 0.00 52 ALA A C 10
ATOM 9844 O O . ALA A 1 52 ? 0.732 -12.021 2.883 1.00 0.00 52 ALA A O 10
ATOM 9851 N N . ALA A 1 53 ? 2.070 -10.415 3.745 1.00 0.00 53 ALA A N 10
ATOM 9852 C CA . ALA A 1 53 ? 2.622 -10.028 2.457 1.00 0.00 53 ALA A CA 10
ATOM 9853 C C . ALA A 1 53 ? 3.921 -10.798 2.212 1.00 0.00 53 ALA A C 10
ATOM 9854 O O . ALA A 1 53 ? 4.667 -10.484 1.286 1.00 0.00 53 ALA A O 10
ATOM 9861 N N . ASP A 1 54 ? 4.153 -11.790 3.059 1.00 0.00 54 ASP A N 10
ATOM 9862 C CA . ASP A 1 54 ? 5.349 -12.606 2.947 1.00 0.00 54 ASP A CA 10
ATOM 9863 C C . ASP A 1 54 ? 6.583 -11.703 2.980 1.00 0.00 54 ASP A C 10
ATOM 9864 O O . ASP A 1 54 ? 7.626 -12.049 2.427 1.00 0.00 54 ASP A O 10
ATOM 9873 N N . ASP A 1 55 ? 6.424 -10.562 3.635 1.00 0.00 55 ASP A N 10
ATOM 9874 C CA . ASP A 1 55 ? 7.513 -9.606 3.748 1.00 0.00 55 ASP A CA 10
ATOM 9875 C C . ASP A 1 55 ? 7.527 -8.707 2.509 1.00 0.00 55 ASP A C 10
ATOM 9876 O O . ASP A 1 55 ? 8.236 -7.703 2.475 1.00 0.00 55 ASP A O 10
ATOM 9885 N N . ASP A 1 56 ? 6.736 -9.102 1.522 1.00 0.00 56 ASP A N 10
ATOM 9886 C CA . ASP A 1 56 ? 6.648 -8.344 0.285 1.00 0.00 56 ASP A CA 10
ATOM 9887 C C . ASP A 1 56 ? 5.777 -7.107 0.510 1.00 0.00 56 ASP A C 10
ATOM 9888 O O . ASP A 1 56 ? 4.580 -7.225 0.768 1.00 0.00 56 ASP A O 10
ATOM 9897 N N . LEU A 1 57 ? 6.411 -5.949 0.404 1.00 0.00 57 LEU A N 10
ATOM 9898 C CA . LEU A 1 57 ? 5.708 -4.691 0.592 1.00 0.00 57 LEU A CA 10
ATOM 9899 C C . LEU A 1 57 ? 4.682 -4.512 -0.529 1.00 0.00 57 LEU A C 10
ATOM 9900 O O . LEU A 1 57 ? 3.523 -4.193 -0.270 1.00 0.00 57 LEU A O 10
ATOM 9916 N N . THR A 1 58 ? 5.146 -4.726 -1.752 1.00 0.00 58 THR A N 10
ATOM 9917 C CA . THR A 1 58 ? 4.283 -4.593 -2.913 1.00 0.00 58 THR A CA 10
ATOM 9918 C C . THR A 1 58 ? 2.942 -5.285 -2.664 1.00 0.00 58 THR A C 10
ATOM 9919 O O . THR A 1 58 ? 1.908 -4.842 -3.163 1.00 0.00 58 THR A O 10
ATOM 9930 N N . VAL A 1 59 ? 3.001 -6.360 -1.891 1.00 0.00 59 VAL A N 10
ATOM 9931 C CA . VAL A 1 59 ? 1.804 -7.118 -1.569 1.00 0.00 59 VAL A CA 10
ATOM 9932 C C . VAL A 1 59 ? 1.130 -6.501 -0.342 1.00 0.00 59 VAL A C 10
ATOM 9933 O O . VAL A 1 59 ? -0.081 -6.623 -0.168 1.00 0.00 59 VAL A O 10
ATOM 9946 N N . ALA A 1 60 ? 1.945 -5.852 0.477 1.00 0.00 60 ALA A N 10
ATOM 9947 C CA . ALA A 1 60 ? 1.443 -5.217 1.683 1.00 0.00 60 ALA A CA 10
ATOM 9948 C C . ALA A 1 60 ? 0.625 -3.981 1.301 1.00 0.00 60 ALA A C 10
ATOM 9949 O O . ALA A 1 60 ? -0.517 -3.831 1.730 1.00 0.00 60 ALA A O 10
ATOM 9956 N N . VAL A 1 61 ? 1.244 -3.127 0.498 1.00 0.00 61 VAL A N 10
ATOM 9957 C CA . VAL A 1 61 ? 0.588 -1.909 0.053 1.00 0.00 61 VAL A CA 10
ATOM 9958 C C . VAL A 1 61 ? -0.840 -2.237 -0.390 1.00 0.00 61 VAL A C 10
ATOM 9959 O O . VAL A 1 61 ? -1.774 -1.499 -0.080 1.00 0.00 61 VAL A O 10
ATOM 9972 N N . GLU A 1 62 ? -0.964 -3.343 -1.108 1.00 0.00 62 GLU A N 10
ATOM 9973 C CA . GLU A 1 62 ? -2.261 -3.777 -1.596 1.00 0.00 62 GLU A CA 10
ATOM 9974 C C . GLU A 1 62 ? -3.211 -4.033 -0.424 1.00 0.00 62 GLU A C 10
ATOM 9975 O O . GLU A 1 62 ? -4.363 -3.602 -0.448 1.00 0.00 62 GLU A O 10
ATOM 9987 N N . ILE A 1 63 ? -2.693 -4.734 0.574 1.00 0.00 63 ILE A N 10
ATOM 9988 C CA . ILE A 1 63 ? -3.481 -5.053 1.752 1.00 0.00 63 ILE A CA 10
ATOM 9989 C C . ILE A 1 63 ? -3.846 -3.759 2.481 1.00 0.00 63 ILE A C 10
ATOM 9990 O O . ILE A 1 63 ? -5.011 -3.534 2.807 1.00 0.00 63 ILE A O 10
ATOM 10006 N N . LEU A 1 64 ? -2.830 -2.942 2.716 1.00 0.00 64 LEU A N 10
ATOM 10007 C CA . LEU A 1 64 ? -3.030 -1.675 3.400 1.00 0.00 64 LEU A CA 10
ATOM 10008 C C . LEU A 1 64 ? -4.170 -0.910 2.725 1.00 0.00 64 LEU A C 10
ATOM 10009 O O . LEU A 1 64 ? -5.022 -0.335 3.401 1.00 0.00 64 LEU A O 10
ATOM 10025 N N . MET A 1 65 ? -4.150 -0.929 1.400 1.00 0.00 65 MET A N 10
ATOM 10026 C CA . MET A 1 65 ? -5.171 -0.244 0.626 1.00 0.00 65 MET A CA 10
ATOM 10027 C C . MET A 1 65 ? -6.543 -0.887 0.839 1.00 0.00 65 MET A C 10
ATOM 10028 O O . MET A 1 65 ? -7.570 -0.217 0.736 1.00 0.00 65 MET A O 10
ATOM 10042 N N . SER A 1 66 ? -6.517 -2.179 1.131 1.00 0.00 66 SER A N 10
ATOM 10043 C CA . SER A 1 66 ? -7.746 -2.920 1.358 1.00 0.00 66 SER A CA 10
ATOM 10044 C C . SER A 1 66 ? -7.496 -4.054 2.355 1.00 0.00 66 SER A C 10
ATOM 10045 O O . SER A 1 66 ? -7.272 -5.196 1.958 1.00 0.00 66 SER A O 10
ATOM 10053 N N . GLN A 1 67 ? -7.543 -3.698 3.631 1.00 0.00 67 GLN A N 10
ATOM 10054 C CA . GLN A 1 67 ? -7.325 -4.671 4.688 1.00 0.00 67 GLN A CA 10
ATOM 10055 C C . GLN A 1 67 ? -8.512 -4.681 5.654 1.00 0.00 67 GLN A C 10
ATOM 10056 O O . GLN A 1 67 ? -8.996 -5.744 6.037 1.00 0.00 67 GLN A O 10
ATOM 10070 N N . SER A 1 68 ? -8.945 -3.483 6.019 1.00 0.00 68 SER A N 10
ATOM 10071 C CA . SER A 1 68 ? -10.066 -3.340 6.933 1.00 0.00 68 SER A CA 10
ATOM 10072 C C . SER A 1 68 ? -11.096 -2.371 6.351 1.00 0.00 68 SER A C 10
ATOM 10073 O O . SER A 1 68 ? -10.821 -1.684 5.368 1.00 0.00 68 SER A O 10
ATOM 10081 N N . GLY A 1 69 ? -12.261 -2.345 6.982 1.00 0.00 69 GLY A N 10
ATOM 10082 C CA . GLY A 1 69 ? -13.333 -1.471 6.538 1.00 0.00 69 GLY A CA 10
ATOM 10083 C C . GLY A 1 69 ? -12.782 -0.125 6.063 1.00 0.00 69 GLY A C 10
ATOM 10084 O O . GLY A 1 69 ? -12.503 0.756 6.874 1.00 0.00 69 GLY A O 10
ATOM 10088 N N . PRO A 1 70 ? -12.639 -0.006 4.716 1.00 0.00 70 PRO A N 10
ATOM 10089 C CA . PRO A 1 70 ? -12.127 1.217 4.122 1.00 0.00 70 PRO A CA 10
ATOM 10090 C C . PRO A 1 70 ? -13.186 2.321 4.142 1.00 0.00 70 PRO A C 10
ATOM 10091 O O . PRO A 1 70 ? -14.365 2.052 4.365 1.00 0.00 70 PRO A O 10
ATOM 10102 N N . SER A 1 71 ? -12.727 3.542 3.906 1.00 0.00 71 SER A N 10
ATOM 10103 C CA . SER A 1 71 ? -13.620 4.688 3.894 1.00 0.00 71 SER A CA 10
ATOM 10104 C C . SER A 1 71 ? -14.128 4.940 2.473 1.00 0.00 71 SER A C 10
ATOM 10105 O O . SER A 1 71 ? -13.591 4.393 1.512 1.00 0.00 71 SER A O 10
ATOM 10113 N N . SER A 1 72 ? -15.158 5.770 2.386 1.00 0.00 72 SER A N 10
ATOM 10114 C CA . SER A 1 72 ? -15.744 6.101 1.099 1.00 0.00 72 SER A CA 10
ATOM 10115 C C . SER A 1 72 ? -16.821 7.174 1.275 1.00 0.00 72 SER A C 10
ATOM 10116 O O . SER A 1 72 ? -17.814 6.954 1.967 1.00 0.00 72 SER A O 10
ATOM 10124 N N . GLY A 1 73 ? -16.587 8.312 0.637 1.00 0.00 73 GLY A N 10
ATOM 10125 C CA . GLY A 1 73 ? -17.525 9.419 0.715 1.00 0.00 73 GLY A CA 10
ATOM 10126 C C . GLY A 1 73 ? -17.365 10.358 -0.483 1.00 0.00 73 GLY A C 10
ATOM 10127 O O . GLY A 1 73 ? -17.635 9.971 -1.619 1.00 0.00 73 GLY A O 10
ATOM 10131 N N . GLY A 1 1 ? -4.555 -55.940 24.034 1.00 0.00 1 GLY A N 11
ATOM 10132 C CA . GLY A 1 1 ? -4.914 -55.112 22.896 1.00 0.00 1 GLY A CA 11
ATOM 10133 C C . GLY A 1 1 ? -3.669 -54.504 22.247 1.00 0.00 1 GLY A C 11
ATOM 10134 O O . GLY A 1 1 ? -2.712 -54.155 22.937 1.00 0.00 1 GLY A O 11
ATOM 10138 N N . SER A 1 2 ? -3.721 -54.395 20.927 1.00 0.00 2 SER A N 11
ATOM 10139 C CA . SER A 1 2 ? -2.610 -53.834 20.178 1.00 0.00 2 SER A CA 11
ATOM 10140 C C . SER A 1 2 ? -3.103 -52.692 19.287 1.00 0.00 2 SER A C 11
ATOM 10141 O O . SER A 1 2 ? -4.266 -52.669 18.887 1.00 0.00 2 SER A O 11
ATOM 10149 N N . SER A 1 3 ? -2.193 -51.772 19.002 1.00 0.00 3 SER A N 11
ATOM 10150 C CA . SER A 1 3 ? -2.520 -50.630 18.166 1.00 0.00 3 SER A CA 11
ATOM 10151 C C . SER A 1 3 ? -1.915 -50.811 16.772 1.00 0.00 3 SER A C 11
ATOM 10152 O O . SER A 1 3 ? -2.393 -50.223 15.803 1.00 0.00 3 SER A O 11
ATOM 10160 N N . GLY A 1 4 ? -0.873 -51.627 16.716 1.00 0.00 4 GLY A N 11
ATOM 10161 C CA . GLY A 1 4 ? -0.199 -51.893 15.456 1.00 0.00 4 GLY A CA 11
ATOM 10162 C C . GLY A 1 4 ? 0.017 -50.601 14.666 1.00 0.00 4 GLY A C 11
ATOM 10163 O O . GLY A 1 4 ? -0.756 -50.285 13.763 1.00 0.00 4 GLY A O 11
ATOM 10167 N N . SER A 1 5 ? 1.071 -49.889 15.035 1.00 0.00 5 SER A N 11
ATOM 10168 C CA . SER A 1 5 ? 1.399 -48.638 14.372 1.00 0.00 5 SER A CA 11
ATOM 10169 C C . SER A 1 5 ? 2.579 -48.844 13.420 1.00 0.00 5 SER A C 11
ATOM 10170 O O . SER A 1 5 ? 3.702 -49.083 13.861 1.00 0.00 5 SER A O 11
ATOM 10178 N N . SER A 1 6 ? 2.284 -48.743 12.132 1.00 0.00 6 SER A N 11
ATOM 10179 C CA . SER A 1 6 ? 3.306 -48.914 11.114 1.00 0.00 6 SER A CA 11
ATOM 10180 C C . SER A 1 6 ? 2.879 -48.218 9.821 1.00 0.00 6 SER A C 11
ATOM 10181 O O . SER A 1 6 ? 2.280 -48.841 8.945 1.00 0.00 6 SER A O 11
ATOM 10189 N N . GLY A 1 7 ? 3.203 -46.936 9.741 1.00 0.00 7 GLY A N 11
ATOM 10190 C CA . GLY A 1 7 ? 2.860 -46.149 8.569 1.00 0.00 7 GLY A CA 11
ATOM 10191 C C . GLY A 1 7 ? 3.406 -44.724 8.687 1.00 0.00 7 GLY A C 11
ATOM 10192 O O . GLY A 1 7 ? 3.341 -44.117 9.755 1.00 0.00 7 GLY A O 11
ATOM 10196 N N . SER A 1 8 ? 3.930 -44.232 7.574 1.00 0.00 8 SER A N 11
ATOM 10197 C CA . SER A 1 8 ? 4.487 -42.890 7.539 1.00 0.00 8 SER A CA 11
ATOM 10198 C C . SER A 1 8 ? 3.520 -41.941 6.828 1.00 0.00 8 SER A C 11
ATOM 10199 O O . SER A 1 8 ? 2.844 -42.335 5.878 1.00 0.00 8 SER A O 11
ATOM 10207 N N . ARG A 1 9 ? 3.484 -40.709 7.314 1.00 0.00 9 ARG A N 11
ATOM 10208 C CA . ARG A 1 9 ? 2.612 -39.701 6.737 1.00 0.00 9 ARG A CA 11
ATOM 10209 C C . ARG A 1 9 ? 2.901 -38.332 7.355 1.00 0.00 9 ARG A C 11
ATOM 10210 O O . ARG A 1 9 ? 2.331 -37.980 8.386 1.00 0.00 9 ARG A O 11
ATOM 10231 N N . GLN A 1 10 ? 3.786 -37.597 6.698 1.00 0.00 10 GLN A N 11
ATOM 10232 C CA . GLN A 1 10 ? 4.157 -36.274 7.170 1.00 0.00 10 GLN A CA 11
ATOM 10233 C C . GLN A 1 10 ? 4.491 -35.362 5.987 1.00 0.00 10 GLN A C 11
ATOM 10234 O O . GLN A 1 10 ? 4.928 -35.835 4.939 1.00 0.00 10 GLN A O 11
ATOM 10248 N N . ALA A 1 11 ? 4.272 -34.072 6.195 1.00 0.00 11 ALA A N 11
ATOM 10249 C CA . ALA A 1 11 ? 4.543 -33.090 5.159 1.00 0.00 11 ALA A CA 11
ATOM 10250 C C . ALA A 1 11 ? 5.769 -32.264 5.554 1.00 0.00 11 ALA A C 11
ATOM 10251 O O . ALA A 1 11 ? 5.992 -32.004 6.735 1.00 0.00 11 ALA A O 11
ATOM 10258 N N . PRO A 1 12 ? 6.551 -31.863 4.516 1.00 0.00 12 PRO A N 11
ATOM 10259 C CA . PRO A 1 12 ? 7.748 -31.072 4.743 1.00 0.00 12 PRO A CA 11
ATOM 10260 C C . PRO A 1 12 ? 7.391 -29.622 5.079 1.00 0.00 12 PRO A C 11
ATOM 10261 O O . PRO A 1 12 ? 7.667 -28.714 4.296 1.00 0.00 12 PRO A O 11
ATOM 10272 N N . ILE A 1 13 ? 6.783 -29.450 6.244 1.00 0.00 13 ILE A N 11
ATOM 10273 C CA . ILE A 1 13 ? 6.386 -28.127 6.692 1.00 0.00 13 ILE A CA 11
ATOM 10274 C C . ILE A 1 13 ? 7.082 -27.811 8.017 1.00 0.00 13 ILE A C 11
ATOM 10275 O O . ILE A 1 13 ? 6.913 -28.533 8.999 1.00 0.00 13 ILE A O 11
ATOM 10291 N N . ALA A 1 14 ? 7.852 -26.733 8.003 1.00 0.00 14 ALA A N 11
ATOM 10292 C CA . ALA A 1 14 ? 8.575 -26.314 9.191 1.00 0.00 14 ALA A CA 11
ATOM 10293 C C . ALA A 1 14 ? 8.581 -24.785 9.267 1.00 0.00 14 ALA A C 11
ATOM 10294 O O . ALA A 1 14 ? 8.509 -24.109 8.242 1.00 0.00 14 ALA A O 11
ATOM 10301 N N . ASN A 1 15 ? 8.666 -24.286 10.491 1.00 0.00 15 ASN A N 11
ATOM 10302 C CA . ASN A 1 15 ? 8.681 -22.850 10.714 1.00 0.00 15 ASN A CA 11
ATOM 10303 C C . ASN A 1 15 ? 10.117 -22.397 10.989 1.00 0.00 15 ASN A C 11
ATOM 10304 O O . ASN A 1 15 ? 10.899 -23.131 11.591 1.00 0.00 15 ASN A O 11
ATOM 10315 N N . ALA A 1 16 ? 10.419 -21.189 10.535 1.00 0.00 16 ALA A N 11
ATOM 10316 C CA . ALA A 1 16 ? 11.746 -20.629 10.726 1.00 0.00 16 ALA A CA 11
ATOM 10317 C C . ALA A 1 16 ? 11.682 -19.521 11.779 1.00 0.00 16 ALA A C 11
ATOM 10318 O O . ALA A 1 16 ? 10.644 -18.882 11.950 1.00 0.00 16 ALA A O 11
ATOM 10325 N N . ALA A 1 17 ? 12.803 -19.327 12.457 1.00 0.00 17 ALA A N 11
ATOM 10326 C CA . ALA A 1 17 ? 12.887 -18.307 13.488 1.00 0.00 17 ALA A CA 11
ATOM 10327 C C . ALA A 1 17 ? 13.535 -17.050 12.905 1.00 0.00 17 ALA A C 11
ATOM 10328 O O . ALA A 1 17 ? 14.179 -17.108 11.859 1.00 0.00 17 ALA A O 11
ATOM 10335 N N . VAL A 1 18 ? 13.343 -15.943 13.608 1.00 0.00 18 VAL A N 11
ATOM 10336 C CA . VAL A 1 18 ? 13.901 -14.674 13.172 1.00 0.00 18 VAL A CA 11
ATOM 10337 C C . VAL A 1 18 ? 14.997 -14.242 14.149 1.00 0.00 18 VAL A C 11
ATOM 10338 O O . VAL A 1 18 ? 14.924 -13.161 14.731 1.00 0.00 18 VAL A O 11
ATOM 10351 N N . LEU A 1 19 ? 15.987 -15.110 14.299 1.00 0.00 19 LEU A N 11
ATOM 10352 C CA . LEU A 1 19 ? 17.096 -14.832 15.195 1.00 0.00 19 LEU A CA 11
ATOM 10353 C C . LEU A 1 19 ? 18.195 -14.095 14.426 1.00 0.00 19 LEU A C 11
ATOM 10354 O O . LEU A 1 19 ? 18.391 -14.334 13.235 1.00 0.00 19 LEU A O 11
ATOM 10370 N N . PRO A 1 20 ? 18.903 -13.193 15.157 1.00 0.00 20 PRO A N 11
ATOM 10371 C CA . PRO A 1 20 ? 19.977 -12.421 14.556 1.00 0.00 20 PRO A CA 11
ATOM 10372 C C . PRO A 1 20 ? 21.224 -13.283 14.351 1.00 0.00 20 PRO A C 11
ATOM 10373 O O . PRO A 1 20 ? 22.279 -12.999 14.915 1.00 0.00 20 PRO A O 11
ATOM 10384 N N . GLN A 1 21 ? 21.061 -14.319 13.542 1.00 0.00 21 GLN A N 11
ATOM 10385 C CA . GLN A 1 21 ? 22.160 -15.225 13.255 1.00 0.00 21 GLN A CA 11
ATOM 10386 C C . GLN A 1 21 ? 21.671 -16.401 12.406 1.00 0.00 21 GLN A C 11
ATOM 10387 O O . GLN A 1 21 ? 21.525 -17.514 12.908 1.00 0.00 21 GLN A O 11
ATOM 10401 N N . SER A 1 22 ? 21.432 -16.113 11.135 1.00 0.00 22 SER A N 11
ATOM 10402 C CA . SER A 1 22 ? 20.963 -17.133 10.213 1.00 0.00 22 SER A CA 11
ATOM 10403 C C . SER A 1 22 ? 20.768 -16.529 8.821 1.00 0.00 22 SER A C 11
ATOM 10404 O O . SER A 1 22 ? 20.605 -15.317 8.683 1.00 0.00 22 SER A O 11
ATOM 10412 N N . GLN A 1 23 ? 20.790 -17.401 7.823 1.00 0.00 23 GLN A N 11
ATOM 10413 C CA . GLN A 1 23 ? 20.617 -16.969 6.447 1.00 0.00 23 GLN A CA 11
ATOM 10414 C C . GLN A 1 23 ? 19.134 -16.756 6.140 1.00 0.00 23 GLN A C 11
ATOM 10415 O O . GLN A 1 23 ? 18.513 -17.573 5.461 1.00 0.00 23 GLN A O 11
ATOM 10429 N N . GLY A 1 24 ? 18.608 -15.654 6.655 1.00 0.00 24 GLY A N 11
ATOM 10430 C CA . GLY A 1 24 ? 17.208 -15.324 6.444 1.00 0.00 24 GLY A CA 11
ATOM 10431 C C . GLY A 1 24 ? 16.991 -13.810 6.481 1.00 0.00 24 GLY A C 11
ATOM 10432 O O . GLY A 1 24 ? 17.656 -13.102 7.236 1.00 0.00 24 GLY A O 11
ATOM 10436 N N . ARG A 1 25 ? 16.058 -13.358 5.656 1.00 0.00 25 ARG A N 11
ATOM 10437 C CA . ARG A 1 25 ? 15.744 -11.941 5.585 1.00 0.00 25 ARG A CA 11
ATOM 10438 C C . ARG A 1 25 ? 14.762 -11.558 6.694 1.00 0.00 25 ARG A C 11
ATOM 10439 O O . ARG A 1 25 ? 13.959 -12.383 7.128 1.00 0.00 25 ARG A O 11
ATOM 10460 N N . VAL A 1 26 ? 14.857 -10.307 7.119 1.00 0.00 26 VAL A N 11
ATOM 10461 C CA . VAL A 1 26 ? 13.986 -9.805 8.169 1.00 0.00 26 VAL A CA 11
ATOM 10462 C C . VAL A 1 26 ? 12.600 -9.524 7.585 1.00 0.00 26 VAL A C 11
ATOM 10463 O O . VAL A 1 26 ? 12.464 -9.294 6.384 1.00 0.00 26 VAL A O 11
ATOM 10476 N N . ALA A 1 27 ? 11.607 -9.553 8.461 1.00 0.00 27 ALA A N 11
ATOM 10477 C CA . ALA A 1 27 ? 10.236 -9.305 8.047 1.00 0.00 27 ALA A CA 11
ATOM 10478 C C . ALA A 1 27 ? 9.809 -7.915 8.523 1.00 0.00 27 ALA A C 11
ATOM 10479 O O . ALA A 1 27 ? 10.296 -7.427 9.542 1.00 0.00 27 ALA A O 11
ATOM 10486 N N . ALA A 1 28 ? 8.903 -7.317 7.763 1.00 0.00 28 ALA A N 11
ATOM 10487 C CA . ALA A 1 28 ? 8.404 -5.993 8.095 1.00 0.00 28 ALA A CA 11
ATOM 10488 C C . ALA A 1 28 ? 9.586 -5.065 8.385 1.00 0.00 28 ALA A C 11
ATOM 10489 O O . ALA A 1 28 ? 9.995 -4.916 9.535 1.00 0.00 28 ALA A O 11
ATOM 10496 N N . SER A 1 29 ? 10.101 -4.466 7.321 1.00 0.00 29 SER A N 11
ATOM 10497 C CA . SER A 1 29 ? 11.228 -3.557 7.447 1.00 0.00 29 SER A CA 11
ATOM 10498 C C . SER A 1 29 ? 10.728 -2.114 7.535 1.00 0.00 29 SER A C 11
ATOM 10499 O O . SER A 1 29 ? 9.809 -1.726 6.815 1.00 0.00 29 SER A O 11
ATOM 10507 N N . GLU A 1 30 ? 11.356 -1.357 8.424 1.00 0.00 30 GLU A N 11
ATOM 10508 C CA . GLU A 1 30 ? 10.986 0.035 8.615 1.00 0.00 30 GLU A CA 11
ATOM 10509 C C . GLU A 1 30 ? 10.797 0.725 7.263 1.00 0.00 30 GLU A C 11
ATOM 10510 O O . GLU A 1 30 ? 9.813 1.434 7.056 1.00 0.00 30 GLU A O 11
ATOM 10522 N N . GLU A 1 31 ? 11.755 0.493 6.377 1.00 0.00 31 GLU A N 11
ATOM 10523 C CA . GLU A 1 31 ? 11.706 1.084 5.051 1.00 0.00 31 GLU A CA 11
ATOM 10524 C C . GLU A 1 31 ? 10.325 0.873 4.426 1.00 0.00 31 GLU A C 11
ATOM 10525 O O . GLU A 1 31 ? 9.924 1.617 3.533 1.00 0.00 31 GLU A O 11
ATOM 10537 N N . GLN A 1 32 ? 9.635 -0.144 4.922 1.00 0.00 32 GLN A N 11
ATOM 10538 C CA . GLN A 1 32 ? 8.308 -0.461 4.424 1.00 0.00 32 GLN A CA 11
ATOM 10539 C C . GLN A 1 32 ? 7.242 0.224 5.282 1.00 0.00 32 GLN A C 11
ATOM 10540 O O . GLN A 1 32 ? 6.297 0.809 4.754 1.00 0.00 32 GLN A O 11
ATOM 10554 N N . ILE A 1 33 ? 7.428 0.127 6.590 1.00 0.00 33 ILE A N 11
ATOM 10555 C CA . ILE A 1 33 ? 6.494 0.729 7.526 1.00 0.00 33 ILE A CA 11
ATOM 10556 C C . ILE A 1 33 ? 6.350 2.219 7.208 1.00 0.00 33 ILE A C 11
ATOM 10557 O O . ILE A 1 33 ? 5.240 2.749 7.192 1.00 0.00 33 ILE A O 11
ATOM 10573 N N . GLN A 1 34 ? 7.487 2.852 6.962 1.00 0.00 34 GLN A N 11
ATOM 10574 C CA . GLN A 1 34 ? 7.501 4.270 6.645 1.00 0.00 34 GLN A CA 11
ATOM 10575 C C . GLN A 1 34 ? 6.899 4.510 5.259 1.00 0.00 34 GLN A C 11
ATOM 10576 O O . GLN A 1 34 ? 5.973 5.306 5.110 1.00 0.00 34 GLN A O 11
ATOM 10590 N N . LYS A 1 35 ? 7.450 3.808 4.280 1.00 0.00 35 LYS A N 11
ATOM 10591 C CA . LYS A 1 35 ? 6.978 3.935 2.911 1.00 0.00 35 LYS A CA 11
ATOM 10592 C C . LYS A 1 35 ? 5.452 3.835 2.891 1.00 0.00 35 LYS A C 11
ATOM 10593 O O . LYS A 1 35 ? 4.804 4.360 1.986 1.00 0.00 35 LYS A O 11
ATOM 10612 N N . LEU A 1 36 ? 4.921 3.160 3.900 1.00 0.00 36 LEU A N 11
ATOM 10613 C CA . LEU A 1 36 ? 3.483 2.985 4.009 1.00 0.00 36 LEU A CA 11
ATOM 10614 C C . LEU A 1 36 ? 2.916 4.039 4.962 1.00 0.00 36 LEU A C 11
ATOM 10615 O O . LEU A 1 36 ? 1.979 4.756 4.614 1.00 0.00 36 LEU A O 11
ATOM 10631 N N . VAL A 1 37 ? 3.509 4.101 6.145 1.00 0.00 37 VAL A N 11
ATOM 10632 C CA . VAL A 1 37 ? 3.075 5.056 7.151 1.00 0.00 37 VAL A CA 11
ATOM 10633 C C . VAL A 1 37 ? 3.045 6.457 6.538 1.00 0.00 37 VAL A C 11
ATOM 10634 O O . VAL A 1 37 ? 2.194 7.274 6.888 1.00 0.00 37 VAL A O 11
ATOM 10647 N N . ALA A 1 38 ? 3.985 6.693 5.634 1.00 0.00 38 ALA A N 11
ATOM 10648 C CA . ALA A 1 38 ? 4.077 7.982 4.969 1.00 0.00 38 ALA A CA 11
ATOM 10649 C C . ALA A 1 38 ? 2.872 8.160 4.042 1.00 0.00 38 ALA A C 11
ATOM 10650 O O . ALA A 1 38 ? 2.350 9.265 3.902 1.00 0.00 38 ALA A O 11
ATOM 10657 N N . MET A 1 39 ? 2.467 7.055 3.432 1.00 0.00 39 MET A N 11
ATOM 10658 C CA . MET A 1 39 ? 1.334 7.076 2.523 1.00 0.00 39 MET A CA 11
ATOM 10659 C C . MET A 1 39 ? 0.041 7.419 3.266 1.00 0.00 39 MET A C 11
ATOM 10660 O O . MET A 1 39 ? -0.993 7.657 2.643 1.00 0.00 39 MET A O 11
ATOM 10674 N N . GLY A 1 40 ? 0.140 7.432 4.587 1.00 0.00 40 GLY A N 11
ATOM 10675 C CA . GLY A 1 40 ? -1.008 7.741 5.421 1.00 0.00 40 GLY A CA 11
ATOM 10676 C C . GLY A 1 40 ? -1.668 6.463 5.942 1.00 0.00 40 GLY A C 11
ATOM 10677 O O . GLY A 1 40 ? -2.893 6.382 6.026 1.00 0.00 40 GLY A O 11
ATOM 10681 N N . PHE A 1 41 ? -0.827 5.496 6.280 1.00 0.00 41 PHE A N 11
ATOM 10682 C CA . PHE A 1 41 ? -1.313 4.226 6.791 1.00 0.00 41 PHE A CA 11
ATOM 10683 C C . PHE A 1 41 ? -0.975 4.066 8.274 1.00 0.00 41 PHE A C 11
ATOM 10684 O O . PHE A 1 41 ? -0.152 4.807 8.810 1.00 0.00 41 PHE A O 11
ATOM 10701 N N . ASP A 1 42 ? -1.628 3.095 8.896 1.00 0.00 42 ASP A N 11
ATOM 10702 C CA . ASP A 1 42 ? -1.407 2.829 10.307 1.00 0.00 42 ASP A CA 11
ATOM 10703 C C . ASP A 1 42 ? -0.291 1.793 10.457 1.00 0.00 42 ASP A C 11
ATOM 10704 O O . ASP A 1 42 ? -0.342 0.727 9.845 1.00 0.00 42 ASP A O 11
ATOM 10713 N N . ARG A 1 43 ? 0.691 2.142 11.275 1.00 0.00 43 ARG A N 11
ATOM 10714 C CA . ARG A 1 43 ? 1.817 1.255 11.514 1.00 0.00 43 ARG A CA 11
ATOM 10715 C C . ARG A 1 43 ? 1.331 -0.184 11.697 1.00 0.00 43 ARG A C 11
ATOM 10716 O O . ARG A 1 43 ? 1.863 -1.106 11.081 1.00 0.00 43 ARG A O 11
ATOM 10737 N N . THR A 1 44 ? 0.325 -0.331 12.546 1.00 0.00 44 THR A N 11
ATOM 10738 C CA . THR A 1 44 ? -0.239 -1.642 12.818 1.00 0.00 44 THR A CA 11
ATOM 10739 C C . THR A 1 44 ? -0.604 -2.347 11.510 1.00 0.00 44 THR A C 11
ATOM 10740 O O . THR A 1 44 ? -0.057 -3.404 11.197 1.00 0.00 44 THR A O 11
ATOM 10751 N N . GLN A 1 45 ? -1.526 -1.734 10.781 1.00 0.00 45 GLN A N 11
ATOM 10752 C CA . GLN A 1 45 ? -1.970 -2.290 9.514 1.00 0.00 45 GLN A CA 11
ATOM 10753 C C . GLN A 1 45 ? -0.769 -2.764 8.692 1.00 0.00 45 GLN A C 11
ATOM 10754 O O . GLN A 1 45 ? -0.734 -3.906 8.239 1.00 0.00 45 GLN A O 11
ATOM 10768 N N . VAL A 1 46 ? 0.186 -1.861 8.525 1.00 0.00 46 VAL A N 11
ATOM 10769 C CA . VAL A 1 46 ? 1.385 -2.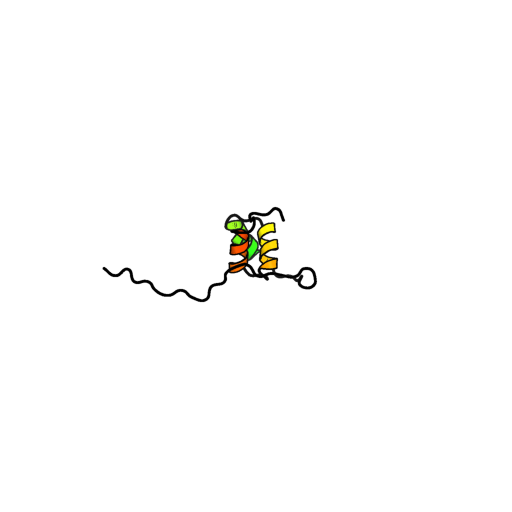171 7.766 1.00 0.00 46 VAL A CA 11
ATOM 10770 C C . VAL A 1 46 ? 2.028 -3.440 8.332 1.00 0.00 46 VAL A C 11
ATOM 10771 O O . VAL A 1 46 ? 2.132 -4.450 7.638 1.00 0.00 46 VAL A O 11
ATOM 10784 N N . GLU A 1 47 ? 2.442 -3.346 9.587 1.00 0.00 47 GLU A N 11
ATOM 10785 C CA . GLU A 1 47 ? 3.071 -4.473 10.254 1.00 0.00 47 GLU A CA 11
ATOM 10786 C C . GLU A 1 47 ? 2.289 -5.758 9.976 1.00 0.00 47 GLU A C 11
ATOM 10787 O O . GLU A 1 47 ? 2.853 -6.742 9.498 1.00 0.00 47 GLU A O 11
ATOM 10799 N N . VAL A 1 48 ? 1.001 -5.709 10.286 1.00 0.00 48 VAL A N 11
ATOM 10800 C CA . VAL A 1 48 ? 0.136 -6.857 10.076 1.00 0.00 48 VAL A CA 11
ATOM 10801 C C . VAL A 1 48 ? 0.199 -7.275 8.606 1.00 0.00 48 VAL A C 11
ATOM 10802 O O . VAL A 1 48 ? 0.206 -8.465 8.295 1.00 0.00 48 VAL A O 11
ATOM 10815 N N . ALA A 1 49 ? 0.245 -6.273 7.740 1.00 0.00 49 ALA A N 11
ATOM 10816 C CA . ALA A 1 49 ? 0.308 -6.522 6.310 1.00 0.00 49 ALA A CA 11
ATOM 10817 C C . ALA A 1 49 ? 1.642 -7.190 5.971 1.00 0.00 49 ALA A C 11
ATOM 10818 O O . ALA A 1 49 ? 1.669 -8.328 5.505 1.00 0.00 49 ALA A O 11
ATOM 10825 N N . LEU A 1 50 ? 2.715 -6.454 6.217 1.00 0.00 50 LEU A N 11
ATOM 10826 C CA . LEU A 1 50 ? 4.049 -6.961 5.944 1.00 0.00 50 LEU A CA 11
ATOM 10827 C C . LEU A 1 50 ? 4.111 -8.445 6.309 1.00 0.00 50 LEU A C 11
ATOM 10828 O O . LEU A 1 50 ? 4.726 -9.238 5.598 1.00 0.00 50 LEU A O 11
ATOM 10844 N N . ALA A 1 51 ? 3.465 -8.777 7.418 1.00 0.00 51 ALA A N 11
ATOM 10845 C CA . ALA A 1 51 ? 3.439 -10.152 7.886 1.00 0.00 51 ALA A CA 11
ATOM 10846 C C . ALA A 1 51 ? 2.858 -11.04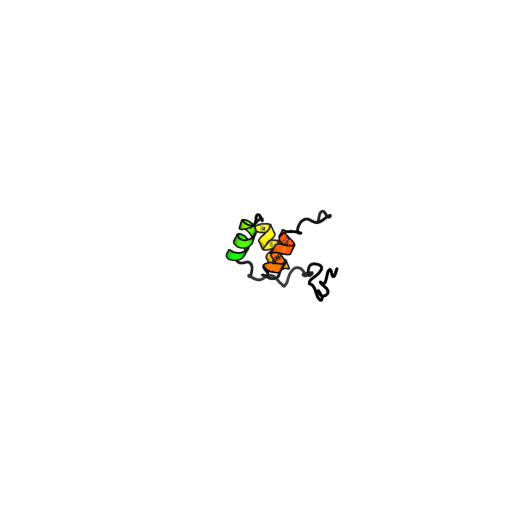8 6.790 1.00 0.00 51 ALA A C 11
ATOM 10847 O O . ALA A 1 51 ? 3.484 -12.027 6.388 1.00 0.00 51 ALA A O 11
ATOM 10854 N N . ALA A 1 52 ? 1.668 -10.681 6.339 1.00 0.00 52 ALA A N 11
ATOM 10855 C CA . ALA A 1 52 ? 0.996 -11.439 5.298 1.00 0.00 52 ALA A CA 11
ATOM 10856 C C . ALA A 1 52 ? 1.636 -11.120 3.945 1.00 0.00 52 ALA A C 11
ATOM 10857 O O . ALA A 1 52 ? 1.370 -11.795 2.953 1.00 0.00 52 ALA A O 11
ATOM 10864 N N . ALA A 1 53 ? 2.469 -10.089 3.950 1.00 0.00 53 ALA A N 11
ATOM 10865 C CA . ALA A 1 53 ? 3.150 -9.672 2.736 1.00 0.00 53 ALA A CA 11
ATOM 10866 C C . ALA A 1 53 ? 4.432 -10.489 2.569 1.00 0.00 53 ALA A C 11
ATOM 10867 O O . ALA A 1 53 ? 4.846 -10.779 1.447 1.00 0.00 53 ALA A O 11
ATOM 10874 N N . ASP A 1 54 ? 5.025 -10.838 3.701 1.00 0.00 54 ASP A N 11
ATOM 10875 C CA . ASP A 1 54 ? 6.252 -11.617 3.694 1.00 0.00 54 ASP A CA 11
ATOM 10876 C C . ASP A 1 54 ? 7.443 -10.682 3.474 1.00 0.00 54 ASP A C 11
ATOM 10877 O O . ASP A 1 54 ? 8.450 -11.080 2.891 1.00 0.00 54 ASP A O 11
ATOM 10886 N N . ASP A 1 55 ? 7.288 -9.456 3.952 1.00 0.00 55 ASP A N 11
ATOM 10887 C CA . ASP A 1 55 ? 8.338 -8.461 3.814 1.00 0.00 55 ASP A CA 11
ATOM 10888 C C . ASP A 1 55 ? 8.273 -7.847 2.414 1.00 0.00 55 ASP A C 11
ATOM 10889 O O . ASP A 1 55 ? 9.269 -7.326 1.914 1.00 0.00 55 ASP A O 11
ATOM 10898 N N . ASP A 1 56 ? 7.091 -7.928 1.822 1.00 0.00 56 ASP A N 11
ATOM 10899 C CA . ASP A 1 56 ? 6.883 -7.387 0.489 1.00 0.00 56 ASP A CA 11
ATOM 10900 C C . ASP A 1 56 ? 6.058 -6.102 0.589 1.00 0.00 56 ASP A C 11
ATOM 10901 O O . ASP A 1 56 ? 5.026 -6.072 1.258 1.00 0.00 56 ASP A O 11
ATOM 10910 N N . LEU A 1 57 ? 6.544 -5.071 -0.087 1.00 0.00 57 LEU A N 11
ATOM 10911 C CA . LEU A 1 57 ? 5.865 -3.786 -0.083 1.00 0.00 57 LEU A CA 11
ATOM 10912 C C . LEU A 1 57 ? 4.719 -3.817 -1.096 1.00 0.00 57 LEU A C 11
ATOM 10913 O O . LEU A 1 57 ? 3.553 -3.700 -0.723 1.00 0.00 57 LEU A O 11
ATOM 10929 N N . THR A 1 58 ? 5.092 -3.976 -2.358 1.00 0.00 58 THR A N 11
ATOM 10930 C CA . THR A 1 58 ? 4.110 -4.024 -3.427 1.00 0.00 58 THR A CA 11
ATOM 10931 C C . THR A 1 58 ? 2.900 -4.860 -3.004 1.00 0.00 58 THR A C 11
ATOM 10932 O O . THR A 1 58 ? 1.777 -4.594 -3.430 1.00 0.00 58 THR A O 11
ATOM 10943 N N . VAL A 1 59 ? 3.171 -5.854 -2.171 1.00 0.00 59 VAL A N 11
ATOM 10944 C CA . VAL A 1 59 ? 2.119 -6.731 -1.685 1.00 0.00 59 VAL A CA 11
ATOM 10945 C C . VAL A 1 59 ? 1.414 -6.067 -0.501 1.00 0.00 59 VAL A C 11
ATOM 10946 O O . VAL A 1 59 ? 0.190 -5.942 -0.493 1.00 0.00 59 VAL A O 11
ATOM 10959 N N . ALA A 1 60 ? 2.216 -5.658 0.471 1.00 0.00 60 ALA A N 11
ATOM 10960 C CA . ALA A 1 60 ? 1.684 -5.010 1.658 1.00 0.00 60 ALA A CA 11
ATOM 10961 C C . ALA A 1 60 ? 0.628 -3.984 1.243 1.00 0.00 60 ALA A C 11
ATOM 10962 O O . ALA A 1 60 ? -0.527 -4.074 1.659 1.00 0.00 60 ALA A O 11
ATOM 10969 N N . VAL A 1 61 ? 1.060 -3.033 0.429 1.00 0.00 61 VAL A N 11
ATOM 10970 C CA . VAL A 1 61 ? 0.166 -1.991 -0.047 1.00 0.00 61 VAL A CA 11
ATOM 10971 C C . VAL A 1 61 ? -1.199 -2.604 -0.366 1.00 0.00 61 VAL A C 11
ATOM 10972 O O . VAL A 1 61 ? -2.213 -2.199 0.201 1.00 0.00 61 VAL A O 11
ATOM 10985 N N . GLU A 1 62 ? -1.181 -3.569 -1.274 1.00 0.00 62 GLU A N 11
ATOM 10986 C CA . GLU A 1 62 ? -2.405 -4.241 -1.676 1.00 0.00 62 GLU A CA 11
ATOM 10987 C C . GLU A 1 62 ? -3.263 -4.559 -0.450 1.00 0.00 62 GLU A C 11
ATOM 10988 O O . GLU A 1 62 ? -4.487 -4.442 -0.496 1.00 0.00 62 GLU A O 11
ATOM 11000 N N . ILE A 1 63 ? -2.588 -4.956 0.619 1.00 0.00 63 ILE A N 11
ATOM 11001 C CA . ILE A 1 63 ? -3.273 -5.292 1.855 1.00 0.00 63 ILE A CA 11
ATOM 11002 C C . ILE A 1 63 ? -3.804 -4.012 2.503 1.00 0.00 63 ILE A C 11
ATOM 11003 O O . ILE A 1 63 ? -4.990 -3.917 2.818 1.00 0.00 63 ILE A O 11
ATOM 11019 N N . LEU A 1 64 ? -2.902 -3.059 2.683 1.00 0.00 64 LEU A N 11
ATOM 11020 C CA . LEU A 1 64 ? -3.264 -1.788 3.287 1.00 0.00 64 LEU A CA 11
ATOM 11021 C C . LEU A 1 64 ? -4.478 -1.210 2.558 1.00 0.00 64 LEU A C 11
ATOM 11022 O O . LEU A 1 64 ? -5.412 -0.719 3.191 1.00 0.00 64 LEU A O 11
ATOM 11038 N N . MET A 1 65 ? -4.426 -1.286 1.236 1.00 0.00 65 MET A N 11
ATOM 11039 C CA . MET A 1 65 ? -5.510 -0.776 0.413 1.00 0.00 65 MET A CA 11
ATOM 11040 C C . MET A 1 65 ? -6.818 -1.511 0.713 1.00 0.00 65 MET A C 11
ATOM 11041 O O . MET A 1 65 ? -7.899 -0.935 0.594 1.00 0.00 65 MET A O 11
ATOM 11055 N N . SER A 1 66 ? -6.678 -2.772 1.095 1.00 0.00 66 SER A N 11
ATOM 11056 C CA . SER A 1 66 ? -7.835 -3.591 1.413 1.00 0.00 66 SER A CA 11
ATOM 11057 C C . SER A 1 66 ? -8.419 -3.171 2.763 1.00 0.00 66 SER A C 11
ATOM 11058 O O . SER A 1 66 ? -9.307 -2.322 2.822 1.00 0.00 66 SER A O 11
ATOM 11066 N N . GLN A 1 67 ? -7.896 -3.785 3.814 1.00 0.00 67 GLN A N 11
ATOM 11067 C CA . GLN A 1 67 ? -8.355 -3.485 5.160 1.00 0.00 67 GLN A CA 11
ATOM 11068 C C . GLN A 1 67 ? -9.859 -3.204 5.158 1.00 0.00 67 GLN A C 11
ATOM 11069 O O . GLN A 1 67 ? -10.325 -2.297 5.845 1.00 0.00 67 GLN A O 11
ATOM 11083 N N . SER A 1 68 ? -10.576 -4.000 4.379 1.00 0.00 68 SER A N 11
ATOM 11084 C CA . SER A 1 68 ? -12.018 -3.849 4.278 1.00 0.00 68 SER A CA 11
ATOM 11085 C C . SER A 1 68 ? -12.690 -5.223 4.291 1.00 0.00 68 SER A C 11
ATOM 11086 O O . SER A 1 68 ? -13.398 -5.563 5.238 1.00 0.00 68 SER A O 11
ATOM 11094 N N . GLY A 1 69 ? -12.446 -5.976 3.228 1.00 0.00 69 GLY A N 11
ATOM 11095 C CA . GLY A 1 69 ? -13.020 -7.305 3.106 1.00 0.00 69 GLY A CA 11
ATOM 11096 C C . GLY A 1 69 ? -14.208 -7.303 2.142 1.00 0.00 69 GLY A C 11
ATOM 11097 O O . GLY A 1 69 ? -14.219 -6.555 1.165 1.00 0.00 69 GLY A O 11
ATOM 11101 N N . PRO A 1 70 ? -15.207 -8.170 2.459 1.00 0.00 70 PRO A N 11
ATOM 11102 C CA . PRO A 1 70 ? -16.398 -8.274 1.633 1.00 0.00 70 PRO A CA 11
ATOM 11103 C C . PRO A 1 70 ? -17.323 -7.075 1.850 1.00 0.00 70 PRO A C 11
ATOM 11104 O O . PRO A 1 70 ? -17.370 -6.513 2.943 1.00 0.00 70 PRO A O 11
ATOM 11115 N N . SER A 1 71 ? -18.036 -6.719 0.791 1.00 0.00 71 SER A N 11
ATOM 11116 C CA . SER A 1 71 ? -18.957 -5.597 0.852 1.00 0.00 71 SER A CA 11
ATOM 11117 C C . SER A 1 71 ? -18.186 -4.301 1.111 1.00 0.00 71 SER A C 11
ATOM 11118 O O . SER A 1 71 ? -17.932 -3.945 2.260 1.00 0.00 71 SER A O 11
ATOM 11126 N N . SER A 1 72 ? -17.837 -3.631 0.022 1.00 0.00 72 SER A N 11
ATOM 11127 C CA . SER A 1 72 ? -17.100 -2.382 0.117 1.00 0.00 72 SER A CA 11
ATOM 11128 C C . SER A 1 72 ? -17.988 -1.297 0.730 1.00 0.00 72 SER A C 11
ATOM 11129 O O . SER A 1 72 ? -19.021 -0.942 0.164 1.00 0.00 72 SER A O 11
ATOM 11137 N N . GLY A 1 73 ? -17.552 -0.800 1.878 1.00 0.00 73 GLY A N 11
ATOM 11138 C CA . GLY A 1 73 ? -18.294 0.238 2.574 1.00 0.00 73 GLY A CA 11
ATOM 11139 C C . GLY A 1 73 ? -19.464 -0.357 3.359 1.00 0.00 73 GLY A C 11
ATOM 11140 O O . GLY A 1 73 ? -19.557 -0.179 4.572 1.00 0.00 73 GLY A O 11
ATOM 11144 N N . GLY A 1 1 ? 31.837 42.783 7.592 1.00 0.00 1 GLY A N 12
ATOM 11145 C CA . GLY A 1 1 ? 30.660 43.274 6.895 1.00 0.00 1 GLY A CA 12
ATOM 11146 C C . GLY A 1 1 ? 29.785 42.116 6.413 1.00 0.00 1 GLY A C 12
ATOM 11147 O O . GLY A 1 1 ? 29.022 41.544 7.191 1.00 0.00 1 GLY A O 12
ATOM 11151 N N . SER A 1 2 ? 29.923 41.804 5.133 1.00 0.00 2 SER A N 12
ATOM 11152 C CA . SER A 1 2 ? 29.154 40.724 4.538 1.00 0.00 2 SER A CA 12
ATOM 11153 C C . SER A 1 2 ? 30.044 39.496 4.338 1.00 0.00 2 SER A C 12
ATOM 11154 O O . SER A 1 2 ? 31.208 39.624 3.960 1.00 0.00 2 SER A O 12
ATOM 11162 N N . SER A 1 3 ? 29.463 38.335 4.601 1.00 0.00 3 SER A N 12
ATOM 11163 C CA . SER A 1 3 ? 30.189 37.085 4.454 1.00 0.00 3 SER A CA 12
ATOM 11164 C C . SER A 1 3 ? 29.520 36.212 3.391 1.00 0.00 3 SER A C 12
ATOM 11165 O O . SER A 1 3 ? 29.490 34.989 3.515 1.00 0.00 3 SER A O 12
ATOM 11173 N N . GLY A 1 4 ? 28.999 36.875 2.369 1.00 0.00 4 GLY A N 12
ATOM 11174 C CA . GLY A 1 4 ? 28.332 36.175 1.284 1.00 0.00 4 GLY A CA 12
ATOM 11175 C C . GLY A 1 4 ? 29.149 34.965 0.828 1.00 0.00 4 GLY A C 12
ATOM 11176 O O . GLY A 1 4 ? 30.379 34.991 0.867 1.00 0.00 4 GLY A O 12
ATOM 11180 N N . SER A 1 5 ? 28.434 33.933 0.405 1.00 0.00 5 SER A N 12
ATOM 11181 C CA . SER A 1 5 ? 29.077 32.716 -0.058 1.00 0.00 5 SER A CA 12
ATOM 11182 C C . SER A 1 5 ? 28.232 32.060 -1.152 1.00 0.00 5 SER A C 12
ATOM 11183 O O . SER A 1 5 ? 27.078 32.435 -1.358 1.00 0.00 5 SER A O 12
ATOM 11191 N N . SER A 1 6 ? 28.839 31.094 -1.825 1.00 0.00 6 SER A N 12
ATOM 11192 C CA . SER A 1 6 ? 28.156 30.383 -2.893 1.00 0.00 6 SER A CA 12
ATOM 11193 C C . SER A 1 6 ? 28.968 29.154 -3.306 1.00 0.00 6 SER A C 12
ATOM 11194 O O . SER A 1 6 ? 30.195 29.161 -3.227 1.00 0.00 6 SER A O 12
ATOM 11202 N N . GLY A 1 7 ? 28.250 28.127 -3.737 1.00 0.00 7 GLY A N 12
ATOM 11203 C CA . GLY A 1 7 ? 28.888 26.893 -4.162 1.00 0.00 7 GLY A CA 12
ATOM 11204 C C . GLY A 1 7 ? 28.231 26.345 -5.431 1.00 0.00 7 GLY A C 12
ATOM 11205 O O . GLY A 1 7 ? 27.114 26.730 -5.771 1.00 0.00 7 GLY A O 12
ATOM 11209 N N . SER A 1 8 ? 28.954 25.456 -6.096 1.00 0.00 8 SER A N 12
ATOM 11210 C CA . SER A 1 8 ? 28.456 24.851 -7.319 1.00 0.00 8 SER A CA 12
ATOM 11211 C C . SER A 1 8 ? 29.497 23.886 -7.888 1.00 0.00 8 SER A C 12
ATOM 11212 O O . SER A 1 8 ? 30.649 23.884 -7.455 1.00 0.00 8 SER A O 12
ATOM 11220 N N . ARG A 1 9 ? 29.056 23.088 -8.849 1.00 0.00 9 ARG A N 12
ATOM 11221 C CA . ARG A 1 9 ? 29.936 22.120 -9.481 1.00 0.00 9 ARG A CA 12
ATOM 11222 C C . ARG A 1 9 ? 30.346 21.041 -8.477 1.00 0.00 9 ARG A C 12
ATOM 11223 O O . ARG A 1 9 ? 31.405 21.135 -7.858 1.00 0.00 9 ARG A O 12
ATOM 11244 N N . GLN A 1 10 ? 29.488 20.041 -8.348 1.00 0.00 10 GLN A N 12
ATOM 11245 C CA . GLN A 1 10 ? 29.748 18.945 -7.429 1.00 0.00 10 GLN A CA 12
ATOM 11246 C C . GLN A 1 10 ? 28.759 17.803 -7.672 1.00 0.00 10 GLN A C 12
ATOM 11247 O O . GLN A 1 10 ? 27.638 17.830 -7.166 1.00 0.00 10 GLN A O 12
ATOM 11261 N N . ALA A 1 11 ? 29.210 16.826 -8.445 1.00 0.00 11 ALA A N 12
ATOM 11262 C CA . ALA A 1 11 ? 28.379 15.677 -8.760 1.00 0.00 11 ALA A CA 12
ATOM 11263 C C . ALA A 1 11 ? 29.019 14.415 -8.178 1.00 0.00 11 ALA A C 12
ATOM 11264 O O . ALA A 1 11 ? 29.823 13.760 -8.840 1.00 0.00 11 ALA A O 12
ATOM 11271 N N . PRO A 1 12 ? 28.628 14.104 -6.913 1.00 0.00 12 PRO A N 12
ATOM 11272 C CA . PRO A 1 12 ? 29.155 12.932 -6.235 1.00 0.00 12 PRO A CA 12
ATOM 11273 C C . PRO A 1 12 ? 28.523 11.651 -6.782 1.00 0.00 12 PRO A C 12
ATOM 11274 O O . PRO A 1 12 ? 27.489 11.204 -6.288 1.00 0.00 12 PRO A O 12
ATOM 11285 N N . ILE A 1 13 ? 29.171 11.095 -7.796 1.00 0.00 13 ILE A N 12
ATOM 11286 C CA . ILE A 1 13 ? 28.685 9.874 -8.416 1.00 0.00 13 ILE A CA 12
ATOM 11287 C C . ILE A 1 13 ? 29.347 8.669 -7.745 1.00 0.00 13 ILE A C 12
ATOM 11288 O O . ILE A 1 13 ? 30.561 8.651 -7.550 1.00 0.00 13 ILE A O 12
ATOM 11304 N N . ALA A 1 14 ? 28.519 7.690 -7.411 1.00 0.00 14 ALA A N 12
ATOM 11305 C CA . ALA A 1 14 ? 29.008 6.483 -6.766 1.00 0.00 14 ALA A CA 12
ATOM 11306 C C . ALA A 1 14 ? 27.921 5.408 -6.814 1.00 0.00 14 ALA A C 12
ATOM 11307 O O . ALA A 1 14 ? 26.736 5.712 -6.681 1.00 0.00 14 ALA A O 12
ATOM 11314 N N . ASN A 1 15 ? 28.362 4.173 -7.003 1.00 0.00 15 ASN A N 12
ATOM 11315 C CA . ASN A 1 15 ? 27.441 3.051 -7.070 1.00 0.00 15 ASN A CA 12
ATOM 11316 C C . ASN A 1 15 ? 27.738 2.084 -5.922 1.00 0.00 15 ASN A C 12
ATOM 11317 O O . ASN A 1 15 ? 28.899 1.815 -5.617 1.00 0.00 15 ASN A O 12
ATOM 11328 N N . ALA A 1 16 ? 26.669 1.589 -5.317 1.00 0.00 16 ALA A N 12
ATOM 11329 C CA . ALA A 1 16 ? 26.801 0.658 -4.209 1.00 0.00 16 ALA A CA 12
ATOM 11330 C C . ALA A 1 16 ? 26.218 -0.698 -4.615 1.00 0.00 16 ALA A C 12
ATOM 11331 O O . ALA A 1 16 ? 25.299 -0.763 -5.430 1.00 0.00 16 ALA A O 12
ATOM 11338 N N . ALA A 1 17 ? 26.777 -1.746 -4.029 1.00 0.00 17 ALA A N 12
ATOM 11339 C CA . ALA A 1 17 ? 26.324 -3.096 -4.320 1.00 0.00 17 ALA A CA 12
ATOM 11340 C C . ALA A 1 17 ? 25.525 -3.629 -3.129 1.00 0.00 17 ALA A C 12
ATOM 11341 O O . ALA A 1 17 ? 25.898 -3.409 -1.978 1.00 0.00 17 ALA A O 12
ATOM 11348 N N . VAL A 1 18 ? 24.440 -4.319 -3.447 1.00 0.00 18 VAL A N 12
ATOM 11349 C CA . VAL A 1 18 ? 23.584 -4.885 -2.418 1.00 0.00 18 VAL A CA 12
ATOM 11350 C C . VAL A 1 18 ? 23.295 -6.350 -2.750 1.00 0.00 18 VAL A C 12
ATOM 11351 O O . VAL A 1 18 ? 22.681 -6.649 -3.774 1.00 0.00 18 VAL A O 12
ATOM 11364 N N . LEU A 1 19 ? 23.750 -7.226 -1.866 1.00 0.00 19 LEU A N 12
ATOM 11365 C CA . LEU A 1 19 ? 23.547 -8.652 -2.053 1.00 0.00 19 LEU A CA 12
ATOM 11366 C C . LEU A 1 19 ? 22.841 -9.228 -0.824 1.00 0.00 19 LEU A C 12
ATOM 11367 O O . LEU A 1 19 ? 23.416 -9.273 0.262 1.00 0.00 19 LEU A O 12
ATOM 11383 N N . PRO A 1 20 ? 21.572 -9.665 -1.042 1.00 0.00 20 PRO A N 12
ATOM 11384 C CA . PRO A 1 20 ? 20.781 -10.236 0.034 1.00 0.00 20 PRO A CA 12
ATOM 11385 C C . PRO A 1 20 ? 21.250 -11.655 0.366 1.00 0.00 20 PRO A C 12
ATOM 11386 O O . PRO A 1 20 ? 20.778 -12.623 -0.229 1.00 0.00 20 PRO A O 12
ATOM 11397 N N . GLN A 1 21 ? 22.172 -11.733 1.314 1.00 0.00 21 GLN A N 12
ATOM 11398 C CA . GLN A 1 21 ? 22.709 -13.016 1.732 1.00 0.00 21 GLN A CA 12
ATOM 11399 C C . GLN A 1 21 ? 23.706 -12.827 2.877 1.00 0.00 21 GLN A C 12
ATOM 11400 O O . GLN A 1 21 ? 24.853 -12.446 2.649 1.00 0.00 21 GLN A O 12
ATOM 11414 N N . SER A 1 22 ? 23.232 -13.102 4.083 1.00 0.00 22 SER A N 12
ATOM 11415 C CA . SER A 1 22 ? 24.068 -12.967 5.264 1.00 0.00 22 SER A CA 12
ATOM 11416 C C . SER A 1 22 ? 23.328 -13.499 6.493 1.00 0.00 22 SER A C 12
ATOM 11417 O O . SER A 1 22 ? 23.907 -14.213 7.311 1.00 0.00 22 SER A O 12
ATOM 11425 N N . GLN A 1 23 ? 22.058 -13.131 6.585 1.00 0.00 23 GLN A N 12
ATOM 11426 C CA . GLN A 1 23 ? 21.233 -13.562 7.700 1.00 0.00 23 GLN A CA 12
ATOM 11427 C C . GLN A 1 23 ? 19.779 -13.139 7.479 1.00 0.00 23 GLN A C 12
ATOM 11428 O O . GLN A 1 23 ? 19.514 -12.141 6.810 1.00 0.00 23 GLN A O 12
ATOM 11442 N N . GLY A 1 24 ? 18.875 -13.920 8.052 1.00 0.00 24 GLY A N 12
ATOM 11443 C CA . GLY A 1 24 ? 17.455 -13.639 7.926 1.00 0.00 24 GLY A CA 12
ATOM 11444 C C . GLY A 1 24 ? 17.067 -12.400 8.735 1.00 0.00 24 GLY A C 12
ATOM 11445 O O . GLY A 1 24 ? 17.596 -12.174 9.822 1.00 0.00 24 GLY A O 12
ATOM 11449 N N . ARG A 1 25 ? 16.147 -11.630 8.174 1.00 0.00 25 ARG A N 12
ATOM 11450 C CA . ARG A 1 25 ? 15.682 -10.420 8.830 1.00 0.00 25 ARG A CA 12
ATOM 11451 C C . ARG A 1 25 ? 14.159 -10.449 8.980 1.00 0.00 25 ARG A C 12
ATOM 11452 O O . ARG A 1 25 ? 13.445 -10.786 8.036 1.00 0.00 25 ARG A O 12
ATOM 11473 N N . VAL A 1 26 ? 13.707 -10.090 10.172 1.00 0.00 26 VAL A N 12
ATOM 11474 C CA . VAL A 1 26 ? 12.283 -10.071 10.458 1.00 0.00 26 VAL A CA 12
ATOM 11475 C C . VAL A 1 26 ? 11.590 -9.093 9.506 1.00 0.00 26 VAL A C 12
ATOM 11476 O O . VAL A 1 26 ? 12.218 -8.167 8.996 1.00 0.00 26 VAL A O 12
ATOM 11489 N N . ALA A 1 27 ? 10.303 -9.332 9.297 1.00 0.00 27 ALA A N 12
ATOM 11490 C CA . ALA A 1 27 ? 9.518 -8.485 8.416 1.00 0.00 27 ALA A CA 12
ATOM 11491 C C . ALA A 1 27 ? 9.262 -7.141 9.102 1.00 0.00 27 ALA A C 12
ATOM 11492 O O . ALA A 1 27 ? 10.002 -6.750 10.003 1.00 0.00 27 ALA A O 12
ATOM 11499 N N . ALA A 1 28 ? 8.211 -6.473 8.650 1.00 0.00 28 ALA A N 12
ATOM 11500 C CA . ALA A 1 28 ? 7.848 -5.182 9.210 1.00 0.00 28 ALA A CA 12
ATOM 11501 C C . ALA A 1 28 ? 9.114 -4.351 9.428 1.00 0.00 28 ALA A C 12
ATOM 11502 O O . ALA A 1 28 ? 9.648 -4.305 10.535 1.00 0.00 28 ALA A O 12
ATOM 11509 N N . SER A 1 29 ? 9.558 -3.715 8.354 1.00 0.00 29 SER A N 12
ATOM 11510 C CA . SER A 1 29 ? 10.752 -2.888 8.414 1.00 0.00 29 SER A CA 12
ATOM 11511 C C . SER A 1 29 ? 10.365 -1.408 8.390 1.00 0.00 29 SER A C 12
ATOM 11512 O O . SER A 1 29 ? 9.573 -0.983 7.549 1.00 0.00 29 SER A O 12
ATOM 11520 N N . GLU A 1 30 ? 10.941 -0.664 9.322 1.00 0.00 30 GLU A N 12
ATOM 11521 C CA . GLU A 1 30 ? 10.666 0.760 9.418 1.00 0.00 30 GLU A CA 12
ATOM 11522 C C . GLU A 1 30 ? 10.571 1.378 8.022 1.00 0.00 30 GLU A C 12
ATOM 11523 O O . GLU A 1 30 ? 9.619 2.096 7.720 1.00 0.00 30 GLU A O 12
ATOM 11535 N N . GLU A 1 31 ? 11.571 1.077 7.207 1.00 0.00 31 GLU A N 12
ATOM 11536 C CA . GLU A 1 31 ? 11.612 1.593 5.849 1.00 0.00 31 GLU A CA 12
ATOM 11537 C C . GLU A 1 31 ? 10.239 1.459 5.189 1.00 0.00 31 GLU A C 12
ATOM 11538 O O . GLU A 1 31 ? 9.710 2.428 4.646 1.00 0.00 31 GLU A O 12
ATOM 11550 N N . GLN A 1 32 ? 9.701 0.251 5.256 1.00 0.00 32 GLN A N 12
ATOM 11551 C CA . GLN A 1 32 ? 8.399 -0.023 4.671 1.00 0.00 32 GLN A CA 12
ATOM 11552 C C . GLN A 1 32 ? 7.303 0.703 5.453 1.00 0.00 32 GLN A C 12
ATOM 11553 O O . GLN A 1 32 ? 6.519 1.456 4.877 1.00 0.00 32 GLN A O 12
ATOM 11567 N N . ILE A 1 33 ? 7.283 0.451 6.754 1.00 0.00 33 ILE A N 12
ATOM 11568 C CA . ILE A 1 33 ? 6.295 1.070 7.621 1.00 0.00 33 ILE A CA 12
ATOM 11569 C C . ILE A 1 33 ? 6.173 2.554 7.269 1.00 0.00 33 ILE A C 12
ATOM 11570 O O . ILE A 1 33 ? 5.068 3.086 7.179 1.00 0.00 33 ILE A O 12
ATOM 11586 N N . GLN A 1 34 ? 7.325 3.181 7.080 1.00 0.00 34 GLN A N 12
ATOM 11587 C CA . GLN A 1 34 ? 7.361 4.594 6.740 1.00 0.00 34 GLN A CA 12
ATOM 11588 C C . GLN A 1 34 ? 6.881 4.806 5.303 1.00 0.00 34 GLN A C 12
ATOM 11589 O O . GLN A 1 34 ? 6.151 5.756 5.023 1.00 0.00 34 GLN A O 12
ATOM 11603 N N . LYS A 1 35 ? 7.310 3.906 4.431 1.00 0.00 35 LYS A N 12
ATOM 11604 C CA . LYS A 1 35 ? 6.933 3.983 3.030 1.00 0.00 35 LYS A CA 12
ATOM 11605 C C . LYS A 1 35 ? 5.413 3.858 2.907 1.00 0.00 35 LYS A C 12
ATOM 11606 O O . LYS A 1 35 ? 4.823 4.331 1.937 1.00 0.00 35 LYS A O 12
ATOM 11625 N N . LEU A 1 36 ? 4.822 3.217 3.905 1.00 0.00 36 LEU A N 12
ATOM 11626 C CA . LEU A 1 36 ? 3.382 3.023 3.922 1.00 0.00 36 LEU A CA 12
ATOM 11627 C C . LEU A 1 36 ? 2.734 4.117 4.773 1.00 0.00 36 LEU A C 12
ATOM 11628 O O . LEU A 1 36 ? 1.812 4.795 4.322 1.00 0.00 36 LEU A O 12
ATOM 11644 N N . VAL A 1 37 ? 3.242 4.254 5.989 1.00 0.00 37 VAL A N 12
ATOM 11645 C CA . VAL A 1 37 ? 2.724 5.254 6.907 1.00 0.00 37 VAL A CA 12
ATOM 11646 C C . VAL A 1 37 ? 2.807 6.634 6.252 1.00 0.00 37 VAL A C 12
ATOM 11647 O O . VAL A 1 37 ? 1.931 7.474 6.452 1.00 0.00 37 VAL A O 12
ATOM 11660 N N . ALA A 1 38 ? 3.869 6.826 5.483 1.00 0.00 38 ALA A N 12
ATOM 11661 C CA . ALA A 1 38 ? 4.078 8.090 4.797 1.00 0.00 38 ALA A CA 12
ATOM 11662 C C . ALA A 1 38 ? 2.944 8.315 3.795 1.00 0.00 38 ALA A C 12
ATOM 11663 O O . ALA A 1 38 ? 2.559 9.453 3.533 1.00 0.00 38 ALA A O 12
ATOM 11670 N N . MET A 1 39 ? 2.442 7.211 3.261 1.00 0.00 39 MET A N 12
ATOM 11671 C CA . MET A 1 39 ? 1.360 7.274 2.293 1.00 0.00 39 MET A CA 12
ATOM 11672 C C . MET A 1 39 ? 0.023 7.553 2.983 1.00 0.00 39 MET A C 12
ATOM 11673 O O . MET A 1 39 ? -0.897 8.091 2.367 1.00 0.00 39 MET A O 12
ATOM 11687 N N . GLY A 1 40 ? -0.043 7.176 4.251 1.00 0.00 40 GLY A N 12
ATOM 11688 C CA . GLY A 1 40 ? -1.252 7.380 5.031 1.00 0.00 40 GLY A CA 12
ATOM 11689 C C . GLY A 1 40 ? -1.770 6.055 5.595 1.00 0.00 40 GLY A C 12
ATOM 11690 O O . GLY A 1 40 ? -2.978 5.831 5.652 1.00 0.00 40 GLY A O 12
ATOM 11694 N N . PHE A 1 41 ? -0.831 5.212 5.997 1.00 0.00 41 PHE A N 12
ATOM 11695 C CA . PHE A 1 41 ? -1.178 3.915 6.554 1.00 0.00 41 PHE A CA 12
ATOM 11696 C C . PHE A 1 41 ? -0.773 3.825 8.027 1.00 0.00 41 PHE A C 12
ATOM 11697 O O . PHE A 1 41 ? 0.043 4.615 8.499 1.00 0.00 41 PHE A O 12
ATOM 11714 N N . ASP A 1 42 ? -1.362 2.856 8.711 1.00 0.00 42 ASP A N 12
ATOM 11715 C CA . ASP A 1 42 ? -1.073 2.652 10.120 1.00 0.00 42 ASP A CA 12
ATOM 11716 C C . ASP A 1 42 ? 0.063 1.637 10.262 1.00 0.00 42 ASP A C 12
ATOM 11717 O O . ASP A 1 42 ? -0.010 0.538 9.714 1.00 0.00 42 ASP A O 12
ATOM 11726 N N . ARG A 1 43 ? 1.086 2.041 11.000 1.00 0.00 43 ARG A N 12
ATOM 11727 C CA . ARG A 1 43 ? 2.236 1.180 11.221 1.00 0.00 43 ARG A CA 12
ATOM 11728 C C . ARG A 1 43 ? 1.781 -0.257 11.480 1.00 0.00 43 ARG A C 12
ATOM 11729 O O . ARG A 1 43 ? 2.306 -1.196 10.883 1.00 0.00 43 ARG A O 12
ATOM 11750 N N . THR A 1 44 ? 0.809 -0.384 12.371 1.00 0.00 44 THR A N 12
ATOM 11751 C CA . THR A 1 44 ? 0.277 -1.692 12.717 1.00 0.00 44 THR A CA 12
ATOM 11752 C C . THR A 1 44 ? -0.187 -2.428 11.459 1.00 0.00 44 THR A C 12
ATOM 11753 O O . THR A 1 44 ? 0.237 -3.555 11.203 1.00 0.00 44 THR A O 12
ATOM 11764 N N . GLN A 1 45 ? -1.051 -1.763 10.707 1.00 0.00 45 GLN A N 12
ATOM 11765 C CA . GLN A 1 45 ? -1.577 -2.340 9.481 1.00 0.00 45 GLN A CA 12
ATOM 11766 C C . GLN A 1 45 ? -0.431 -2.742 8.550 1.00 0.00 45 GLN A C 12
ATOM 11767 O O . GLN A 1 45 ? -0.507 -3.766 7.873 1.00 0.00 45 GLN A O 12
ATOM 11781 N N . VAL A 1 46 ? 0.603 -1.913 8.544 1.00 0.00 46 VAL A N 12
ATOM 11782 C CA . VAL A 1 46 ? 1.762 -2.169 7.707 1.00 0.00 46 VAL A CA 12
ATOM 11783 C C . VAL A 1 46 ? 2.439 -3.463 8.162 1.00 0.00 46 VAL A C 12
ATOM 11784 O O . VAL A 1 46 ? 2.802 -4.302 7.338 1.00 0.00 46 VAL A O 12
ATOM 11797 N N . GLU A 1 47 ? 2.590 -3.585 9.473 1.00 0.00 47 GLU A N 12
ATOM 11798 C CA . GLU A 1 47 ? 3.217 -4.763 10.048 1.00 0.00 47 GLU A CA 12
ATOM 11799 C C . GLU A 1 47 ? 2.388 -6.011 9.738 1.00 0.00 47 GLU A C 12
ATOM 11800 O O . GLU A 1 47 ? 2.834 -6.890 9.002 1.00 0.00 47 GLU A O 12
ATOM 11812 N N . VAL A 1 48 ? 1.196 -6.049 10.314 1.00 0.00 48 VAL A N 12
ATOM 11813 C CA . VAL A 1 48 ? 0.300 -7.174 10.108 1.00 0.00 48 VAL A CA 12
ATOM 11814 C C . VAL A 1 48 ? 0.334 -7.585 8.634 1.00 0.00 48 VAL A C 12
ATOM 11815 O O . VAL A 1 48 ? 0.576 -8.748 8.316 1.00 0.00 48 VAL A O 12
ATOM 11828 N N . ALA A 1 49 ? 0.088 -6.607 7.775 1.00 0.00 49 ALA A N 12
ATOM 11829 C CA . ALA A 1 49 ? 0.088 -6.852 6.343 1.00 0.00 49 ALA A CA 12
ATOM 11830 C C . ALA A 1 49 ? 1.443 -7.428 5.928 1.00 0.00 49 ALA A C 12
ATOM 11831 O O . ALA A 1 49 ? 1.523 -8.563 5.460 1.00 0.00 49 ALA A O 12
ATOM 11838 N N . LEU A 1 50 ? 2.476 -6.619 6.115 1.00 0.00 50 LEU A N 12
ATOM 11839 C CA . LEU A 1 50 ? 3.824 -7.034 5.766 1.00 0.00 50 LEU A CA 12
ATOM 11840 C C . LEU A 1 50 ? 4.021 -8.499 6.162 1.00 0.00 50 LEU A C 12
ATOM 11841 O O . LEU A 1 50 ? 4.796 -9.217 5.533 1.00 0.00 50 LEU A O 12
ATOM 11857 N N . ALA A 1 51 ? 3.306 -8.898 7.204 1.00 0.00 51 ALA A N 12
ATOM 11858 C CA . ALA A 1 51 ? 3.393 -10.264 7.692 1.00 0.00 51 ALA A CA 12
ATOM 11859 C C . ALA A 1 51 ? 2.822 -11.214 6.638 1.00 0.00 51 ALA A C 12
ATOM 11860 O O . ALA A 1 51 ? 3.540 -12.057 6.102 1.00 0.00 51 ALA A O 12
ATOM 11867 N N . ALA A 1 52 ? 1.534 -11.047 6.371 1.00 0.00 52 ALA A N 12
ATOM 11868 C CA . ALA A 1 52 ? 0.859 -11.880 5.391 1.00 0.00 52 ALA A CA 12
ATOM 11869 C C . ALA A 1 52 ? 1.376 -11.536 3.993 1.00 0.00 52 ALA A C 12
ATOM 11870 O O . ALA A 1 52 ? 1.087 -12.243 3.029 1.00 0.00 52 ALA A O 12
ATOM 11877 N N . ALA A 1 53 ? 2.132 -10.450 3.927 1.00 0.00 53 ALA A N 12
ATOM 11878 C CA . ALA A 1 53 ? 2.692 -10.003 2.663 1.00 0.00 53 ALA A CA 12
ATOM 11879 C C . ALA A 1 53 ? 3.977 -10.783 2.375 1.00 0.00 53 ALA A C 12
ATOM 11880 O O . ALA A 1 53 ? 4.362 -10.947 1.219 1.00 0.00 53 ALA A O 12
ATOM 11887 N N . ASP A 1 54 ? 4.604 -11.244 3.448 1.00 0.00 54 ASP A N 12
ATOM 11888 C CA . ASP A 1 54 ? 5.837 -12.002 3.325 1.00 0.00 54 ASP A CA 12
ATOM 11889 C C . ASP A 1 54 ? 7.012 -11.035 3.167 1.00 0.00 54 ASP A C 12
ATOM 11890 O O . ASP A 1 54 ? 7.905 -11.266 2.352 1.00 0.00 54 ASP A O 12
ATOM 11899 N N . ASP A 1 55 ? 6.974 -9.973 3.958 1.00 0.00 55 ASP A N 12
ATOM 11900 C CA . ASP A 1 55 ? 8.025 -8.970 3.915 1.00 0.00 55 ASP A CA 12
ATOM 11901 C C . ASP A 1 55 ? 8.026 -8.297 2.541 1.00 0.00 55 ASP A C 12
ATOM 11902 O O . ASP A 1 55 ? 9.073 -7.871 2.056 1.00 0.00 55 ASP A O 12
ATOM 11911 N N . ASP A 1 56 ? 6.841 -8.222 1.953 1.00 0.00 56 ASP A N 12
ATOM 11912 C CA . ASP A 1 56 ? 6.692 -7.608 0.645 1.00 0.00 56 ASP A CA 12
ATOM 11913 C C . ASP A 1 56 ? 5.925 -6.292 0.788 1.00 0.00 56 ASP A C 12
ATOM 11914 O O . ASP A 1 56 ? 4.919 -6.230 1.494 1.00 0.00 56 ASP A O 12
ATOM 11923 N N . LEU A 1 57 ? 6.428 -5.273 0.108 1.00 0.00 57 LEU A N 12
ATOM 11924 C CA . LEU A 1 57 ? 5.802 -3.963 0.151 1.00 0.00 57 LEU A CA 12
ATOM 11925 C C . LEU A 1 57 ? 4.682 -3.903 -0.890 1.00 0.00 57 LEU A C 12
ATOM 11926 O O . LEU A 1 57 ? 3.523 -3.672 -0.548 1.00 0.00 57 LEU A O 12
ATOM 11942 N N . THR A 1 58 ? 5.067 -4.115 -2.140 1.00 0.00 58 THR A N 12
ATOM 11943 C CA . THR A 1 58 ? 4.110 -4.089 -3.233 1.00 0.00 58 THR A CA 12
ATOM 11944 C C . THR A 1 58 ? 2.864 -4.898 -2.870 1.00 0.00 58 THR A C 12
ATOM 11945 O O . THR A 1 58 ? 1.769 -4.607 -3.349 1.00 0.00 58 THR A O 12
ATOM 11956 N N . VAL A 1 59 ? 3.072 -5.898 -2.026 1.00 0.00 59 VAL A N 12
ATOM 11957 C CA . VAL A 1 59 ? 1.979 -6.752 -1.593 1.00 0.00 59 VAL A CA 12
ATOM 11958 C C . VAL A 1 59 ? 1.275 -6.106 -0.398 1.00 0.00 59 VAL A C 12
ATOM 11959 O O . VAL A 1 59 ? 0.058 -5.928 -0.412 1.00 0.00 59 VAL A O 12
ATOM 11972 N N . ALA A 1 60 ? 2.071 -5.774 0.608 1.00 0.00 60 ALA A N 12
ATOM 11973 C CA . ALA A 1 60 ? 1.540 -5.152 1.809 1.00 0.00 60 ALA A CA 12
ATOM 11974 C C . ALA A 1 60 ? 0.614 -4.000 1.414 1.00 0.00 60 ALA A C 12
ATOM 11975 O O . ALA A 1 60 ? -0.548 -3.966 1.817 1.00 0.00 60 ALA A O 12
ATOM 11982 N N . VAL A 1 61 ? 1.164 -3.083 0.631 1.00 0.00 61 VAL A N 12
ATOM 11983 C CA . VAL A 1 61 ? 0.401 -1.932 0.178 1.00 0.00 61 VAL A CA 12
ATOM 11984 C C . VAL A 1 61 ? -0.993 -2.388 -0.257 1.00 0.00 61 VAL A C 12
ATOM 11985 O O . VAL A 1 61 ? -1.995 -1.795 0.139 1.00 0.00 61 VAL A O 12
ATOM 11998 N N . GLU A 1 62 ? -1.012 -3.437 -1.066 1.00 0.00 62 GLU A N 12
ATOM 11999 C CA . GLU A 1 62 ? -2.267 -3.979 -1.559 1.00 0.00 62 GLU A CA 12
ATOM 12000 C C . GLU A 1 62 ? -3.171 -4.373 -0.389 1.00 0.00 62 GLU A C 12
ATOM 12001 O O . GLU A 1 62 ? -4.384 -4.177 -0.444 1.00 0.00 62 GLU A O 12
ATOM 12013 N N . ILE A 1 63 ? -2.545 -4.920 0.643 1.00 0.00 63 ILE A N 12
ATOM 12014 C CA . ILE A 1 63 ? -3.278 -5.342 1.824 1.00 0.00 63 ILE A CA 12
ATOM 12015 C C . ILE A 1 63 ? -3.787 -4.108 2.572 1.00 0.00 63 ILE A C 12
ATOM 12016 O O . ILE A 1 63 ? -4.958 -4.043 2.945 1.00 0.00 63 ILE A O 12
ATOM 12032 N N . LEU A 1 64 ? -2.883 -3.160 2.768 1.00 0.00 64 LEU A N 12
ATOM 12033 C CA . LEU A 1 64 ? -3.226 -1.932 3.465 1.00 0.00 64 LEU A CA 12
ATOM 12034 C C . LEU A 1 64 ? -4.418 -1.272 2.769 1.00 0.00 64 LEU A C 12
ATOM 12035 O O . LEU A 1 64 ? -5.368 -0.848 3.425 1.00 0.00 64 LEU A O 12
ATOM 12051 N N . MET A 1 65 ? -4.329 -1.206 1.448 1.00 0.00 65 MET A N 12
ATOM 12052 C CA . MET A 1 65 ? -5.389 -0.605 0.656 1.00 0.00 65 MET A CA 12
ATOM 12053 C C . MET A 1 65 ? -6.744 -1.235 0.985 1.00 0.00 65 MET A C 12
ATOM 12054 O O . MET A 1 65 ? -7.726 -0.526 1.203 1.00 0.00 65 MET A O 12
ATOM 12068 N N . SER A 1 66 ? -6.754 -2.559 1.011 1.00 0.00 66 SER A N 12
ATOM 12069 C CA . SER A 1 66 ? -7.973 -3.293 1.310 1.00 0.00 66 SER A CA 12
ATOM 12070 C C . SER A 1 66 ? -8.509 -2.878 2.682 1.00 0.00 66 SER A C 12
ATOM 12071 O O . SER A 1 66 ? -9.718 -2.737 2.863 1.00 0.00 66 SER A O 12
ATOM 12079 N N . GLN A 1 67 ? -7.585 -2.695 3.613 1.00 0.00 67 GLN A N 12
ATOM 12080 C CA . GLN A 1 67 ? -7.950 -2.300 4.963 1.00 0.00 67 GLN A CA 12
ATOM 12081 C C . GLN A 1 67 ? -8.357 -0.825 4.992 1.00 0.00 67 GLN A C 12
ATOM 12082 O O . GLN A 1 67 ? -7.778 -0.033 5.733 1.00 0.00 67 GLN A O 12
ATOM 12096 N N . SER A 1 68 ? -9.350 -0.502 4.177 1.00 0.00 68 SER A N 12
ATOM 12097 C CA . SER A 1 68 ? -9.841 0.863 4.101 1.00 0.00 68 SER A CA 12
ATOM 12098 C C . SER A 1 68 ? -8.745 1.784 3.562 1.00 0.00 68 SER A C 12
ATOM 12099 O O . SER A 1 68 ? -7.685 1.917 4.172 1.00 0.00 68 SER A O 12
ATOM 12107 N N . GLY A 1 69 ? -9.037 2.397 2.424 1.00 0.00 69 GLY A N 12
ATOM 12108 C CA . GLY A 1 69 ? -8.089 3.302 1.796 1.00 0.00 69 GLY A CA 12
ATOM 12109 C C . GLY A 1 69 ? -8.534 4.758 1.954 1.00 0.00 69 GLY A C 12
ATOM 12110 O O . GLY A 1 69 ? -9.115 5.126 2.974 1.00 0.00 69 GLY A O 12
ATOM 12114 N N . PRO A 1 70 ? -8.235 5.567 0.903 1.00 0.00 70 PRO A N 12
ATOM 12115 C CA . PRO A 1 70 ? -8.597 6.974 0.915 1.00 0.00 70 PRO A CA 12
ATOM 12116 C C . PRO A 1 70 ? -10.097 7.156 0.674 1.00 0.00 70 PRO A C 12
ATOM 12117 O O . PRO A 1 70 ? -10.726 8.021 1.281 1.00 0.00 70 PRO A O 12
ATOM 12128 N N . SER A 1 71 ? -10.626 6.327 -0.214 1.00 0.00 71 SER A N 12
ATOM 12129 C CA . SER A 1 71 ? -12.040 6.386 -0.543 1.00 0.00 71 SER A CA 12
ATOM 12130 C C . SER A 1 71 ? -12.427 5.183 -1.406 1.00 0.00 71 SER A C 12
ATOM 12131 O O . SER A 1 71 ? -13.232 4.351 -0.991 1.00 0.00 71 SER A O 12
ATOM 12139 N N . SER A 1 72 ? -11.835 5.130 -2.590 1.00 0.00 72 SER A N 12
ATOM 12140 C CA . SER A 1 72 ? -12.108 4.043 -3.515 1.00 0.00 72 SER A CA 12
ATOM 12141 C C . SER A 1 72 ? -13.608 3.740 -3.539 1.00 0.00 72 SER A C 12
ATOM 12142 O O . SER A 1 72 ? -14.080 2.867 -2.813 1.00 0.00 72 SER A O 12
ATOM 12150 N N . GLY A 1 73 ? -14.315 4.479 -4.381 1.00 0.00 73 GLY A N 12
ATOM 12151 C CA . GLY A 1 73 ? -15.751 4.301 -4.509 1.00 0.00 73 GLY A CA 12
ATOM 12152 C C . GLY A 1 73 ? -16.381 5.462 -5.281 1.00 0.00 73 GLY A C 12
ATOM 12153 O O . GLY A 1 73 ? -17.591 5.481 -5.501 1.00 0.00 73 GLY A O 12
ATOM 12157 N N . GLY A 1 1 ? 18.199 51.566 21.000 1.00 0.00 1 GLY A N 13
ATOM 12158 C CA . GLY A 1 1 ? 19.567 51.110 21.177 1.00 0.00 1 GLY A CA 13
ATOM 12159 C C . GLY A 1 1 ? 19.603 49.657 21.654 1.00 0.00 1 GLY A C 13
ATOM 12160 O O . GLY A 1 1 ? 18.701 49.208 22.359 1.00 0.00 1 GLY A O 13
ATOM 12164 N N . SER A 1 2 ? 20.656 48.961 21.250 1.00 0.00 2 SER A N 13
ATOM 12165 C CA . SER A 1 2 ? 20.821 47.567 21.627 1.00 0.00 2 SER A CA 13
ATOM 12166 C C . SER A 1 2 ? 22.259 47.318 22.088 1.00 0.00 2 SER A C 13
ATOM 12167 O O . SER A 1 2 ? 23.208 47.633 21.372 1.00 0.00 2 SER A O 13
ATOM 12175 N N . SER A 1 3 ? 22.374 46.754 23.282 1.00 0.00 3 SER A N 13
ATOM 12176 C CA . SER A 1 3 ? 23.679 46.458 23.847 1.00 0.00 3 SER A CA 13
ATOM 12177 C C . SER A 1 3 ? 23.845 44.947 24.018 1.00 0.00 3 SER A C 13
ATOM 12178 O O . SER A 1 3 ? 24.473 44.492 24.973 1.00 0.00 3 SER A O 13
ATOM 12186 N N . GLY A 1 4 ? 23.271 44.210 23.078 1.00 0.00 4 GLY A N 13
ATOM 12187 C CA . GLY A 1 4 ? 23.348 42.760 23.112 1.00 0.00 4 GLY A CA 13
ATOM 12188 C C . GLY A 1 4 ? 24.770 42.278 22.817 1.00 0.00 4 GLY A C 13
ATOM 12189 O O . GLY A 1 4 ? 25.496 42.910 22.051 1.00 0.00 4 GLY A O 13
ATOM 12193 N N . SER A 1 5 ? 25.125 41.164 23.441 1.00 0.00 5 SER A N 13
ATOM 12194 C CA . SER A 1 5 ? 26.447 40.591 23.254 1.00 0.00 5 SER A CA 13
ATOM 12195 C C . SER A 1 5 ? 26.400 39.508 22.175 1.00 0.00 5 SER A C 13
ATOM 12196 O O . SER A 1 5 ? 25.339 38.954 21.892 1.00 0.00 5 SER A O 13
ATOM 12204 N N . SER A 1 6 ? 27.564 39.239 21.601 1.00 0.00 6 SER A N 13
ATOM 12205 C CA . SER A 1 6 ? 27.669 38.232 20.559 1.00 0.00 6 SER A CA 13
ATOM 12206 C C . SER A 1 6 ? 27.161 36.886 21.079 1.00 0.00 6 SER A C 13
ATOM 12207 O O . SER A 1 6 ? 26.912 36.732 22.273 1.00 0.00 6 SER A O 13
ATOM 12215 N N . GLY A 1 7 ? 27.023 35.945 20.156 1.00 0.00 7 GLY A N 13
ATOM 12216 C CA . GLY A 1 7 ? 26.548 34.617 20.506 1.00 0.00 7 GLY A CA 13
ATOM 12217 C C . GLY A 1 7 ? 25.859 33.949 19.314 1.00 0.00 7 GLY A C 13
ATOM 12218 O O . GLY A 1 7 ? 24.900 34.489 18.765 1.00 0.00 7 GLY A O 13
ATOM 12222 N N . SER A 1 8 ? 26.376 32.785 18.950 1.00 0.00 8 SER A N 13
ATOM 12223 C CA . SER A 1 8 ? 25.822 32.037 17.833 1.00 0.00 8 SER A CA 13
ATOM 12224 C C . SER A 1 8 ? 25.649 30.568 18.222 1.00 0.00 8 SER A C 13
ATOM 12225 O O . SER A 1 8 ? 26.398 30.048 19.047 1.00 0.00 8 SER A O 13
ATOM 12233 N N . ARG A 1 9 ? 24.656 29.940 17.609 1.00 0.00 9 ARG A N 13
ATOM 12234 C CA . ARG A 1 9 ? 24.375 28.540 17.881 1.00 0.00 9 ARG A CA 13
ATOM 12235 C C . ARG A 1 9 ? 25.117 27.647 16.884 1.00 0.00 9 ARG A C 13
ATOM 12236 O O . ARG A 1 9 ? 25.336 28.037 15.739 1.00 0.00 9 ARG A O 13
ATOM 12257 N N . GLN A 1 10 ? 25.483 26.465 17.357 1.00 0.00 10 GLN A N 13
ATOM 12258 C CA . GLN A 1 10 ? 26.196 25.513 16.522 1.00 0.00 10 GLN A CA 13
ATOM 12259 C C . GLN A 1 10 ? 25.372 24.234 16.354 1.00 0.00 10 GLN A C 13
ATOM 12260 O O . GLN A 1 10 ? 24.501 23.941 17.171 1.00 0.00 10 GLN A O 13
ATOM 12274 N N . ALA A 1 11 ? 25.678 23.507 15.289 1.00 0.00 11 ALA A N 13
ATOM 12275 C CA . ALA A 1 11 ? 24.978 22.267 15.003 1.00 0.00 11 ALA A CA 13
ATOM 12276 C C . ALA A 1 11 ? 25.995 21.133 14.861 1.00 0.00 11 ALA A C 13
ATOM 12277 O O . ALA A 1 11 ? 27.107 21.348 14.382 1.00 0.00 11 ALA A O 13
ATOM 12284 N N . PRO A 1 12 ? 25.566 19.918 15.296 1.00 0.00 12 PRO A N 13
ATOM 12285 C CA . PRO A 1 12 ? 26.426 18.749 15.222 1.00 0.00 12 PRO A CA 13
ATOM 12286 C C . PRO A 1 12 ? 26.530 18.236 13.784 1.00 0.00 12 PRO A C 13
ATOM 12287 O O . PRO A 1 12 ? 25.556 18.278 13.034 1.00 0.00 12 PRO A O 13
ATOM 12298 N N . ILE A 1 13 ? 27.720 17.763 13.443 1.00 0.00 13 ILE A N 13
ATOM 12299 C CA . ILE A 1 13 ? 27.964 17.241 12.109 1.00 0.00 13 ILE A CA 13
ATOM 12300 C C . ILE A 1 13 ? 27.928 15.712 12.149 1.00 0.00 13 ILE A C 13
ATOM 12301 O O . ILE A 1 13 ? 28.596 15.094 12.976 1.00 0.00 13 ILE A O 13
ATOM 12317 N N . ALA A 1 14 ? 27.142 15.147 11.245 1.00 0.00 14 ALA A N 13
ATOM 12318 C CA . ALA A 1 14 ? 27.010 13.702 11.167 1.00 0.00 14 ALA A CA 13
ATOM 12319 C C . ALA A 1 14 ? 26.776 13.294 9.711 1.00 0.00 14 ALA A C 13
ATOM 12320 O O . ALA A 1 14 ? 26.050 13.969 8.983 1.00 0.00 14 ALA A O 13
ATOM 12327 N N . ASN A 1 15 ? 27.403 12.191 9.331 1.00 0.00 15 ASN A N 13
ATOM 12328 C CA . ASN A 1 15 ? 27.272 11.685 7.975 1.00 0.00 15 ASN A CA 13
ATOM 12329 C C . ASN A 1 15 ? 26.568 10.327 8.008 1.00 0.00 15 ASN A C 13
ATOM 12330 O O . ASN A 1 15 ? 26.620 9.621 9.014 1.00 0.00 15 ASN A O 13
ATOM 12341 N N . ALA A 1 16 ? 25.926 10.002 6.896 1.00 0.00 16 ALA A N 13
ATOM 12342 C CA . ALA A 1 16 ? 25.212 8.741 6.785 1.00 0.00 16 ALA A CA 13
ATOM 12343 C C . ALA A 1 16 ? 26.018 7.779 5.909 1.00 0.00 16 ALA A C 13
ATOM 12344 O O . ALA A 1 16 ? 26.217 8.034 4.723 1.00 0.00 16 ALA A O 13
ATOM 12351 N N . ALA A 1 17 ? 26.459 6.694 6.529 1.00 0.00 17 ALA A N 13
ATOM 12352 C CA . ALA A 1 17 ? 27.238 5.693 5.821 1.00 0.00 17 ALA A CA 13
ATOM 12353 C C . ALA A 1 17 ? 26.356 4.477 5.531 1.00 0.00 17 ALA A C 13
ATOM 12354 O O . ALA A 1 17 ? 25.980 3.746 6.446 1.00 0.00 17 ALA A O 13
ATOM 12361 N N . VAL A 1 18 ? 26.050 4.298 4.254 1.00 0.00 18 VAL A N 13
ATOM 12362 C CA . VAL A 1 18 ? 25.219 3.184 3.832 1.00 0.00 18 VAL A CA 13
ATOM 12363 C C . VAL A 1 18 ? 26.099 1.951 3.616 1.00 0.00 18 VAL A C 13
ATOM 12364 O O . VAL A 1 18 ? 26.306 1.523 2.481 1.00 0.00 18 VAL A O 13
ATOM 12377 N N . LEU A 1 19 ? 26.593 1.414 4.722 1.00 0.00 19 LEU A N 13
ATOM 12378 C CA . LEU A 1 19 ? 27.446 0.239 4.667 1.00 0.00 19 LEU A CA 13
ATOM 12379 C C . LEU A 1 19 ? 26.590 -0.993 4.363 1.00 0.00 19 LEU A C 13
ATOM 12380 O O . LEU A 1 19 ? 25.437 -1.071 4.784 1.00 0.00 19 LEU A O 13
ATOM 12396 N N . PRO A 1 20 ? 27.204 -1.949 3.616 1.00 0.00 20 PRO A N 13
ATOM 12397 C CA . PRO A 1 20 ? 26.511 -3.173 3.251 1.00 0.00 20 PRO A CA 13
ATOM 12398 C C . PRO A 1 20 ? 26.410 -4.123 4.446 1.00 0.00 20 PRO A C 13
ATOM 12399 O O . PRO A 1 20 ? 27.413 -4.419 5.094 1.00 0.00 20 PRO A O 13
ATOM 12410 N N . GLN A 1 21 ? 25.191 -4.574 4.701 1.00 0.00 21 GLN A N 13
ATOM 12411 C CA . GLN A 1 21 ? 24.946 -5.484 5.807 1.00 0.00 21 GLN A CA 13
ATOM 12412 C C . GLN A 1 21 ? 25.081 -6.935 5.340 1.00 0.00 21 GLN A C 13
ATOM 12413 O O . GLN A 1 21 ? 25.250 -7.194 4.149 1.00 0.00 21 GLN A O 13
ATOM 12427 N N . SER A 1 22 ? 25.000 -7.843 6.302 1.00 0.00 22 SER A N 13
ATOM 12428 C CA . SER A 1 22 ? 25.111 -9.261 6.004 1.00 0.00 22 SER A CA 13
ATOM 12429 C C . SER A 1 22 ? 23.735 -9.923 6.094 1.00 0.00 22 SER A C 13
ATOM 12430 O O . SER A 1 22 ? 22.847 -9.428 6.787 1.00 0.00 22 SER A O 13
ATOM 12438 N N . GLN A 1 23 ? 23.601 -11.034 5.384 1.00 0.00 23 GLN A N 13
ATOM 12439 C CA . GLN A 1 23 ? 22.348 -11.770 5.376 1.00 0.00 23 GLN A CA 13
ATOM 12440 C C . GLN A 1 23 ? 21.981 -12.210 6.795 1.00 0.00 23 GLN A C 13
ATOM 12441 O O . GLN A 1 23 ? 22.510 -13.200 7.298 1.00 0.00 23 GLN A O 13
ATOM 12455 N N . GLY A 1 24 ? 21.078 -11.453 7.400 1.00 0.00 24 GLY A N 13
ATOM 12456 C CA . GLY A 1 24 ? 20.634 -11.752 8.751 1.00 0.00 24 GLY A CA 13
ATOM 12457 C C . GLY A 1 24 ? 19.838 -10.585 9.338 1.00 0.00 24 GLY A C 13
ATOM 12458 O O . GLY A 1 24 ? 20.401 -9.719 10.007 1.00 0.00 24 GLY A O 13
ATOM 12462 N N . ARG A 1 25 ? 18.542 -10.598 9.066 1.00 0.00 25 ARG A N 13
ATOM 12463 C CA . ARG A 1 25 ? 17.663 -9.551 9.559 1.00 0.00 25 ARG A CA 13
ATOM 12464 C C . ARG A 1 25 ? 16.231 -10.077 9.687 1.00 0.00 25 ARG A C 13
ATOM 12465 O O . ARG A 1 25 ? 15.971 -11.250 9.424 1.00 0.00 25 ARG A O 13
ATOM 12486 N N . VAL A 1 26 ? 15.341 -9.183 10.091 1.00 0.00 26 VAL A N 13
ATOM 12487 C CA . VAL A 1 26 ? 13.943 -9.542 10.257 1.00 0.00 26 VAL A CA 13
ATOM 12488 C C . VAL A 1 26 ? 13.090 -8.716 9.291 1.00 0.00 26 VAL A C 13
ATOM 12489 O O . VAL A 1 26 ? 13.492 -7.630 8.877 1.00 0.00 26 VAL A O 13
ATOM 12502 N N . ALA A 1 27 ? 11.930 -9.263 8.961 1.00 0.00 27 ALA A N 13
ATOM 12503 C CA . ALA A 1 27 ? 11.017 -8.591 8.052 1.00 0.00 27 ALA A CA 13
ATOM 12504 C C . ALA A 1 27 ? 10.525 -7.294 8.697 1.00 0.00 27 ALA A C 13
ATOM 12505 O O . ALA A 1 27 ? 11.107 -6.821 9.671 1.00 0.00 27 ALA A O 13
ATOM 12512 N N . ALA A 1 28 ? 9.457 -6.756 8.126 1.00 0.00 28 ALA A N 13
ATOM 12513 C CA . ALA A 1 28 ? 8.879 -5.523 8.633 1.00 0.00 28 ALA A CA 13
ATOM 12514 C C . ALA A 1 28 ? 10.003 -4.557 9.014 1.00 0.00 28 ALA A C 13
ATOM 12515 O O . ALA A 1 28 ? 10.439 -4.528 10.164 1.00 0.00 28 ALA A O 13
ATOM 12522 N N . SER A 1 29 ? 10.440 -3.790 8.026 1.00 0.00 29 SER A N 13
ATOM 12523 C CA . SER A 1 29 ? 11.505 -2.825 8.242 1.00 0.00 29 SER A CA 13
ATOM 12524 C C . SER A 1 29 ? 10.921 -1.415 8.345 1.00 0.00 29 SER A C 13
ATOM 12525 O O . SER A 1 29 ? 10.057 -1.038 7.555 1.00 0.00 29 SER A O 13
ATOM 12533 N N . GLU A 1 30 ? 11.415 -0.674 9.327 1.00 0.00 30 GLU A N 13
ATOM 12534 C CA . GLU A 1 30 ? 10.952 0.686 9.543 1.00 0.00 30 GLU A CA 13
ATOM 12535 C C . GLU A 1 30 ? 10.723 1.388 8.203 1.00 0.00 30 GLU A C 13
ATOM 12536 O O . GLU A 1 30 ? 9.690 2.023 8.000 1.00 0.00 30 GLU A O 13
ATOM 12548 N N . GLU A 1 31 ? 11.705 1.251 7.324 1.00 0.00 31 GLU A N 13
ATOM 12549 C CA . GLU A 1 31 ? 11.623 1.864 6.009 1.00 0.00 31 GLU A CA 13
ATOM 12550 C C . GLU A 1 31 ? 10.232 1.651 5.409 1.00 0.00 31 GLU A C 13
ATOM 12551 O O . GLU A 1 31 ? 9.588 2.603 4.970 1.00 0.00 31 GLU A O 13
ATOM 12563 N N . GLN A 1 32 ? 9.808 0.395 5.410 1.00 0.00 32 GLN A N 13
ATOM 12564 C CA . GLN A 1 32 ? 8.505 0.044 4.871 1.00 0.00 32 GLN A CA 13
ATOM 12565 C C . GLN A 1 32 ? 7.400 0.771 5.640 1.00 0.00 32 GLN A C 13
ATOM 12566 O O . GLN A 1 32 ? 6.632 1.534 5.056 1.00 0.00 32 GLN A O 13
ATOM 12580 N N . ILE A 1 33 ? 7.355 0.508 6.938 1.00 0.00 33 ILE A N 13
ATOM 12581 C CA . ILE A 1 33 ? 6.357 1.128 7.792 1.00 0.00 33 ILE A CA 13
ATOM 12582 C C . ILE A 1 33 ? 6.200 2.599 7.402 1.00 0.00 33 ILE A C 13
ATOM 12583 O O . ILE A 1 33 ? 5.082 3.101 7.299 1.00 0.00 33 ILE A O 13
ATOM 12599 N N . GLN A 1 34 ? 7.336 3.248 7.197 1.00 0.00 34 GLN A N 13
ATOM 12600 C CA . GLN A 1 34 ? 7.339 4.652 6.821 1.00 0.00 34 GLN A CA 13
ATOM 12601 C C . GLN A 1 34 ? 6.884 4.813 5.369 1.00 0.00 34 GLN A C 13
ATOM 12602 O O . GLN A 1 34 ? 6.109 5.715 5.053 1.00 0.00 34 GLN A O 13
ATOM 12616 N N . LYS A 1 35 ? 7.386 3.925 4.523 1.00 0.00 35 LYS A N 13
ATOM 12617 C CA . LYS A 1 35 ? 7.041 3.957 3.112 1.00 0.00 35 LYS A CA 13
ATOM 12618 C C . LYS A 1 35 ? 5.524 3.830 2.959 1.00 0.00 35 LYS A C 13
ATOM 12619 O O . LYS A 1 35 ? 4.953 4.307 1.979 1.00 0.00 35 LYS A O 13
ATOM 12638 N N . LEU A 1 36 ? 4.914 3.185 3.942 1.00 0.00 36 LEU A N 13
ATOM 12639 C CA . LEU A 1 36 ? 3.475 2.989 3.929 1.00 0.00 36 LEU A CA 13
ATOM 12640 C C . LEU A 1 36 ? 2.808 4.083 4.766 1.00 0.00 36 LEU A C 13
ATOM 12641 O O . LEU A 1 36 ? 1.889 4.754 4.299 1.00 0.00 36 LEU A O 13
ATOM 12657 N N . VAL A 1 37 ? 3.297 4.229 5.989 1.00 0.00 37 VAL A N 13
ATOM 12658 C CA . VAL A 1 37 ? 2.760 5.230 6.895 1.00 0.00 37 VAL A CA 13
ATOM 12659 C C . VAL A 1 37 ? 2.736 6.588 6.191 1.00 0.00 37 VAL A C 13
ATOM 12660 O O . VAL A 1 37 ? 1.853 7.407 6.443 1.00 0.00 37 VAL A O 13
ATOM 12673 N N . ALA A 1 38 ? 3.717 6.786 5.322 1.00 0.00 38 ALA A N 13
ATOM 12674 C CA . ALA A 1 38 ? 3.819 8.031 4.580 1.00 0.00 38 ALA A CA 13
ATOM 12675 C C . ALA A 1 38 ? 2.612 8.166 3.649 1.00 0.00 38 ALA A C 13
ATOM 12676 O O . ALA A 1 38 ? 2.151 9.274 3.382 1.00 0.00 38 ALA A O 13
ATOM 12683 N N . MET A 1 39 ? 2.136 7.022 3.181 1.00 0.00 39 MET A N 13
ATOM 12684 C CA . MET A 1 39 ? 0.992 6.998 2.285 1.00 0.00 39 MET A CA 13
ATOM 12685 C C . MET A 1 39 ? -0.304 7.293 3.043 1.00 0.00 39 MET A C 13
ATOM 12686 O O . MET A 1 39 ? -1.268 7.789 2.462 1.00 0.00 39 MET A O 13
ATOM 12700 N N . GLY A 1 40 ? -0.285 6.977 4.330 1.00 0.00 40 GLY A N 13
ATOM 12701 C CA . GLY A 1 40 ? -1.446 7.203 5.173 1.00 0.00 40 GLY A CA 13
ATOM 12702 C C . GLY A 1 40 ? -1.944 5.891 5.783 1.00 0.00 40 GLY A C 13
ATOM 12703 O O . GLY A 1 40 ? -3.147 5.636 5.818 1.00 0.00 40 GLY A O 13
ATOM 12707 N N . PHE A 1 41 ? -0.994 5.092 6.247 1.00 0.00 41 PHE A N 13
ATOM 12708 C CA . PHE A 1 41 ? -1.322 3.813 6.853 1.00 0.00 41 PHE A CA 13
ATOM 12709 C C . PHE A 1 41 ? -0.784 3.729 8.283 1.00 0.00 41 PHE A C 13
ATOM 12710 O O . PHE A 1 41 ? 0.214 4.369 8.613 1.00 0.00 41 PHE A O 13
ATOM 12727 N N . ASP A 1 42 ? -1.467 2.935 9.093 1.00 0.00 42 ASP A N 13
ATOM 12728 C CA . ASP A 1 42 ? -1.070 2.759 10.480 1.00 0.00 42 ASP A CA 13
ATOM 12729 C C . ASP A 1 42 ? 0.127 1.809 10.546 1.00 0.00 42 ASP A C 13
ATOM 12730 O O . ASP A 1 42 ? 0.131 0.763 9.898 1.00 0.00 42 ASP A O 13
ATOM 12739 N N . ARG A 1 43 ? 1.114 2.206 11.336 1.00 0.00 43 ARG A N 13
ATOM 12740 C CA . ARG A 1 43 ? 2.314 1.403 11.495 1.00 0.00 43 ARG A CA 13
ATOM 12741 C C . ARG A 1 43 ? 1.954 -0.083 11.553 1.00 0.00 43 ARG A C 13
ATOM 12742 O O . ARG A 1 43 ? 2.592 -0.906 10.898 1.00 0.00 43 ARG A O 13
ATOM 12763 N N . THR A 1 44 ? 0.934 -0.382 12.344 1.00 0.00 44 THR A N 13
ATOM 12764 C CA . THR A 1 44 ? 0.482 -1.754 12.496 1.00 0.00 44 THR A CA 13
ATOM 12765 C C . THR A 1 44 ? -0.015 -2.304 11.157 1.00 0.00 44 THR A C 13
ATOM 12766 O O . THR A 1 44 ? 0.544 -3.265 10.631 1.00 0.00 44 THR A O 13
ATOM 12777 N N . GLN A 1 45 ? -1.058 -1.669 10.644 1.00 0.00 45 GLN A N 13
ATOM 12778 C CA . GLN A 1 45 ? -1.636 -2.082 9.376 1.00 0.00 45 GLN A CA 13
ATOM 12779 C C . GLN A 1 45 ? -0.531 -2.466 8.389 1.00 0.00 45 GLN A C 13
ATOM 12780 O O . GLN A 1 45 ? -0.735 -3.315 7.523 1.00 0.00 45 GLN A O 13
ATOM 12794 N N . VAL A 1 46 ? 0.614 -1.821 8.553 1.00 0.00 46 VAL A N 13
ATOM 12795 C CA . VAL A 1 46 ? 1.751 -2.084 7.688 1.00 0.00 46 VAL A CA 13
ATOM 12796 C C . VAL A 1 46 ? 2.390 -3.418 8.082 1.00 0.00 46 VAL A C 13
ATOM 12797 O O . VAL A 1 46 ? 2.517 -4.318 7.253 1.00 0.00 46 VAL A O 13
ATOM 12810 N N . GLU A 1 47 ? 2.774 -3.502 9.347 1.00 0.00 47 GLU A N 13
ATOM 12811 C CA . GLU A 1 47 ? 3.396 -4.711 9.861 1.00 0.00 47 GLU A CA 13
ATOM 12812 C C . GLU A 1 47 ? 2.500 -5.923 9.595 1.00 0.00 47 GLU A C 13
ATOM 12813 O O . GLU A 1 47 ? 2.937 -6.901 8.991 1.00 0.00 47 GLU A O 13
ATOM 12825 N N . VAL A 1 48 ? 1.264 -5.818 10.060 1.00 0.00 48 VAL A N 13
ATOM 12826 C CA . VAL A 1 48 ? 0.304 -6.893 9.880 1.00 0.00 48 VAL A CA 13
ATOM 12827 C C . VAL A 1 48 ? 0.409 -7.432 8.452 1.00 0.00 48 VAL A C 13
ATOM 12828 O O . VAL A 1 48 ? 0.775 -8.588 8.246 1.00 0.00 48 VAL A O 13
ATOM 12841 N N . ALA A 1 49 ? 0.081 -6.568 7.502 1.00 0.00 49 ALA A N 13
ATOM 12842 C CA . ALA A 1 49 ? 0.135 -6.943 6.099 1.00 0.00 49 ALA A CA 13
ATOM 12843 C C . ALA A 1 49 ? 1.509 -7.536 5.786 1.00 0.00 49 ALA A C 13
ATOM 12844 O O . ALA A 1 49 ? 1.615 -8.704 5.414 1.00 0.00 49 ALA A O 13
ATOM 12851 N N . LEU A 1 50 ? 2.528 -6.705 5.949 1.00 0.00 50 LEU A N 13
ATOM 12852 C CA . LEU A 1 50 ? 3.892 -7.133 5.688 1.00 0.00 50 LEU A CA 13
ATOM 12853 C C . LEU A 1 50 ? 4.073 -8.571 6.179 1.00 0.00 50 LEU A C 13
ATOM 12854 O O . LEU A 1 50 ? 4.867 -9.326 5.619 1.00 0.00 50 LEU A O 13
ATOM 12870 N N . ALA A 1 51 ? 3.324 -8.907 7.219 1.00 0.00 51 ALA A N 13
ATOM 12871 C CA . ALA A 1 51 ? 3.392 -10.240 7.791 1.00 0.00 51 ALA A CA 13
ATOM 12872 C C . ALA A 1 51 ? 2.830 -11.250 6.788 1.00 0.00 51 ALA A C 13
ATOM 12873 O O . ALA A 1 51 ? 3.512 -12.201 6.411 1.00 0.00 51 ALA A O 13
ATOM 12880 N N . ALA A 1 52 ? 1.591 -11.008 6.385 1.00 0.00 52 ALA A N 13
ATOM 12881 C CA . ALA A 1 52 ? 0.929 -11.885 5.433 1.00 0.00 52 ALA A CA 13
ATOM 12882 C C . ALA A 1 52 ? 1.592 -11.735 4.062 1.00 0.00 52 ALA A C 13
ATOM 12883 O O . ALA A 1 52 ? 1.606 -12.675 3.270 1.00 0.00 52 ALA A O 13
ATOM 12890 N N . ALA A 1 53 ? 2.124 -10.545 3.825 1.00 0.00 53 ALA A N 13
ATOM 12891 C CA . ALA A 1 53 ? 2.787 -10.259 2.564 1.00 0.00 53 ALA A CA 13
ATOM 12892 C C . ALA A 1 53 ? 4.083 -11.068 2.479 1.00 0.00 53 ALA A C 13
ATOM 12893 O O . ALA A 1 53 ? 4.535 -11.409 1.387 1.00 0.00 53 ALA A O 13
ATOM 12900 N N . ASP A 1 54 ? 4.644 -11.351 3.645 1.00 0.00 54 ASP A N 13
ATOM 12901 C CA . ASP A 1 54 ? 5.879 -12.113 3.717 1.00 0.00 54 ASP A CA 13
ATOM 12902 C C . ASP A 1 54 ? 7.065 -11.177 3.474 1.00 0.00 54 ASP A C 13
ATOM 12903 O O . ASP A 1 54 ? 8.079 -11.587 2.912 1.00 0.00 54 ASP A O 13
ATOM 12912 N N . ASP A 1 55 ? 6.898 -9.937 3.911 1.00 0.00 55 ASP A N 13
ATOM 12913 C CA . ASP A 1 55 ? 7.943 -8.940 3.748 1.00 0.00 55 ASP A CA 13
ATOM 12914 C C . ASP A 1 55 ? 7.855 -8.341 2.343 1.00 0.00 55 ASP A C 13
ATOM 12915 O O . ASP A 1 55 ? 8.841 -7.820 1.824 1.00 0.00 55 ASP A O 13
ATOM 12924 N N . ASP A 1 56 ? 6.666 -8.435 1.767 1.00 0.00 56 ASP A N 13
ATOM 12925 C CA . ASP A 1 56 ? 6.437 -7.909 0.432 1.00 0.00 56 ASP A CA 13
ATOM 12926 C C . ASP A 1 56 ? 5.679 -6.584 0.534 1.00 0.00 56 ASP A C 13
ATOM 12927 O O . ASP A 1 56 ? 4.521 -6.557 0.948 1.00 0.00 56 ASP A O 13
ATOM 12936 N N . LEU A 1 57 ? 6.363 -5.516 0.150 1.00 0.00 57 LEU A N 13
ATOM 12937 C CA . LEU A 1 57 ? 5.769 -4.191 0.192 1.00 0.00 57 LEU A CA 13
ATOM 12938 C C . LEU A 1 57 ? 4.666 -4.097 -0.864 1.00 0.00 57 LEU A C 13
ATOM 12939 O O . LEU A 1 57 ? 3.501 -3.881 -0.533 1.00 0.00 57 LEU A O 13
ATOM 12955 N N . THR A 1 58 ? 5.072 -4.264 -2.114 1.00 0.00 58 THR A N 13
ATOM 12956 C CA . THR A 1 58 ? 4.133 -4.200 -3.221 1.00 0.00 58 THR A CA 13
ATOM 12957 C C . THR A 1 58 ? 2.807 -4.857 -2.833 1.00 0.00 58 THR A C 13
ATOM 12958 O O . THR A 1 58 ? 1.743 -4.261 -2.999 1.00 0.00 58 THR A O 13
ATOM 12969 N N . VAL A 1 59 ? 2.913 -6.075 -2.323 1.00 0.00 59 VAL A N 13
ATOM 12970 C CA . VAL A 1 59 ? 1.735 -6.819 -1.910 1.00 0.00 59 VAL A CA 13
ATOM 12971 C C . VAL A 1 59 ? 1.098 -6.128 -0.702 1.00 0.00 59 VAL A C 13
ATOM 12972 O O . VAL A 1 59 ? -0.086 -5.794 -0.726 1.00 0.00 59 VAL A O 13
ATOM 12985 N N . ALA A 1 60 ? 1.912 -5.934 0.325 1.00 0.00 60 ALA A N 13
ATOM 12986 C CA . ALA A 1 60 ? 1.443 -5.288 1.540 1.00 0.00 60 ALA A CA 13
ATOM 12987 C C . ALA A 1 60 ? 0.557 -4.097 1.170 1.00 0.00 60 ALA A C 13
ATOM 12988 O O . ALA A 1 60 ? -0.597 -4.024 1.587 1.00 0.00 60 ALA A O 13
ATOM 12995 N N . VAL A 1 61 ? 1.132 -3.193 0.390 1.00 0.00 61 VAL A N 13
ATOM 12996 C CA . VAL A 1 61 ? 0.409 -2.008 -0.041 1.00 0.00 61 VAL A CA 13
ATOM 12997 C C . VAL A 1 61 ? -1.035 -2.389 -0.372 1.00 0.00 61 VAL A C 13
ATOM 12998 O O . VAL A 1 61 ? -1.974 -1.822 0.185 1.00 0.00 61 VAL A O 13
ATOM 13011 N N . GLU A 1 62 ? -1.168 -3.348 -1.276 1.00 0.00 62 GLU A N 13
ATOM 13012 C CA . GLU A 1 62 ? -2.482 -3.812 -1.688 1.00 0.00 62 GLU A CA 13
ATOM 13013 C C . GLU A 1 62 ? -3.334 -4.148 -0.462 1.00 0.00 62 GLU A C 13
ATOM 13014 O O . GLU A 1 62 ? -4.515 -3.808 -0.410 1.00 0.00 62 GLU A O 13
ATOM 13026 N N . ILE A 1 63 ? -2.702 -4.812 0.495 1.00 0.00 63 ILE A N 13
ATOM 13027 C CA . ILE A 1 63 ? -3.387 -5.198 1.716 1.00 0.00 63 ILE A CA 13
ATOM 13028 C C . ILE A 1 63 ? -3.796 -3.940 2.486 1.00 0.00 63 ILE A C 13
ATOM 13029 O O . ILE A 1 63 ? -4.946 -3.808 2.901 1.00 0.00 63 ILE A O 13
ATOM 13045 N N . LEU A 1 64 ? -2.831 -3.048 2.653 1.00 0.00 64 LEU A N 13
ATOM 13046 C CA . LEU A 1 64 ? -3.076 -1.805 3.365 1.00 0.00 64 LEU A CA 13
ATOM 13047 C C . LEU A 1 64 ? -4.239 -1.064 2.703 1.00 0.00 64 LEU A C 13
ATOM 13048 O O . LEU A 1 64 ? -5.141 -0.580 3.386 1.00 0.00 64 LEU A O 13
ATOM 13064 N N . MET A 1 65 ? -4.180 -0.997 1.381 1.00 0.00 65 MET A N 13
ATOM 13065 C CA . MET A 1 65 ? -5.217 -0.322 0.619 1.00 0.00 65 MET A CA 13
ATOM 13066 C C . MET A 1 65 ? -6.596 -0.903 0.937 1.00 0.00 65 MET A C 13
ATOM 13067 O O . MET A 1 65 ? -7.527 -0.164 1.253 1.00 0.00 65 MET A O 13
ATOM 13081 N N . SER A 1 66 ? -6.684 -2.222 0.842 1.00 0.00 66 SER A N 13
ATOM 13082 C CA . SER A 1 66 ? -7.934 -2.910 1.115 1.00 0.00 66 SER A CA 13
ATOM 13083 C C . SER A 1 66 ? -8.636 -2.266 2.312 1.00 0.00 66 SER A C 13
ATOM 13084 O O . SER A 1 66 ? -9.818 -1.934 2.239 1.00 0.00 66 SER A O 13
ATOM 13092 N N . GLN A 1 67 ? -7.877 -2.108 3.387 1.00 0.00 67 GLN A N 13
ATOM 13093 C CA . GLN A 1 67 ? -8.412 -1.509 4.599 1.00 0.00 67 GLN A CA 13
ATOM 13094 C C . GLN A 1 67 ? -9.051 -0.155 4.284 1.00 0.00 67 GLN A C 13
ATOM 13095 O O . GLN A 1 67 ? -10.238 0.048 4.535 1.00 0.00 67 GLN A O 13
ATOM 13109 N N . SER A 1 68 ? -8.236 0.736 3.740 1.00 0.00 68 SER A N 13
ATOM 13110 C CA . SER A 1 68 ? -8.707 2.065 3.388 1.00 0.00 68 SER A CA 13
ATOM 13111 C C . SER A 1 68 ? -9.846 1.964 2.372 1.00 0.00 68 SER A C 13
ATOM 13112 O O . SER A 1 68 ? -9.683 1.371 1.307 1.00 0.00 68 SER A O 13
ATOM 13120 N N . GLY A 1 69 ? -10.976 2.553 2.737 1.00 0.00 69 GLY A N 13
ATOM 13121 C CA . GLY A 1 69 ? -12.142 2.537 1.871 1.00 0.00 69 GLY A CA 13
ATOM 13122 C C . GLY A 1 69 ? -11.980 3.528 0.716 1.00 0.00 69 GLY A C 13
ATOM 13123 O O . GLY A 1 69 ? -10.911 4.110 0.537 1.00 0.00 69 GLY A O 13
ATOM 13127 N N . PRO A 1 70 ? -13.086 3.693 -0.059 1.00 0.00 70 PRO A N 13
ATOM 13128 C CA . PRO A 1 70 ? -13.077 4.602 -1.192 1.00 0.00 70 PRO A CA 13
ATOM 13129 C C . PRO A 1 70 ? -13.143 6.058 -0.726 1.00 0.00 70 PRO A C 13
ATOM 13130 O O . PRO A 1 70 ? -12.487 6.927 -1.299 1.00 0.00 70 PRO A O 13
ATOM 13141 N N . SER A 1 71 ? -13.942 6.280 0.307 1.00 0.00 71 SER A N 13
ATOM 13142 C CA . SER A 1 71 ? -14.103 7.615 0.856 1.00 0.00 71 SER A CA 13
ATOM 13143 C C . SER A 1 71 ? -14.154 7.551 2.384 1.00 0.00 71 SER A C 13
ATOM 13144 O O . SER A 1 71 ? -15.230 7.436 2.968 1.00 0.00 71 SER A O 13
ATOM 13152 N N . SER A 1 72 ? -12.977 7.628 2.987 1.00 0.00 72 SER A N 13
ATOM 13153 C CA . SER A 1 72 ? -12.873 7.579 4.436 1.00 0.00 72 SER A CA 13
ATOM 13154 C C . SER A 1 72 ? -13.692 6.406 4.980 1.00 0.00 72 SER A C 13
ATOM 13155 O O . SER A 1 72 ? -14.857 6.571 5.337 1.00 0.00 72 SER A O 13
ATOM 13163 N N . GLY A 1 73 ? -13.049 5.249 5.026 1.00 0.00 73 GLY A N 13
ATOM 13164 C CA . GLY A 1 73 ? -13.702 4.049 5.520 1.00 0.00 73 GLY A CA 13
ATOM 13165 C C . GLY A 1 73 ? -13.162 3.658 6.897 1.00 0.00 73 GLY A C 13
ATOM 13166 O O . GLY A 1 73 ? -13.427 2.560 7.383 1.00 0.00 73 GLY A O 13
ATOM 13170 N N . GLY A 1 1 ? -21.605 -44.076 -4.510 1.00 0.00 1 GLY A N 14
ATOM 13171 C CA . GLY A 1 1 ? -21.965 -44.037 -3.103 1.00 0.00 1 GLY A CA 14
ATOM 13172 C C . GLY A 1 1 ? -20.719 -44.089 -2.216 1.00 0.00 1 GLY A C 14
ATOM 13173 O O . GLY A 1 1 ? -20.343 -45.155 -1.731 1.00 0.00 1 GLY A O 14
ATOM 13177 N N . SER A 1 2 ? -20.113 -42.926 -2.033 1.00 0.00 2 SER A N 14
ATOM 13178 C CA . SER A 1 2 ? -18.917 -42.826 -1.214 1.00 0.00 2 SER A CA 14
ATOM 13179 C C . SER A 1 2 ? -19.271 -42.258 0.162 1.00 0.00 2 SER A C 14
ATOM 13180 O O . SER A 1 2 ? -20.376 -41.757 0.365 1.00 0.00 2 SER A O 14
ATOM 13188 N N . SER A 1 3 ? -18.312 -42.356 1.072 1.00 0.00 3 SER A N 14
ATOM 13189 C CA . SER A 1 3 ? -18.509 -41.859 2.423 1.00 0.00 3 SER A CA 14
ATOM 13190 C C . SER A 1 3 ? -18.107 -40.385 2.502 1.00 0.00 3 SER A C 14
ATOM 13191 O O . SER A 1 3 ? -18.548 -39.665 3.397 1.00 0.00 3 SER A O 14
ATOM 13199 N N . GLY A 1 4 ? -17.275 -39.980 1.554 1.00 0.00 4 GLY A N 14
ATOM 13200 C CA . GLY A 1 4 ? -16.808 -38.605 1.505 1.00 0.00 4 GLY A CA 14
ATOM 13201 C C . GLY A 1 4 ? -15.295 -38.547 1.290 1.00 0.00 4 GLY A C 14
ATOM 13202 O O . GLY A 1 4 ? -14.792 -39.004 0.265 1.00 0.00 4 GLY A O 14
ATOM 13206 N N . SER A 1 5 ? -14.611 -37.981 2.274 1.00 0.00 5 SER A N 14
ATOM 13207 C CA . SER A 1 5 ? -13.164 -37.858 2.205 1.00 0.00 5 SER A CA 14
ATOM 13208 C C . SER A 1 5 ? -12.780 -36.747 1.225 1.00 0.00 5 SER A C 14
ATOM 13209 O O . SER A 1 5 ? -12.284 -35.698 1.633 1.00 0.00 5 SER A O 14
ATOM 13217 N N . SER A 1 6 ? -13.024 -37.016 -0.049 1.00 0.00 6 SER A N 14
ATOM 13218 C CA . SER A 1 6 ? -12.710 -36.053 -1.090 1.00 0.00 6 SER A CA 14
ATOM 13219 C C . SER A 1 6 ? -13.934 -35.824 -1.979 1.00 0.00 6 SER A C 14
ATOM 13220 O O . SER A 1 6 ? -14.220 -36.626 -2.867 1.00 0.00 6 SER A O 14
ATOM 13228 N N . GLY A 1 7 ? -14.626 -34.727 -1.709 1.00 0.00 7 GLY A N 14
ATOM 13229 C CA . GLY A 1 7 ? -15.813 -34.383 -2.473 1.00 0.00 7 GLY A CA 14
ATOM 13230 C C . GLY A 1 7 ? -15.662 -33.010 -3.132 1.00 0.00 7 GLY A C 14
ATOM 13231 O O . GLY A 1 7 ? -15.574 -32.911 -4.355 1.00 0.00 7 GLY A O 14
ATOM 13235 N N . SER A 1 8 ? -15.637 -31.986 -2.292 1.00 0.00 8 SER A N 14
ATOM 13236 C CA . SER A 1 8 ? -15.499 -30.623 -2.778 1.00 0.00 8 SER A CA 14
ATOM 13237 C C . SER A 1 8 ? -14.084 -30.111 -2.503 1.00 0.00 8 SER A C 14
ATOM 13238 O O . SER A 1 8 ? -13.372 -29.719 -3.427 1.00 0.00 8 SER A O 14
ATOM 13246 N N . ARG A 1 9 ? -13.719 -30.131 -1.230 1.00 0.00 9 ARG A N 14
ATOM 13247 C CA . ARG A 1 9 ? -12.401 -29.673 -0.822 1.00 0.00 9 ARG A CA 14
ATOM 13248 C C . ARG A 1 9 ? -12.231 -28.188 -1.148 1.00 0.00 9 ARG A C 14
ATOM 13249 O O . ARG A 1 9 ? -12.562 -27.748 -2.248 1.00 0.00 9 ARG A O 14
ATOM 13270 N N . GLN A 1 10 ? -11.715 -27.456 -0.171 1.00 0.00 10 GLN A N 14
ATOM 13271 C CA . GLN A 1 10 ? -11.497 -26.029 -0.340 1.00 0.00 10 GLN A CA 14
ATOM 13272 C C . GLN A 1 10 ? -10.551 -25.772 -1.515 1.00 0.00 10 GLN A C 14
ATOM 13273 O O . GLN A 1 10 ? -9.913 -26.697 -2.016 1.00 0.00 10 GLN A O 14
ATOM 13287 N N . ALA A 1 11 ? -10.492 -24.513 -1.921 1.00 0.00 11 ALA A N 14
ATOM 13288 C CA . ALA A 1 11 ? -9.635 -24.123 -3.028 1.00 0.00 11 ALA A CA 14
ATOM 13289 C C . ALA A 1 11 ? -8.173 -24.186 -2.582 1.00 0.00 11 ALA A C 14
ATOM 13290 O O . ALA A 1 11 ? -7.748 -23.415 -1.723 1.00 0.00 11 ALA A O 14
ATOM 13297 N N . PRO A 1 12 ? -7.423 -25.136 -3.203 1.00 0.00 12 PRO A N 14
ATOM 13298 C CA . PRO A 1 12 ? -6.018 -25.310 -2.879 1.00 0.00 12 PRO A CA 14
ATOM 13299 C C . PRO A 1 12 ? -5.171 -24.193 -3.493 1.00 0.00 12 PRO A C 14
ATOM 13300 O O . PRO A 1 12 ? -4.281 -24.456 -4.299 1.00 0.00 12 PRO A O 14
ATOM 13311 N N . ILE A 1 13 ? -5.480 -22.970 -3.087 1.00 0.00 13 ILE A N 14
ATOM 13312 C CA . ILE A 1 13 ? -4.758 -21.812 -3.586 1.00 0.00 13 ILE A CA 14
ATOM 13313 C C . ILE A 1 13 ? -3.973 -21.172 -2.440 1.00 0.00 13 ILE A C 14
ATOM 13314 O O . ILE A 1 13 ? -4.522 -20.388 -1.667 1.00 0.00 13 ILE A O 14
ATOM 13330 N N . ALA A 1 14 ? -2.699 -21.531 -2.365 1.00 0.00 14 ALA A N 14
ATOM 13331 C CA . ALA A 1 14 ? -1.832 -21.002 -1.326 1.00 0.00 14 ALA A CA 14
ATOM 13332 C C . ALA A 1 14 ? -0.399 -21.474 -1.575 1.00 0.00 14 ALA A C 14
ATOM 13333 O O . ALA A 1 14 ? -0.163 -22.657 -1.814 1.00 0.00 14 ALA A O 14
ATOM 13340 N N . ASN A 1 15 ? 0.523 -20.524 -1.509 1.00 0.00 15 ASN A N 14
ATOM 13341 C CA . ASN A 1 15 ? 1.927 -20.828 -1.724 1.00 0.00 15 ASN A CA 14
ATOM 13342 C C . ASN A 1 15 ? 2.580 -21.178 -0.386 1.00 0.00 15 ASN A C 14
ATOM 13343 O O . ASN A 1 15 ? 2.709 -20.322 0.489 1.00 0.00 15 ASN A O 14
ATOM 13354 N N . ALA A 1 16 ? 2.975 -22.437 -0.267 1.00 0.00 16 ALA A N 14
ATOM 13355 C CA . ALA A 1 16 ? 3.611 -22.910 0.950 1.00 0.00 16 ALA A CA 14
ATOM 13356 C C . ALA A 1 16 ? 5.112 -23.078 0.705 1.00 0.00 16 ALA A C 14
ATOM 13357 O O . ALA A 1 16 ? 5.536 -24.038 0.063 1.00 0.00 16 ALA A O 14
ATOM 13364 N N . ALA A 1 17 ? 5.874 -22.129 1.228 1.00 0.00 17 ALA A N 14
ATOM 13365 C CA . ALA A 1 17 ? 7.319 -22.159 1.073 1.00 0.00 17 ALA A CA 14
ATOM 13366 C C . ALA A 1 17 ? 7.962 -22.540 2.408 1.00 0.00 17 ALA A C 14
ATOM 13367 O O . ALA A 1 17 ? 7.617 -21.983 3.449 1.00 0.00 17 ALA A O 14
ATOM 13374 N N . VAL A 1 18 ? 8.886 -23.487 2.334 1.00 0.00 18 VAL A N 14
ATOM 13375 C CA . VAL A 1 18 ? 9.581 -23.950 3.523 1.00 0.00 18 VAL A CA 14
ATOM 13376 C C . VAL A 1 18 ? 10.719 -22.981 3.853 1.00 0.00 18 VAL A C 14
ATOM 13377 O O . VAL A 1 18 ? 11.648 -22.818 3.063 1.00 0.00 18 VAL A O 14
ATOM 13390 N N . LEU A 1 19 ? 10.609 -22.364 5.020 1.00 0.00 19 LEU A N 14
ATOM 13391 C CA . LEU A 1 19 ? 11.616 -21.417 5.464 1.00 0.00 19 LEU A CA 14
ATOM 13392 C C . LEU A 1 19 ? 12.868 -22.178 5.905 1.00 0.00 19 LEU A C 14
ATOM 13393 O O . LEU A 1 19 ? 12.771 -23.287 6.430 1.00 0.00 19 LEU A O 14
ATOM 13409 N N . PRO A 1 20 ? 14.044 -21.537 5.670 1.00 0.00 20 PRO A N 14
ATOM 13410 C CA . PRO A 1 20 ? 15.313 -22.142 6.037 1.00 0.00 20 PRO A CA 14
ATOM 13411 C C . PRO A 1 20 ? 15.537 -22.072 7.549 1.00 0.00 20 PRO A C 14
ATOM 13412 O O . PRO A 1 20 ? 15.270 -21.046 8.172 1.00 0.00 20 PRO A O 14
ATOM 13423 N N . GLN A 1 21 ? 16.025 -23.176 8.095 1.00 0.00 21 GLN A N 14
ATOM 13424 C CA . GLN A 1 21 ? 16.288 -23.253 9.522 1.00 0.00 21 GLN A CA 14
ATOM 13425 C C . GLN A 1 21 ? 17.750 -22.910 9.811 1.00 0.00 21 GLN A C 14
ATOM 13426 O O . GLN A 1 21 ? 18.436 -23.647 10.518 1.00 0.00 21 GLN A O 14
ATOM 13440 N N . SER A 1 22 ? 18.185 -21.792 9.249 1.00 0.00 22 SER A N 14
ATOM 13441 C CA . SER A 1 22 ? 19.554 -21.342 9.438 1.00 0.00 22 SER A CA 14
ATOM 13442 C C . SER A 1 22 ? 19.713 -19.914 8.913 1.00 0.00 22 SER A C 14
ATOM 13443 O O . SER A 1 22 ? 20.145 -19.710 7.779 1.00 0.00 22 SER A O 14
ATOM 13451 N N . GLN A 1 23 ? 19.356 -18.962 9.762 1.00 0.00 23 GLN A N 14
ATOM 13452 C CA . GLN A 1 23 ? 19.453 -17.559 9.398 1.00 0.00 23 GLN A CA 14
ATOM 13453 C C . GLN A 1 23 ? 18.384 -17.204 8.363 1.00 0.00 23 GLN A C 14
ATOM 13454 O O . GLN A 1 23 ? 17.860 -18.082 7.680 1.00 0.00 23 GLN A O 14
ATOM 13468 N N . GLY A 1 24 ? 18.093 -15.914 8.279 1.00 0.00 24 GLY A N 14
ATOM 13469 C CA . GLY A 1 24 ? 17.096 -15.431 7.338 1.00 0.00 24 GLY A CA 14
ATOM 13470 C C . GLY A 1 24 ? 17.189 -13.913 7.172 1.00 0.00 24 GLY A C 14
ATOM 13471 O O . GLY A 1 24 ? 18.258 -13.381 6.881 1.00 0.00 24 GLY A O 14
ATOM 13475 N N . ARG A 1 25 ? 16.053 -13.259 7.365 1.00 0.00 25 ARG A N 14
ATOM 13476 C CA . ARG A 1 25 ? 15.992 -11.812 7.240 1.00 0.00 25 ARG A CA 14
ATOM 13477 C C . ARG A 1 25 ? 14.859 -11.253 8.103 1.00 0.00 25 ARG A C 14
ATOM 13478 O O . ARG A 1 25 ? 13.798 -11.865 8.215 1.00 0.00 25 ARG A O 14
ATOM 13499 N N . VAL A 1 26 ? 15.123 -10.095 8.691 1.00 0.00 26 VAL A N 14
ATOM 13500 C CA . VAL A 1 26 ? 14.138 -9.445 9.540 1.00 0.00 26 VAL A CA 14
ATOM 13501 C C . VAL A 1 26 ? 12.876 -9.160 8.724 1.00 0.00 26 VAL A C 14
ATOM 13502 O O . VAL A 1 26 ? 12.932 -9.065 7.499 1.00 0.00 26 VAL A O 14
ATOM 13515 N N . ALA A 1 27 ? 11.766 -9.032 9.437 1.00 0.00 27 ALA A N 14
ATOM 13516 C CA . ALA A 1 27 ? 10.492 -8.759 8.794 1.00 0.00 27 ALA A CA 14
ATOM 13517 C C . ALA A 1 27 ? 9.970 -7.399 9.262 1.00 0.00 27 ALA A C 14
ATOM 13518 O O . ALA A 1 27 ? 10.155 -7.024 10.418 1.00 0.00 27 ALA A O 14
ATOM 13525 N N . ALA A 1 28 ? 9.329 -6.698 8.338 1.00 0.00 28 ALA A N 14
ATOM 13526 C CA . ALA A 1 28 ? 8.779 -5.387 8.642 1.00 0.00 28 ALA A CA 14
ATOM 13527 C C . ALA A 1 28 ? 9.919 -4.430 8.994 1.00 0.00 28 ALA A C 14
ATOM 13528 O O . ALA A 1 28 ? 10.428 -4.449 10.113 1.00 0.00 28 ALA A O 14
ATOM 13535 N N . SER A 1 29 ? 10.288 -3.615 8.016 1.00 0.00 29 SER A N 14
ATOM 13536 C CA . SER A 1 29 ? 11.358 -2.651 8.208 1.00 0.00 29 SER A CA 14
ATOM 13537 C C . SER A 1 29 ? 10.786 -1.233 8.246 1.00 0.00 29 SER A C 14
ATOM 13538 O O . SER A 1 29 ? 9.942 -0.879 7.424 1.00 0.00 29 SER A O 14
ATOM 13546 N N . GLU A 1 30 ? 11.268 -0.460 9.207 1.00 0.00 30 GLU A N 14
ATOM 13547 C CA . GLU A 1 30 ? 10.815 0.912 9.363 1.00 0.00 30 GLU A CA 14
ATOM 13548 C C . GLU A 1 30 ? 10.616 1.563 7.993 1.00 0.00 30 GLU A C 14
ATOM 13549 O O . GLU A 1 30 ? 9.584 2.184 7.740 1.00 0.00 30 GLU A O 14
ATOM 13561 N N . GLU A 1 31 ? 11.620 1.400 7.144 1.00 0.00 31 GLU A N 14
ATOM 13562 C CA . GLU A 1 31 ? 11.568 1.964 5.806 1.00 0.00 31 GLU A CA 14
ATOM 13563 C C . GLU A 1 31 ? 10.196 1.713 5.177 1.00 0.00 31 GLU A C 14
ATOM 13564 O O . GLU A 1 31 ? 9.580 2.631 4.635 1.00 0.00 31 GLU A O 14
ATOM 13576 N N . GLN A 1 32 ? 9.757 0.467 5.268 1.00 0.00 32 GLN A N 14
ATOM 13577 C CA . GLN A 1 32 ? 8.469 0.084 4.715 1.00 0.00 32 GLN A CA 14
ATOM 13578 C C . GLN A 1 32 ? 7.336 0.746 5.501 1.00 0.00 32 GLN A C 14
ATOM 13579 O O . GLN A 1 32 ? 6.474 1.404 4.920 1.00 0.00 32 GLN A O 14
ATOM 13593 N N . ILE A 1 33 ? 7.373 0.548 6.811 1.00 0.00 33 ILE A N 14
ATOM 13594 C CA . ILE A 1 33 ? 6.359 1.118 7.682 1.00 0.00 33 ILE A CA 14
ATOM 13595 C C . ILE A 1 33 ? 6.202 2.607 7.369 1.00 0.00 33 ILE A C 14
ATOM 13596 O O . ILE A 1 33 ? 5.085 3.121 7.324 1.00 0.00 33 ILE A O 14
ATOM 13612 N N . GLN A 1 34 ? 7.336 3.258 7.160 1.00 0.00 34 GLN A N 14
ATOM 13613 C CA . GLN A 1 34 ? 7.338 4.678 6.852 1.00 0.00 34 GLN A CA 14
ATOM 13614 C C . GLN A 1 34 ? 6.896 4.909 5.405 1.00 0.00 34 GLN A C 14
ATOM 13615 O O . GLN A 1 34 ? 6.214 5.889 5.110 1.00 0.00 34 GLN A O 14
ATOM 13629 N N . LYS A 1 35 ? 7.301 3.988 4.543 1.00 0.00 35 LYS A N 14
ATOM 13630 C CA . LYS A 1 35 ? 6.954 4.079 3.134 1.00 0.00 35 LYS A CA 14
ATOM 13631 C C . LYS A 1 35 ? 5.444 3.893 2.972 1.00 0.00 35 LYS A C 14
ATOM 13632 O O . LYS A 1 35 ? 4.857 4.371 2.003 1.00 0.00 35 LYS A O 14
ATOM 13651 N N . LEU A 1 36 ? 4.859 3.198 3.936 1.00 0.00 36 LEU A N 14
ATOM 13652 C CA . LEU A 1 36 ? 3.428 2.944 3.913 1.00 0.00 36 LEU A CA 14
ATOM 13653 C C . LEU A 1 36 ? 2.716 3.981 4.783 1.00 0.00 36 LEU A C 14
ATOM 13654 O O . LEU A 1 36 ? 1.729 4.580 4.359 1.00 0.00 36 LEU A O 14
ATOM 13670 N N . VAL A 1 37 ? 3.244 4.161 5.985 1.00 0.00 37 VAL A N 14
ATOM 13671 C CA . VAL A 1 37 ? 2.671 5.115 6.919 1.00 0.00 37 VAL A CA 14
ATOM 13672 C C . VAL A 1 37 ? 2.644 6.501 6.273 1.00 0.00 37 VAL A C 14
ATOM 13673 O O . VAL A 1 37 ? 1.676 7.244 6.429 1.00 0.00 37 VAL A O 14
ATOM 13686 N N . ALA A 1 38 ? 3.718 6.808 5.560 1.00 0.00 38 ALA A N 14
ATOM 13687 C CA . ALA A 1 38 ? 3.829 8.092 4.889 1.00 0.00 38 ALA A CA 14
ATOM 13688 C C . ALA A 1 38 ? 2.682 8.241 3.888 1.00 0.00 38 ALA A C 14
ATOM 13689 O O . ALA A 1 38 ? 2.113 9.323 3.747 1.00 0.00 38 ALA A O 14
ATOM 13696 N N . MET A 1 39 ? 2.376 7.139 3.219 1.00 0.00 39 MET A N 14
ATOM 13697 C CA . MET A 1 39 ? 1.306 7.134 2.235 1.00 0.00 39 MET A CA 14
ATOM 13698 C C . MET A 1 39 ? -0.048 7.397 2.896 1.00 0.00 39 MET A C 14
ATOM 13699 O O . MET A 1 39 ? -0.997 7.813 2.233 1.00 0.00 39 MET A O 14
ATOM 13713 N N . GLY A 1 40 ? -0.096 7.144 4.196 1.00 0.00 40 GLY A N 14
ATOM 13714 C CA . GLY A 1 40 ? -1.318 7.348 4.954 1.00 0.00 40 GLY A CA 14
ATOM 13715 C C . GLY A 1 40 ? -1.830 6.028 5.535 1.00 0.00 40 GLY A C 14
ATOM 13716 O O . GLY A 1 40 ? -3.037 5.806 5.613 1.00 0.00 40 GLY A O 14
ATOM 13720 N N . PHE A 1 41 ? -0.886 5.186 5.929 1.00 0.00 41 PHE A N 14
ATOM 13721 C CA . PHE A 1 41 ? -1.226 3.894 6.501 1.00 0.00 41 PHE A CA 14
ATOM 13722 C C . PHE A 1 41 ? -0.827 3.826 7.977 1.00 0.00 41 PHE A C 14
ATOM 13723 O O . PHE A 1 41 ? -0.085 4.678 8.463 1.00 0.00 41 PHE A O 14
ATOM 13740 N N . ASP A 1 42 ? -1.339 2.805 8.648 1.00 0.00 42 ASP A N 14
ATOM 13741 C CA . ASP A 1 42 ? -1.046 2.614 10.058 1.00 0.00 42 ASP A CA 14
ATOM 13742 C C . ASP A 1 42 ? 0.090 1.599 10.206 1.00 0.00 42 ASP A C 14
ATOM 13743 O O . ASP A 1 42 ? 0.010 0.492 9.677 1.00 0.00 42 ASP A O 14
ATOM 13752 N N . ARG A 1 43 ? 1.121 2.014 10.928 1.00 0.00 43 ARG A N 14
ATOM 13753 C CA . ARG A 1 43 ? 2.271 1.155 11.152 1.00 0.00 43 ARG A CA 14
ATOM 13754 C C . ARG A 1 43 ? 1.816 -0.278 11.437 1.00 0.00 43 ARG A C 14
ATOM 13755 O O . ARG A 1 43 ? 2.318 -1.224 10.831 1.00 0.00 43 ARG A O 14
ATOM 13776 N N . THR A 1 44 ? 0.871 -0.393 12.358 1.00 0.00 44 THR A N 14
ATOM 13777 C CA . THR A 1 44 ? 0.343 -1.694 12.730 1.00 0.00 44 THR A CA 14
ATOM 13778 C C . THR A 1 44 ? -0.129 -2.453 11.488 1.00 0.00 44 THR A C 14
ATOM 13779 O O . THR A 1 44 ? 0.209 -3.621 11.304 1.00 0.00 44 THR A O 14
ATOM 13790 N N . GLN A 1 45 ? -0.904 -1.758 10.668 1.00 0.00 45 GLN A N 14
ATOM 13791 C CA . GLN A 1 45 ? -1.426 -2.351 9.449 1.00 0.00 45 GLN A CA 14
ATOM 13792 C C . GLN A 1 45 ? -0.278 -2.760 8.523 1.00 0.00 45 GLN A C 14
ATOM 13793 O O . GLN A 1 45 ? -0.330 -3.814 7.893 1.00 0.00 45 GLN A O 14
ATOM 13807 N N . VAL A 1 46 ? 0.731 -1.902 8.471 1.00 0.00 46 VAL A N 14
ATOM 13808 C CA . VAL A 1 46 ? 1.890 -2.161 7.633 1.00 0.00 46 VAL A CA 14
ATOM 13809 C C . VAL A 1 46 ? 2.578 -3.443 8.104 1.00 0.00 46 VAL A C 14
ATOM 13810 O O . VAL A 1 46 ? 3.008 -4.257 7.287 1.00 0.00 46 VAL A O 14
ATOM 13823 N N . GLU A 1 47 ? 2.662 -3.584 9.419 1.00 0.00 47 GLU A N 14
ATOM 13824 C CA . GLU A 1 47 ? 3.291 -4.754 10.008 1.00 0.00 47 GLU A CA 14
ATOM 13825 C C . GLU A 1 47 ? 2.464 -6.007 9.712 1.00 0.00 47 GLU A C 14
ATOM 13826 O O . GLU A 1 47 ? 2.914 -6.897 8.992 1.00 0.00 47 GLU A O 14
ATOM 13838 N N . VAL A 1 48 ? 1.269 -6.036 10.283 1.00 0.00 48 VAL A N 14
ATOM 13839 C CA . VAL A 1 48 ? 0.375 -7.165 10.090 1.00 0.00 48 VAL A CA 14
ATOM 13840 C C . VAL A 1 48 ? 0.395 -7.580 8.617 1.00 0.00 48 VAL A C 14
ATOM 13841 O O . VAL A 1 48 ? 0.638 -8.743 8.300 1.00 0.00 48 VAL A O 14
ATOM 13854 N N . ALA A 1 49 ? 0.136 -6.605 7.758 1.00 0.00 49 ALA A N 14
ATOM 13855 C CA . ALA A 1 49 ? 0.121 -6.855 6.326 1.00 0.00 49 ALA A CA 14
ATOM 13856 C C . ALA A 1 49 ? 1.479 -7.414 5.896 1.00 0.00 49 ALA A C 14
ATOM 13857 O O . ALA A 1 49 ? 1.566 -8.542 5.415 1.00 0.00 49 ALA A O 14
ATOM 13864 N N . LEU A 1 50 ? 2.506 -6.597 6.085 1.00 0.00 50 LEU A N 14
ATOM 13865 C CA . LEU A 1 50 ? 3.855 -6.996 5.723 1.00 0.00 50 LEU A CA 14
ATOM 13866 C C . LEU A 1 50 ? 4.070 -8.461 6.107 1.00 0.00 50 LEU A C 14
ATOM 13867 O O . LEU A 1 50 ? 4.849 -9.166 5.467 1.00 0.00 50 LEU A O 14
ATOM 13883 N N . ALA A 1 51 ? 3.365 -8.877 7.149 1.00 0.00 51 ALA A N 14
ATOM 13884 C CA . ALA A 1 51 ? 3.468 -10.245 7.625 1.00 0.00 51 ALA A CA 14
ATOM 13885 C C . ALA A 1 51 ? 2.828 -11.186 6.602 1.00 0.00 51 ALA A C 14
ATOM 13886 O O . ALA A 1 51 ? 3.463 -12.134 6.142 1.00 0.00 51 ALA A O 14
ATOM 13893 N N . ALA A 1 52 ? 1.577 -10.893 6.278 1.00 0.00 52 ALA A N 14
ATOM 13894 C CA . ALA A 1 52 ? 0.843 -11.701 5.318 1.00 0.00 52 ALA A CA 14
ATOM 13895 C C . ALA A 1 52 ? 1.320 -11.364 3.904 1.00 0.00 52 ALA A C 14
ATOM 13896 O O . ALA A 1 52 ? 0.902 -11.999 2.937 1.00 0.00 52 ALA A O 14
ATOM 13903 N N . ALA A 1 53 ? 2.189 -10.366 3.829 1.00 0.00 53 ALA A N 14
ATOM 13904 C CA . ALA A 1 53 ? 2.727 -9.938 2.549 1.00 0.00 53 ALA A CA 14
ATOM 13905 C C . ALA A 1 53 ? 4.077 -10.619 2.314 1.00 0.00 53 ALA A C 14
ATOM 13906 O O . ALA A 1 53 ? 4.818 -10.241 1.408 1.00 0.00 53 ALA A O 14
ATOM 13913 N N . ASP A 1 54 ? 4.356 -11.611 3.147 1.00 0.00 54 ASP A N 14
ATOM 13914 C CA . ASP A 1 54 ? 5.604 -12.348 3.042 1.00 0.00 54 ASP A CA 14
ATOM 13915 C C . ASP A 1 54 ? 6.777 -11.368 3.115 1.00 0.00 54 ASP A C 14
ATOM 13916 O O . ASP A 1 54 ? 7.827 -11.606 2.520 1.00 0.00 54 ASP A O 14
ATOM 13925 N N . ASP A 1 55 ? 6.560 -10.288 3.851 1.00 0.00 55 ASP A N 14
ATOM 13926 C CA . ASP A 1 55 ? 7.586 -9.272 4.010 1.00 0.00 55 ASP A CA 14
ATOM 13927 C C . ASP A 1 55 ? 7.713 -8.474 2.711 1.00 0.00 55 ASP A C 14
ATOM 13928 O O . ASP A 1 55 ? 8.720 -7.805 2.485 1.00 0.00 55 ASP A O 14
ATOM 13937 N N . ASP A 1 56 ? 6.677 -8.570 1.891 1.00 0.00 56 ASP A N 14
ATOM 13938 C CA . ASP A 1 56 ? 6.660 -7.866 0.620 1.00 0.00 56 ASP A CA 14
ATOM 13939 C C . ASP A 1 56 ? 5.932 -6.531 0.792 1.00 0.00 56 ASP A C 14
ATOM 13940 O O . ASP A 1 56 ? 5.004 -6.424 1.592 1.00 0.00 56 ASP A O 14
ATOM 13949 N N . LEU A 1 57 ? 6.381 -5.546 0.028 1.00 0.00 57 LEU A N 14
ATOM 13950 C CA . LEU A 1 57 ? 5.784 -4.223 0.085 1.00 0.00 57 LEU A CA 14
ATOM 13951 C C . LEU A 1 57 ? 4.665 -4.127 -0.954 1.00 0.00 57 LEU A C 14
ATOM 13952 O O . LEU A 1 57 ? 3.522 -3.823 -0.614 1.00 0.00 57 LEU A O 14
ATOM 13968 N N . THR A 1 58 ? 5.033 -4.392 -2.199 1.00 0.00 58 THR A N 14
ATOM 13969 C CA . THR A 1 58 ? 4.074 -4.339 -3.289 1.00 0.00 58 THR A CA 14
ATOM 13970 C C . THR A 1 58 ? 2.798 -5.095 -2.915 1.00 0.00 58 THR A C 14
ATOM 13971 O O . THR A 1 58 ? 1.712 -4.758 -3.384 1.00 0.00 58 THR A O 14
ATOM 13982 N N . VAL A 1 59 ? 2.971 -6.104 -2.073 1.00 0.00 59 VAL A N 14
ATOM 13983 C CA . VAL A 1 59 ? 1.847 -6.911 -1.630 1.00 0.00 59 VAL A CA 14
ATOM 13984 C C . VAL A 1 59 ? 1.191 -6.243 -0.420 1.00 0.00 59 VAL A C 14
ATOM 13985 O O . VAL A 1 59 ? -0.025 -6.060 -0.391 1.00 0.00 59 VAL A O 14
ATOM 13998 N N . ALA A 1 60 ? 2.026 -5.898 0.549 1.00 0.00 60 ALA A N 14
ATOM 13999 C CA . ALA A 1 60 ? 1.542 -5.254 1.759 1.00 0.00 60 ALA A CA 14
ATOM 14000 C C . ALA A 1 60 ? 0.655 -4.066 1.380 1.00 0.00 60 ALA A C 14
ATOM 14001 O O . ALA A 1 60 ? -0.495 -3.984 1.810 1.00 0.00 60 ALA A O 14
ATOM 14008 N N . VAL A 1 61 ? 1.223 -3.177 0.579 1.00 0.00 61 VAL A N 14
ATOM 14009 C CA . VAL A 1 61 ? 0.498 -1.997 0.137 1.00 0.00 61 VAL A CA 14
ATOM 14010 C C . VAL A 1 61 ? -0.919 -2.400 -0.277 1.00 0.00 61 VAL A C 14
ATOM 14011 O O . VAL A 1 61 ? -1.893 -1.774 0.137 1.00 0.00 61 VAL A O 14
ATOM 14024 N N . GLU A 1 62 ? -0.989 -3.444 -1.091 1.00 0.00 62 GLU A N 14
ATOM 14025 C CA . GLU A 1 62 ? -2.270 -3.938 -1.566 1.00 0.00 62 GLU A CA 14
ATOM 14026 C C . GLU A 1 62 ? -3.183 -4.269 -0.384 1.00 0.00 62 GLU A C 14
ATOM 14027 O O . GLU A 1 62 ? -4.386 -4.017 -0.434 1.00 0.00 62 GLU A O 14
ATOM 14039 N N . ILE A 1 63 ? -2.576 -4.828 0.653 1.00 0.00 63 ILE A N 14
ATOM 14040 C CA . ILE A 1 63 ? -3.320 -5.196 1.846 1.00 0.00 63 ILE A CA 14
ATOM 14041 C C . ILE A 1 63 ? -3.745 -3.928 2.588 1.00 0.00 63 ILE A C 14
ATOM 14042 O O . ILE A 1 63 ? -4.907 -3.786 2.966 1.00 0.00 63 ILE A O 14
ATOM 14058 N N . LEU A 1 64 ? -2.781 -3.038 2.773 1.00 0.00 64 LEU A N 14
ATOM 14059 C CA . LEU A 1 64 ? -3.042 -1.786 3.463 1.00 0.00 64 LEU A CA 14
ATOM 14060 C C . LEU A 1 64 ? -4.201 -1.062 2.777 1.00 0.00 64 LEU A C 14
ATOM 14061 O O . LEU A 1 64 ? -5.105 -0.558 3.442 1.00 0.00 64 LEU A O 14
ATOM 14077 N N . MET A 1 65 ? -4.139 -1.033 1.453 1.00 0.00 65 MET A N 14
ATOM 14078 C CA . MET A 1 65 ? -5.172 -0.379 0.669 1.00 0.00 65 MET A CA 14
ATOM 14079 C C . MET A 1 65 ? -6.556 -0.935 1.013 1.00 0.00 65 MET A C 14
ATOM 14080 O O . MET A 1 65 ? -7.459 -0.182 1.374 1.00 0.00 65 MET A O 14
ATOM 14094 N N . SER A 1 66 ? -6.678 -2.248 0.889 1.00 0.00 66 SER A N 14
ATOM 14095 C CA . SER A 1 66 ? -7.936 -2.913 1.182 1.00 0.00 66 SER A CA 14
ATOM 14096 C C . SER A 1 66 ? -8.531 -2.361 2.479 1.00 0.00 66 SER A C 14
ATOM 14097 O O . SER A 1 66 ? -9.733 -2.116 2.560 1.00 0.00 66 SER A O 14
ATOM 14105 N N . GLN A 1 67 ? -7.660 -2.180 3.461 1.00 0.00 67 GLN A N 14
ATOM 14106 C CA . GLN A 1 67 ? -8.084 -1.661 4.751 1.00 0.00 67 GLN A CA 14
ATOM 14107 C C . GLN A 1 67 ? -8.642 -0.245 4.595 1.00 0.00 67 GLN A C 14
ATOM 14108 O O . GLN A 1 67 ? -9.813 0.000 4.883 1.00 0.00 67 GLN A O 14
ATOM 14122 N N . SER A 1 68 ? -7.778 0.650 4.140 1.00 0.00 68 SER A N 14
ATOM 14123 C CA . SER A 1 68 ? -8.170 2.036 3.943 1.00 0.00 68 SER A CA 14
ATOM 14124 C C . SER A 1 68 ? -9.065 2.495 5.096 1.00 0.00 68 SER A C 14
ATOM 14125 O O . SER A 1 68 ? -10.287 2.523 4.964 1.00 0.00 68 SER A O 14
ATOM 14133 N N . GLY A 1 69 ? -8.421 2.845 6.200 1.00 0.00 69 GLY A N 14
ATOM 14134 C CA . GLY A 1 69 ? -9.143 3.302 7.374 1.00 0.00 69 GLY A CA 14
ATOM 14135 C C . GLY A 1 69 ? -8.270 4.220 8.232 1.00 0.00 69 GLY A C 14
ATOM 14136 O O . GLY A 1 69 ? -7.453 3.746 9.021 1.00 0.00 69 GLY A O 14
ATOM 14140 N N . PRO A 1 70 ? -8.477 5.551 8.044 1.00 0.00 70 PRO A N 14
ATOM 14141 C CA . PRO A 1 70 ? -7.718 6.539 8.792 1.00 0.00 70 PRO A CA 14
ATOM 14142 C C . PRO A 1 70 ? -8.212 6.631 10.237 1.00 0.00 70 PRO A C 14
ATOM 14143 O O . PRO A 1 70 ? -9.278 6.115 10.567 1.00 0.00 70 PRO A O 14
ATOM 14154 N N . SER A 1 71 ? -7.412 7.292 11.061 1.00 0.00 71 SER A N 14
ATOM 14155 C CA . SER A 1 71 ? -7.754 7.458 12.463 1.00 0.00 71 SER A CA 14
ATOM 14156 C C . SER A 1 71 ? -8.560 8.744 12.656 1.00 0.00 71 SER A C 14
ATOM 14157 O O . SER A 1 71 ? -8.003 9.841 12.621 1.00 0.00 71 SER A O 14
ATOM 14165 N N . SER A 1 72 ? -9.857 8.567 12.856 1.00 0.00 72 SER A N 14
ATOM 14166 C CA . SER A 1 72 ? -10.746 9.700 13.055 1.00 0.00 72 SER A CA 14
ATOM 14167 C C . SER A 1 72 ? -12.132 9.211 13.478 1.00 0.00 72 SER A C 14
ATOM 14168 O O . SER A 1 72 ? -12.448 8.030 13.335 1.00 0.00 72 SER A O 14
ATOM 14176 N N . GLY A 1 73 ? -12.922 10.142 13.992 1.00 0.00 73 GLY A N 14
ATOM 14177 C CA . GLY A 1 73 ? -14.267 9.820 14.438 1.00 0.00 73 GLY A CA 14
ATOM 14178 C C . GLY A 1 73 ? -15.013 11.079 14.884 1.00 0.00 73 GLY A C 14
ATOM 14179 O O . GLY A 1 73 ? -15.270 11.263 16.073 1.00 0.00 73 GLY A O 14
ATOM 14183 N N . GLY A 1 1 ? 43.135 -14.827 -20.214 1.00 0.00 1 GLY A N 15
ATOM 14184 C CA . GLY A 1 1 ? 44.402 -15.081 -19.550 1.00 0.00 1 GLY A CA 15
ATOM 14185 C C . GLY A 1 1 ? 44.791 -16.556 -19.657 1.00 0.00 1 GLY A C 15
ATOM 14186 O O . GLY A 1 1 ? 44.204 -17.302 -20.439 1.00 0.00 1 GLY A O 15
ATOM 14190 N N . SER A 1 2 ? 45.780 -16.934 -18.859 1.00 0.00 2 SER A N 15
ATOM 14191 C CA . SER A 1 2 ? 46.255 -18.307 -18.854 1.00 0.00 2 SER A CA 15
ATOM 14192 C C . SER A 1 2 ? 45.438 -19.140 -17.863 1.00 0.00 2 SER A C 15
ATOM 14193 O O . SER A 1 2 ? 45.367 -18.809 -16.681 1.00 0.00 2 SER A O 15
ATOM 14201 N N . SER A 1 3 ? 44.843 -20.203 -18.383 1.00 0.00 3 SER A N 15
ATOM 14202 C CA . SER A 1 3 ? 44.034 -21.085 -17.558 1.00 0.00 3 SER A CA 15
ATOM 14203 C C . SER A 1 3 ? 44.538 -22.524 -17.682 1.00 0.00 3 SER A C 15
ATOM 14204 O O . SER A 1 3 ? 43.748 -23.467 -17.658 1.00 0.00 3 SER A O 15
ATOM 14212 N N . GLY A 1 4 ? 45.851 -22.649 -17.811 1.00 0.00 4 GLY A N 15
ATOM 14213 C CA . GLY A 1 4 ? 46.470 -23.957 -17.938 1.00 0.00 4 GLY A CA 15
ATOM 14214 C C . GLY A 1 4 ? 47.093 -24.400 -16.613 1.00 0.00 4 GLY A C 15
ATOM 14215 O O . GLY A 1 4 ? 48.292 -24.670 -16.546 1.00 0.00 4 GLY A O 15
ATOM 14219 N N . SER A 1 5 ? 46.252 -24.461 -15.591 1.00 0.00 5 SER A N 15
ATOM 14220 C CA . SER A 1 5 ? 46.706 -24.867 -14.271 1.00 0.00 5 SER A CA 15
ATOM 14221 C C . SER A 1 5 ? 45.517 -24.950 -13.312 1.00 0.00 5 SER A C 15
ATOM 14222 O O . SER A 1 5 ? 44.418 -24.504 -13.639 1.00 0.00 5 SER A O 15
ATOM 14230 N N . SER A 1 6 ? 45.776 -25.525 -12.147 1.00 0.00 6 SER A N 15
ATOM 14231 C CA . SER A 1 6 ? 44.741 -25.672 -11.138 1.00 0.00 6 SER A CA 15
ATOM 14232 C C . SER A 1 6 ? 44.359 -24.302 -10.576 1.00 0.00 6 SER A C 15
ATOM 14233 O O . SER A 1 6 ? 44.955 -23.836 -9.606 1.00 0.00 6 SER A O 15
ATOM 14241 N N . GLY A 1 7 ? 43.366 -23.694 -11.209 1.00 0.00 7 GLY A N 15
ATOM 14242 C CA . GLY A 1 7 ? 42.897 -22.386 -10.785 1.00 0.00 7 GLY A CA 15
ATOM 14243 C C . GLY A 1 7 ? 41.774 -21.884 -11.695 1.00 0.00 7 GLY A C 15
ATOM 14244 O O . GLY A 1 7 ? 40.643 -21.701 -11.247 1.00 0.00 7 GLY A O 15
ATOM 14248 N N . SER A 1 8 ? 42.125 -21.676 -12.955 1.00 0.00 8 SER A N 15
ATOM 14249 C CA . SER A 1 8 ? 41.161 -21.199 -13.932 1.00 0.00 8 SER A CA 15
ATOM 14250 C C . SER A 1 8 ? 40.675 -19.800 -13.547 1.00 0.00 8 SER A C 15
ATOM 14251 O O . SER A 1 8 ? 40.215 -19.585 -12.427 1.00 0.00 8 SER A O 15
ATOM 14259 N N . ARG A 1 9 ? 40.794 -18.885 -14.498 1.00 0.00 9 ARG A N 15
ATOM 14260 C CA . ARG A 1 9 ? 40.372 -17.513 -14.273 1.00 0.00 9 ARG A CA 15
ATOM 14261 C C . ARG A 1 9 ? 38.845 -17.425 -14.242 1.00 0.00 9 ARG A C 15
ATOM 14262 O O . ARG A 1 9 ? 38.161 -18.215 -14.891 1.00 0.00 9 ARG A O 15
ATOM 14283 N N . GLN A 1 10 ? 38.356 -16.458 -13.480 1.00 0.00 10 GLN A N 15
ATOM 14284 C CA . GLN A 1 10 ? 36.922 -16.257 -13.356 1.00 0.00 10 GLN A CA 15
ATOM 14285 C C . GLN A 1 10 ? 36.201 -17.604 -13.284 1.00 0.00 10 GLN A C 15
ATOM 14286 O O . GLN A 1 10 ? 36.787 -18.605 -12.875 1.00 0.00 10 GLN A O 15
ATOM 14300 N N . ALA A 1 11 ? 34.940 -17.587 -13.690 1.00 0.00 11 ALA A N 15
ATOM 14301 C CA . ALA A 1 11 ? 34.133 -18.795 -13.677 1.00 0.00 11 ALA A CA 15
ATOM 14302 C C . ALA A 1 11 ? 33.734 -19.152 -15.110 1.00 0.00 11 ALA A C 15
ATOM 14303 O O . ALA A 1 11 ? 33.523 -18.267 -15.939 1.00 0.00 11 ALA A O 15
ATOM 14310 N N . PRO A 1 12 ? 33.642 -20.485 -15.366 1.00 0.00 12 PRO A N 15
ATOM 14311 C CA . PRO A 1 12 ? 33.272 -20.970 -16.685 1.00 0.00 12 PRO A CA 15
ATOM 14312 C C . PRO A 1 12 ? 31.775 -20.781 -16.939 1.00 0.00 12 PRO A C 15
ATOM 14313 O O . PRO A 1 12 ? 31.029 -20.415 -16.033 1.00 0.00 12 PRO A O 15
ATOM 14324 N N . ILE A 1 13 ? 31.381 -21.041 -18.177 1.00 0.00 13 ILE A N 15
ATOM 14325 C CA . ILE A 1 13 ? 29.986 -20.905 -18.562 1.00 0.00 13 ILE A CA 15
ATOM 14326 C C . ILE A 1 13 ? 29.146 -21.922 -17.788 1.00 0.00 13 ILE A C 15
ATOM 14327 O O . ILE A 1 13 ? 29.235 -23.124 -18.036 1.00 0.00 13 ILE A O 15
ATOM 14343 N N . ALA A 1 14 ? 28.349 -21.404 -16.865 1.00 0.00 14 ALA A N 15
ATOM 14344 C CA . ALA A 1 14 ? 27.494 -22.252 -16.052 1.00 0.00 14 ALA A CA 15
ATOM 14345 C C . ALA A 1 14 ? 26.513 -21.378 -15.268 1.00 0.00 14 ALA A C 15
ATOM 14346 O O . ALA A 1 14 ? 26.873 -20.297 -14.804 1.00 0.00 14 ALA A O 15
ATOM 14353 N N . ASN A 1 15 ? 25.293 -21.879 -15.144 1.00 0.00 15 ASN A N 15
ATOM 14354 C CA . ASN A 1 15 ? 24.258 -21.157 -14.424 1.00 0.00 15 ASN A CA 15
ATOM 14355 C C . ASN A 1 15 ? 24.525 -21.255 -12.920 1.00 0.00 15 ASN A C 15
ATOM 14356 O O . ASN A 1 15 ? 24.764 -22.343 -12.398 1.00 0.00 15 ASN A O 15
ATOM 14367 N N . ALA A 1 16 ? 24.477 -20.104 -12.267 1.00 0.00 16 ALA A N 15
ATOM 14368 C CA . ALA A 1 16 ? 24.711 -20.046 -10.834 1.00 0.00 16 ALA A CA 15
ATOM 14369 C C . ALA A 1 16 ? 23.448 -19.539 -10.135 1.00 0.00 16 ALA A C 15
ATOM 14370 O O . ALA A 1 16 ? 22.800 -18.609 -10.614 1.00 0.00 16 ALA A O 15
ATOM 14377 N N . ALA A 1 17 ? 23.136 -20.171 -9.013 1.00 0.00 17 ALA A N 15
ATOM 14378 C CA . ALA A 1 17 ? 21.963 -19.795 -8.243 1.00 0.00 17 ALA A CA 15
ATOM 14379 C C . ALA A 1 17 ? 22.401 -19.284 -6.870 1.00 0.00 17 ALA A C 15
ATOM 14380 O O . ALA A 1 17 ? 23.510 -19.572 -6.421 1.00 0.00 17 ALA A O 15
ATOM 14387 N N . VAL A 1 18 ? 21.509 -18.534 -6.240 1.00 0.00 18 VAL A N 15
ATOM 14388 C CA . VAL A 1 18 ? 21.790 -17.980 -4.927 1.00 0.00 18 VAL A CA 15
ATOM 14389 C C . VAL A 1 18 ? 20.813 -18.572 -3.909 1.00 0.00 18 VAL A C 15
ATOM 14390 O O . VAL A 1 18 ? 19.606 -18.356 -4.003 1.00 0.00 18 VAL A O 15
ATOM 14403 N N . LEU A 1 19 ? 21.372 -19.307 -2.959 1.00 0.00 19 LEU A N 15
ATOM 14404 C CA . LEU A 1 19 ? 20.565 -19.932 -1.924 1.00 0.00 19 LEU A CA 15
ATOM 14405 C C . LEU A 1 19 ? 20.327 -18.928 -0.794 1.00 0.00 19 LEU A C 15
ATOM 14406 O O . LEU A 1 19 ? 21.185 -18.096 -0.507 1.00 0.00 19 LEU A O 15
ATOM 14422 N N . PRO A 1 20 ? 19.125 -19.044 -0.168 1.00 0.00 20 PRO A N 15
ATOM 14423 C CA . PRO A 1 20 ? 18.762 -18.157 0.924 1.00 0.00 20 PRO A CA 15
ATOM 14424 C C . PRO A 1 20 ? 19.506 -18.534 2.207 1.00 0.00 20 PRO A C 15
ATOM 14425 O O . PRO A 1 20 ? 20.365 -19.414 2.195 1.00 0.00 20 PRO A O 15
ATOM 14436 N N . GLN A 1 21 ? 19.149 -17.848 3.283 1.00 0.00 21 GLN A N 15
ATOM 14437 C CA . GLN A 1 21 ? 19.772 -18.100 4.572 1.00 0.00 21 GLN A CA 15
ATOM 14438 C C . GLN A 1 21 ? 18.706 -18.387 5.630 1.00 0.00 21 GLN A C 15
ATOM 14439 O O . GLN A 1 21 ? 17.524 -18.122 5.413 1.00 0.00 21 GLN A O 15
ATOM 14453 N N . SER A 1 22 ? 19.160 -18.923 6.753 1.00 0.00 22 SER A N 15
ATOM 14454 C CA . SER A 1 22 ? 18.260 -19.249 7.846 1.00 0.00 22 SER A CA 15
ATOM 14455 C C . SER A 1 22 ? 17.229 -18.132 8.025 1.00 0.00 22 SER A C 15
ATOM 14456 O O . SER A 1 22 ? 17.591 -16.982 8.268 1.00 0.00 22 SER A O 15
ATOM 14464 N N . GLN A 1 23 ? 15.966 -18.510 7.897 1.00 0.00 23 GLN A N 15
ATOM 14465 C CA . GLN A 1 23 ? 14.881 -17.554 8.041 1.00 0.00 23 GLN A CA 15
ATOM 14466 C C . GLN A 1 23 ? 14.876 -16.574 6.866 1.00 0.00 23 GLN A C 15
ATOM 14467 O O . GLN A 1 23 ? 15.933 -16.212 6.352 1.00 0.00 23 GLN A O 15
ATOM 14481 N N . GLY A 1 24 ? 13.675 -16.174 6.476 1.00 0.00 24 GLY A N 15
ATOM 14482 C CA . GLY A 1 24 ? 13.520 -15.243 5.371 1.00 0.00 24 GLY A CA 15
ATOM 14483 C C . GLY A 1 24 ? 13.631 -13.795 5.854 1.00 0.00 24 GLY A C 15
ATOM 14484 O O . GLY A 1 24 ? 12.657 -13.046 5.811 1.00 0.00 24 GLY A O 15
ATOM 14488 N N . ARG A 1 25 ? 14.828 -13.445 6.304 1.00 0.00 25 ARG A N 15
ATOM 14489 C CA . ARG A 1 25 ? 15.079 -12.101 6.794 1.00 0.00 25 ARG A CA 15
ATOM 14490 C C . ARG A 1 25 ? 13.978 -11.676 7.767 1.00 0.00 25 ARG A C 15
ATOM 14491 O O . ARG A 1 25 ? 13.093 -12.467 8.092 1.00 0.00 25 ARG A O 15
ATOM 14512 N N . VAL A 1 26 ? 14.068 -10.429 8.206 1.00 0.00 26 VAL A N 15
ATOM 14513 C CA . VAL A 1 26 ? 13.090 -9.890 9.135 1.00 0.00 26 VAL A CA 15
ATOM 14514 C C . VAL A 1 26 ? 11.823 -9.505 8.369 1.00 0.00 26 VAL A C 15
ATOM 14515 O O . VAL A 1 26 ? 11.874 -9.246 7.168 1.00 0.00 26 VAL A O 15
ATOM 14528 N N . ALA A 1 27 ? 10.715 -9.480 9.096 1.00 0.00 27 ALA A N 15
ATOM 14529 C CA . ALA A 1 27 ? 9.437 -9.131 8.500 1.00 0.00 27 ALA A CA 15
ATOM 14530 C C . ALA A 1 27 ? 9.026 -7.733 8.968 1.00 0.00 27 ALA A C 15
ATOM 14531 O O . ALA A 1 27 ? 9.280 -7.358 10.111 1.00 0.00 27 ALA A O 15
ATOM 14538 N N . ALA A 1 28 ? 8.396 -7.002 8.060 1.00 0.00 28 ALA A N 15
ATOM 14539 C CA . ALA A 1 28 ? 7.947 -5.654 8.365 1.00 0.00 28 ALA A CA 15
ATOM 14540 C C . ALA A 1 28 ? 9.138 -4.820 8.843 1.00 0.00 28 ALA A C 15
ATOM 14541 O O . ALA A 1 28 ? 9.495 -4.859 10.020 1.00 0.00 28 ALA A O 15
ATOM 14548 N N . SER A 1 29 ? 9.719 -4.086 7.906 1.00 0.00 29 SER A N 15
ATOM 14549 C CA . SER A 1 29 ? 10.862 -3.245 8.217 1.00 0.00 29 SER A CA 15
ATOM 14550 C C . SER A 1 29 ? 10.437 -1.775 8.248 1.00 0.00 29 SER A C 15
ATOM 14551 O O . SER A 1 29 ? 9.521 -1.375 7.531 1.00 0.00 29 SER A O 15
ATOM 14559 N N . GLU A 1 30 ? 11.122 -1.012 9.087 1.00 0.00 30 GLU A N 15
ATOM 14560 C CA . GLU A 1 30 ? 10.826 0.405 9.222 1.00 0.00 30 GLU A CA 15
ATOM 14561 C C . GLU A 1 30 ? 10.679 1.049 7.842 1.00 0.00 30 GLU A C 15
ATOM 14562 O O . GLU A 1 30 ? 9.726 1.786 7.596 1.00 0.00 30 GLU A O 15
ATOM 14574 N N . GLU A 1 31 ? 11.638 0.749 6.979 1.00 0.00 31 GLU A N 15
ATOM 14575 C CA . GLU A 1 31 ? 11.628 1.290 5.630 1.00 0.00 31 GLU A CA 15
ATOM 14576 C C . GLU A 1 31 ? 10.234 1.156 5.015 1.00 0.00 31 GLU A C 15
ATOM 14577 O O . GLU A 1 31 ? 9.701 2.116 4.460 1.00 0.00 31 GLU A O 15
ATOM 14589 N N . GLN A 1 32 ? 9.682 -0.043 5.134 1.00 0.00 32 GLN A N 15
ATOM 14590 C CA . GLN A 1 32 ? 8.360 -0.315 4.597 1.00 0.00 32 GLN A CA 15
ATOM 14591 C C . GLN A 1 32 ? 7.293 0.413 5.417 1.00 0.00 32 GLN A C 15
ATOM 14592 O O . GLN A 1 32 ? 6.533 1.216 4.879 1.00 0.00 32 GLN A O 15
ATOM 14606 N N . ILE A 1 33 ? 7.271 0.106 6.706 1.00 0.00 33 ILE A N 15
ATOM 14607 C CA . ILE A 1 33 ? 6.310 0.721 7.605 1.00 0.00 33 ILE A CA 15
ATOM 14608 C C . ILE A 1 33 ? 6.180 2.207 7.266 1.00 0.00 33 ILE A C 15
ATOM 14609 O O . ILE A 1 33 ? 5.076 2.751 7.258 1.00 0.00 33 ILE A O 15
ATOM 14625 N N . GLN A 1 34 ? 7.321 2.822 6.995 1.00 0.00 34 GLN A N 15
ATOM 14626 C CA . GLN A 1 34 ? 7.348 4.235 6.656 1.00 0.00 34 GLN A CA 15
ATOM 14627 C C . GLN A 1 34 ? 6.800 4.452 5.245 1.00 0.00 34 GLN A C 15
ATOM 14628 O O . GLN A 1 34 ? 5.880 5.245 5.048 1.00 0.00 34 GLN A O 15
ATOM 14642 N N . LYS A 1 35 ? 7.388 3.735 4.299 1.00 0.00 35 LYS A N 15
ATOM 14643 C CA . LYS A 1 35 ? 6.970 3.839 2.911 1.00 0.00 35 LYS A CA 15
ATOM 14644 C C . LYS A 1 35 ? 5.443 3.764 2.836 1.00 0.00 35 LYS A C 15
ATOM 14645 O O . LYS A 1 35 ? 4.837 4.294 1.906 1.00 0.00 35 LYS A O 15
ATOM 14664 N N . LEU A 1 36 ? 4.866 3.101 3.827 1.00 0.00 36 LEU A N 15
ATOM 14665 C CA . LEU A 1 36 ? 3.422 2.949 3.885 1.00 0.00 36 LEU A CA 15
ATOM 14666 C C . LEU A 1 36 ? 2.837 4.023 4.806 1.00 0.00 36 LEU A C 15
ATOM 14667 O O . LEU A 1 36 ? 1.933 4.758 4.412 1.00 0.00 36 LEU A O 15
ATOM 14683 N N . VAL A 1 37 ? 3.377 4.078 6.014 1.00 0.00 37 VAL A N 15
ATOM 14684 C CA . VAL A 1 37 ? 2.920 5.049 6.994 1.00 0.00 37 VAL A CA 15
ATOM 14685 C C . VAL A 1 37 ? 2.926 6.443 6.365 1.00 0.00 37 VAL A C 15
ATOM 14686 O O . VAL A 1 37 ? 2.134 7.304 6.747 1.00 0.00 37 VAL A O 15
ATOM 14699 N N . ALA A 1 38 ? 3.828 6.623 5.411 1.00 0.00 38 ALA A N 15
ATOM 14700 C CA . ALA A 1 38 ? 3.947 7.899 4.726 1.00 0.00 38 ALA A CA 15
ATOM 14701 C C . ALA A 1 38 ? 2.773 8.065 3.759 1.00 0.00 38 ALA A C 15
ATOM 14702 O O . ALA A 1 38 ? 2.294 9.178 3.544 1.00 0.00 38 ALA A O 15
ATOM 14709 N N . MET A 1 39 ? 2.344 6.943 3.201 1.00 0.00 39 MET A N 15
ATOM 14710 C CA . MET A 1 39 ? 1.235 6.950 2.262 1.00 0.00 39 MET A CA 15
ATOM 14711 C C . MET A 1 39 ? -0.070 7.340 2.959 1.00 0.00 39 MET A C 15
ATOM 14712 O O . MET A 1 39 ? -1.021 7.769 2.307 1.00 0.00 39 MET A O 15
ATOM 14726 N N . GLY A 1 40 ? -0.074 7.176 4.273 1.00 0.00 40 GLY A N 15
ATOM 14727 C CA . GLY A 1 40 ? -1.247 7.505 5.065 1.00 0.00 40 GLY A CA 15
ATOM 14728 C C . GLY A 1 40 ? -1.825 6.256 5.734 1.00 0.00 40 GLY A C 15
ATOM 14729 O O . GLY A 1 40 ? -3.023 6.192 6.008 1.00 0.00 40 GLY A O 15
ATOM 14733 N N . PHE A 1 41 ? -0.947 5.294 5.978 1.00 0.00 41 PHE A N 15
ATOM 14734 C CA . PHE A 1 41 ? -1.355 4.051 6.609 1.00 0.00 41 PHE A CA 15
ATOM 14735 C C . PHE A 1 41 ? -0.865 3.985 8.057 1.00 0.00 41 PHE A C 15
ATOM 14736 O O . PHE A 1 41 ? 0.020 4.742 8.452 1.00 0.00 41 PHE A O 15
ATOM 14753 N N . ASP A 1 42 ? -1.462 3.072 8.809 1.00 0.00 42 ASP A N 15
ATOM 14754 C CA . ASP A 1 42 ? -1.098 2.897 10.205 1.00 0.00 42 ASP A CA 15
ATOM 14755 C C . ASP A 1 42 ? -0.006 1.830 10.312 1.00 0.00 42 ASP A C 15
ATOM 14756 O O . ASP A 1 42 ? -0.093 0.781 9.675 1.00 0.00 42 ASP A O 15
ATOM 14765 N N . ARG A 1 43 ? 0.997 2.135 11.122 1.00 0.00 43 ARG A N 15
ATOM 14766 C CA . ARG A 1 43 ? 2.104 1.216 11.321 1.00 0.00 43 ARG A CA 15
ATOM 14767 C C . ARG A 1 43 ? 1.587 -0.218 11.453 1.00 0.00 43 ARG A C 15
ATOM 14768 O O . ARG A 1 43 ? 2.058 -1.118 10.759 1.00 0.00 43 ARG A O 15
ATOM 14789 N N . THR A 1 44 ? 0.624 -0.386 12.348 1.00 0.00 44 THR A N 15
ATOM 14790 C CA . THR A 1 44 ? 0.038 -1.695 12.579 1.00 0.00 44 THR A CA 15
ATOM 14791 C C . THR A 1 44 ? -0.434 -2.309 11.259 1.00 0.00 44 THR A C 15
ATOM 14792 O O . THR A 1 44 ? -0.007 -3.403 10.893 1.00 0.00 44 THR A O 15
ATOM 14803 N N . GLN A 1 45 ? -1.307 -1.578 10.582 1.00 0.00 45 GLN A N 15
ATOM 14804 C CA . GLN A 1 45 ? -1.840 -2.037 9.311 1.00 0.00 45 GLN A CA 15
ATOM 14805 C C . GLN A 1 45 ? -0.708 -2.530 8.407 1.00 0.00 45 GLN A C 15
ATOM 14806 O O . GLN A 1 45 ? -0.872 -3.507 7.678 1.00 0.00 45 GLN A O 15
ATOM 14820 N N . VAL A 1 46 ? 0.414 -1.830 8.483 1.00 0.00 46 VAL A N 15
ATOM 14821 C CA . VAL A 1 46 ? 1.573 -2.184 7.681 1.00 0.00 46 VAL A CA 15
ATOM 14822 C C . VAL A 1 46 ? 2.200 -3.464 8.236 1.00 0.00 46 VAL A C 15
ATOM 14823 O O . VAL A 1 46 ? 2.124 -4.519 7.609 1.00 0.00 46 VAL A O 15
ATOM 14836 N N . GLU A 1 47 ? 2.807 -3.329 9.406 1.00 0.00 47 GLU A N 15
ATOM 14837 C CA . GLU A 1 47 ? 3.447 -4.462 10.052 1.00 0.00 47 GLU A CA 15
ATOM 14838 C C . GLU A 1 47 ? 2.628 -5.734 9.827 1.00 0.00 47 GLU A C 15
ATOM 14839 O O . GLU A 1 47 ? 3.178 -6.777 9.476 1.00 0.00 47 GLU A O 15
ATOM 14851 N N . VAL A 1 48 ? 1.326 -5.607 10.039 1.00 0.00 48 VAL A N 15
ATOM 14852 C CA . VAL A 1 48 ? 0.425 -6.733 9.864 1.00 0.00 48 VAL A CA 15
ATOM 14853 C C . VAL A 1 48 ? 0.535 -7.250 8.428 1.00 0.00 48 VAL A C 15
ATOM 14854 O O . VAL A 1 48 ? 0.801 -8.431 8.208 1.00 0.00 48 VAL A O 15
ATOM 14867 N N . ALA A 1 49 ? 0.326 -6.340 7.488 1.00 0.00 49 ALA A N 15
ATOM 14868 C CA . ALA A 1 49 ? 0.398 -6.689 6.079 1.00 0.00 49 ALA A CA 15
ATOM 14869 C C . ALA A 1 49 ? 1.746 -7.353 5.791 1.00 0.00 49 ALA A C 15
ATOM 14870 O O . ALA A 1 49 ? 1.797 -8.509 5.374 1.00 0.00 49 ALA A O 15
ATOM 14877 N N . LEU A 1 50 ? 2.806 -6.593 6.025 1.00 0.00 50 LEU A N 15
ATOM 14878 C CA . LEU A 1 50 ? 4.151 -7.093 5.796 1.00 0.00 50 LEU A CA 15
ATOM 14879 C C . LEU A 1 50 ? 4.221 -8.564 6.209 1.00 0.00 50 LEU A C 15
ATOM 14880 O O . LEU A 1 50 ? 4.966 -9.344 5.618 1.00 0.00 50 LEU A O 15
ATOM 14896 N N . ALA A 1 51 ? 3.434 -8.900 7.221 1.00 0.00 51 ALA A N 15
ATOM 14897 C CA . ALA A 1 51 ? 3.397 -10.264 7.720 1.00 0.00 51 ALA A CA 15
ATOM 14898 C C . ALA A 1 51 ? 2.807 -11.180 6.645 1.00 0.00 51 ALA A C 15
ATOM 14899 O O . ALA A 1 51 ? 3.454 -12.133 6.213 1.00 0.00 51 ALA A O 15
ATOM 14906 N N . ALA A 1 52 ? 1.586 -10.858 6.244 1.00 0.00 52 ALA A N 15
ATOM 14907 C CA . ALA A 1 52 ? 0.902 -11.640 5.228 1.00 0.00 52 ALA A CA 15
ATOM 14908 C C . ALA A 1 52 ? 1.583 -11.419 3.876 1.00 0.00 52 ALA A C 15
ATOM 14909 O O . ALA A 1 52 ? 1.449 -12.237 2.968 1.00 0.00 52 ALA A O 15
ATOM 14916 N N . ALA A 1 53 ? 2.300 -10.308 3.785 1.00 0.00 53 ALA A N 15
ATOM 14917 C CA . ALA A 1 53 ? 3.003 -9.969 2.559 1.00 0.00 53 ALA A CA 15
ATOM 14918 C C . ALA A 1 53 ? 4.255 -10.840 2.436 1.00 0.00 53 ALA A C 15
ATOM 14919 O O . ALA A 1 53 ? 4.695 -11.148 1.330 1.00 0.00 53 ALA A O 15
ATOM 14926 N N . ASP A 1 54 ? 4.793 -11.212 3.588 1.00 0.00 54 ASP A N 15
ATOM 14927 C CA . ASP A 1 54 ? 5.985 -12.042 3.624 1.00 0.00 54 ASP A CA 15
ATOM 14928 C C . ASP A 1 54 ? 7.221 -11.159 3.438 1.00 0.00 54 ASP A C 15
ATOM 14929 O O . ASP A 1 54 ? 8.198 -11.575 2.816 1.00 0.00 54 ASP A O 15
ATOM 14938 N N . ASP A 1 55 ? 7.138 -9.956 3.987 1.00 0.00 55 ASP A N 15
ATOM 14939 C CA . ASP A 1 55 ? 8.237 -9.011 3.889 1.00 0.00 55 ASP A CA 15
ATOM 14940 C C . ASP A 1 55 ? 8.190 -8.320 2.524 1.00 0.00 55 ASP A C 15
ATOM 14941 O O . ASP A 1 55 ? 9.215 -7.865 2.019 1.00 0.00 55 ASP A O 15
ATOM 14950 N N . ASP A 1 56 ? 6.989 -8.263 1.967 1.00 0.00 56 ASP A N 15
ATOM 14951 C CA . ASP A 1 56 ? 6.795 -7.636 0.671 1.00 0.00 56 ASP A CA 15
ATOM 14952 C C . ASP A 1 56 ? 6.096 -6.288 0.861 1.00 0.00 56 ASP A C 15
ATOM 14953 O O . ASP A 1 56 ? 5.197 -6.164 1.692 1.00 0.00 56 ASP A O 15
ATOM 14962 N N . LEU A 1 57 ? 6.534 -5.314 0.078 1.00 0.00 57 LEU A N 15
ATOM 14963 C CA . LEU A 1 57 ? 5.961 -3.981 0.149 1.00 0.00 57 LEU A CA 15
ATOM 14964 C C . LEU A 1 57 ? 4.777 -3.886 -0.815 1.00 0.00 57 LEU A C 15
ATOM 14965 O O . LEU A 1 57 ? 3.653 -3.613 -0.398 1.00 0.00 57 LEU A O 15
ATOM 14981 N N . THR A 1 58 ? 5.071 -4.118 -2.086 1.00 0.00 58 THR A N 15
ATOM 14982 C CA . THR A 1 58 ? 4.044 -4.063 -3.113 1.00 0.00 58 THR A CA 15
ATOM 14983 C C . THR A 1 58 ? 2.721 -4.610 -2.575 1.00 0.00 58 THR A C 15
ATOM 14984 O O . THR A 1 58 ? 1.709 -3.910 -2.577 1.00 0.00 58 THR A O 15
ATOM 14995 N N . VAL A 1 59 ? 2.771 -5.855 -2.126 1.00 0.00 59 VAL A N 15
ATOM 14996 C CA . VAL A 1 59 ? 1.589 -6.504 -1.586 1.00 0.00 59 VAL A CA 15
ATOM 14997 C C . VAL A 1 59 ? 1.054 -5.683 -0.411 1.00 0.00 59 VAL A C 15
ATOM 14998 O O . VAL A 1 59 ? -0.092 -5.236 -0.433 1.00 0.00 59 VAL A O 15
ATOM 15011 N N . ALA A 1 60 ? 1.908 -5.511 0.586 1.00 0.00 60 ALA A N 15
ATOM 15012 C CA . ALA A 1 60 ? 1.536 -4.751 1.768 1.00 0.00 60 ALA A CA 15
ATOM 15013 C C . ALA A 1 60 ? 0.612 -3.602 1.360 1.00 0.00 60 ALA A C 15
ATOM 15014 O O . ALA A 1 60 ? -0.441 -3.403 1.964 1.00 0.00 60 ALA A O 15
ATOM 15021 N N . VAL A 1 61 ? 1.039 -2.876 0.338 1.00 0.00 61 VAL A N 15
ATOM 15022 C CA . VAL A 1 61 ? 0.264 -1.751 -0.158 1.00 0.00 61 VAL A CA 15
ATOM 15023 C C . VAL A 1 61 ? -1.151 -2.224 -0.498 1.00 0.00 61 VAL A C 15
ATOM 15024 O O . VAL A 1 61 ? -2.131 -1.660 -0.014 1.00 0.00 61 VAL A O 15
ATOM 15037 N N . GLU A 1 62 ? -1.212 -3.255 -1.328 1.00 0.00 62 GLU A N 15
ATOM 15038 C CA . GLU A 1 62 ? -2.491 -3.810 -1.739 1.00 0.00 62 GLU A CA 15
ATOM 15039 C C . GLU A 1 62 ? -3.285 -4.275 -0.517 1.00 0.00 62 GLU A C 15
ATOM 15040 O O . GLU A 1 62 ? -4.502 -4.104 -0.462 1.00 0.00 62 GLU A O 15
ATOM 15052 N N . ILE A 1 63 ? -2.564 -4.852 0.433 1.00 0.00 63 ILE A N 15
ATOM 15053 C CA . ILE A 1 63 ? -3.187 -5.343 1.651 1.00 0.00 63 ILE A CA 15
ATOM 15054 C C . ILE A 1 63 ? -3.730 -4.158 2.453 1.00 0.00 63 ILE A C 15
ATOM 15055 O O . ILE A 1 63 ? -4.878 -4.177 2.894 1.00 0.00 63 ILE A O 15
ATOM 15071 N N . LEU A 1 64 ? -2.878 -3.157 2.619 1.00 0.00 64 LEU A N 15
ATOM 15072 C CA . LEU A 1 64 ? -3.258 -1.967 3.361 1.00 0.00 64 LEU A CA 15
ATOM 15073 C C . LEU A 1 64 ? -4.528 -1.373 2.748 1.00 0.00 64 LEU A C 15
ATOM 15074 O O . LEU A 1 64 ? -5.436 -0.962 3.469 1.00 0.00 64 LEU A O 15
ATOM 15090 N N . MET A 1 65 ? -4.551 -1.346 1.423 1.00 0.00 65 MET A N 15
ATOM 15091 C CA . MET A 1 65 ? -5.694 -0.809 0.705 1.00 0.00 65 MET A CA 15
ATOM 15092 C C . MET A 1 65 ? -6.990 -1.490 1.150 1.00 0.00 65 MET A C 15
ATOM 15093 O O . MET A 1 65 ? -7.942 -0.821 1.550 1.00 0.00 65 MET A O 15
ATOM 15107 N N . SER A 1 66 ? -6.985 -2.812 1.065 1.00 0.00 66 SER A N 15
ATOM 15108 C CA . SER A 1 66 ? -8.149 -3.592 1.454 1.00 0.00 66 SER A CA 15
ATOM 15109 C C . SER A 1 66 ? -8.467 -3.355 2.932 1.00 0.00 66 SER A C 15
ATOM 15110 O O . SER A 1 66 ? -9.611 -3.080 3.288 1.00 0.00 66 SER A O 15
ATOM 15118 N N . GLN A 1 67 ? -7.433 -3.472 3.753 1.00 0.00 67 GLN A N 15
ATOM 15119 C CA . GLN A 1 67 ? -7.588 -3.274 5.184 1.00 0.00 67 GLN A CA 15
ATOM 15120 C C . GLN A 1 67 ? -8.465 -2.051 5.459 1.00 0.00 67 GLN A C 15
ATOM 15121 O O . GLN A 1 67 ? -9.480 -2.153 6.147 1.00 0.00 67 GLN A O 15
ATOM 15135 N N . SER A 1 68 ? -8.043 -0.923 4.907 1.00 0.00 68 SER A N 15
ATOM 15136 C CA . SER A 1 68 ? -8.778 0.318 5.084 1.00 0.00 68 SER A CA 15
ATOM 15137 C C . SER A 1 68 ? -8.550 1.237 3.883 1.00 0.00 68 SER A C 15
ATOM 15138 O O . SER A 1 68 ? -7.511 1.164 3.229 1.00 0.00 68 SER A O 15
ATOM 15146 N N . GLY A 1 69 ? -9.540 2.081 3.628 1.00 0.00 69 GLY A N 15
ATOM 15147 C CA . GLY A 1 69 ? -9.460 3.013 2.516 1.00 0.00 69 GLY A CA 15
ATOM 15148 C C . GLY A 1 69 ? -9.393 4.458 3.016 1.00 0.00 69 GLY A C 15
ATOM 15149 O O . GLY A 1 69 ? -8.786 4.733 4.050 1.00 0.00 69 GLY A O 15
ATOM 15153 N N . PRO A 1 70 ? -10.042 5.365 2.239 1.00 0.00 70 PRO A N 15
ATOM 15154 C CA . PRO A 1 70 ? -10.061 6.775 2.592 1.00 0.00 70 PRO A CA 15
ATOM 15155 C C . PRO A 1 70 ? -11.020 7.035 3.755 1.00 0.00 70 PRO A C 15
ATOM 15156 O O . PRO A 1 70 ? -12.235 7.074 3.567 1.00 0.00 70 PRO A O 15
ATOM 15167 N N . SER A 1 71 ? -10.437 7.206 4.933 1.00 0.00 71 SER A N 15
ATOM 15168 C CA . SER A 1 71 ? -11.224 7.462 6.127 1.00 0.00 71 SER A CA 15
ATOM 15169 C C . SER A 1 71 ? -12.386 8.401 5.797 1.00 0.00 71 SER A C 15
ATOM 15170 O O . SER A 1 71 ? -12.170 9.541 5.389 1.00 0.00 71 SER A O 15
ATOM 15178 N N . SER A 1 72 ? -13.593 7.888 5.987 1.00 0.00 72 SER A N 15
ATOM 15179 C CA . SER A 1 72 ? -14.789 8.666 5.715 1.00 0.00 72 SER A CA 15
ATOM 15180 C C . SER A 1 72 ? -14.902 9.819 6.715 1.00 0.00 72 SER A C 15
ATOM 15181 O O . SER A 1 72 ? -15.043 10.975 6.321 1.00 0.00 72 SER A O 15
ATOM 15189 N N . GLY A 1 73 ? -14.835 9.463 7.989 1.00 0.00 73 GLY A N 15
ATOM 15190 C CA . GLY A 1 73 ? -14.928 10.452 9.049 1.00 0.00 73 GLY A CA 15
ATOM 15191 C C . GLY A 1 73 ? -15.428 9.819 10.349 1.00 0.00 73 GLY A C 15
ATOM 15192 O O . GLY A 1 73 ? -15.198 10.354 11.432 1.00 0.00 73 GLY A O 15
ATOM 15196 N N . GLY A 1 1 ? -15.990 -39.439 44.411 1.00 0.00 1 GLY A N 16
ATOM 15197 C CA . GLY A 1 1 ? -15.655 -39.672 43.016 1.00 0.00 1 GLY A CA 16
ATOM 15198 C C . GLY A 1 1 ? -16.385 -38.684 42.104 1.00 0.00 1 GLY A C 16
ATOM 15199 O O . GLY A 1 1 ? -17.545 -38.351 42.346 1.00 0.00 1 GLY A O 16
ATOM 15203 N N . SER A 1 2 ? -15.677 -38.243 41.075 1.00 0.00 2 SER A N 16
ATOM 15204 C CA . SER A 1 2 ? -16.243 -37.300 40.126 1.00 0.00 2 SER A CA 16
ATOM 15205 C C . SER A 1 2 ? -16.289 -37.926 38.731 1.00 0.00 2 SER A C 16
ATOM 15206 O O . SER A 1 2 ? -15.687 -38.972 38.496 1.00 0.00 2 SER A O 16
ATOM 15214 N N . SER A 1 3 ? -17.009 -37.258 37.841 1.00 0.00 3 SER A N 16
ATOM 15215 C CA . SER A 1 3 ? -17.141 -37.736 36.475 1.00 0.00 3 SER A CA 16
ATOM 15216 C C . SER A 1 3 ? -16.159 -36.997 35.564 1.00 0.00 3 SER A C 16
ATOM 15217 O O . SER A 1 3 ? -15.780 -37.506 34.511 1.00 0.00 3 SER A O 16
ATOM 15225 N N . GLY A 1 4 ? -15.774 -35.808 36.004 1.00 0.00 4 GLY A N 16
ATOM 15226 C CA . GLY A 1 4 ? -14.843 -34.993 35.242 1.00 0.00 4 GLY A CA 16
ATOM 15227 C C . GLY A 1 4 ? -15.561 -33.820 34.572 1.00 0.00 4 GLY A C 16
ATOM 15228 O O . GLY A 1 4 ? -16.790 -33.779 34.536 1.00 0.00 4 GLY A O 16
ATOM 15232 N N . SER A 1 5 ? -14.764 -32.896 34.057 1.00 0.00 5 SER A N 16
ATOM 15233 C CA . SER A 1 5 ? -15.308 -31.725 33.391 1.00 0.00 5 SER A CA 16
ATOM 15234 C C . SER A 1 5 ? -14.172 -30.821 32.909 1.00 0.00 5 SER A C 16
ATOM 15235 O O . SER A 1 5 ? -13.014 -31.027 33.270 1.00 0.00 5 SER A O 16
ATOM 15243 N N . SER A 1 6 ? -14.542 -29.839 32.100 1.00 0.00 6 SER A N 16
ATOM 15244 C CA . SER A 1 6 ? -13.568 -28.903 31.565 1.00 0.00 6 SER A CA 16
ATOM 15245 C C . SER A 1 6 ? -14.254 -27.585 31.202 1.00 0.00 6 SER A C 16
ATOM 15246 O O . SER A 1 6 ? -15.481 -27.507 31.171 1.00 0.00 6 SER A O 16
ATOM 15254 N N . GLY A 1 7 ? -13.431 -26.580 30.936 1.00 0.00 7 GLY A N 16
ATOM 15255 C CA . GLY A 1 7 ? -13.943 -25.269 30.577 1.00 0.00 7 GLY A CA 16
ATOM 15256 C C . GLY A 1 7 ? -13.299 -24.765 29.283 1.00 0.00 7 GLY A C 16
ATOM 15257 O O . GLY A 1 7 ? -12.650 -25.528 28.570 1.00 0.00 7 GLY A O 16
ATOM 15261 N N . SER A 1 8 ? -13.501 -23.482 29.021 1.00 0.00 8 SER A N 16
ATOM 15262 C CA . SER A 1 8 ? -12.948 -22.866 27.826 1.00 0.00 8 SER A CA 16
ATOM 15263 C C . SER A 1 8 ? -12.606 -21.401 28.103 1.00 0.00 8 SER A C 16
ATOM 15264 O O . SER A 1 8 ? -13.340 -20.711 28.808 1.00 0.00 8 SER A O 16
ATOM 15272 N N . ARG A 1 9 ? -11.491 -20.969 27.532 1.00 0.00 9 ARG A N 16
ATOM 15273 C CA . ARG A 1 9 ? -11.043 -19.598 27.708 1.00 0.00 9 ARG A CA 16
ATOM 15274 C C . ARG A 1 9 ? -10.367 -19.092 26.432 1.00 0.00 9 ARG A C 16
ATOM 15275 O O . ARG A 1 9 ? -9.772 -19.872 25.690 1.00 0.00 9 ARG A O 16
ATOM 15296 N N . GLN A 1 10 ? -10.481 -17.790 26.216 1.00 0.00 10 GLN A N 16
ATOM 15297 C CA . GLN A 1 10 ? -9.888 -17.172 25.043 1.00 0.00 10 GLN A CA 16
ATOM 15298 C C . GLN A 1 10 ? -8.474 -16.679 25.360 1.00 0.00 10 GLN A C 16
ATOM 15299 O O . GLN A 1 10 ? -8.150 -16.416 26.517 1.00 0.00 10 GLN A O 16
ATOM 15313 N N . ALA A 1 11 ? -7.672 -16.569 24.311 1.00 0.00 11 ALA A N 16
ATOM 15314 C CA . ALA A 1 11 ? -6.300 -16.113 24.463 1.00 0.00 11 ALA A CA 16
ATOM 15315 C C . ALA A 1 11 ? -6.146 -14.745 23.796 1.00 0.00 11 ALA A C 16
ATOM 15316 O O . ALA A 1 11 ? -6.188 -14.640 22.571 1.00 0.00 11 ALA A O 16
ATOM 15323 N N . PRO A 1 12 ? -5.965 -13.705 24.653 1.00 0.00 12 PRO A N 16
ATOM 15324 C CA . PRO A 1 12 ? -5.804 -12.348 24.158 1.00 0.00 12 PRO A CA 16
ATOM 15325 C C . PRO A 1 12 ? -4.410 -12.144 23.562 1.00 0.00 12 PRO A C 16
ATOM 15326 O O . PRO A 1 12 ? -3.511 -12.954 23.783 1.00 0.00 12 PRO A O 16
ATOM 15337 N N . ILE A 1 13 ? -4.273 -11.056 22.817 1.00 0.00 13 ILE A N 16
ATOM 15338 C CA . ILE A 1 13 ? -3.003 -10.735 22.188 1.00 0.00 13 ILE A CA 16
ATOM 15339 C C . ILE A 1 13 ? -2.006 -10.290 23.259 1.00 0.00 13 ILE A C 16
ATOM 15340 O O . ILE A 1 13 ? -2.272 -9.352 24.009 1.00 0.00 13 ILE A O 16
ATOM 15356 N N . ALA A 1 14 ? -0.878 -10.984 23.296 1.00 0.00 14 ALA A N 16
ATOM 15357 C CA . ALA A 1 14 ? 0.161 -10.672 24.263 1.00 0.00 14 ALA A CA 16
ATOM 15358 C C . ALA A 1 14 ? 1.461 -11.365 23.850 1.00 0.00 14 ALA A C 16
ATOM 15359 O O . ALA A 1 14 ? 1.951 -12.245 24.555 1.00 0.00 14 ALA A O 16
ATOM 15366 N N . ASN A 1 15 ? 1.983 -10.940 22.708 1.00 0.00 15 ASN A N 16
ATOM 15367 C CA . ASN A 1 15 ? 3.217 -11.508 22.192 1.00 0.00 15 ASN A CA 16
ATOM 15368 C C . ASN A 1 15 ? 4.287 -10.417 22.126 1.00 0.00 15 ASN A C 16
ATOM 15369 O O . ASN A 1 15 ? 3.998 -9.280 21.758 1.00 0.00 15 ASN A O 16
ATOM 15380 N N . ALA A 1 16 ? 5.502 -10.802 22.489 1.00 0.00 16 ALA A N 16
ATOM 15381 C CA . ALA A 1 16 ? 6.617 -9.871 22.475 1.00 0.00 16 ALA A CA 16
ATOM 15382 C C . ALA A 1 16 ? 7.274 -9.888 21.094 1.00 0.00 16 ALA A C 16
ATOM 15383 O O . ALA A 1 16 ? 7.548 -10.954 20.546 1.00 0.00 16 ALA A O 16
ATOM 15390 N N . ALA A 1 17 ? 7.506 -8.693 20.569 1.00 0.00 17 ALA A N 16
ATOM 15391 C CA . ALA A 1 17 ? 8.125 -8.557 19.262 1.00 0.00 17 ALA A CA 16
ATOM 15392 C C . ALA A 1 17 ? 9.646 -8.623 19.413 1.00 0.00 17 ALA A C 16
ATOM 15393 O O . ALA A 1 17 ? 10.212 -7.996 20.307 1.00 0.00 17 ALA A O 16
ATOM 15400 N N . VAL A 1 18 ? 10.264 -9.389 18.526 1.00 0.00 18 VAL A N 16
ATOM 15401 C CA . VAL A 1 18 ? 11.709 -9.545 18.549 1.00 0.00 18 VAL A CA 16
ATOM 15402 C C . VAL A 1 18 ? 12.242 -9.535 17.115 1.00 0.00 18 VAL A C 16
ATOM 15403 O O . VAL A 1 18 ? 11.932 -10.428 16.328 1.00 0.00 18 VAL A O 16
ATOM 15416 N N . LEU A 1 19 ? 13.034 -8.516 16.819 1.00 0.00 19 LEU A N 16
ATOM 15417 C CA . LEU A 1 19 ? 13.613 -8.378 15.493 1.00 0.00 19 LEU A CA 16
ATOM 15418 C C . LEU A 1 19 ? 14.767 -9.371 15.340 1.00 0.00 19 LEU A C 16
ATOM 15419 O O . LEU A 1 19 ? 15.785 -9.256 16.021 1.00 0.00 19 LEU A O 16
ATOM 15435 N N . PRO A 1 20 ? 14.564 -10.350 14.417 1.00 0.00 20 PRO A N 16
ATOM 15436 C CA . PRO A 1 20 ? 15.575 -11.363 14.166 1.00 0.00 20 PRO A CA 16
ATOM 15437 C C . PRO A 1 20 ? 16.736 -10.788 13.352 1.00 0.00 20 PRO A C 16
ATOM 15438 O O . PRO A 1 20 ? 16.547 -10.350 12.218 1.00 0.00 20 PRO A O 16
ATOM 15449 N N . GLN A 1 21 ? 17.912 -10.808 13.963 1.00 0.00 21 GLN A N 16
ATOM 15450 C CA . GLN A 1 21 ? 19.104 -10.294 13.309 1.00 0.00 21 GLN A CA 16
ATOM 15451 C C . GLN A 1 21 ? 19.642 -11.317 12.306 1.00 0.00 21 GLN A C 16
ATOM 15452 O O . GLN A 1 21 ? 20.536 -11.010 11.520 1.00 0.00 21 GLN A O 16
ATOM 15466 N N . SER A 1 22 ? 19.074 -12.513 12.367 1.00 0.00 22 SER A N 16
ATOM 15467 C CA . SER A 1 22 ? 19.486 -13.583 11.475 1.00 0.00 22 SER A CA 16
ATOM 15468 C C . SER A 1 22 ? 18.842 -14.902 11.907 1.00 0.00 22 SER A C 16
ATOM 15469 O O . SER A 1 22 ? 19.343 -15.576 12.806 1.00 0.00 22 SER A O 16
ATOM 15477 N N . GLN A 1 23 ? 17.741 -15.231 11.247 1.00 0.00 23 GLN A N 16
ATOM 15478 C CA . GLN A 1 23 ? 17.024 -16.457 11.551 1.00 0.00 23 GLN A CA 16
ATOM 15479 C C . GLN A 1 23 ? 16.621 -17.171 10.260 1.00 0.00 23 GLN A C 16
ATOM 15480 O O . GLN A 1 23 ? 16.788 -18.384 10.138 1.00 0.00 23 GLN A O 16
ATOM 15494 N N . GLY A 1 24 ? 16.098 -16.388 9.327 1.00 0.00 24 GLY A N 16
ATOM 15495 C CA . GLY A 1 24 ? 15.670 -16.931 8.049 1.00 0.00 24 GLY A CA 16
ATOM 15496 C C . GLY A 1 24 ? 14.746 -15.953 7.320 1.00 0.00 24 GLY A C 16
ATOM 15497 O O . GLY A 1 24 ? 15.173 -15.259 6.398 1.00 0.00 24 GLY A O 16
ATOM 15501 N N . ARG A 1 25 ? 13.496 -15.929 7.761 1.00 0.00 25 ARG A N 16
ATOM 15502 C CA . ARG A 1 25 ? 12.508 -15.048 7.162 1.00 0.00 25 ARG A CA 16
ATOM 15503 C C . ARG A 1 25 ? 12.842 -13.588 7.473 1.00 0.00 25 ARG A C 16
ATOM 15504 O O . ARG A 1 25 ? 13.703 -13.308 8.306 1.00 0.00 25 ARG A O 16
ATOM 15525 N N . VAL A 1 26 ? 12.142 -12.695 6.788 1.00 0.00 26 VAL A N 16
ATOM 15526 C CA . VAL A 1 26 ? 12.353 -11.271 6.981 1.00 0.00 26 VAL A CA 16
ATOM 15527 C C . VAL A 1 26 ? 11.161 -10.681 7.738 1.00 0.00 26 VAL A C 16
ATOM 15528 O O . VAL A 1 26 ? 10.063 -11.233 7.701 1.00 0.00 26 VAL A O 16
ATOM 15541 N N . ALA A 1 27 ? 11.419 -9.567 8.408 1.00 0.00 27 ALA A N 16
ATOM 15542 C CA . ALA A 1 27 ? 10.381 -8.897 9.173 1.00 0.00 27 ALA A CA 16
ATOM 15543 C C . ALA A 1 27 ? 10.250 -7.452 8.688 1.00 0.00 27 ALA A C 16
ATOM 15544 O O . ALA A 1 27 ? 11.232 -6.843 8.266 1.00 0.00 27 ALA A O 16
ATOM 15551 N N . ALA A 1 28 ? 9.028 -6.944 8.764 1.00 0.00 28 ALA A N 16
ATOM 15552 C CA . ALA A 1 28 ? 8.755 -5.582 8.338 1.00 0.00 28 ALA A CA 16
ATOM 15553 C C . ALA A 1 28 ? 9.911 -4.677 8.770 1.00 0.00 28 ALA A C 16
ATOM 15554 O O . ALA A 1 28 ? 10.442 -4.823 9.869 1.00 0.00 28 ALA A O 16
ATOM 15561 N N . SER A 1 29 ? 10.266 -3.761 7.881 1.00 0.00 29 SER A N 16
ATOM 15562 C CA . SER A 1 29 ? 11.349 -2.832 8.155 1.00 0.00 29 SER A CA 16
ATOM 15563 C C . SER A 1 29 ? 10.797 -1.412 8.296 1.00 0.00 29 SER A C 16
ATOM 15564 O O . SER A 1 29 ? 9.959 -0.986 7.502 1.00 0.00 29 SER A O 16
ATOM 15572 N N . GLU A 1 30 ? 11.289 -0.718 9.312 1.00 0.00 30 GLU A N 16
ATOM 15573 C CA . GLU A 1 30 ? 10.855 0.646 9.566 1.00 0.00 30 GLU A CA 16
ATOM 15574 C C . GLU A 1 30 ? 10.656 1.395 8.247 1.00 0.00 30 GLU A C 16
ATOM 15575 O O . GLU A 1 30 ? 9.630 2.043 8.045 1.00 0.00 30 GLU A O 16
ATOM 15587 N N . GLU A 1 31 ? 11.654 1.280 7.382 1.00 0.00 31 GLU A N 16
ATOM 15588 C CA . GLU A 1 31 ? 11.601 1.938 6.088 1.00 0.00 31 GLU A CA 16
ATOM 15589 C C . GLU A 1 31 ? 10.227 1.737 5.445 1.00 0.00 31 GLU A C 16
ATOM 15590 O O . GLU A 1 31 ? 9.577 2.702 5.047 1.00 0.00 31 GLU A O 16
ATOM 15602 N N . GLN A 1 32 ? 9.826 0.477 5.365 1.00 0.00 32 GLN A N 16
ATOM 15603 C CA . GLN A 1 32 ? 8.541 0.137 4.777 1.00 0.00 32 GLN A CA 16
ATOM 15604 C C . GLN A 1 32 ? 7.410 0.837 5.533 1.00 0.00 32 GLN A C 16
ATOM 15605 O O . GLN A 1 32 ? 6.610 1.554 4.935 1.00 0.00 32 GLN A O 16
ATOM 15619 N N . ILE A 1 33 ? 7.380 0.604 6.837 1.00 0.00 33 ILE A N 16
ATOM 15620 C CA . ILE A 1 33 ? 6.360 1.203 7.681 1.00 0.00 33 ILE A CA 16
ATOM 15621 C C . ILE A 1 33 ? 6.233 2.690 7.342 1.00 0.00 33 ILE A C 16
ATOM 15622 O O . ILE A 1 33 ? 5.127 3.227 7.296 1.00 0.00 33 ILE A O 16
ATOM 15638 N N . GLN A 1 34 ? 7.380 3.312 7.114 1.00 0.00 34 GLN A N 16
ATOM 15639 C CA . GLN A 1 34 ? 7.411 4.726 6.780 1.00 0.00 34 GLN A CA 16
ATOM 15640 C C . GLN A 1 34 ? 6.966 4.940 5.332 1.00 0.00 34 GLN A C 16
ATOM 15641 O O . GLN A 1 34 ? 6.304 5.929 5.021 1.00 0.00 34 GLN A O 16
ATOM 15655 N N . LYS A 1 35 ? 7.349 3.997 4.484 1.00 0.00 35 LYS A N 16
ATOM 15656 C CA . LYS A 1 35 ? 6.999 4.069 3.076 1.00 0.00 35 LYS A CA 16
ATOM 15657 C C . LYS A 1 35 ? 5.480 3.952 2.926 1.00 0.00 35 LYS A C 16
ATOM 15658 O O . LYS A 1 35 ? 4.909 4.448 1.956 1.00 0.00 35 LYS A O 16
ATOM 15677 N N . LEU A 1 36 ? 4.871 3.293 3.900 1.00 0.00 36 LEU A N 16
ATOM 15678 C CA . LEU A 1 36 ? 3.430 3.105 3.889 1.00 0.00 36 LEU A CA 16
ATOM 15679 C C . LEU A 1 36 ? 2.772 4.184 4.750 1.00 0.00 36 LEU A C 16
ATOM 15680 O O . LEU A 1 36 ? 1.853 4.867 4.300 1.00 0.00 36 LEU A O 16
ATOM 15696 N N . VAL A 1 37 ? 3.268 4.305 5.972 1.00 0.00 37 VAL A N 16
ATOM 15697 C CA . VAL A 1 37 ? 2.740 5.290 6.900 1.00 0.00 37 VAL A CA 16
ATOM 15698 C C . VAL A 1 37 ? 2.757 6.669 6.238 1.00 0.00 37 VAL A C 16
ATOM 15699 O O . VAL A 1 37 ? 1.866 7.485 6.471 1.00 0.00 37 VAL A O 16
ATOM 15712 N N . ALA A 1 38 ? 3.780 6.888 5.426 1.00 0.00 38 ALA A N 16
ATOM 15713 C CA . ALA A 1 38 ? 3.925 8.154 4.728 1.00 0.00 38 ALA A CA 16
ATOM 15714 C C . ALA A 1 38 ? 2.782 8.312 3.724 1.00 0.00 38 ALA A C 16
ATOM 15715 O O . ALA A 1 38 ? 2.356 9.428 3.432 1.00 0.00 38 ALA A O 16
ATOM 15722 N N . MET A 1 39 ? 2.317 7.177 3.222 1.00 0.00 39 MET A N 16
ATOM 15723 C CA . MET A 1 39 ? 1.231 7.175 2.256 1.00 0.00 39 MET A CA 16
ATOM 15724 C C . MET A 1 39 ? -0.113 7.431 2.942 1.00 0.00 39 MET A C 16
ATOM 15725 O O . MET A 1 39 ? -1.042 7.946 2.322 1.00 0.00 39 MET A O 16
ATOM 15739 N N . GLY A 1 40 ? -0.173 7.060 4.212 1.00 0.00 40 GLY A N 16
ATOM 15740 C CA . GLY A 1 40 ? -1.387 7.243 4.989 1.00 0.00 40 GLY A CA 16
ATOM 15741 C C . GLY A 1 40 ? -1.891 5.908 5.542 1.00 0.00 40 GLY A C 16
ATOM 15742 O O . GLY A 1 40 ? -3.077 5.598 5.440 1.00 0.00 40 GLY A O 16
ATOM 15746 N N . PHE A 1 41 ? -0.965 5.154 6.115 1.00 0.00 41 PHE A N 16
ATOM 15747 C CA . PHE A 1 41 ? -1.300 3.860 6.683 1.00 0.00 41 PHE A CA 16
ATOM 15748 C C . PHE A 1 41 ? -0.810 3.753 8.129 1.00 0.00 41 PHE A C 16
ATOM 15749 O O . PHE A 1 41 ? 0.118 4.454 8.527 1.00 0.00 41 PHE A O 16
ATOM 15766 N N . ASP A 1 42 ? -1.458 2.870 8.875 1.00 0.00 42 ASP A N 16
ATOM 15767 C CA . ASP A 1 42 ? -1.100 2.662 10.268 1.00 0.00 42 ASP A CA 16
ATOM 15768 C C . ASP A 1 42 ? 0.067 1.676 10.349 1.00 0.00 42 ASP A C 16
ATOM 15769 O O . ASP A 1 42 ? 0.034 0.617 9.724 1.00 0.00 42 ASP A O 16
ATOM 15778 N N . ARG A 1 43 ? 1.071 2.059 11.124 1.00 0.00 43 ARG A N 16
ATOM 15779 C CA . ARG A 1 43 ? 2.247 1.222 11.294 1.00 0.00 43 ARG A CA 16
ATOM 15780 C C . ARG A 1 43 ? 1.834 -0.238 11.494 1.00 0.00 43 ARG A C 16
ATOM 15781 O O . ARG A 1 43 ? 2.414 -1.139 10.891 1.00 0.00 43 ARG A O 16
ATOM 15802 N N . THR A 1 44 ? 0.835 -0.426 12.344 1.00 0.00 44 THR A N 16
ATOM 15803 C CA . THR A 1 44 ? 0.338 -1.761 12.631 1.00 0.00 44 THR A CA 16
ATOM 15804 C C . THR A 1 44 ? -0.117 -2.449 11.342 1.00 0.00 44 THR A C 16
ATOM 15805 O O . THR A 1 44 ? 0.322 -3.557 11.037 1.00 0.00 44 THR A O 16
ATOM 15816 N N . GLN A 1 45 ? -0.991 -1.764 10.620 1.00 0.00 45 GLN A N 16
ATOM 15817 C CA . GLN A 1 45 ? -1.511 -2.295 9.371 1.00 0.00 45 GLN A CA 16
ATOM 15818 C C . GLN A 1 45 ? -0.360 -2.668 8.434 1.00 0.00 45 GLN A C 16
ATOM 15819 O O . GLN A 1 45 ? -0.436 -3.666 7.719 1.00 0.00 45 GLN A O 16
ATOM 15833 N N . VAL A 1 46 ? 0.679 -1.847 8.468 1.00 0.00 46 VAL A N 16
ATOM 15834 C CA . VAL A 1 46 ? 1.843 -2.079 7.631 1.00 0.00 46 VAL A CA 16
ATOM 15835 C C . VAL A 1 46 ? 2.527 -3.377 8.063 1.00 0.00 46 VAL A C 16
ATOM 15836 O O . VAL A 1 46 ? 2.883 -4.204 7.225 1.00 0.00 46 VAL A O 16
ATOM 15849 N N . GLU A 1 47 ? 2.689 -3.516 9.371 1.00 0.00 47 GLU A N 16
ATOM 15850 C CA . GLU A 1 47 ? 3.324 -4.701 9.924 1.00 0.00 47 GLU A CA 16
ATOM 15851 C C . GLU A 1 47 ? 2.476 -5.941 9.634 1.00 0.00 47 GLU A C 16
ATOM 15852 O O . GLU A 1 47 ? 2.903 -6.831 8.900 1.00 0.00 47 GLU A O 16
ATOM 15864 N N . VAL A 1 48 ? 1.291 -5.961 10.227 1.00 0.00 48 VAL A N 16
ATOM 15865 C CA . VAL A 1 48 ? 0.381 -7.078 10.041 1.00 0.00 48 VAL A CA 16
ATOM 15866 C C . VAL A 1 48 ? 0.412 -7.519 8.577 1.00 0.00 48 VAL A C 16
ATOM 15867 O O . VAL A 1 48 ? 0.638 -8.691 8.283 1.00 0.00 48 VAL A O 16
ATOM 15880 N N . ALA A 1 49 ? 0.183 -6.555 7.697 1.00 0.00 49 ALA A N 16
ATOM 15881 C CA . ALA A 1 49 ? 0.182 -6.829 6.270 1.00 0.00 49 ALA A CA 16
ATOM 15882 C C . ALA A 1 49 ? 1.529 -7.436 5.871 1.00 0.00 49 ALA A C 16
ATOM 15883 O O . ALA A 1 49 ? 1.591 -8.581 5.426 1.00 0.00 49 ALA A O 16
ATOM 15890 N N . LEU A 1 50 ? 2.575 -6.641 6.045 1.00 0.00 50 LEU A N 16
ATOM 15891 C CA . LEU A 1 50 ? 3.917 -7.085 5.709 1.00 0.00 50 LEU A CA 16
ATOM 15892 C C . LEU A 1 50 ? 4.085 -8.547 6.127 1.00 0.00 50 LEU A C 16
ATOM 15893 O O . LEU A 1 50 ? 4.846 -9.289 5.508 1.00 0.00 50 LEU A O 16
ATOM 15909 N N . ALA A 1 51 ? 3.362 -8.916 7.174 1.00 0.00 51 ALA A N 16
ATOM 15910 C CA . ALA A 1 51 ? 3.422 -10.276 7.682 1.00 0.00 51 ALA A CA 16
ATOM 15911 C C . ALA A 1 51 ? 2.810 -11.228 6.652 1.00 0.00 51 ALA A C 16
ATOM 15912 O O . ALA A 1 51 ? 3.464 -12.170 6.206 1.00 0.00 51 ALA A O 16
ATOM 15919 N N . ALA A 1 52 ? 1.562 -10.950 6.305 1.00 0.00 52 ALA A N 16
ATOM 15920 C CA . ALA A 1 52 ? 0.854 -11.770 5.337 1.00 0.00 52 ALA A CA 16
ATOM 15921 C C . ALA A 1 52 ? 1.352 -11.433 3.930 1.00 0.00 52 ALA A C 16
ATOM 15922 O O . ALA A 1 52 ? 0.968 -12.085 2.959 1.00 0.00 52 ALA A O 16
ATOM 15929 N N . ALA A 1 53 ? 2.199 -10.416 3.863 1.00 0.00 53 ALA A N 16
ATOM 15930 C CA . ALA A 1 53 ? 2.753 -9.985 2.591 1.00 0.00 53 ALA A CA 16
ATOM 15931 C C . ALA A 1 53 ? 4.115 -10.649 2.382 1.00 0.00 53 ALA A C 16
ATOM 15932 O O . ALA A 1 53 ? 4.874 -10.253 1.499 1.00 0.00 53 ALA A O 16
ATOM 15939 N N . ASP A 1 54 ? 4.385 -11.647 3.211 1.00 0.00 54 ASP A N 16
ATOM 15940 C CA . ASP A 1 54 ? 5.643 -12.369 3.128 1.00 0.00 54 ASP A CA 16
ATOM 15941 C C . ASP A 1 54 ? 6.797 -11.368 3.057 1.00 0.00 54 ASP A C 16
ATOM 15942 O O . ASP A 1 54 ? 7.726 -11.540 2.269 1.00 0.00 54 ASP A O 16
ATOM 15951 N N . ASP A 1 55 ? 6.701 -10.342 3.890 1.00 0.00 55 ASP A N 16
ATOM 15952 C CA . ASP A 1 55 ? 7.726 -9.313 3.932 1.00 0.00 55 ASP A CA 16
ATOM 15953 C C . ASP A 1 55 ? 7.823 -8.640 2.561 1.00 0.00 55 ASP A C 16
ATOM 15954 O O . ASP A 1 55 ? 8.919 -8.340 2.090 1.00 0.00 55 ASP A O 16
ATOM 15963 N N . ASP A 1 56 ? 6.662 -8.423 1.961 1.00 0.00 56 ASP A N 16
ATOM 15964 C CA . ASP A 1 56 ? 6.603 -7.792 0.653 1.00 0.00 56 ASP A CA 16
ATOM 15965 C C . ASP A 1 56 ? 5.829 -6.476 0.762 1.00 0.00 56 ASP A C 16
ATOM 15966 O O . ASP A 1 56 ? 4.757 -6.430 1.364 1.00 0.00 56 ASP A O 16
ATOM 15975 N N . LEU A 1 57 ? 6.403 -5.439 0.170 1.00 0.00 57 LEU A N 16
ATOM 15976 C CA . LEU A 1 57 ? 5.780 -4.126 0.193 1.00 0.00 57 LEU A CA 16
ATOM 15977 C C . LEU A 1 57 ? 4.662 -4.078 -0.850 1.00 0.00 57 LEU A C 16
ATOM 15978 O O . LEU A 1 57 ? 3.501 -3.857 -0.511 1.00 0.00 57 LEU A O 16
ATOM 15994 N N . THR A 1 58 ? 5.051 -4.290 -2.099 1.00 0.00 58 THR A N 16
ATOM 15995 C CA . THR A 1 58 ? 4.096 -4.274 -3.193 1.00 0.00 58 THR A CA 16
ATOM 15996 C C . THR A 1 58 ? 2.796 -4.963 -2.777 1.00 0.00 58 THR A C 16
ATOM 15997 O O . THR A 1 58 ? 1.709 -4.431 -2.995 1.00 0.00 58 THR A O 16
ATOM 16008 N N . VAL A 1 59 ? 2.950 -6.138 -2.183 1.00 0.00 59 VAL A N 16
ATOM 16009 C CA . VAL A 1 59 ? 1.801 -6.906 -1.734 1.00 0.00 59 VAL A CA 16
ATOM 16010 C C . VAL A 1 59 ? 1.155 -6.198 -0.541 1.00 0.00 59 VAL A C 16
ATOM 16011 O O . VAL A 1 59 ? -0.041 -5.913 -0.558 1.00 0.00 59 VAL A O 16
ATOM 16024 N N . ALA A 1 60 ? 1.975 -5.935 0.465 1.00 0.00 60 ALA A N 16
ATOM 16025 C CA . ALA A 1 60 ? 1.499 -5.266 1.664 1.00 0.00 60 ALA A CA 16
ATOM 16026 C C . ALA A 1 60 ? 0.584 -4.106 1.266 1.00 0.00 60 ALA A C 16
ATOM 16027 O O . ALA A 1 60 ? -0.566 -4.041 1.697 1.00 0.00 60 ALA A O 16
ATOM 16034 N N . VAL A 1 61 ? 1.130 -3.218 0.448 1.00 0.00 61 VAL A N 16
ATOM 16035 C CA . VAL A 1 61 ? 0.378 -2.064 -0.013 1.00 0.00 61 VAL A CA 16
ATOM 16036 C C . VAL A 1 61 ? -1.057 -2.489 -0.330 1.00 0.00 61 VAL A C 16
ATOM 16037 O O . VAL A 1 61 ? -2.010 -1.886 0.161 1.00 0.00 61 VAL A O 16
ATOM 16050 N N . GLU A 1 62 ? -1.166 -3.524 -1.150 1.00 0.00 62 GLU A N 16
ATOM 16051 C CA . GLU A 1 62 ? -2.469 -4.037 -1.538 1.00 0.00 62 GLU A CA 16
ATOM 16052 C C . GLU A 1 62 ? -3.306 -4.356 -0.297 1.00 0.00 62 GLU A C 16
ATOM 16053 O O . GLU A 1 62 ? -4.497 -4.052 -0.253 1.00 0.00 62 GLU A O 16
ATOM 16065 N N . ILE A 1 63 ? -2.649 -4.963 0.680 1.00 0.00 63 ILE A N 16
ATOM 16066 C CA . ILE A 1 63 ? -3.317 -5.326 1.918 1.00 0.00 63 ILE A CA 16
ATOM 16067 C C . ILE A 1 63 ? -3.754 -4.054 2.648 1.00 0.00 63 ILE A C 16
ATOM 16068 O O . ILE A 1 63 ? -4.898 -3.949 3.089 1.00 0.00 63 ILE A O 16
ATOM 16084 N N . LEU A 1 64 ? -2.820 -3.120 2.754 1.00 0.00 64 LEU A N 16
ATOM 16085 C CA . LEU A 1 64 ? -3.094 -1.860 3.423 1.00 0.00 64 LEU A CA 16
ATOM 16086 C C . LEU A 1 64 ? -4.288 -1.180 2.751 1.00 0.00 64 LEU A C 16
ATOM 16087 O O . LEU A 1 64 ? -5.198 -0.703 3.428 1.00 0.00 64 LEU A O 16
ATOM 16103 N N . MET A 1 65 ? -4.247 -1.156 1.427 1.00 0.00 65 MET A N 16
ATOM 16104 C CA . MET A 1 65 ? -5.314 -0.542 0.655 1.00 0.00 65 MET A CA 16
ATOM 16105 C C . MET A 1 65 ? -6.666 -1.176 0.988 1.00 0.00 65 MET A C 16
ATOM 16106 O O . MET A 1 65 ? -7.659 -0.472 1.166 1.00 0.00 65 MET A O 16
ATOM 16120 N N . SER A 1 66 ? -6.661 -2.499 1.063 1.00 0.00 66 SER A N 16
ATOM 16121 C CA . SER A 1 66 ? -7.875 -3.236 1.371 1.00 0.00 66 SER A CA 16
ATOM 16122 C C . SER A 1 66 ? -7.715 -3.973 2.702 1.00 0.00 66 SER A C 16
ATOM 16123 O O . SER A 1 66 ? -7.985 -5.170 2.788 1.00 0.00 66 SER A O 16
ATOM 16131 N N . GLN A 1 67 ? -7.277 -3.228 3.706 1.00 0.00 67 GLN A N 16
ATOM 16132 C CA . GLN A 1 67 ? -7.078 -3.797 5.028 1.00 0.00 67 GLN A CA 16
ATOM 16133 C C . GLN A 1 67 ? -8.421 -4.206 5.638 1.00 0.00 67 GLN A C 16
ATOM 16134 O O . GLN A 1 67 ? -8.641 -5.380 5.931 1.00 0.00 67 GLN A O 16
ATOM 16148 N N . SER A 1 68 ? -9.283 -3.215 5.810 1.00 0.00 68 SER A N 16
ATOM 16149 C CA . SER A 1 68 ? -10.598 -3.457 6.379 1.00 0.00 68 SER A CA 16
ATOM 16150 C C . SER A 1 68 ? -11.682 -2.949 5.426 1.00 0.00 68 SER A C 16
ATOM 16151 O O . SER A 1 68 ? -12.688 -3.622 5.210 1.00 0.00 68 SER A O 16
ATOM 16159 N N . GLY A 1 69 ? -11.439 -1.766 4.881 1.00 0.00 69 GLY A N 16
ATOM 16160 C CA . GLY A 1 69 ? -12.382 -1.161 3.956 1.00 0.00 69 GLY A CA 16
ATOM 16161 C C . GLY A 1 69 ? -11.688 -0.750 2.656 1.00 0.00 69 GLY A C 16
ATOM 16162 O O . GLY A 1 69 ? -10.576 -1.194 2.374 1.00 0.00 69 GLY A O 16
ATOM 16166 N N . PRO A 1 70 ? -12.391 0.117 1.878 1.00 0.00 70 PRO A N 16
ATOM 16167 C CA . PRO A 1 70 ? -11.854 0.593 0.614 1.00 0.00 70 PRO A CA 16
ATOM 16168 C C . PRO A 1 70 ? -10.757 1.634 0.842 1.00 0.00 70 PRO A C 16
ATOM 16169 O O . PRO A 1 70 ? -10.896 2.787 0.438 1.00 0.00 70 PRO A O 16
ATOM 16180 N N . SER A 1 71 ? -9.689 1.190 1.490 1.00 0.00 71 SER A N 16
ATOM 16181 C CA . SER A 1 71 ? -8.568 2.069 1.776 1.00 0.00 71 SER A CA 16
ATOM 16182 C C . SER A 1 71 ? -9.008 3.185 2.727 1.00 0.00 71 SER A C 16
ATOM 16183 O O . SER A 1 71 ? -10.203 3.407 2.919 1.00 0.00 71 SER A O 16
ATOM 16191 N N . SER A 1 72 ? -8.019 3.857 3.297 1.00 0.00 72 SER A N 16
ATOM 16192 C CA . SER A 1 72 ? -8.289 4.944 4.223 1.00 0.00 72 SER A CA 16
ATOM 16193 C C . SER A 1 72 ? -6.983 5.646 4.600 1.00 0.00 72 SER A C 16
ATOM 16194 O O . SER A 1 72 ? -5.953 4.997 4.775 1.00 0.00 72 SER A O 16
ATOM 16202 N N . GLY A 1 73 ? -7.068 6.963 4.715 1.00 0.00 73 GLY A N 16
ATOM 16203 C CA . GLY A 1 73 ? -5.906 7.761 5.069 1.00 0.00 73 GLY A CA 16
ATOM 16204 C C . GLY A 1 73 ? -6.315 9.183 5.456 1.00 0.00 73 GLY A C 16
ATOM 16205 O O . GLY A 1 73 ? -7.484 9.549 5.347 1.00 0.00 73 GLY A O 16
ATOM 16209 N N . GLY A 1 1 ? 37.461 21.693 29.690 1.00 0.00 1 GLY A N 17
ATOM 16210 C CA . GLY A 1 1 ? 37.444 22.461 28.456 1.00 0.00 1 GLY A CA 17
ATOM 16211 C C . GLY A 1 1 ? 38.200 21.729 27.345 1.00 0.00 1 GLY A C 17
ATOM 16212 O O . GLY A 1 1 ? 39.073 20.908 27.620 1.00 0.00 1 GLY A O 17
ATOM 16216 N N . SER A 1 2 ? 37.836 22.055 26.113 1.00 0.00 2 SER A N 17
ATOM 16217 C CA . SER A 1 2 ? 38.469 21.439 24.959 1.00 0.00 2 SER A CA 17
ATOM 16218 C C . SER A 1 2 ? 38.688 22.483 23.863 1.00 0.00 2 SER A C 17
ATOM 16219 O O . SER A 1 2 ? 38.168 23.595 23.947 1.00 0.00 2 SER A O 17
ATOM 16227 N N . SER A 1 3 ? 39.457 22.089 22.859 1.00 0.00 3 SER A N 17
ATOM 16228 C CA . SER A 1 3 ? 39.751 22.977 21.747 1.00 0.00 3 SER A CA 17
ATOM 16229 C C . SER A 1 3 ? 38.934 22.567 20.520 1.00 0.00 3 SER A C 17
ATOM 16230 O O . SER A 1 3 ? 39.405 22.682 19.390 1.00 0.00 3 SER A O 17
ATOM 16238 N N . GLY A 1 4 ? 37.723 22.099 20.785 1.00 0.00 4 GLY A N 17
ATOM 16239 C CA . GLY A 1 4 ? 36.836 21.672 19.716 1.00 0.00 4 GLY A CA 17
ATOM 16240 C C . GLY A 1 4 ? 37.362 20.403 19.041 1.00 0.00 4 GLY A C 17
ATOM 16241 O O . GLY A 1 4 ? 38.543 20.078 19.156 1.00 0.00 4 GLY A O 17
ATOM 16245 N N . SER A 1 5 ? 36.460 19.721 18.351 1.00 0.00 5 SER A N 17
ATOM 16246 C CA . SER A 1 5 ? 36.818 18.496 17.657 1.00 0.00 5 SER A CA 17
ATOM 16247 C C . SER A 1 5 ? 37.501 18.827 16.328 1.00 0.00 5 SER A C 17
ATOM 16248 O O . SER A 1 5 ? 37.400 19.950 15.838 1.00 0.00 5 SER A O 17
ATOM 16256 N N . SER A 1 6 ? 38.181 17.829 15.784 1.00 0.00 6 SER A N 17
ATOM 16257 C CA . SER A 1 6 ? 38.881 18.000 14.522 1.00 0.00 6 SER A CA 17
ATOM 16258 C C . SER A 1 6 ? 37.876 18.265 13.399 1.00 0.00 6 SER A C 17
ATOM 16259 O O . SER A 1 6 ? 36.999 17.444 13.139 1.00 0.00 6 SER A O 17
ATOM 16267 N N . GLY A 1 7 ? 38.038 19.417 12.764 1.00 0.00 7 GLY A N 17
ATOM 16268 C CA . GLY A 1 7 ? 37.156 19.801 11.675 1.00 0.00 7 GLY A CA 17
ATOM 16269 C C . GLY A 1 7 ? 36.023 20.699 12.177 1.00 0.00 7 GLY A C 17
ATOM 16270 O O . GLY A 1 7 ? 35.600 20.586 13.326 1.00 0.00 7 GLY A O 17
ATOM 16274 N N . SER A 1 8 ? 35.565 21.570 11.290 1.00 0.00 8 SER A N 17
ATOM 16275 C CA . SER A 1 8 ? 34.489 22.486 11.629 1.00 0.00 8 SER A CA 17
ATOM 16276 C C . SER A 1 8 ? 33.551 22.658 10.432 1.00 0.00 8 SER A C 17
ATOM 16277 O O . SER A 1 8 ? 34.003 22.736 9.291 1.00 0.00 8 SER A O 17
ATOM 16285 N N . ARG A 1 9 ? 32.262 22.711 10.734 1.00 0.00 9 ARG A N 17
ATOM 16286 C CA . ARG A 1 9 ? 31.257 22.872 9.698 1.00 0.00 9 ARG A CA 17
ATOM 16287 C C . ARG A 1 9 ? 29.854 22.810 10.305 1.00 0.00 9 ARG A C 17
ATOM 16288 O O . ARG A 1 9 ? 29.658 22.218 11.366 1.00 0.00 9 ARG A O 17
ATOM 16309 N N . GLN A 1 10 ? 28.913 23.427 9.606 1.00 0.00 10 GLN A N 17
ATOM 16310 C CA . GLN A 1 10 ? 27.534 23.449 10.063 1.00 0.00 10 GLN A CA 17
ATOM 16311 C C . GLN A 1 10 ? 27.071 22.036 10.421 1.00 0.00 10 GLN A C 17
ATOM 16312 O O . GLN A 1 10 ? 27.829 21.077 10.284 1.00 0.00 10 GLN A O 17
ATOM 16326 N N . ALA A 1 11 ? 25.829 21.952 10.874 1.00 0.00 11 ALA A N 17
ATOM 16327 C CA . ALA A 1 11 ? 25.256 20.672 11.254 1.00 0.00 11 ALA A CA 17
ATOM 16328 C C . ALA A 1 11 ? 24.821 19.919 9.995 1.00 0.00 11 ALA A C 17
ATOM 16329 O O . ALA A 1 11 ? 24.381 20.530 9.022 1.00 0.00 11 ALA A O 17
ATOM 16336 N N . PRO A 1 12 ? 24.964 18.568 10.055 1.00 0.00 12 PRO A N 17
ATOM 16337 C CA . PRO A 1 12 ? 24.592 17.725 8.931 1.00 0.00 12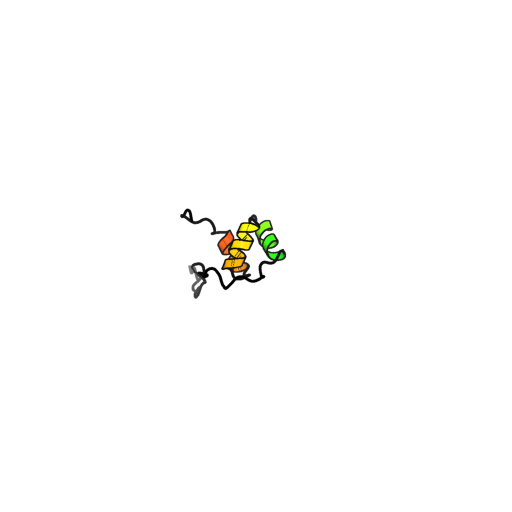 PRO A CA 17
ATOM 16338 C C . PRO A 1 12 ? 23.071 17.594 8.825 1.00 0.00 12 PRO A C 17
ATOM 16339 O O . PRO A 1 12 ? 22.385 17.442 9.834 1.00 0.00 12 PRO A O 17
ATOM 16350 N N . ILE A 1 13 ? 22.589 17.657 7.592 1.00 0.00 13 ILE A N 17
ATOM 16351 C CA . ILE A 1 13 ? 21.162 17.548 7.340 1.00 0.00 13 ILE A CA 17
ATOM 16352 C C . ILE A 1 13 ? 20.897 16.332 6.451 1.00 0.00 13 ILE A C 17
ATOM 16353 O O . ILE A 1 13 ? 21.611 16.104 5.475 1.00 0.00 13 ILE A O 17
ATOM 16369 N N . ALA A 1 14 ? 19.869 15.582 6.819 1.00 0.00 14 ALA A N 17
ATOM 16370 C CA . ALA A 1 14 ? 19.501 14.395 6.066 1.00 0.00 14 ALA A CA 17
ATOM 16371 C C . ALA A 1 14 ? 20.647 13.384 6.124 1.00 0.00 14 ALA A C 17
ATOM 16372 O O . ALA A 1 14 ? 21.804 13.738 5.904 1.00 0.00 14 ALA A O 17
ATOM 16379 N N . ASN A 1 15 ? 20.286 12.144 6.423 1.00 0.00 15 ASN A N 17
ATOM 16380 C CA . ASN A 1 15 ? 21.271 11.079 6.513 1.00 0.00 15 ASN A CA 17
ATOM 16381 C C . ASN A 1 15 ? 21.042 10.082 5.376 1.00 0.00 15 ASN A C 17
ATOM 16382 O O . ASN A 1 15 ? 19.901 9.791 5.021 1.00 0.00 15 ASN A O 17
ATOM 16393 N N . ALA A 1 16 ? 22.145 9.584 4.837 1.00 0.00 16 ALA A N 17
ATOM 16394 C CA . ALA A 1 16 ? 22.079 8.625 3.748 1.00 0.00 16 ALA A CA 17
ATOM 16395 C C . ALA A 1 16 ? 21.373 7.358 4.232 1.00 0.00 16 ALA A C 17
ATOM 16396 O O . ALA A 1 16 ? 21.655 6.863 5.322 1.00 0.00 16 ALA A O 17
ATOM 16403 N N . ALA A 1 17 ? 20.468 6.867 3.397 1.00 0.00 17 ALA A N 17
ATOM 16404 C CA . ALA A 1 17 ? 19.719 5.667 3.727 1.00 0.00 17 ALA A CA 17
ATOM 16405 C C . ALA A 1 17 ? 20.528 4.436 3.311 1.00 0.00 17 ALA A C 17
ATOM 16406 O O . ALA A 1 17 ? 21.117 4.412 2.232 1.00 0.00 17 ALA A O 17
ATOM 16413 N N . VAL A 1 18 ? 20.530 3.445 4.190 1.00 0.00 18 VAL A N 17
ATOM 16414 C CA . VAL A 1 18 ? 21.257 2.214 3.928 1.00 0.00 18 VAL A CA 17
ATOM 16415 C C . VAL A 1 18 ? 20.651 1.082 4.761 1.00 0.00 18 VAL A C 17
ATOM 16416 O O . VAL A 1 18 ? 20.705 1.114 5.989 1.00 0.00 18 VAL A O 17
ATOM 16429 N N . LEU A 1 19 ? 20.090 0.109 4.059 1.00 0.00 19 LEU A N 17
ATOM 16430 C CA . LEU A 1 19 ? 19.475 -1.030 4.718 1.00 0.00 19 LEU A CA 17
ATOM 16431 C C . LEU A 1 19 ? 20.102 -2.321 4.187 1.00 0.00 19 LEU A C 17
ATOM 16432 O O . LEU A 1 19 ? 20.482 -2.395 3.019 1.00 0.00 19 LEU A O 17
ATOM 16448 N N . PRO A 1 20 ? 20.193 -3.331 5.092 1.00 0.00 20 PRO A N 17
ATOM 16449 C CA . PRO A 1 20 ? 20.767 -4.615 4.726 1.00 0.00 20 PRO A CA 17
ATOM 16450 C C . PRO A 1 20 ? 19.794 -5.426 3.868 1.00 0.00 20 PRO A C 17
ATOM 16451 O O . PRO A 1 20 ? 18.601 -5.129 3.826 1.00 0.00 20 PRO A O 17
ATOM 16462 N N . GLN A 1 21 ? 20.341 -6.434 3.203 1.00 0.00 21 GLN A N 17
ATOM 16463 C CA . GLN A 1 21 ? 19.536 -7.290 2.348 1.00 0.00 21 GLN A CA 17
ATOM 16464 C C . GLN A 1 21 ? 18.404 -7.931 3.153 1.00 0.00 21 GLN A C 17
ATOM 16465 O O . GLN A 1 21 ? 18.655 -8.712 4.069 1.00 0.00 21 GLN A O 17
ATOM 16479 N N . SER A 1 22 ? 17.183 -7.578 2.781 1.00 0.00 22 SER A N 17
ATOM 16480 C CA . SER A 1 22 ? 16.011 -8.110 3.457 1.00 0.00 22 SER A CA 17
ATOM 16481 C C . SER A 1 22 ? 15.851 -9.596 3.134 1.00 0.00 22 SER A C 17
ATOM 16482 O O . SER A 1 22 ? 15.181 -9.956 2.167 1.00 0.00 22 SER A O 17
ATOM 16490 N N . GLN A 1 23 ? 16.476 -10.420 3.963 1.00 0.00 23 GLN A N 17
ATOM 16491 C CA . GLN A 1 23 ? 16.411 -11.860 3.777 1.00 0.00 23 GLN A CA 17
ATOM 16492 C C . GLN A 1 23 ? 16.746 -12.579 5.085 1.00 0.00 23 GLN A C 17
ATOM 16493 O O . GLN A 1 23 ? 17.917 -12.743 5.424 1.00 0.00 23 GLN A O 17
ATOM 16507 N N . GLY A 1 24 ? 15.698 -12.989 5.784 1.00 0.00 24 GLY A N 17
ATOM 16508 C CA . GLY A 1 24 ? 15.867 -13.687 7.047 1.00 0.00 24 GLY A CA 17
ATOM 16509 C C . GLY A 1 24 ? 15.175 -12.935 8.186 1.00 0.00 24 GLY A C 17
ATOM 16510 O O . GLY A 1 24 ? 14.207 -13.428 8.763 1.00 0.00 24 GLY A O 17
ATOM 16514 N N . ARG A 1 25 ? 15.698 -11.752 8.476 1.00 0.00 25 ARG A N 17
ATOM 16515 C CA . ARG A 1 25 ? 15.143 -10.927 9.535 1.00 0.00 25 ARG A CA 17
ATOM 16516 C C . ARG A 1 25 ? 13.619 -10.867 9.417 1.00 0.00 25 ARG A C 17
ATOM 16517 O O . ARG A 1 25 ? 13.068 -11.063 8.335 1.00 0.00 25 ARG A O 17
ATOM 16538 N N . VAL A 1 26 ? 12.980 -10.595 10.546 1.00 0.00 26 VAL A N 17
ATOM 16539 C CA . VAL A 1 26 ? 11.531 -10.506 10.583 1.00 0.00 26 VAL A CA 17
ATOM 16540 C C . VAL A 1 26 ? 11.070 -9.372 9.665 1.00 0.00 26 VAL A C 17
ATOM 16541 O O . VAL A 1 26 ? 11.825 -8.438 9.399 1.00 0.00 26 VAL A O 17
ATOM 16554 N N . ALA A 1 27 ? 9.832 -9.491 9.206 1.00 0.00 27 ALA A N 17
ATOM 16555 C CA . ALA A 1 27 ? 9.262 -8.487 8.324 1.00 0.00 27 ALA A CA 17
ATOM 16556 C C . ALA A 1 27 ? 9.021 -7.199 9.113 1.00 0.00 27 ALA A C 17
ATOM 16557 O O . ALA A 1 27 ? 9.672 -6.958 10.128 1.00 0.00 27 ALA A O 17
ATOM 16564 N N . ALA A 1 28 ? 8.084 -6.405 8.616 1.00 0.00 28 ALA A N 17
ATOM 16565 C CA . ALA A 1 28 ? 7.749 -5.147 9.261 1.00 0.00 28 ALA A CA 17
ATOM 16566 C C . ALA A 1 28 ? 9.031 -4.351 9.514 1.00 0.00 28 ALA A C 17
ATOM 16567 O O . ALA A 1 28 ? 9.548 -4.337 10.630 1.00 0.00 28 ALA A O 17
ATOM 16574 N N . SER A 1 29 ? 9.507 -3.707 8.458 1.00 0.00 29 SER A N 17
ATOM 16575 C CA . SER A 1 29 ? 10.718 -2.910 8.551 1.00 0.00 29 SER A CA 17
ATOM 16576 C C . SER A 1 29 ? 10.373 -1.422 8.472 1.00 0.00 29 SER A C 17
ATOM 16577 O O . SER A 1 29 ? 9.586 -1.007 7.623 1.00 0.00 29 SER A O 17
ATOM 16585 N N . GLU A 1 30 ? 10.979 -0.658 9.370 1.00 0.00 30 GLU A N 17
ATOM 16586 C CA . GLU A 1 30 ? 10.746 0.775 9.413 1.00 0.00 30 GLU A CA 17
ATOM 16587 C C . GLU A 1 30 ? 10.664 1.342 7.994 1.00 0.00 30 GLU A C 17
ATOM 16588 O O . GLU A 1 30 ? 9.697 2.018 7.646 1.00 0.00 30 GLU A O 17
ATOM 16600 N N . GLU A 1 31 ? 11.693 1.047 7.213 1.00 0.00 31 GLU A N 17
ATOM 16601 C CA . GLU A 1 31 ? 11.750 1.519 5.840 1.00 0.00 31 GLU A CA 17
ATOM 16602 C C . GLU A 1 31 ? 10.377 1.389 5.177 1.00 0.00 31 GLU A C 17
ATOM 16603 O O . GLU A 1 31 ? 9.899 2.328 4.542 1.00 0.00 31 GLU A O 17
ATOM 16615 N N . GLN A 1 32 ? 9.782 0.2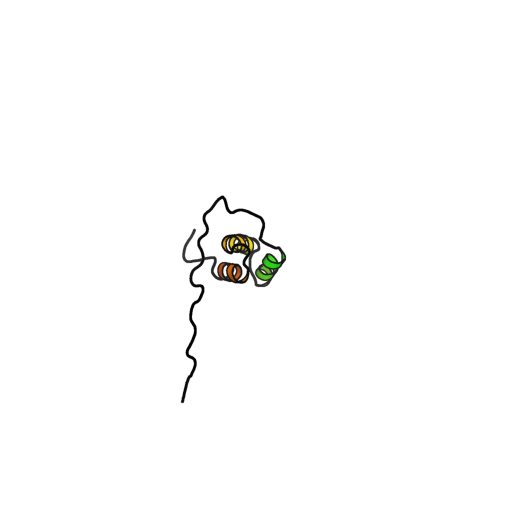18 5.346 1.00 0.00 32 GLN A N 17
ATOM 16616 C CA . GLN A 1 32 ? 8.474 -0.047 4.772 1.00 0.00 32 GLN A CA 17
ATOM 16617 C C . GLN A 1 32 ? 7.389 0.687 5.563 1.00 0.00 32 GLN A C 17
ATOM 16618 O O . GLN A 1 32 ? 6.621 1.464 4.997 1.00 0.00 32 GLN A O 17
ATOM 16632 N N . ILE A 1 33 ? 7.359 0.414 6.859 1.00 0.00 33 ILE A N 17
ATOM 16633 C CA . ILE A 1 33 ? 6.381 1.039 7.733 1.00 0.00 33 ILE A CA 17
ATOM 16634 C C . ILE A 1 33 ? 6.268 2.524 7.386 1.00 0.00 33 ILE A C 17
ATOM 16635 O O . ILE A 1 33 ? 5.170 3.079 7.365 1.00 0.00 33 ILE A O 17
ATOM 16651 N N . GLN A 1 34 ? 7.418 3.127 7.121 1.00 0.00 34 GLN A N 17
ATOM 16652 C CA . GLN A 1 34 ? 7.461 4.537 6.776 1.00 0.00 34 GLN A CA 17
ATOM 16653 C C . GLN A 1 34 ? 6.956 4.750 5.348 1.00 0.00 34 GLN A C 17
ATOM 16654 O O . GLN A 1 34 ? 6.227 5.704 5.079 1.00 0.00 34 GLN A O 17
ATOM 16668 N N . LYS A 1 35 ? 7.361 3.845 4.469 1.00 0.00 35 LYS A N 17
ATOM 16669 C CA . LYS A 1 35 ? 6.958 3.921 3.075 1.00 0.00 35 LYS A CA 17
ATOM 16670 C C . LYS A 1 35 ? 5.437 3.792 2.981 1.00 0.00 35 LYS A C 17
ATOM 16671 O O . LYS A 1 35 ? 4.828 4.263 2.021 1.00 0.00 35 LYS A O 17
ATOM 16690 N N . LEU A 1 36 ? 4.866 3.152 3.990 1.00 0.00 36 LEU A N 17
ATOM 16691 C CA . LEU A 1 36 ? 3.427 2.954 4.034 1.00 0.00 36 LEU A CA 17
ATOM 16692 C C . LEU A 1 36 ? 2.793 4.045 4.900 1.00 0.00 36 LEU A C 17
ATOM 16693 O O . LEU A 1 36 ? 1.863 4.725 4.466 1.00 0.00 36 LEU A O 17
ATOM 16709 N N . VAL A 1 37 ? 3.320 4.178 6.108 1.00 0.00 37 VAL A N 17
ATOM 16710 C CA . VAL A 1 37 ? 2.817 5.174 7.038 1.00 0.00 37 VAL A CA 17
ATOM 16711 C C . VAL A 1 37 ? 2.768 6.536 6.343 1.00 0.00 37 VAL A C 17
ATOM 16712 O O . VAL A 1 37 ? 1.913 7.365 6.653 1.00 0.00 37 VAL A O 17
ATOM 16725 N N . ALA A 1 38 ? 3.696 6.726 5.416 1.00 0.00 38 ALA A N 17
ATOM 16726 C CA . ALA A 1 38 ? 3.769 7.973 4.674 1.00 0.00 38 ALA A CA 17
ATOM 16727 C C . ALA A 1 38 ? 2.614 8.034 3.672 1.00 0.00 38 ALA A C 17
ATOM 16728 O O . ALA A 1 38 ? 2.059 9.103 3.423 1.00 0.00 38 ALA A O 17
ATOM 16735 N N . MET A 1 39 ? 2.287 6.873 3.124 1.00 0.00 39 MET A N 17
ATOM 16736 C CA . MET A 1 39 ? 1.209 6.781 2.154 1.00 0.00 39 MET A CA 17
ATOM 16737 C C . MET A 1 39 ? -0.144 7.059 2.811 1.00 0.00 39 MET A C 17
ATOM 16738 O O . MET A 1 39 ? -1.109 7.406 2.131 1.00 0.00 39 MET A O 17
ATOM 16752 N N . GLY A 1 40 ? -0.173 6.895 4.125 1.00 0.00 40 GLY A N 17
ATOM 16753 C CA . GLY A 1 40 ? -1.392 7.124 4.882 1.00 0.00 40 GLY A CA 17
ATOM 16754 C C . GLY A 1 40 ? -1.881 5.832 5.538 1.00 0.00 40 GLY A C 17
ATOM 16755 O O . GLY A 1 40 ? -3.076 5.540 5.529 1.00 0.00 40 GLY A O 17
ATOM 16759 N N . PHE A 1 41 ? -0.932 5.091 6.092 1.00 0.00 41 PHE A N 17
ATOM 16760 C CA . PHE A 1 41 ? -1.252 3.836 6.751 1.00 0.00 41 PHE A CA 17
ATOM 16761 C C . PHE A 1 41 ? -0.761 3.838 8.200 1.00 0.00 41 PHE A C 17
ATOM 16762 O O . PHE A 1 41 ? 0.021 4.703 8.594 1.00 0.00 41 PHE A O 17
ATOM 16779 N N . ASP A 1 42 ? -1.239 2.860 8.955 1.00 0.00 42 ASP A N 17
ATOM 16780 C CA . ASP A 1 42 ? -0.859 2.738 10.352 1.00 0.00 42 ASP A CA 17
ATOM 16781 C C . ASP A 1 42 ? 0.263 1.707 10.482 1.00 0.00 42 ASP A C 17
ATOM 16782 O O . ASP A 1 42 ? 0.195 0.631 9.889 1.00 0.00 42 ASP A O 17
ATOM 16791 N N . ARG A 1 43 ? 1.271 2.070 11.263 1.00 0.00 43 ARG A N 17
ATOM 16792 C CA . ARG A 1 43 ? 2.406 1.190 11.478 1.00 0.00 43 ARG A CA 17
ATOM 16793 C C . ARG A 1 43 ? 1.935 -0.259 11.619 1.00 0.00 43 ARG A C 17
ATOM 16794 O O . ARG A 1 43 ? 2.518 -1.165 11.025 1.00 0.00 43 ARG A O 17
ATOM 16815 N N . THR A 1 44 ? 0.885 -0.433 12.407 1.00 0.00 44 THR A N 17
ATOM 16816 C CA . THR A 1 44 ? 0.329 -1.756 12.633 1.00 0.00 44 THR A CA 17
ATOM 16817 C C . THR A 1 44 ? -0.157 -2.363 11.315 1.00 0.00 44 THR A C 17
ATOM 16818 O O . THR A 1 44 ? 0.378 -3.371 10.858 1.00 0.00 44 THR A O 17
ATOM 16829 N N . GLN A 1 45 ? -1.165 -1.722 10.741 1.00 0.00 45 GLN A N 17
ATOM 16830 C CA . GLN A 1 45 ? -1.728 -2.186 9.485 1.00 0.00 45 GLN A CA 17
ATOM 16831 C C . GLN A 1 45 ? -0.611 -2.563 8.509 1.00 0.00 45 GLN A C 17
ATOM 16832 O O . GLN A 1 45 ? -0.790 -3.438 7.664 1.00 0.00 45 GLN A O 17
ATOM 16846 N N . VAL A 1 46 ? 0.516 -1.883 8.660 1.00 0.00 46 VAL A N 17
ATOM 16847 C CA . VAL A 1 46 ? 1.662 -2.136 7.802 1.00 0.00 46 VAL A CA 17
ATOM 16848 C C . VAL A 1 46 ? 2.307 -3.465 8.199 1.00 0.00 46 VAL A C 17
ATOM 16849 O O . VAL A 1 46 ? 2.458 -4.359 7.367 1.00 0.00 46 VAL A O 17
ATOM 16862 N N . GLU A 1 47 ? 2.671 -3.554 9.470 1.00 0.00 47 GLU A N 17
ATOM 16863 C CA . GLU A 1 47 ? 3.296 -4.759 9.987 1.00 0.00 47 GLU A CA 17
ATOM 16864 C C . GLU A 1 47 ? 2.416 -5.978 9.702 1.00 0.00 47 GLU A C 17
ATOM 16865 O O . GLU A 1 47 ? 2.865 -6.940 9.081 1.00 0.00 47 GLU A O 17
ATOM 16877 N N . VAL A 1 48 ? 1.179 -5.897 10.170 1.00 0.00 48 VAL A N 17
ATOM 16878 C CA . VAL A 1 48 ? 0.232 -6.981 9.973 1.00 0.00 48 VAL A CA 17
ATOM 16879 C C . VAL A 1 48 ? 0.325 -7.478 8.529 1.00 0.00 48 VAL A C 17
ATOM 16880 O O . VAL A 1 48 ? 0.689 -8.628 8.286 1.00 0.00 48 VAL A O 17
ATOM 16893 N N . ALA A 1 49 ? -0.011 -6.587 7.607 1.00 0.00 49 ALA A N 17
ATOM 16894 C CA . ALA A 1 49 ? 0.030 -6.920 6.194 1.00 0.00 49 ALA A CA 17
ATOM 16895 C C . ALA A 1 49 ? 1.417 -7.461 5.842 1.00 0.00 49 ALA A C 17
ATOM 16896 O O . ALA A 1 49 ? 1.553 -8.612 5.432 1.00 0.00 49 ALA A O 17
ATOM 16903 N N . LEU A 1 50 ? 2.413 -6.603 6.014 1.00 0.00 50 LEU A N 17
ATOM 16904 C CA . LEU A 1 50 ? 3.785 -6.980 5.720 1.00 0.00 50 LEU A CA 17
ATOM 16905 C C . LEU A 1 50 ? 4.021 -8.423 6.170 1.00 0.00 50 LEU A C 17
ATOM 16906 O O . LEU A 1 50 ? 4.823 -9.140 5.575 1.00 0.00 50 LEU A O 17
ATOM 16922 N N . ALA A 1 51 ? 3.306 -8.806 7.218 1.00 0.00 51 ALA A N 17
ATOM 16923 C CA . ALA A 1 51 ? 3.428 -10.151 7.756 1.00 0.00 51 ALA A CA 17
ATOM 16924 C C . ALA A 1 51 ? 2.892 -11.155 6.733 1.00 0.00 51 ALA A C 17
ATOM 16925 O O . ALA A 1 51 ? 3.595 -12.086 6.345 1.00 0.00 51 ALA A O 17
ATOM 16932 N N . ALA A 1 52 ? 1.652 -10.930 6.324 1.00 0.00 52 ALA A N 17
ATOM 16933 C CA . ALA A 1 52 ? 1.014 -11.803 5.354 1.00 0.00 52 ALA A CA 17
ATOM 16934 C C . ALA A 1 52 ? 1.593 -11.525 3.966 1.00 0.00 52 ALA A C 17
ATOM 16935 O O . ALA A 1 52 ? 1.422 -12.324 3.046 1.00 0.00 52 ALA A O 17
ATOM 16942 N N . ALA A 1 53 ? 2.268 -10.390 3.857 1.00 0.00 53 ALA A N 17
ATOM 16943 C CA . ALA A 1 53 ? 2.873 -9.996 2.597 1.00 0.00 53 ALA A CA 17
ATOM 16944 C C . ALA A 1 53 ? 4.212 -10.719 2.431 1.00 0.00 53 ALA A C 17
ATOM 16945 O O . ALA A 1 53 ? 4.787 -10.727 1.344 1.00 0.00 53 ALA A O 17
ATOM 16952 N N . ASP A 1 54 ? 4.669 -11.309 3.527 1.00 0.00 54 ASP A N 17
ATOM 16953 C CA . ASP A 1 54 ? 5.929 -12.032 3.517 1.00 0.00 54 ASP A CA 17
ATOM 16954 C C . ASP A 1 54 ? 7.080 -11.041 3.340 1.00 0.00 54 ASP A C 17
ATOM 16955 O O . ASP A 1 54 ? 8.043 -11.322 2.628 1.00 0.00 54 ASP A O 17
ATOM 16964 N N . ASP A 1 55 ? 6.943 -9.900 3.999 1.00 0.00 55 ASP A N 17
ATOM 16965 C CA . ASP A 1 55 ? 7.960 -8.865 3.924 1.00 0.00 55 ASP A CA 17
ATOM 16966 C C . ASP A 1 55 ? 7.849 -8.144 2.579 1.00 0.00 55 ASP A C 17
ATOM 16967 O O . ASP A 1 55 ? 8.704 -7.329 2.235 1.00 0.00 55 ASP A O 17
ATOM 16976 N N . ASP A 1 56 ? 6.789 -8.470 1.854 1.00 0.00 56 ASP A N 17
ATOM 16977 C CA . ASP A 1 56 ? 6.555 -7.864 0.555 1.00 0.00 56 ASP A CA 17
ATOM 16978 C C . ASP A 1 56 ? 5.815 -6.538 0.741 1.00 0.00 56 ASP A C 17
ATOM 16979 O O . ASP A 1 56 ? 4.843 -6.465 1.491 1.00 0.00 56 ASP A O 17
ATOM 16988 N N . LEU A 1 57 ? 6.304 -5.522 0.045 1.00 0.00 57 LEU A N 17
ATOM 16989 C CA . LEU A 1 57 ? 5.702 -4.202 0.124 1.00 0.00 57 LEU A CA 17
ATOM 16990 C C . LEU A 1 57 ? 4.597 -4.086 -0.928 1.00 0.00 57 LEU A C 17
ATOM 16991 O O . LEU A 1 57 ? 3.427 -3.915 -0.589 1.00 0.00 57 LEU A O 17
ATOM 17007 N N . THR A 1 58 ? 5.007 -4.185 -2.184 1.00 0.00 58 THR A N 17
ATOM 17008 C CA . THR A 1 58 ? 4.067 -4.093 -3.288 1.00 0.00 58 THR A CA 17
ATOM 17009 C C . THR A 1 58 ? 2.778 -4.847 -2.955 1.00 0.00 58 THR A C 17
ATOM 17010 O O . THR A 1 58 ? 1.698 -4.465 -3.403 1.00 0.00 58 THR A O 17
ATOM 17021 N N . VAL A 1 59 ? 2.934 -5.903 -2.170 1.00 0.00 59 VAL A N 17
ATOM 17022 C CA . VAL A 1 59 ? 1.796 -6.714 -1.771 1.00 0.00 59 VAL A CA 17
ATOM 17023 C C . VAL A 1 59 ? 1.126 -6.079 -0.551 1.00 0.00 59 VAL A C 17
ATOM 17024 O O . VAL A 1 59 ? -0.094 -5.924 -0.518 1.00 0.00 59 VAL A O 17
ATOM 17037 N N . ALA A 1 60 ? 1.953 -5.730 0.423 1.00 0.00 60 ALA A N 17
ATOM 17038 C CA . ALA A 1 60 ? 1.457 -5.116 1.643 1.00 0.00 60 ALA A CA 17
ATOM 17039 C C . ALA A 1 60 ? 0.565 -3.925 1.283 1.00 0.00 60 ALA A C 17
ATOM 17040 O O . ALA A 1 60 ? -0.589 -3.861 1.702 1.00 0.00 60 ALA A O 17
ATOM 17047 N N . VAL A 1 61 ? 1.135 -3.013 0.510 1.00 0.00 61 VAL A N 17
ATOM 17048 C CA . VAL A 1 61 ? 0.407 -1.828 0.089 1.00 0.00 61 VAL A CA 17
ATOM 17049 C C . VAL A 1 61 ? -1.000 -2.231 -0.358 1.00 0.00 61 VAL A C 17
ATOM 17050 O O . VAL A 1 61 ? -1.982 -1.598 0.025 1.00 0.00 61 VAL A O 17
ATOM 17063 N N . GLU A 1 62 ? -1.052 -3.283 -1.162 1.00 0.00 62 GLU A N 17
ATOM 17064 C CA . GLU A 1 62 ? -2.322 -3.778 -1.665 1.00 0.00 62 GLU A CA 17
ATOM 17065 C C . GLU A 1 62 ? -3.235 -4.175 -0.503 1.00 0.00 62 GLU A C 17
ATOM 17066 O O . GLU A 1 62 ? -4.440 -3.936 -0.547 1.00 0.00 62 GLU A O 17
ATOM 17078 N N . ILE A 1 63 ? -2.624 -4.774 0.509 1.00 0.00 63 ILE A N 17
ATOM 17079 C CA . ILE A 1 63 ? -3.367 -5.206 1.681 1.00 0.00 63 ILE A CA 17
ATOM 17080 C C . ILE A 1 63 ? -3.821 -3.978 2.473 1.00 0.00 63 ILE A C 17
ATOM 17081 O O . ILE A 1 63 ? -4.986 -3.878 2.856 1.00 0.00 63 ILE A O 17
ATOM 17097 N N . LEU A 1 64 ? -2.878 -3.074 2.694 1.00 0.00 64 LEU A N 17
ATOM 17098 C CA . LEU A 1 64 ? -3.166 -1.857 3.433 1.00 0.00 64 LEU A CA 17
ATOM 17099 C C . LEU A 1 64 ? -4.341 -1.131 2.774 1.00 0.00 64 LEU A C 17
ATOM 17100 O O . LEU A 1 64 ? -5.258 -0.678 3.457 1.00 0.00 64 LEU A O 17
ATOM 17116 N N . MET A 1 65 ? -4.274 -1.042 1.453 1.00 0.00 65 MET A N 17
ATOM 17117 C CA . MET A 1 65 ? -5.320 -0.379 0.694 1.00 0.00 65 MET A CA 17
ATOM 17118 C C . MET A 1 65 ? -6.691 -0.978 1.011 1.00 0.00 65 MET A C 17
ATOM 17119 O O . MET A 1 65 ? -7.663 -0.248 1.201 1.00 0.00 65 MET A O 17
ATOM 17133 N N . SER A 1 66 ? -6.727 -2.302 1.059 1.00 0.00 66 SER A N 17
ATOM 17134 C CA . SER A 1 66 ? -7.963 -3.007 1.350 1.00 0.00 66 SER A CA 17
ATOM 17135 C C . SER A 1 66 ? -8.501 -2.578 2.717 1.00 0.00 66 SER A C 17
ATOM 17136 O O . SER A 1 66 ? -9.713 -2.497 2.913 1.00 0.00 66 SER A O 17
ATOM 17144 N N . GLN A 1 67 ? -7.574 -2.316 3.626 1.00 0.00 67 GLN A N 17
ATOM 17145 C CA . GLN A 1 67 ? -7.940 -1.898 4.969 1.00 0.00 67 GLN A CA 17
ATOM 17146 C C . GLN A 1 67 ? -8.852 -0.671 4.912 1.00 0.00 67 GLN A C 17
ATOM 17147 O O . GLN A 1 67 ? -9.928 -0.665 5.507 1.00 0.00 67 GLN A O 17
ATOM 17161 N N . SER A 1 68 ? -8.387 0.340 4.192 1.00 0.00 68 SER A N 17
ATOM 17162 C CA . SER A 1 68 ? -9.147 1.570 4.051 1.00 0.00 68 SER A CA 17
ATOM 17163 C C . SER A 1 68 ? -8.627 2.372 2.856 1.00 0.00 68 SER A C 17
ATOM 17164 O O . SER A 1 68 ? -7.438 2.329 2.545 1.00 0.00 68 SER A O 17
ATOM 17172 N N . GLY A 1 69 ? -9.544 3.085 2.218 1.00 0.00 69 GLY A N 17
ATOM 17173 C CA . GLY A 1 69 ? -9.194 3.895 1.065 1.00 0.00 69 GLY A CA 17
ATOM 17174 C C . GLY A 1 69 ? -9.666 3.236 -0.233 1.00 0.00 69 GLY A C 17
ATOM 17175 O O . GLY A 1 69 ? -9.003 2.341 -0.755 1.00 0.00 69 GLY A O 17
ATOM 17179 N N . PRO A 1 70 ? -10.838 3.716 -0.728 1.00 0.00 70 PRO A N 17
ATOM 17180 C CA . PRO A 1 70 ? -11.406 3.183 -1.954 1.00 0.00 70 PRO A CA 17
ATOM 17181 C C . PRO A 1 70 ? -10.642 3.689 -3.179 1.00 0.00 70 PRO A C 17
ATOM 17182 O O . PRO A 1 70 ? -11.040 4.673 -3.801 1.00 0.00 70 PRO A O 17
ATOM 17193 N N . SER A 1 71 ? -9.557 2.994 -3.488 1.00 0.00 71 SER A N 17
ATOM 17194 C CA . SER A 1 71 ? -8.733 3.361 -4.627 1.00 0.00 71 SER A CA 17
ATOM 17195 C C . SER A 1 71 ? -8.546 4.879 -4.671 1.00 0.00 71 SER A C 17
ATOM 17196 O O . SER A 1 71 ? -9.217 5.569 -5.437 1.00 0.00 71 SER A O 17
ATOM 17204 N N . SER A 1 72 ? -7.632 5.355 -3.838 1.00 0.00 72 SER A N 17
ATOM 17205 C CA . SER A 1 72 ? -7.349 6.779 -3.772 1.00 0.00 72 SER A CA 17
ATOM 17206 C C . SER A 1 72 ? -5.962 7.064 -4.352 1.00 0.00 72 SER A C 17
ATOM 17207 O O . SER A 1 72 ? -5.170 6.145 -4.556 1.00 0.00 72 SER A O 17
ATOM 17215 N N . GLY A 1 73 ? -5.710 8.341 -4.600 1.00 0.00 73 GLY A N 17
ATOM 17216 C CA . GLY A 1 73 ? -4.433 8.759 -5.152 1.00 0.00 73 GLY A CA 17
ATOM 17217 C C . GLY A 1 73 ? -4.229 8.186 -6.556 1.00 0.00 73 GLY A C 17
ATOM 17218 O O . GLY A 1 73 ? -3.787 8.894 -7.460 1.00 0.00 73 GLY A O 17
ATOM 17222 N N . GLY A 1 1 ? 31.617 34.815 -3.728 1.00 0.00 1 GLY A N 18
ATOM 17223 C CA . GLY A 1 1 ? 31.266 33.508 -4.257 1.00 0.00 1 GLY A CA 18
ATOM 17224 C C . GLY A 1 1 ? 32.044 33.209 -5.540 1.00 0.00 1 GLY A C 18
ATOM 17225 O O . GLY A 1 1 ? 31.910 33.923 -6.532 1.00 0.00 1 GLY A O 18
ATOM 17229 N N . SER A 1 2 ? 32.839 32.151 -5.478 1.00 0.00 2 SER A N 18
ATOM 17230 C CA . SER A 1 2 ? 33.639 31.748 -6.623 1.00 0.00 2 SER A CA 18
ATOM 17231 C C . SER A 1 2 ? 33.375 30.278 -6.954 1.00 0.00 2 SER A C 18
ATOM 17232 O O . SER A 1 2 ? 33.264 29.446 -6.055 1.00 0.00 2 SER A O 18
ATOM 17240 N N . SER A 1 3 ? 33.284 30.002 -8.247 1.00 0.00 3 SER A N 18
ATOM 17241 C CA . SER A 1 3 ? 33.035 28.647 -8.707 1.00 0.00 3 SER A CA 18
ATOM 17242 C C . SER A 1 3 ? 34.354 27.977 -9.097 1.00 0.00 3 SER A C 18
ATOM 17243 O O . SER A 1 3 ? 34.458 26.751 -9.090 1.00 0.00 3 SER A O 18
ATOM 17251 N N . GLY A 1 4 ? 35.330 28.811 -9.427 1.00 0.00 4 GLY A N 18
ATOM 17252 C CA . GLY A 1 4 ? 36.638 28.314 -9.819 1.00 0.00 4 GLY A CA 18
ATOM 17253 C C . GLY A 1 4 ? 36.533 27.397 -11.039 1.00 0.00 4 GLY A C 18
ATOM 17254 O O . GLY A 1 4 ? 35.884 27.741 -12.025 1.00 0.00 4 GLY A O 18
ATOM 17258 N N . SER A 1 5 ? 37.183 26.247 -10.932 1.00 0.00 5 SER A N 18
ATOM 17259 C CA . SER A 1 5 ? 37.171 25.277 -12.014 1.00 0.00 5 SER A CA 18
ATOM 17260 C C . SER A 1 5 ? 37.877 23.993 -11.574 1.00 0.00 5 SER A C 18
ATOM 17261 O O . SER A 1 5 ? 37.284 22.916 -11.594 1.00 0.00 5 SER A O 18
ATOM 17269 N N . SER A 1 6 ? 39.135 24.150 -11.187 1.00 0.00 6 SER A N 18
ATOM 17270 C CA . SER A 1 6 ? 39.928 23.017 -10.743 1.00 0.00 6 SER A CA 18
ATOM 17271 C C . SER A 1 6 ? 40.053 21.991 -11.871 1.00 0.00 6 SER A C 18
ATOM 17272 O O . SER A 1 6 ? 39.262 21.053 -11.952 1.00 0.00 6 SER A O 18
ATOM 17280 N N . GLY A 1 7 ? 41.053 22.205 -12.714 1.00 0.00 7 GLY A N 18
ATOM 17281 C CA . GLY A 1 7 ? 41.292 21.311 -13.834 1.00 0.00 7 GLY A CA 18
ATOM 17282 C C . GLY A 1 7 ? 42.029 20.049 -13.381 1.00 0.00 7 GLY A C 18
ATOM 17283 O O . GLY A 1 7 ? 43.217 20.099 -13.065 1.00 0.00 7 GLY A O 18
ATOM 17287 N N . SER A 1 8 ? 41.294 18.947 -13.363 1.00 0.00 8 SER A N 18
ATOM 17288 C CA . SER A 1 8 ? 41.862 17.674 -12.953 1.00 0.00 8 SER A CA 18
ATOM 17289 C C . SER A 1 8 ? 40.835 16.556 -13.143 1.00 0.00 8 SER A C 18
ATOM 17290 O O . SER A 1 8 ? 41.080 15.601 -13.878 1.00 0.00 8 SER A O 18
ATOM 17298 N N . ARG A 1 9 ? 39.706 16.714 -12.468 1.00 0.00 9 ARG A N 18
ATOM 17299 C CA . ARG A 1 9 ? 38.640 15.730 -12.552 1.00 0.00 9 ARG A CA 18
ATOM 17300 C C . ARG A 1 9 ? 39.162 14.346 -12.160 1.00 0.00 9 ARG A C 18
ATOM 17301 O O . ARG A 1 9 ? 39.709 13.625 -12.993 1.00 0.00 9 ARG A O 18
ATOM 17322 N N . GLN A 1 10 ? 38.976 14.017 -10.890 1.00 0.00 10 GLN A N 18
ATOM 17323 C CA . GLN A 1 10 ? 39.422 12.733 -10.377 1.00 0.00 10 GLN A CA 18
ATOM 17324 C C . GLN A 1 10 ? 38.689 11.593 -11.088 1.00 0.00 10 GLN A C 18
ATOM 17325 O O . GLN A 1 10 ? 37.461 11.594 -11.167 1.00 0.00 10 GLN A O 18
ATOM 17339 N N . ALA A 1 11 ? 39.472 10.649 -11.587 1.00 0.00 11 ALA A N 18
ATOM 17340 C CA . ALA A 1 11 ? 38.913 9.506 -12.289 1.00 0.00 11 ALA A CA 18
ATOM 17341 C C . ALA A 1 11 ? 39.235 8.228 -11.512 1.00 0.00 11 ALA A C 18
ATOM 17342 O O . ALA A 1 11 ? 40.275 7.609 -11.733 1.00 0.00 11 ALA A O 18
ATOM 17349 N N . PRO A 1 12 ? 38.301 7.862 -10.595 1.00 0.00 12 PRO A N 18
ATOM 17350 C CA . PRO A 1 12 ? 38.475 6.669 -9.784 1.00 0.00 12 PRO A CA 18
ATOM 17351 C C . PRO A 1 12 ? 38.214 5.405 -10.606 1.00 0.00 12 PRO A C 18
ATOM 17352 O O . PRO A 1 12 ? 37.250 5.343 -11.366 1.00 0.00 12 PRO A O 18
ATOM 17363 N N . ILE A 1 13 ? 39.091 4.428 -10.424 1.00 0.00 13 ILE A N 18
ATOM 17364 C CA . ILE A 1 13 ? 38.967 3.169 -11.139 1.00 0.00 13 ILE A CA 18
ATOM 17365 C C . ILE A 1 13 ? 38.820 2.028 -10.131 1.00 0.00 13 ILE A C 18
ATOM 17366 O O . ILE A 1 13 ? 39.400 2.073 -9.047 1.00 0.00 13 ILE A O 18
ATOM 17382 N N . ALA A 1 14 ? 38.040 1.031 -10.524 1.00 0.00 14 ALA A N 18
ATOM 17383 C CA . ALA A 1 14 ? 37.809 -0.121 -9.668 1.00 0.00 14 ALA A CA 18
ATOM 17384 C C . ALA A 1 14 ? 37.191 0.346 -8.349 1.00 0.00 14 ALA A C 18
ATOM 17385 O O . ALA A 1 14 ? 37.853 1.002 -7.547 1.00 0.00 14 ALA A O 18
ATOM 17392 N N . ASN A 1 15 ? 35.928 -0.012 -8.165 1.00 0.00 15 ASN A N 18
ATOM 17393 C CA . ASN A 1 15 ? 35.213 0.362 -6.957 1.00 0.00 15 ASN A CA 18
ATOM 17394 C C . ASN A 1 15 ? 34.743 -0.903 -6.236 1.00 0.00 15 ASN A C 18
ATOM 17395 O O . ASN A 1 15 ? 34.561 -1.947 -6.861 1.00 0.00 15 ASN A O 18
ATOM 17406 N N . ALA A 1 16 ? 34.559 -0.768 -4.930 1.00 0.00 16 ALA A N 18
ATOM 17407 C CA . ALA A 1 16 ? 34.113 -1.887 -4.118 1.00 0.00 16 ALA A CA 18
ATOM 17408 C C . ALA A 1 16 ? 32.685 -1.625 -3.636 1.00 0.00 16 ALA A C 18
ATOM 17409 O O . ALA A 1 16 ? 32.292 -0.475 -3.446 1.00 0.00 16 ALA A O 18
ATOM 17416 N N . ALA A 1 17 ? 31.948 -2.710 -3.451 1.00 0.00 17 ALA A N 18
ATOM 17417 C CA . ALA A 1 17 ? 30.572 -2.612 -2.995 1.00 0.00 17 ALA A CA 18
ATOM 17418 C C . ALA A 1 17 ? 30.469 -3.173 -1.575 1.00 0.00 17 ALA A C 18
ATOM 17419 O O . ALA A 1 17 ? 31.354 -3.899 -1.125 1.00 0.00 17 ALA A O 18
ATOM 17426 N N . VAL A 1 18 ? 29.381 -2.814 -0.909 1.00 0.00 18 VAL A N 18
ATOM 17427 C CA . VAL A 1 18 ? 29.151 -3.273 0.450 1.00 0.00 18 VAL A CA 18
ATOM 17428 C C . VAL A 1 18 ? 28.038 -4.323 0.448 1.00 0.00 18 VAL A C 18
ATOM 17429 O O . VAL A 1 18 ? 26.927 -4.054 -0.006 1.00 0.00 18 VAL A O 18
ATOM 17442 N N . LEU A 1 19 ? 28.375 -5.497 0.962 1.00 0.00 19 LEU A N 18
ATOM 17443 C CA . LEU A 1 19 ? 27.418 -6.588 1.025 1.00 0.00 19 LEU A CA 18
ATOM 17444 C C . LEU A 1 19 ? 26.514 -6.398 2.245 1.00 0.00 19 LEU A C 18
ATOM 17445 O O . LEU A 1 19 ? 26.953 -5.884 3.273 1.00 0.00 19 LEU A O 18
ATOM 17461 N N . PRO A 1 20 ? 25.236 -6.835 2.088 1.00 0.00 20 PRO A N 18
ATOM 17462 C CA . PRO A 1 20 ? 24.267 -6.719 3.164 1.00 0.00 20 PRO A CA 18
ATOM 17463 C C . PRO A 1 20 ? 24.527 -7.764 4.251 1.00 0.00 20 PRO A C 18
ATOM 17464 O O . PRO A 1 20 ? 25.446 -8.573 4.133 1.00 0.00 20 PRO A O 18
ATOM 17475 N N . GLN A 1 21 ? 23.701 -7.712 5.286 1.00 0.00 21 GLN A N 18
ATOM 17476 C CA . GLN A 1 21 ? 23.830 -8.644 6.394 1.00 0.00 21 GLN A CA 18
ATOM 17477 C C . GLN A 1 21 ? 22.488 -8.806 7.110 1.00 0.00 21 GLN A C 18
ATOM 17478 O O . GLN A 1 21 ? 21.600 -7.967 6.969 1.00 0.00 21 GLN A O 18
ATOM 17492 N N . SER A 1 22 ? 22.383 -9.892 7.862 1.00 0.00 22 SER A N 18
ATOM 17493 C CA . SER A 1 22 ? 21.164 -10.175 8.601 1.00 0.00 22 SE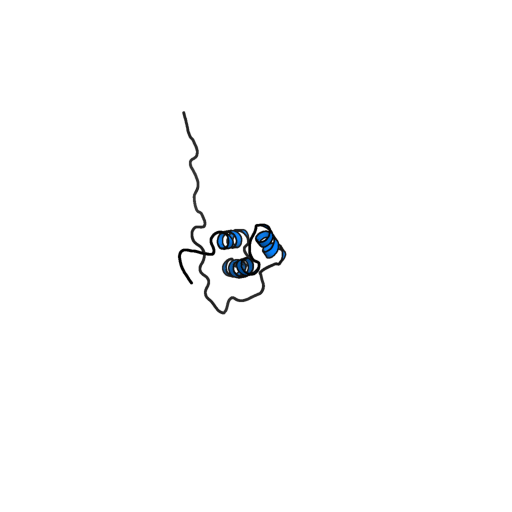R A CA 18
ATOM 17494 C C . SER A 1 22 ? 21.392 -11.346 9.558 1.00 0.00 22 SER A C 18
ATOM 17495 O O . SER A 1 22 ? 22.396 -12.050 9.456 1.00 0.00 22 SER A O 18
ATOM 17503 N N . GLN A 1 23 ? 20.444 -11.520 10.467 1.00 0.00 23 GLN A N 18
ATOM 17504 C CA . GLN A 1 23 ? 20.529 -12.594 11.442 1.00 0.00 23 GLN A CA 18
ATOM 17505 C C . GLN A 1 23 ? 19.193 -12.756 12.170 1.00 0.00 23 GLN A C 18
ATOM 17506 O O . GLN A 1 23 ? 19.051 -12.331 13.315 1.00 0.00 23 GLN A O 18
ATOM 17520 N N . GLY A 1 24 ? 18.248 -13.374 11.476 1.00 0.00 24 GLY A N 18
ATOM 17521 C CA . GLY A 1 24 ? 16.929 -13.598 12.043 1.00 0.00 24 GLY A CA 18
ATOM 17522 C C . GLY A 1 24 ? 16.287 -12.278 12.475 1.00 0.00 24 GLY A C 18
ATOM 17523 O O . GLY A 1 24 ? 16.521 -11.804 13.586 1.00 0.00 24 GLY A O 18
ATOM 17527 N N . ARG A 1 25 ? 15.490 -11.722 11.575 1.00 0.00 25 ARG A N 18
ATOM 17528 C CA . ARG A 1 25 ? 14.812 -10.466 11.849 1.00 0.00 25 ARG A CA 18
ATOM 17529 C C . ARG A 1 25 ? 13.385 -10.502 11.299 1.00 0.00 25 ARG A C 18
ATOM 17530 O O . ARG A 1 25 ? 13.075 -11.305 10.419 1.00 0.00 25 ARG A O 18
ATOM 17551 N N . VAL A 1 26 ? 12.554 -9.623 11.839 1.00 0.00 26 VAL A N 18
ATOM 17552 C CA . VAL A 1 26 ? 11.167 -9.544 11.413 1.00 0.00 26 VAL A CA 18
ATOM 17553 C C . VAL A 1 26 ? 11.106 -8.977 9.994 1.00 0.00 26 VAL A C 18
ATOM 17554 O O . VAL A 1 26 ? 12.015 -8.269 9.564 1.00 0.00 26 VAL A O 18
ATOM 17567 N N . ALA A 1 27 ? 10.024 -9.309 9.304 1.00 0.00 27 ALA A N 18
ATOM 17568 C CA . ALA A 1 27 ? 9.832 -8.841 7.942 1.00 0.00 27 ALA A CA 18
ATOM 17569 C C . ALA A 1 27 ? 9.611 -7.327 7.954 1.00 0.00 27 ALA A C 18
ATOM 17570 O O . ALA A 1 27 ? 10.478 -6.567 7.525 1.00 0.00 27 ALA A O 18
ATOM 17577 N N . ALA A 1 28 ? 8.447 -6.934 8.449 1.00 0.00 28 ALA A N 18
ATOM 17578 C CA . ALA A 1 28 ? 8.102 -5.525 8.522 1.00 0.00 28 ALA A CA 18
ATOM 17579 C C . ALA A 1 28 ? 9.337 -4.723 8.936 1.00 0.00 28 ALA A C 18
ATOM 17580 O O . ALA A 1 28 ? 9.842 -4.882 10.046 1.00 0.00 28 ALA A O 18
ATOM 17587 N N . SER A 1 29 ? 9.788 -3.877 8.021 1.00 0.00 29 SER A N 18
ATOM 17588 C CA . SER A 1 29 ? 10.954 -3.049 8.278 1.00 0.00 29 SER A CA 18
ATOM 17589 C C . SER A 1 29 ? 10.542 -1.579 8.377 1.00 0.00 29 SER A C 18
ATOM 17590 O O . SER A 1 29 ? 9.699 -1.115 7.611 1.00 0.00 29 SER A O 18
ATOM 17598 N N . GLU A 1 30 ? 11.155 -0.888 9.327 1.00 0.00 30 GLU A N 18
ATOM 17599 C CA . GLU A 1 30 ? 10.862 0.519 9.536 1.00 0.00 30 GLU A CA 18
ATOM 17600 C C . GLU A 1 30 ? 10.665 1.226 8.193 1.00 0.00 30 GLU A C 18
ATOM 17601 O O . GLU A 1 30 ? 9.689 1.951 8.006 1.00 0.00 30 GLU A O 18
ATOM 17613 N N . GLU A 1 31 ? 11.608 0.989 7.293 1.00 0.00 31 GLU A N 18
ATOM 17614 C CA . GLU A 1 31 ? 11.550 1.594 5.973 1.00 0.00 31 GLU A CA 18
ATOM 17615 C C . GLU A 1 31 ? 10.145 1.453 5.385 1.00 0.00 31 GLU A C 18
ATOM 17616 O O . GLU A 1 31 ? 9.535 2.442 4.980 1.00 0.00 31 GLU A O 18
ATOM 17628 N N . GLN A 1 32 ? 9.671 0.216 5.356 1.00 0.00 32 GLN A N 18
ATOM 17629 C CA . GLN A 1 32 ? 8.349 -0.067 4.824 1.00 0.00 32 GLN A CA 18
ATOM 17630 C C . GLN A 1 32 ? 7.284 0.693 5.618 1.00 0.00 32 GLN A C 18
ATOM 17631 O O . GLN A 1 32 ? 6.533 1.486 5.053 1.00 0.00 32 GLN A O 18
ATOM 17645 N N . ILE A 1 33 ? 7.253 0.424 6.915 1.00 0.00 33 ILE A N 18
ATOM 17646 C CA . ILE A 1 33 ? 6.293 1.072 7.791 1.00 0.00 33 ILE A CA 18
ATOM 17647 C C . ILE A 1 33 ? 6.160 2.544 7.394 1.00 0.00 33 ILE A C 18
ATOM 17648 O O . ILE A 1 33 ? 5.052 3.077 7.335 1.00 0.00 33 ILE A O 18
ATOM 17664 N N . GLN A 1 34 ? 7.303 3.159 7.132 1.00 0.00 34 GLN A N 18
ATOM 17665 C CA . GLN A 1 34 ? 7.328 4.558 6.742 1.00 0.00 34 GLN A CA 18
ATOM 17666 C C . GLN A 1 34 ? 6.824 4.719 5.306 1.00 0.00 34 GLN A C 18
ATOM 17667 O O . GLN A 1 34 ? 5.964 5.555 5.037 1.00 0.00 34 GLN A O 18
ATOM 17681 N N . LYS A 1 35 ? 7.382 3.904 4.423 1.00 0.00 35 LYS A N 18
ATOM 17682 C CA . LYS A 1 35 ? 7.000 3.944 3.022 1.00 0.00 35 LYS A CA 18
ATOM 17683 C C . LYS A 1 35 ? 5.478 3.827 2.909 1.00 0.00 35 LYS A C 18
ATOM 17684 O O . LYS A 1 35 ? 4.886 4.303 1.942 1.00 0.00 35 LYS A O 18
ATOM 17703 N N . LEU A 1 36 ? 4.890 3.190 3.911 1.00 0.00 36 LEU A N 18
ATOM 17704 C CA . LEU A 1 36 ? 3.449 3.005 3.936 1.00 0.00 36 LEU A CA 18
ATOM 17705 C C . LEU A 1 36 ? 2.811 4.112 4.778 1.00 0.00 36 LEU A C 18
ATOM 17706 O O . LEU A 1 36 ? 1.889 4.788 4.324 1.00 0.00 36 LEU A O 18
ATOM 17722 N N . VAL A 1 37 ? 3.327 4.262 5.989 1.00 0.00 37 VAL A N 18
ATOM 17723 C CA . VAL A 1 37 ? 2.819 5.275 6.898 1.00 0.00 37 VAL A CA 18
ATOM 17724 C C . VAL A 1 37 ? 2.804 6.630 6.188 1.00 0.00 37 VAL A C 18
ATOM 17725 O O . VAL A 1 37 ? 1.926 7.455 6.435 1.00 0.00 37 VAL A O 18
ATOM 17738 N N . ALA A 1 38 ? 3.787 6.818 5.319 1.00 0.00 38 ALA A N 18
ATOM 17739 C CA . ALA A 1 38 ? 3.898 8.059 4.571 1.00 0.00 38 ALA A CA 18
ATOM 17740 C C . ALA A 1 38 ? 2.697 8.192 3.632 1.00 0.00 38 ALA A C 18
ATOM 17741 O O . ALA A 1 38 ? 2.259 9.302 3.334 1.00 0.00 38 ALA A O 18
ATOM 17748 N N . MET A 1 39 ? 2.199 7.046 3.194 1.00 0.00 39 MET A N 18
ATOM 17749 C CA . MET A 1 39 ? 1.057 7.021 2.295 1.00 0.00 39 MET A CA 18
ATOM 17750 C C . MET A 1 39 ? -0.242 7.305 3.051 1.00 0.00 39 MET A C 18
ATOM 17751 O O . MET A 1 39 ? -1.204 7.807 2.472 1.00 0.00 39 MET A O 18
ATOM 17765 N N . GLY A 1 40 ? -0.228 6.972 4.333 1.00 0.00 40 GLY A N 18
ATOM 17766 C CA . GLY A 1 40 ? -1.393 7.185 5.175 1.00 0.00 40 GLY A CA 18
ATOM 17767 C C . GLY A 1 40 ? -1.900 5.862 5.755 1.00 0.00 40 GLY A C 18
ATOM 17768 O O . GLY A 1 40 ? -3.090 5.561 5.674 1.00 0.00 40 GLY A O 18
ATOM 17772 N N . PHE A 1 41 ? -0.972 5.109 6.326 1.00 0.00 41 PHE A N 18
ATOM 17773 C CA . PHE A 1 41 ? -1.310 3.827 6.919 1.00 0.00 41 PHE A CA 18
ATOM 17774 C C . PHE A 1 41 ? -0.732 3.706 8.331 1.00 0.00 41 PHE A C 18
ATOM 17775 O O . PHE A 1 41 ? 0.341 4.237 8.614 1.00 0.00 41 PHE A O 18
ATOM 17792 N N . ASP A 1 42 ? -1.469 3.005 9.180 1.00 0.00 42 ASP A N 18
ATOM 17793 C CA . ASP A 1 42 ? -1.044 2.807 10.555 1.00 0.00 42 ASP A CA 18
ATOM 17794 C C . ASP A 1 42 ? 0.138 1.836 10.584 1.00 0.00 42 ASP A C 18
ATOM 17795 O O . ASP A 1 42 ? 0.111 0.800 9.922 1.00 0.00 42 ASP A O 18
ATOM 17804 N N . ARG A 1 43 ? 1.147 2.205 11.359 1.00 0.00 43 ARG A N 18
ATOM 17805 C CA . ARG A 1 43 ? 2.336 1.379 11.483 1.00 0.00 43 ARG A CA 18
ATOM 17806 C C . ARG A 1 43 ? 1.950 -0.100 11.550 1.00 0.00 43 ARG A C 18
ATOM 17807 O O . ARG A 1 43 ? 2.568 -0.937 10.892 1.00 0.00 43 ARG A O 18
ATOM 17828 N N . THR A 1 44 ? 0.931 -0.378 12.350 1.00 0.00 44 THR A N 18
ATOM 17829 C CA . THR A 1 44 ? 0.456 -1.741 12.510 1.00 0.00 44 THR A CA 18
ATOM 17830 C C . THR A 1 44 ? -0.038 -2.295 11.173 1.00 0.00 44 THR A C 18
ATOM 17831 O O . THR A 1 44 ? 0.518 -3.262 10.654 1.00 0.00 44 THR A O 18
ATOM 17842 N N . GLN A 1 45 ? -1.077 -1.659 10.652 1.00 0.00 45 GLN A N 18
ATOM 17843 C CA . GLN A 1 45 ? -1.652 -2.076 9.385 1.00 0.00 45 GLN A CA 18
ATOM 17844 C C . GLN A 1 45 ? -0.546 -2.473 8.405 1.00 0.00 45 GLN A C 18
ATOM 17845 O O . GLN A 1 45 ? -0.750 -3.331 7.547 1.00 0.00 45 GLN A O 18
ATOM 17859 N N . VAL A 1 46 ? 0.602 -1.832 8.566 1.00 0.00 46 VAL A N 18
ATOM 17860 C CA . VAL A 1 46 ? 1.741 -2.108 7.707 1.00 0.00 46 VAL A CA 18
ATOM 17861 C C . VAL A 1 46 ? 2.365 -3.446 8.109 1.00 0.00 46 VAL A C 18
ATOM 17862 O O . VAL A 1 46 ? 2.477 -4.354 7.287 1.00 0.00 46 VAL A O 18
ATOM 17875 N N . GLU A 1 47 ? 2.755 -3.524 9.373 1.00 0.00 47 GLU A N 18
ATOM 17876 C CA . GLU A 1 47 ? 3.365 -4.736 9.894 1.00 0.00 47 GLU A CA 18
ATOM 17877 C C . GLU A 1 47 ? 2.458 -5.941 9.634 1.00 0.00 47 GLU A C 18
ATOM 17878 O O . GLU A 1 47 ? 2.884 -6.925 9.032 1.00 0.00 47 GLU A O 18
ATOM 17890 N N . VAL A 1 48 ? 1.224 -5.823 10.102 1.00 0.00 48 VAL A N 18
ATOM 17891 C CA . VAL A 1 48 ? 0.253 -6.891 9.928 1.00 0.00 48 VAL A CA 18
ATOM 17892 C C . VAL A 1 48 ? 0.345 -7.429 8.499 1.00 0.00 48 VAL A C 18
ATOM 17893 O O . VAL A 1 48 ? 0.655 -8.602 8.292 1.00 0.00 48 VAL A O 18
ATOM 17906 N N . ALA A 1 49 ? 0.069 -6.548 7.549 1.00 0.00 49 ALA A N 18
ATOM 17907 C CA . ALA A 1 49 ? 0.117 -6.920 6.145 1.00 0.00 49 ALA A CA 18
ATOM 17908 C C . ALA A 1 49 ? 1.498 -7.494 5.821 1.00 0.00 49 ALA A C 18
ATOM 17909 O O . ALA A 1 49 ? 1.617 -8.660 5.447 1.00 0.00 49 ALA A O 18
ATOM 17916 N N . LEU A 1 50 ? 2.506 -6.649 5.976 1.00 0.00 50 LEU A N 18
ATOM 17917 C CA . LEU A 1 50 ? 3.874 -7.057 5.704 1.00 0.00 50 LEU A CA 18
ATOM 17918 C C . LEU A 1 50 ? 4.078 -8.493 6.190 1.00 0.00 50 LEU A C 18
ATOM 17919 O O . LEU A 1 50 ? 4.875 -9.237 5.620 1.00 0.00 50 LEU A O 18
ATOM 17935 N N . ALA A 1 51 ? 3.345 -8.840 7.238 1.00 0.00 51 ALA A N 18
ATOM 17936 C CA . ALA A 1 51 ? 3.437 -10.174 7.807 1.00 0.00 51 ALA A CA 18
ATOM 17937 C C . ALA A 1 51 ? 2.883 -11.190 6.805 1.00 0.00 51 ALA A C 18
ATOM 17938 O O . ALA A 1 51 ? 3.575 -12.135 6.428 1.00 0.00 51 ALA A O 18
ATOM 17945 N N . ALA A 1 52 ? 1.642 -10.960 6.403 1.00 0.00 52 ALA A N 18
ATOM 17946 C CA . ALA A 1 52 ? 0.988 -11.844 5.453 1.00 0.00 52 ALA A CA 18
ATOM 17947 C C . ALA A 1 52 ? 1.630 -11.669 4.075 1.00 0.00 52 ALA A C 18
ATOM 17948 O O . ALA A 1 52 ? 1.632 -12.595 3.266 1.00 0.00 52 ALA A O 18
ATOM 17955 N N . ALA A 1 53 ? 2.160 -10.476 3.852 1.00 0.00 53 ALA A N 18
ATOM 17956 C CA . ALA A 1 53 ? 2.805 -10.168 2.586 1.00 0.00 53 ALA A CA 18
ATOM 17957 C C . ALA A 1 53 ? 4.103 -10.969 2.472 1.00 0.00 53 ALA A C 18
ATOM 17958 O O . ALA A 1 53 ? 4.511 -11.345 1.374 1.00 0.00 53 ALA A O 18
ATOM 17965 N N . ASP A 1 54 ? 4.718 -11.206 3.622 1.00 0.00 54 ASP A N 18
ATOM 17966 C CA . ASP A 1 54 ? 5.962 -11.955 3.665 1.00 0.00 54 ASP A CA 18
ATOM 17967 C C . ASP A 1 54 ? 7.133 -11.006 3.406 1.00 0.00 54 ASP A C 18
ATOM 17968 O O . ASP A 1 54 ? 8.121 -11.389 2.781 1.00 0.00 54 ASP A O 18
ATOM 17977 N N . ASP A 1 55 ? 6.984 -9.785 3.899 1.00 0.00 55 ASP A N 18
ATOM 17978 C CA . ASP A 1 55 ? 8.017 -8.777 3.729 1.00 0.00 55 ASP A CA 18
ATOM 17979 C C . ASP A 1 55 ? 7.886 -8.148 2.340 1.00 0.00 55 ASP A C 18
ATOM 17980 O O . ASP A 1 55 ? 8.773 -7.419 1.899 1.00 0.00 55 ASP A O 18
ATOM 17989 N N . ASP A 1 56 ? 6.772 -8.452 1.691 1.00 0.00 56 ASP A N 18
ATOM 17990 C CA . ASP A 1 56 ? 6.513 -7.925 0.362 1.00 0.00 56 ASP A CA 18
ATOM 17991 C C . ASP A 1 56 ? 5.730 -6.616 0.480 1.00 0.00 56 ASP A C 18
ATOM 17992 O O . ASP A 1 56 ? 4.562 -6.619 0.867 1.00 0.00 56 ASP A O 18
ATOM 18001 N N . LEU A 1 57 ? 6.405 -5.528 0.141 1.00 0.00 57 LEU A N 18
ATOM 18002 C CA . LEU A 1 57 ? 5.787 -4.214 0.205 1.00 0.00 57 LEU A CA 18
ATOM 18003 C C . LEU A 1 57 ? 4.691 -4.118 -0.858 1.00 0.00 57 LEU A C 18
ATOM 18004 O O . LEU A 1 57 ? 3.516 -3.955 -0.530 1.00 0.00 57 LEU A O 18
ATOM 18020 N N . THR A 1 58 ? 5.113 -4.224 -2.109 1.00 0.00 58 THR A N 18
ATOM 18021 C CA . THR A 1 58 ? 4.181 -4.152 -3.222 1.00 0.00 58 THR A CA 18
ATOM 18022 C C . THR A 1 58 ? 2.870 -4.857 -2.866 1.00 0.00 58 THR A C 18
ATOM 18023 O O . THR A 1 58 ? 1.790 -4.369 -3.196 1.00 0.00 58 THR A O 18
ATOM 18034 N N . VAL A 1 59 ? 3.008 -5.992 -2.198 1.00 0.00 59 VAL A N 18
ATOM 18035 C CA . VAL A 1 59 ? 1.848 -6.769 -1.794 1.00 0.00 59 VAL A CA 18
ATOM 18036 C C . VAL A 1 59 ? 1.174 -6.088 -0.601 1.00 0.00 59 VAL A C 18
ATOM 18037 O O . VAL A 1 59 ? -0.031 -5.843 -0.622 1.00 0.00 59 VAL A O 18
ATOM 18050 N N . ALA A 1 60 ? 1.981 -5.801 0.409 1.00 0.00 60 ALA A N 18
ATOM 18051 C CA . ALA A 1 60 ? 1.478 -5.153 1.608 1.00 0.00 60 ALA A CA 18
ATOM 18052 C C . ALA A 1 60 ? 0.540 -4.012 1.210 1.00 0.00 60 ALA A C 18
ATOM 18053 O O . ALA A 1 60 ? -0.623 -3.990 1.612 1.00 0.00 60 ALA A O 18
ATOM 18060 N N . VAL A 1 61 ? 1.079 -3.091 0.426 1.00 0.00 61 VAL A N 18
ATOM 18061 C CA . VAL A 1 61 ? 0.305 -1.949 -0.031 1.00 0.00 61 VAL A CA 18
ATOM 18062 C C . VAL A 1 61 ? -1.112 -2.407 -0.380 1.00 0.00 61 VAL A C 18
ATOM 18063 O O . VAL A 1 61 ? -2.086 -1.901 0.175 1.00 0.00 61 VAL A O 18
ATOM 18076 N N . GLU A 1 62 ? -1.183 -3.359 -1.299 1.00 0.00 62 GLU A N 18
ATOM 18077 C CA . GLU A 1 62 ? -2.465 -3.891 -1.729 1.00 0.00 62 GLU A CA 18
ATOM 18078 C C . GLU A 1 62 ? -3.327 -4.244 -0.515 1.00 0.00 62 GLU A C 18
ATOM 18079 O O . GLU A 1 62 ? -4.531 -3.992 -0.510 1.00 0.00 62 GLU A O 18
ATOM 18091 N N . ILE A 1 63 ? -2.677 -4.823 0.483 1.00 0.00 63 ILE A N 18
ATOM 18092 C CA . ILE A 1 63 ? -3.369 -5.214 1.700 1.00 0.00 63 ILE A CA 18
ATOM 18093 C C . ILE A 1 63 ? -3.791 -3.960 2.467 1.00 0.00 63 ILE A C 18
ATOM 18094 O O . ILE A 1 63 ? -4.948 -3.831 2.864 1.00 0.00 63 ILE A O 18
ATOM 18110 N N . LEU A 1 64 ? -2.830 -3.067 2.653 1.00 0.00 64 LEU A N 18
ATOM 18111 C CA . LEU A 1 64 ? -3.088 -1.827 3.365 1.00 0.00 64 LEU A CA 18
ATOM 18112 C C . LEU A 1 64 ? -4.254 -1.094 2.699 1.00 0.00 64 LEU A C 18
ATOM 18113 O O . LEU A 1 64 ? -5.159 -0.613 3.378 1.00 0.00 64 LEU A O 18
ATOM 18129 N N . MET A 1 65 ? -4.193 -1.031 1.377 1.00 0.00 65 MET A N 18
ATOM 18130 C CA . MET A 1 65 ? -5.232 -0.364 0.611 1.00 0.00 65 MET A CA 18
ATOM 18131 C C . MET A 1 65 ? -6.619 -0.873 1.010 1.00 0.00 65 MET A C 18
ATOM 18132 O O . MET A 1 65 ? -7.494 -0.086 1.369 1.00 0.00 65 MET A O 18
ATOM 18146 N N . SER A 1 66 ? -6.777 -2.187 0.934 1.00 0.00 66 SER A N 18
ATOM 18147 C CA . SER A 1 66 ? -8.042 -2.810 1.282 1.00 0.00 66 SER A CA 18
ATOM 18148 C C . SER A 1 66 ? -8.376 -2.532 2.749 1.00 0.00 66 SER A C 18
ATOM 18149 O O . SER A 1 66 ? -9.407 -1.933 3.053 1.00 0.00 66 SER A O 18
ATOM 18157 N N . GLN A 1 67 ? -7.484 -2.980 3.621 1.00 0.00 67 GLN A N 18
ATOM 18158 C CA . GLN A 1 67 ? -7.671 -2.788 5.049 1.00 0.00 67 GLN A CA 18
ATOM 18159 C C . GLN A 1 67 ? -8.243 -1.396 5.326 1.00 0.00 67 GLN A C 18
ATOM 18160 O O . GLN A 1 67 ? -9.286 -1.266 5.964 1.00 0.00 67 GLN A O 18
ATOM 18174 N N . SER A 1 68 ? -7.535 -0.391 4.833 1.00 0.00 68 SER A N 18
ATOM 18175 C CA . SER A 1 68 ? -7.959 0.986 5.019 1.00 0.00 68 SER A CA 18
ATOM 18176 C C . SER A 1 68 ? -7.817 1.383 6.490 1.00 0.00 68 SER A C 18
ATOM 18177 O O . SER A 1 68 ? -6.977 2.213 6.835 1.00 0.00 68 SER A O 18
ATOM 18185 N N . GLY A 1 69 ? -8.651 0.771 7.318 1.00 0.00 69 GLY A N 18
ATOM 18186 C CA . GLY A 1 69 ? -8.629 1.050 8.744 1.00 0.00 69 GLY A CA 18
ATOM 18187 C C . GLY A 1 69 ? -9.854 1.865 9.162 1.00 0.00 69 GLY A C 18
ATOM 18188 O O . GLY A 1 69 ? -10.895 1.301 9.497 1.00 0.00 69 GLY A O 18
ATOM 18192 N N . PRO A 1 70 ? -9.686 3.214 9.128 1.00 0.00 70 PRO A N 18
ATOM 18193 C CA . PRO A 1 70 ? -10.766 4.112 9.500 1.00 0.00 70 PRO A CA 18
ATOM 18194 C C . PRO A 1 70 ? -11.825 4.182 8.398 1.00 0.00 70 PRO A C 18
ATOM 18195 O O . PRO A 1 70 ? -11.889 5.160 7.655 1.00 0.00 70 PRO A O 18
ATOM 18206 N N . SER A 1 71 ? -12.629 3.131 8.327 1.00 0.00 71 SER A N 18
ATOM 18207 C CA . SER A 1 71 ? -13.682 3.061 7.328 1.00 0.00 71 SER A CA 18
ATOM 18208 C C . SER A 1 71 ? -14.991 2.613 7.979 1.00 0.00 71 SER A C 18
ATOM 18209 O O . SER A 1 71 ? -15.018 1.628 8.715 1.00 0.00 71 SER A O 18
ATOM 18217 N N . SER A 1 72 ? -16.047 3.357 7.684 1.00 0.00 72 SER A N 18
ATOM 18218 C CA . SER A 1 72 ? -17.357 3.049 8.231 1.00 0.00 72 SER A CA 18
ATOM 18219 C C . SER A 1 72 ? -18.326 2.694 7.102 1.00 0.00 72 SER A C 18
ATOM 18220 O O . SER A 1 72 ? -19.158 1.800 7.251 1.00 0.00 72 SER A O 18
ATOM 18228 N N . GLY A 1 73 ? -18.186 3.412 5.997 1.00 0.00 73 GLY A N 18
ATOM 18229 C CA . GLY A 1 73 ? -19.038 3.184 4.843 1.00 0.00 73 GLY A CA 18
ATOM 18230 C C . GLY A 1 73 ? -18.900 4.319 3.826 1.00 0.00 73 GLY A C 18
ATOM 18231 O O . GLY A 1 73 ? -17.800 4.608 3.359 1.00 0.00 73 GLY A O 18
ATOM 18235 N N . GLY A 1 1 ? 33.021 37.132 13.374 1.00 0.00 1 GLY A N 19
ATOM 18236 C CA . GLY A 1 1 ? 33.349 37.273 11.965 1.00 0.00 1 GLY A CA 19
ATOM 18237 C C . GLY A 1 1 ? 33.236 35.931 11.239 1.00 0.00 1 GLY A C 19
ATOM 18238 O O . GLY A 1 1 ? 34.185 35.148 11.223 1.00 0.00 1 GLY A O 19
ATOM 18242 N N . SER A 1 2 ? 32.068 35.707 10.656 1.00 0.00 2 SER A N 19
ATOM 18243 C CA . SER A 1 2 ? 31.819 34.473 9.930 1.00 0.00 2 SER A CA 19
ATOM 18244 C C . SER A 1 2 ? 31.744 34.756 8.428 1.00 0.00 2 SER A C 19
ATOM 18245 O O . SER A 1 2 ? 31.096 35.712 8.004 1.00 0.00 2 SER A O 19
ATOM 18253 N N . SER A 1 3 ? 32.415 33.906 7.664 1.00 0.00 3 SER A N 19
ATOM 18254 C CA . SER A 1 3 ? 32.432 34.053 6.218 1.00 0.00 3 SER A CA 19
ATOM 18255 C C . SER A 1 3 ? 31.473 33.048 5.579 1.00 0.00 3 SER A C 19
ATOM 18256 O O . SER A 1 3 ? 31.021 33.245 4.452 1.00 0.00 3 SER A O 19
ATOM 18264 N N . GLY A 1 4 ? 31.189 31.991 6.326 1.00 0.00 4 GLY A N 19
ATOM 18265 C CA . GLY A 1 4 ? 30.291 30.954 5.847 1.00 0.00 4 GLY A CA 19
ATOM 18266 C C . GLY A 1 4 ? 30.933 29.571 5.972 1.00 0.00 4 GLY A C 19
ATOM 18267 O O . GLY A 1 4 ? 32.145 29.429 5.817 1.00 0.00 4 GLY A O 19
ATOM 18271 N N . SER A 1 5 ? 30.092 28.587 6.253 1.00 0.00 5 SER A N 19
ATOM 18272 C CA . SER A 1 5 ? 30.563 27.220 6.401 1.00 0.00 5 SER A CA 19
ATOM 18273 C C . SER A 1 5 ? 29.377 26.281 6.631 1.00 0.00 5 SER A C 19
ATOM 18274 O O . SER A 1 5 ? 28.730 26.335 7.676 1.00 0.00 5 SER A O 19
ATOM 18282 N N . SER A 1 6 ? 29.128 25.440 5.637 1.00 0.00 6 SER A N 19
ATOM 18283 C CA . SER A 1 6 ? 28.032 24.490 5.718 1.00 0.00 6 SER A CA 19
ATOM 18284 C C . SER A 1 6 ? 28.001 23.619 4.460 1.00 0.00 6 SER A C 19
ATOM 18285 O O . SER A 1 6 ? 27.943 24.135 3.345 1.00 0.00 6 SER A O 19
ATOM 18293 N N . GLY A 1 7 ? 28.040 22.313 4.682 1.00 0.00 7 GLY A N 19
ATOM 18294 C CA . GLY A 1 7 ? 28.017 21.366 3.581 1.00 0.00 7 GLY A CA 19
ATOM 18295 C C . GLY A 1 7 ? 28.990 20.212 3.829 1.00 0.00 7 GLY A C 19
ATOM 18296 O O . GLY A 1 7 ? 30.183 20.433 4.030 1.00 0.00 7 GLY A O 19
ATOM 18300 N N . SER A 1 8 ? 28.444 19.005 3.808 1.00 0.00 8 SER A N 19
ATOM 18301 C CA . SER A 1 8 ? 29.248 17.815 4.029 1.00 0.00 8 SER A CA 19
ATOM 18302 C C . SER A 1 8 ? 29.094 16.853 2.850 1.00 0.00 8 SER A C 19
ATOM 18303 O O . SER A 1 8 ? 30.037 16.639 2.091 1.00 0.00 8 SER A O 19
ATOM 18311 N N . ARG A 1 9 ? 27.897 16.297 2.734 1.00 0.00 9 ARG A N 19
ATOM 18312 C CA . ARG A 1 9 ? 27.606 15.362 1.660 1.00 0.00 9 ARG A CA 19
ATOM 18313 C C . ARG A 1 9 ? 26.177 15.564 1.152 1.00 0.00 9 ARG A C 19
ATOM 18314 O O . ARG A 1 9 ? 25.255 14.880 1.594 1.00 0.00 9 ARG A O 19
ATOM 18335 N N . GLN A 1 10 ? 26.038 16.507 0.232 1.00 0.00 10 GLN A N 19
ATOM 18336 C CA . GLN A 1 10 ? 24.738 16.808 -0.341 1.00 0.00 10 GLN A CA 19
ATOM 18337 C C . GLN A 1 10 ? 23.799 17.359 0.734 1.00 0.00 10 GLN A C 19
ATOM 18338 O O . GLN A 1 10 ? 24.014 17.137 1.924 1.00 0.00 10 GLN A O 19
ATOM 18352 N N . ALA A 1 11 ? 22.778 18.068 0.275 1.00 0.00 11 ALA A N 19
ATOM 18353 C CA . ALA A 1 11 ? 21.805 18.653 1.183 1.00 0.00 11 ALA A CA 19
ATOM 18354 C C . ALA A 1 11 ? 20.884 17.554 1.714 1.00 0.00 11 ALA A C 19
ATOM 18355 O O . ALA A 1 11 ? 20.579 16.597 1.004 1.00 0.00 11 ALA A O 19
ATOM 18362 N N . PRO A 1 12 ? 20.454 17.732 2.992 1.00 0.00 12 PRO A N 19
ATOM 18363 C CA . PRO A 1 12 ? 19.574 16.766 3.627 1.00 0.00 12 PRO A CA 19
ATOM 18364 C C . PRO A 1 12 ? 18.146 16.892 3.093 1.00 0.00 12 PRO A C 19
ATOM 18365 O O . PRO A 1 12 ? 17.271 17.429 3.771 1.00 0.00 12 PRO A O 19
ATOM 18376 N N . ILE A 1 13 ? 17.954 16.389 1.882 1.00 0.00 13 ILE A N 19
ATOM 18377 C CA . ILE A 1 13 ? 16.647 16.439 1.249 1.00 0.00 13 ILE A CA 19
ATOM 18378 C C . ILE A 1 13 ? 15.903 15.130 1.521 1.00 0.00 13 ILE A C 19
ATOM 18379 O O . ILE A 1 13 ? 16.514 14.064 1.570 1.00 0.00 13 ILE A O 19
ATOM 18395 N N . ALA A 1 14 ? 14.595 15.254 1.690 1.00 0.00 14 ALA A N 19
ATOM 18396 C CA . ALA A 1 14 ? 13.762 14.094 1.955 1.00 0.00 14 ALA A CA 19
ATOM 18397 C C . ALA A 1 14 ? 14.187 13.458 3.280 1.00 0.00 14 ALA A C 19
ATOM 18398 O O . ALA A 1 14 ? 15.181 13.866 3.878 1.00 0.00 14 ALA A O 19
ATOM 18405 N N . ASN A 1 15 ? 13.412 12.469 3.701 1.00 0.00 15 ASN A N 19
ATOM 18406 C CA . ASN A 1 15 ? 13.696 11.772 4.944 1.00 0.00 15 ASN A CA 19
ATOM 18407 C C . ASN A 1 15 ? 15.041 11.052 4.825 1.00 0.00 15 ASN A C 19
ATOM 18408 O O . ASN A 1 15 ? 15.275 10.322 3.863 1.00 0.00 15 ASN A O 19
ATOM 18419 N N . ALA A 1 16 ? 15.889 11.283 5.815 1.00 0.00 16 ALA A N 19
ATOM 18420 C CA . ALA A 1 16 ? 17.205 10.666 5.834 1.00 0.00 16 ALA A CA 19
ATOM 18421 C C . ALA A 1 16 ? 17.215 9.528 6.856 1.00 0.00 16 ALA A C 19
ATOM 18422 O O . ALA A 1 16 ? 17.029 9.759 8.050 1.00 0.00 16 ALA A O 19
ATOM 18429 N N . ALA A 1 17 ? 17.434 8.323 6.351 1.00 0.00 17 ALA A N 19
ATOM 18430 C CA . ALA A 1 17 ? 17.470 7.148 7.205 1.00 0.00 17 ALA A CA 19
ATOM 18431 C C . ALA A 1 17 ? 18.876 6.544 7.174 1.00 0.00 17 ALA A C 19
ATOM 18432 O O . ALA A 1 17 ? 19.609 6.719 6.203 1.00 0.00 17 ALA A O 19
ATOM 18439 N N . VAL A 1 18 ? 19.209 5.845 8.250 1.00 0.00 18 VAL A N 19
ATOM 18440 C CA . VAL A 1 18 ? 20.513 5.215 8.358 1.00 0.00 18 VAL A CA 19
ATOM 18441 C C . VAL A 1 18 ? 20.410 3.995 9.276 1.00 0.00 18 VAL A C 19
ATOM 18442 O O . VAL A 1 18 ? 20.096 4.128 10.458 1.00 0.00 18 VAL A O 19
ATOM 18455 N N . LEU A 1 19 ? 20.681 2.834 8.697 1.00 0.00 19 LEU A N 19
ATOM 18456 C CA . LEU A 1 19 ? 20.623 1.592 9.448 1.00 0.00 19 LEU A CA 19
ATOM 18457 C C . LEU A 1 19 ? 22.020 0.969 9.505 1.00 0.00 19 LEU A C 19
ATOM 18458 O O . LEU A 1 19 ? 22.800 1.100 8.564 1.00 0.00 19 LEU A O 19
ATOM 18474 N N . PRO A 1 20 ? 22.299 0.289 10.649 1.00 0.00 20 PRO A N 19
ATOM 18475 C CA . PRO A 1 20 ? 23.588 -0.354 10.841 1.00 0.00 20 PRO A CA 19
ATOM 18476 C C . PRO A 1 20 ? 23.691 -1.636 10.012 1.00 0.00 20 PRO A C 19
ATOM 18477 O O . PRO A 1 20 ? 22.678 -2.175 9.568 1.00 0.00 20 PRO A O 19
ATOM 18488 N N . GLN A 1 21 ? 24.923 -2.087 9.829 1.00 0.00 21 GLN A N 19
ATOM 18489 C CA . GLN A 1 21 ? 25.170 -3.296 9.061 1.00 0.00 21 GLN A CA 19
ATOM 18490 C C . GLN A 1 21 ? 24.888 -4.534 9.915 1.00 0.00 21 GLN A C 19
ATOM 18491 O O . GLN A 1 21 ? 25.747 -4.975 10.678 1.00 0.00 21 GLN A O 19
ATOM 18505 N N . SER A 1 22 ? 23.683 -5.060 9.758 1.00 0.00 22 SER A N 19
ATOM 18506 C CA . SER A 1 22 ? 23.277 -6.238 10.505 1.00 0.00 22 SER A CA 19
ATOM 18507 C C . SER A 1 22 ? 21.959 -6.782 9.949 1.00 0.00 22 SER A C 19
ATOM 18508 O O . SER A 1 22 ? 21.028 -6.020 9.692 1.00 0.00 22 SER A O 19
ATOM 18516 N N . GLN A 1 23 ? 21.922 -8.095 9.780 1.00 0.00 23 GLN A N 19
ATOM 18517 C CA . GLN A 1 23 ? 20.734 -8.750 9.259 1.00 0.00 23 GLN A CA 19
ATOM 18518 C C . GLN A 1 23 ? 20.069 -9.590 10.352 1.00 0.00 23 GLN A C 19
ATOM 18519 O O . GLN A 1 23 ? 20.744 -10.322 11.074 1.00 0.00 23 GLN A O 19
ATOM 18533 N N . GLY A 1 24 ? 18.754 -9.457 10.438 1.00 0.00 24 GLY A N 19
ATOM 18534 C CA . GLY A 1 24 ? 17.991 -10.196 11.430 1.00 0.00 24 GLY A CA 19
ATOM 18535 C C . GLY A 1 24 ? 17.018 -11.169 10.761 1.00 0.00 24 GLY A C 19
ATOM 18536 O O . GLY A 1 24 ? 17.389 -11.879 9.827 1.00 0.00 24 GLY A O 19
ATOM 18540 N N . ARG A 1 25 ? 15.793 -11.171 11.264 1.00 0.00 25 ARG A N 19
ATOM 18541 C CA . ARG A 1 25 ? 14.764 -12.046 10.727 1.00 0.00 25 ARG A CA 19
ATOM 18542 C C . ARG A 1 25 ? 13.701 -11.226 9.993 1.00 0.00 25 ARG A C 19
ATOM 18543 O O . ARG A 1 25 ? 13.458 -10.070 10.334 1.00 0.00 25 ARG A O 19
ATOM 18564 N N . VAL A 1 26 ? 13.097 -11.858 8.997 1.00 0.00 26 VAL A N 19
ATOM 18565 C CA . VAL A 1 26 ? 12.065 -11.202 8.212 1.00 0.00 26 VAL A CA 19
ATOM 18566 C C . VAL A 1 26 ? 10.887 -10.846 9.120 1.00 0.00 26 VAL A C 19
ATOM 18567 O O . VAL A 1 26 ? 10.649 -11.515 10.125 1.00 0.00 26 VAL A O 19
ATOM 18580 N N . ALA A 1 27 ? 10.180 -9.794 8.734 1.00 0.00 27 ALA A N 19
ATOM 18581 C CA . ALA A 1 27 ? 9.032 -9.342 9.502 1.00 0.00 27 ALA A CA 19
ATOM 18582 C C . ALA A 1 27 ? 8.552 -7.998 8.949 1.00 0.00 27 ALA A C 19
ATOM 18583 O O . ALA A 1 27 ? 7.384 -7.851 8.593 1.00 0.00 27 ALA A O 19
ATOM 18590 N N . ALA A 1 28 ? 9.478 -7.052 8.896 1.00 0.00 28 ALA A N 19
ATOM 18591 C CA . ALA A 1 28 ? 9.164 -5.725 8.393 1.00 0.00 28 ALA A CA 19
ATOM 18592 C C . ALA A 1 28 ? 10.307 -4.769 8.742 1.00 0.00 28 ALA A C 19
ATOM 18593 O O . ALA A 1 28 ? 10.992 -4.955 9.746 1.00 0.00 28 ALA A O 19
ATOM 18600 N N . SER A 1 29 ? 10.477 -3.766 7.893 1.00 0.00 29 SER A N 19
ATOM 18601 C CA . SER A 1 29 ? 11.524 -2.780 8.099 1.00 0.00 29 SER A CA 19
ATOM 18602 C C . SER A 1 29 ? 10.910 -1.385 8.233 1.00 0.00 29 SER A C 19
ATOM 18603 O O . SER A 1 29 ? 10.059 -0.998 7.435 1.00 0.00 29 SER A O 19
ATOM 18611 N N . GLU A 1 30 ? 11.367 -0.668 9.250 1.00 0.00 30 GLU A N 19
ATOM 18612 C CA . GLU A 1 30 ? 10.874 0.675 9.499 1.00 0.00 30 GLU A CA 19
ATOM 18613 C C . GLU A 1 30 ? 10.664 1.417 8.177 1.00 0.00 30 GLU A C 19
ATOM 18614 O O . GLU A 1 30 ? 9.598 1.985 7.942 1.00 0.00 30 GLU A O 19
ATOM 18626 N N . GLU A 1 31 ? 11.698 1.389 7.349 1.00 0.00 31 GLU A N 19
ATOM 18627 C CA . GLU A 1 31 ? 11.640 2.052 6.057 1.00 0.00 31 GLU A CA 19
ATOM 18628 C C . GLU A 1 31 ? 10.278 1.818 5.401 1.00 0.00 31 GLU A C 19
ATOM 18629 O O . GLU A 1 31 ? 9.612 2.766 4.989 1.00 0.00 31 GLU A O 19
ATOM 18641 N N . GLN A 1 32 ? 9.904 0.549 5.324 1.00 0.00 32 GLN A N 19
ATOM 18642 C CA . GLN A 1 32 ? 8.633 0.178 4.725 1.00 0.00 32 GLN A CA 19
ATOM 18643 C C . GLN A 1 32 ? 7.477 0.828 5.488 1.00 0.00 32 GLN A C 19
ATOM 18644 O O . GLN A 1 32 ? 6.638 1.503 4.894 1.00 0.00 32 GLN A O 19
ATOM 18658 N N . ILE A 1 33 ? 7.469 0.600 6.793 1.00 0.00 33 ILE A N 19
ATOM 18659 C CA . ILE A 1 33 ? 6.430 1.155 7.643 1.00 0.00 33 ILE A CA 19
ATOM 18660 C C . ILE A 1 33 ? 6.267 2.645 7.336 1.00 0.00 33 ILE A C 19
ATOM 18661 O O . ILE A 1 33 ? 5.151 3.163 7.334 1.00 0.00 33 ILE A O 19
ATOM 18677 N N . GLN A 1 34 ? 7.395 3.291 7.084 1.00 0.00 34 GLN A N 19
ATOM 18678 C CA . GLN A 1 34 ? 7.392 4.711 6.776 1.00 0.00 34 GLN A CA 19
ATOM 18679 C C . GLN A 1 34 ? 6.903 4.943 5.345 1.00 0.00 34 GLN A C 19
ATOM 18680 O O . GLN A 1 34 ? 6.131 5.866 5.090 1.00 0.00 34 GLN A O 19
ATOM 18694 N N . LYS A 1 35 ? 7.374 4.089 4.448 1.00 0.00 35 LYS A N 19
ATOM 18695 C CA . LYS A 1 35 ? 6.995 4.189 3.049 1.00 0.00 35 LYS A CA 19
ATOM 18696 C C . LYS A 1 35 ? 5.484 3.989 2.919 1.00 0.00 35 LYS A C 19
ATOM 18697 O O . LYS A 1 35 ? 4.875 4.442 1.951 1.00 0.00 35 LYS A O 19
ATOM 18716 N N . LEU A 1 36 ? 4.922 3.309 3.908 1.00 0.00 36 LEU A N 19
ATOM 18717 C CA . LEU A 1 36 ? 3.493 3.043 3.916 1.00 0.00 36 LEU A CA 19
ATOM 18718 C C . LEU A 1 36 ? 2.788 4.096 4.773 1.00 0.00 36 LEU A C 19
ATOM 18719 O O . LEU A 1 36 ? 1.841 4.738 4.320 1.00 0.00 36 LEU A O 19
ATOM 18735 N N . VAL A 1 37 ? 3.277 4.241 5.996 1.00 0.00 37 VAL A N 19
ATOM 18736 C CA . VAL A 1 37 ? 2.705 5.206 6.921 1.00 0.00 37 VAL A CA 19
ATOM 18737 C C . VAL A 1 37 ? 2.709 6.592 6.273 1.00 0.00 37 VAL A C 19
ATOM 18738 O O . VAL A 1 37 ? 1.829 7.408 6.539 1.00 0.00 37 VAL A O 19
ATOM 18751 N N . ALA A 1 38 ? 3.711 6.815 5.435 1.00 0.00 38 ALA A N 19
ATOM 18752 C CA . ALA A 1 38 ? 3.842 8.088 4.747 1.00 0.00 38 ALA A CA 19
ATOM 18753 C C . ALA A 1 38 ? 2.686 8.249 3.757 1.00 0.00 38 ALA A C 19
ATOM 18754 O O . ALA A 1 38 ? 2.235 9.365 3.500 1.00 0.00 38 ALA A O 19
ATOM 18761 N N . MET A 1 39 ? 2.239 7.119 3.229 1.00 0.00 39 MET A N 19
ATOM 18762 C CA . MET A 1 39 ? 1.145 7.121 2.273 1.00 0.00 39 MET A CA 19
ATOM 18763 C C . MET A 1 39 ? -0.191 7.385 2.970 1.00 0.00 39 MET A C 19
ATOM 18764 O O . MET A 1 39 ? -1.128 7.892 2.354 1.00 0.00 39 MET A O 19
ATOM 18778 N N . GLY A 1 40 ? -0.237 7.030 4.246 1.00 0.00 40 GLY A N 19
ATOM 18779 C CA . GLY A 1 40 ? -1.443 7.223 5.034 1.00 0.00 40 GLY A CA 19
ATOM 18780 C C . GLY A 1 40 ? -1.919 5.901 5.640 1.00 0.00 40 GLY A C 19
ATOM 18781 O O . GLY A 1 40 ? -3.118 5.633 5.691 1.00 0.00 40 GLY A O 19
ATOM 18785 N N . PHE A 1 41 ? -0.953 5.109 6.085 1.00 0.00 41 PHE A N 19
ATOM 18786 C CA . PHE A 1 41 ? -1.258 3.822 6.686 1.00 0.00 41 PHE A CA 19
ATOM 18787 C C . PHE A 1 41 ? -0.777 3.767 8.137 1.00 0.00 41 PHE A C 19
ATOM 18788 O O . PHE A 1 41 ? 0.052 4.576 8.551 1.00 0.00 41 PHE A O 19
ATOM 18805 N N . ASP A 1 42 ? -1.318 2.805 8.870 1.00 0.00 42 ASP A N 19
ATOM 18806 C CA . ASP A 1 42 ? -0.954 2.633 10.266 1.00 0.00 42 ASP A CA 19
ATOM 18807 C C . ASP A 1 42 ? 0.172 1.603 10.372 1.00 0.00 42 ASP A C 19
ATOM 18808 O O . ASP A 1 42 ? 0.097 0.532 9.772 1.00 0.00 42 ASP A O 19
ATOM 18817 N N . ARG A 1 43 ? 1.190 1.963 11.140 1.00 0.00 43 ARG A N 19
ATOM 18818 C CA . ARG A 1 43 ? 2.331 1.084 11.332 1.00 0.00 43 ARG A CA 19
ATOM 18819 C C . ARG A 1 43 ? 1.859 -0.352 11.568 1.00 0.00 43 ARG A C 19
ATOM 18820 O O . ARG A 1 43 ? 2.398 -1.291 10.983 1.00 0.00 43 ARG A O 19
ATOM 18841 N N . THR A 1 44 ? 0.859 -0.479 12.428 1.00 0.00 44 THR A N 19
ATOM 18842 C CA . THR A 1 44 ? 0.309 -1.785 12.748 1.00 0.00 44 THR A CA 19
ATOM 18843 C C . THR A 1 44 ? -0.186 -2.482 11.479 1.00 0.00 44 THR A C 19
ATOM 18844 O O . THR A 1 44 ? 0.092 -3.662 11.266 1.00 0.00 44 THR A O 19
ATOM 18855 N N . GLN A 1 45 ? -0.909 -1.723 10.669 1.00 0.00 45 GLN A N 19
ATOM 18856 C CA . GLN A 1 45 ? -1.445 -2.253 9.427 1.00 0.00 45 GLN A CA 19
ATOM 18857 C C . GLN A 1 45 ? -0.306 -2.659 8.488 1.00 0.00 45 GLN A C 19
ATOM 18858 O O . GLN A 1 45 ? -0.399 -3.671 7.796 1.00 0.00 45 GLN A O 19
ATOM 18872 N N . VAL A 1 46 ? 0.741 -1.847 8.495 1.00 0.00 46 VAL A N 19
ATOM 18873 C CA . VAL A 1 46 ? 1.896 -2.109 7.653 1.00 0.00 46 VAL A CA 19
ATOM 18874 C C . VAL A 1 46 ? 2.561 -3.413 8.098 1.00 0.00 46 VAL A C 19
ATOM 18875 O O . VAL A 1 46 ? 2.957 -4.227 7.266 1.00 0.00 46 VAL A O 19
ATOM 18888 N N . GLU A 1 47 ? 2.663 -3.571 9.410 1.00 0.00 47 GLU A N 19
ATOM 18889 C CA . GLU A 1 47 ? 3.273 -4.762 9.975 1.00 0.00 47 GLU A CA 19
ATOM 18890 C C . GLU A 1 47 ? 2.415 -5.992 9.673 1.00 0.00 47 GLU A C 19
ATOM 18891 O O . GLU A 1 47 ? 2.839 -6.884 8.940 1.00 0.00 47 GLU A O 19
ATOM 18903 N N . VAL A 1 48 ? 1.224 -6.001 10.254 1.00 0.00 48 VAL A N 19
ATOM 18904 C CA . VAL A 1 48 ? 0.303 -7.107 10.056 1.00 0.00 48 VAL A CA 19
ATOM 18905 C C . VAL A 1 48 ? 0.339 -7.539 8.588 1.00 0.00 48 VAL A C 19
ATOM 18906 O O . VAL A 1 48 ? 0.556 -8.711 8.288 1.00 0.00 48 VAL A O 19
ATOM 18919 N N . ALA A 1 49 ? 0.123 -6.567 7.714 1.00 0.00 49 ALA A N 19
ATOM 18920 C CA . ALA A 1 49 ? 0.128 -6.832 6.285 1.00 0.00 49 ALA A CA 19
ATOM 18921 C C . ALA A 1 49 ? 1.477 -7.435 5.887 1.00 0.00 49 ALA A C 19
ATOM 18922 O O . ALA A 1 49 ? 1.542 -8.580 5.442 1.00 0.00 49 ALA A O 19
ATOM 18929 N N . LEU A 1 50 ? 2.520 -6.636 6.061 1.00 0.00 50 LEU A N 19
ATOM 18930 C CA . LEU A 1 50 ? 3.863 -7.076 5.725 1.00 0.00 50 LEU A CA 19
ATOM 18931 C C . LEU A 1 50 ? 4.041 -8.533 6.159 1.00 0.00 50 LEU A C 19
ATOM 18932 O O . LEU A 1 50 ? 4.812 -9.275 5.552 1.00 0.00 50 LEU A O 19
ATOM 18948 N N . ALA A 1 51 ? 3.316 -8.898 7.206 1.00 0.00 51 ALA A N 19
ATOM 18949 C CA . ALA A 1 51 ? 3.384 -10.253 7.727 1.00 0.00 51 ALA A CA 19
ATOM 18950 C C . ALA A 1 51 ? 2.709 -11.209 6.742 1.00 0.00 51 ALA A C 19
ATOM 18951 O O . ALA A 1 51 ? 3.318 -12.181 6.299 1.00 0.00 51 ALA A O 19
ATOM 18958 N N . ALA A 1 52 ? 1.459 -10.899 6.428 1.00 0.00 52 ALA A N 19
ATOM 18959 C CA . ALA A 1 52 ? 0.695 -11.719 5.503 1.00 0.00 52 ALA A CA 19
ATOM 18960 C C . ALA A 1 52 ? 1.163 -11.438 4.073 1.00 0.00 52 ALA A C 19
ATOM 18961 O O . ALA A 1 52 ? 0.679 -12.055 3.126 1.00 0.00 52 ALA A O 19
ATOM 18968 N N . ALA A 1 53 ? 2.098 -10.506 3.963 1.00 0.00 53 ALA A N 19
ATOM 18969 C CA . ALA A 1 53 ? 2.636 -10.136 2.665 1.00 0.00 53 ALA A CA 19
ATOM 18970 C C . ALA A 1 53 ? 3.969 -10.854 2.446 1.00 0.00 53 ALA A C 19
ATOM 18971 O O . ALA A 1 53 ? 4.389 -11.057 1.308 1.00 0.00 53 ALA A O 19
ATOM 18978 N N . ASP A 1 54 ? 4.596 -11.220 3.555 1.00 0.00 54 ASP A N 19
ATOM 18979 C CA . ASP A 1 54 ? 5.872 -11.912 3.499 1.00 0.00 54 ASP A CA 19
ATOM 18980 C C . ASP A 1 54 ? 6.989 -10.894 3.257 1.00 0.00 54 ASP A C 19
ATOM 18981 O O . ASP A 1 54 ? 7.883 -11.129 2.446 1.00 0.00 54 ASP A O 19
ATOM 18990 N N . ASP A 1 55 ? 6.901 -9.785 3.977 1.00 0.00 55 ASP A N 19
ATOM 18991 C CA . ASP A 1 55 ? 7.892 -8.730 3.851 1.00 0.00 55 ASP A CA 19
ATOM 18992 C C . ASP A 1 55 ? 7.891 -8.203 2.415 1.00 0.00 55 ASP A C 19
ATOM 18993 O O . ASP A 1 55 ? 8.940 -7.845 1.880 1.00 0.00 55 ASP A O 19
ATOM 19002 N N . ASP A 1 56 ? 6.702 -8.172 1.831 1.00 0.00 56 ASP A N 19
ATOM 19003 C CA . ASP A 1 56 ? 6.551 -7.695 0.467 1.00 0.00 56 ASP A CA 19
ATOM 19004 C C . ASP A 1 56 ? 5.711 -6.416 0.469 1.00 0.00 56 ASP A C 19
ATOM 19005 O O . ASP A 1 56 ? 4.514 -6.456 0.749 1.00 0.00 56 ASP A O 19
ATOM 19014 N N . LEU A 1 57 ? 6.372 -5.312 0.153 1.00 0.00 57 LEU A N 19
ATOM 19015 C CA . LEU A 1 57 ? 5.701 -4.024 0.115 1.00 0.00 57 LEU A CA 19
ATOM 19016 C C . LEU A 1 57 ? 4.622 -4.047 -0.969 1.00 0.00 57 LEU A C 19
ATOM 19017 O O . LEU A 1 57 ? 3.484 -3.649 -0.726 1.00 0.00 57 LEU A O 19
ATOM 19033 N N . THR A 1 58 ? 5.018 -4.518 -2.143 1.00 0.00 58 THR A N 19
ATOM 19034 C CA . THR A 1 58 ? 4.099 -4.598 -3.266 1.00 0.00 58 THR A CA 19
ATOM 19035 C C . THR A 1 58 ? 2.782 -5.245 -2.832 1.00 0.00 58 THR A C 19
ATOM 19036 O O . THR A 1 58 ? 1.706 -4.710 -3.095 1.00 0.00 58 THR A O 19
ATOM 19047 N N . VAL A 1 59 ? 2.910 -6.388 -2.174 1.00 0.00 59 VAL A N 19
ATOM 19048 C CA . VAL A 1 59 ? 1.744 -7.114 -1.700 1.00 0.00 59 VAL A CA 19
ATOM 19049 C C . VAL A 1 59 ? 1.141 -6.377 -0.503 1.00 0.00 59 VAL A C 19
ATOM 19050 O O . VAL A 1 59 ? -0.053 -6.082 -0.488 1.00 0.00 59 VAL A O 19
ATOM 19063 N N . ALA A 1 60 ? 1.994 -6.101 0.472 1.00 0.00 60 ALA A N 19
ATOM 19064 C CA . ALA A 1 60 ? 1.560 -5.404 1.671 1.00 0.00 60 ALA A CA 19
ATOM 19065 C C . ALA A 1 60 ? 0.686 -4.212 1.275 1.00 0.00 60 ALA A C 19
ATOM 19066 O O . ALA A 1 60 ? -0.460 -4.108 1.707 1.00 0.00 60 ALA A O 19
ATOM 19073 N N . VAL A 1 61 ? 1.262 -3.343 0.457 1.00 0.00 61 VAL A N 19
ATOM 19074 C CA . VAL A 1 61 ? 0.550 -2.163 -0.003 1.00 0.00 61 VAL A CA 19
ATOM 19075 C C . VAL A 1 61 ? -0.888 -2.546 -0.358 1.00 0.00 61 VAL A C 19
ATOM 19076 O O . VAL A 1 61 ? -1.836 -1.923 0.117 1.00 0.00 61 VAL A O 19
ATOM 19089 N N . GLU A 1 62 ? -1.005 -3.571 -1.190 1.00 0.00 62 GLU A N 19
ATOM 19090 C CA . GLU A 1 62 ? -2.312 -4.045 -1.615 1.00 0.00 62 GLU A CA 19
ATOM 19091 C C . GLU A 1 62 ? -3.191 -4.338 -0.398 1.00 0.00 62 GLU A C 19
ATOM 19092 O O . GLU A 1 62 ? -4.387 -4.050 -0.408 1.00 0.00 62 GLU A O 19
ATOM 19104 N N . ILE A 1 63 ? -2.565 -4.906 0.622 1.00 0.00 63 ILE A N 19
ATOM 19105 C CA . ILE A 1 63 ? -3.275 -5.241 1.844 1.00 0.00 63 ILE A CA 19
ATOM 19106 C C . ILE A 1 63 ? -3.693 -3.953 2.556 1.00 0.00 63 ILE A C 19
ATOM 19107 O O . ILE A 1 63 ? -4.850 -3.801 2.944 1.00 0.00 63 ILE A O 19
ATOM 19123 N N . LEU A 1 64 ? -2.727 -3.058 2.706 1.00 0.00 64 LEU A N 19
ATOM 19124 C CA . LEU A 1 64 ? -2.980 -1.788 3.364 1.00 0.00 64 LEU A CA 19
ATOM 19125 C C . LEU A 1 64 ? -4.142 -1.079 2.666 1.00 0.00 64 LEU A C 19
ATOM 19126 O O . LEU A 1 64 ? -5.051 -0.574 3.323 1.00 0.00 64 LEU A O 19
ATOM 19142 N N . MET A 1 65 ? -4.075 -1.063 1.343 1.00 0.00 65 MET A N 19
ATOM 19143 C CA . MET A 1 65 ? -5.110 -0.425 0.548 1.00 0.00 65 MET A CA 19
ATOM 19144 C C . MET A 1 65 ? -6.495 -0.960 0.919 1.00 0.00 65 MET A C 19
ATOM 19145 O O . MET A 1 65 ? -7.404 -0.187 1.215 1.00 0.00 65 MET A O 19
ATOM 19159 N N . SER A 1 66 ? -6.611 -2.279 0.891 1.00 0.00 66 SER A N 19
ATOM 19160 C CA . SER A 1 66 ? -7.869 -2.927 1.220 1.00 0.00 66 SER A CA 19
ATOM 19161 C C . SER A 1 66 ? -8.445 -2.328 2.505 1.00 0.00 66 SER A C 19
ATOM 19162 O O . SER A 1 66 ? -9.611 -1.937 2.543 1.00 0.00 66 SER A O 19
ATOM 19170 N N . GLN A 1 67 ? -7.602 -2.276 3.526 1.00 0.00 67 GLN A N 19
ATOM 19171 C CA . GLN A 1 67 ? -8.013 -1.732 4.809 1.00 0.00 67 GLN A CA 19
ATOM 19172 C C . GLN A 1 67 ? -8.398 -0.258 4.661 1.00 0.00 67 GLN A C 19
ATOM 19173 O O . GLN A 1 67 ? -9.501 0.139 5.031 1.00 0.00 67 GLN A O 19
ATOM 19187 N N . SER A 1 68 ? -7.466 0.513 4.120 1.00 0.00 68 SER A N 19
ATOM 19188 C CA . SER A 1 68 ? -7.693 1.933 3.919 1.00 0.00 68 SER A CA 19
ATOM 19189 C C . SER A 1 68 ? -8.306 2.548 5.179 1.00 0.00 68 SER A C 19
ATOM 19190 O O . SER A 1 68 ? -9.523 2.522 5.358 1.00 0.00 68 SER A O 19
ATOM 19198 N N . GLY A 1 69 ? -7.435 3.087 6.020 1.00 0.00 69 GLY A N 19
ATOM 19199 C CA . GLY A 1 69 ? -7.876 3.708 7.258 1.00 0.00 69 GLY A CA 19
ATOM 19200 C C . GLY A 1 69 ? -8.613 2.701 8.143 1.00 0.00 69 GLY A C 19
ATOM 19201 O O . GLY A 1 69 ? -8.981 1.620 7.687 1.00 0.00 69 GLY A O 19
ATOM 19205 N N . PRO A 1 70 ? -8.813 3.103 9.427 1.00 0.00 70 PRO A N 19
ATOM 19206 C CA . PRO A 1 70 ? -9.499 2.249 10.381 1.00 0.00 70 PRO A CA 19
ATOM 19207 C C . PRO A 1 70 ? -11.006 2.232 10.116 1.00 0.00 70 PRO A C 19
ATOM 19208 O O . PRO A 1 70 ? -11.614 1.166 10.035 1.00 0.00 70 PRO A O 19
ATOM 19219 N N . SER A 1 71 ? -11.566 3.426 9.988 1.00 0.00 71 SER A N 19
ATOM 19220 C CA . SER A 1 71 ? -12.990 3.562 9.733 1.00 0.00 71 SER A CA 19
ATOM 19221 C C . SER A 1 71 ? -13.237 3.763 8.237 1.00 0.00 71 SER A C 19
ATOM 19222 O O . SER A 1 71 ? -13.938 2.972 7.608 1.00 0.00 71 SER A O 19
ATOM 19230 N N . SER A 1 72 ? -12.648 4.827 7.710 1.00 0.00 72 SER A N 19
ATOM 19231 C CA . SER A 1 72 ? -12.796 5.142 6.299 1.00 0.00 72 SER A CA 19
ATOM 19232 C C . SER A 1 72 ? -11.469 5.654 5.736 1.00 0.00 72 SER A C 19
ATOM 19233 O O . SER A 1 72 ? -10.595 6.081 6.488 1.00 0.00 72 SER A O 19
ATOM 19241 N N . GLY A 1 73 ? -11.361 5.595 4.417 1.00 0.00 73 GLY A N 19
ATOM 19242 C CA . GLY A 1 73 ? -10.155 6.047 3.744 1.00 0.00 73 GLY A CA 19
ATOM 19243 C C . GLY A 1 73 ? -10.346 6.059 2.226 1.00 0.00 73 GLY A C 19
ATOM 19244 O O . GLY A 1 73 ? -11.158 6.822 1.704 1.00 0.00 73 GLY A O 19
ATOM 19248 N N . GLY A 1 1 ? -0.758 -36.813 1.488 1.00 0.00 1 GLY A N 20
ATOM 19249 C CA . GLY A 1 1 ? -1.839 -36.815 0.517 1.00 0.00 1 GLY A CA 20
ATOM 19250 C C . GLY A 1 1 ? -2.817 -35.669 0.783 1.00 0.00 1 GLY A C 20
ATOM 19251 O O . GLY A 1 1 ? -3.830 -35.855 1.456 1.00 0.00 1 GLY A O 20
ATOM 19255 N N . SER A 1 2 ? -2.480 -34.508 0.241 1.00 0.00 2 SER A N 20
ATOM 19256 C CA . SER A 1 2 ? -3.315 -33.331 0.411 1.00 0.00 2 SER A CA 20
ATOM 19257 C C . SER A 1 2 ? -4.355 -33.262 -0.709 1.00 0.00 2 SER A C 20
ATOM 19258 O O . SER A 1 2 ? -4.028 -33.457 -1.879 1.00 0.00 2 SER A O 20
ATOM 19266 N N . SER A 1 3 ? -5.588 -32.983 -0.312 1.00 0.00 3 SER A N 20
ATOM 19267 C CA . SER A 1 3 ? -6.678 -32.886 -1.268 1.00 0.00 3 SER A CA 20
ATOM 19268 C C . SER A 1 3 ? -6.890 -31.426 -1.673 1.00 0.00 3 SER A C 20
ATOM 19269 O O . SER A 1 3 ? -7.430 -31.146 -2.742 1.00 0.00 3 SER A O 20
ATOM 19277 N N . GLY A 1 4 ? -6.454 -30.532 -0.797 1.00 0.00 4 GLY A N 20
ATOM 19278 C CA . GLY A 1 4 ? -6.588 -29.108 -1.050 1.00 0.00 4 GLY A CA 20
ATOM 19279 C C . GLY A 1 4 ? -8.051 -28.670 -0.953 1.00 0.00 4 GLY A C 20
ATOM 19280 O O . GLY A 1 4 ? -8.954 -29.504 -0.957 1.00 0.00 4 GLY A O 20
ATOM 19284 N N . SER A 1 5 ? -8.239 -27.361 -0.866 1.00 0.00 5 SER A N 20
ATOM 19285 C CA . SER A 1 5 ? -9.576 -26.802 -0.768 1.00 0.00 5 SER A CA 20
ATOM 19286 C C . SER A 1 5 ? -10.112 -26.477 -2.164 1.00 0.00 5 SER A C 20
ATOM 19287 O O . SER A 1 5 ? -9.567 -25.620 -2.858 1.00 0.00 5 SER A O 20
ATOM 19295 N N . SER A 1 6 ? -11.173 -27.179 -2.534 1.00 0.00 6 SER A N 20
ATOM 19296 C CA . SER A 1 6 ? -11.788 -26.976 -3.835 1.00 0.00 6 SER A CA 20
ATOM 19297 C C . SER A 1 6 ? -12.270 -25.530 -3.965 1.00 0.00 6 SER A C 20
ATOM 19298 O O . SER A 1 6 ? -13.141 -25.092 -3.215 1.00 0.00 6 SER A O 20
ATOM 19306 N N . GLY A 1 7 ? -11.683 -24.828 -4.924 1.00 0.00 7 GLY A N 20
ATOM 19307 C CA . GLY A 1 7 ? -12.042 -23.441 -5.162 1.00 0.00 7 GLY A CA 20
ATOM 19308 C C . GLY A 1 7 ? -12.519 -23.238 -6.602 1.00 0.00 7 GLY A C 20
ATOM 19309 O O . GLY A 1 7 ? -13.685 -23.477 -6.913 1.00 0.00 7 GLY A O 20
ATOM 19313 N N . SER A 1 8 ? -11.593 -22.798 -7.442 1.00 0.00 8 SER A N 20
ATOM 19314 C CA . SER A 1 8 ? -11.904 -22.560 -8.841 1.00 0.00 8 SER A CA 20
ATOM 19315 C C . SER A 1 8 ? -11.543 -23.792 -9.674 1.00 0.00 8 SER A C 20
ATOM 19316 O O . SER A 1 8 ? -12.405 -24.380 -10.325 1.00 0.00 8 SER A O 20
ATOM 19324 N N . ARG A 1 9 ? -10.266 -24.145 -9.627 1.00 0.00 9 ARG A N 20
ATOM 19325 C CA . ARG A 1 9 ? -9.780 -25.295 -10.370 1.00 0.00 9 ARG A CA 20
ATOM 19326 C C . ARG A 1 9 ? -8.409 -25.724 -9.845 1.00 0.00 9 ARG A C 20
ATOM 19327 O O . ARG A 1 9 ? -7.392 -25.126 -10.193 1.00 0.00 9 ARG A O 20
ATOM 19348 N N . GLN A 1 10 ? -8.424 -26.758 -9.016 1.00 0.00 10 GLN A N 20
ATOM 19349 C CA . GLN A 1 10 ? -7.194 -27.274 -8.440 1.00 0.00 10 GLN A CA 20
ATOM 19350 C C . GLN A 1 10 ? -6.565 -26.233 -7.512 1.00 0.00 10 GLN A C 20
ATOM 19351 O O . GLN A 1 10 ? -6.638 -25.034 -7.777 1.00 0.00 10 GLN A O 20
ATOM 19365 N N . ALA A 1 11 ? -5.961 -26.730 -6.442 1.00 0.00 11 ALA A N 20
ATOM 19366 C CA . ALA A 1 11 ? -5.320 -25.858 -5.473 1.00 0.00 11 ALA A CA 20
ATOM 19367 C C . ALA A 1 11 ? -3.818 -26.150 -5.445 1.00 0.00 11 ALA A C 20
ATOM 19368 O O . ALA A 1 11 ? -3.406 -27.273 -5.159 1.00 0.00 11 ALA A O 20
ATOM 19375 N N . PRO A 1 12 ? -3.021 -25.093 -5.754 1.00 0.00 12 PRO A N 20
ATOM 19376 C CA . PRO A 1 12 ? -1.574 -25.226 -5.768 1.00 0.00 12 PRO A CA 20
ATOM 19377 C C . PRO A 1 12 ? -1.015 -25.275 -4.344 1.00 0.00 12 PRO A C 20
ATOM 19378 O O . PRO A 1 12 ? -1.710 -24.934 -3.388 1.00 0.00 12 PRO A O 20
ATOM 19389 N N . ILE A 1 13 ? 0.236 -25.702 -4.248 1.00 0.00 13 ILE A N 20
ATOM 19390 C CA . ILE A 1 13 ? 0.896 -25.800 -2.958 1.00 0.00 13 ILE A CA 20
ATOM 19391 C C . ILE A 1 13 ? 1.861 -24.625 -2.793 1.00 0.00 13 ILE A C 20
ATOM 19392 O O . ILE A 1 13 ? 2.899 -24.572 -3.450 1.00 0.00 13 ILE A O 20
ATOM 19408 N N . ALA A 1 14 ? 1.484 -23.711 -1.910 1.00 0.00 14 ALA A N 20
ATOM 19409 C CA . ALA A 1 14 ? 2.304 -22.539 -1.650 1.00 0.00 14 ALA A CA 20
ATOM 19410 C C . ALA A 1 14 ? 2.290 -22.235 -0.151 1.00 0.00 14 ALA A C 20
ATOM 19411 O O . ALA A 1 14 ? 1.674 -21.263 0.284 1.00 0.00 14 ALA A O 20
ATOM 19418 N N . ASN A 1 15 ? 2.977 -23.085 0.599 1.00 0.00 15 ASN A N 20
ATOM 19419 C CA . ASN A 1 15 ? 3.052 -22.920 2.040 1.00 0.00 15 ASN A CA 20
ATOM 19420 C C . ASN A 1 15 ? 4.438 -22.392 2.417 1.00 0.00 15 ASN A C 20
ATOM 19421 O O . ASN A 1 15 ? 5.391 -22.539 1.654 1.00 0.00 15 ASN A O 20
ATOM 19432 N N . ALA A 1 16 ? 4.506 -21.788 3.595 1.00 0.00 16 ALA A N 20
ATOM 19433 C CA . ALA A 1 16 ? 5.759 -21.238 4.083 1.00 0.00 16 ALA A CA 20
ATOM 19434 C C . ALA A 1 16 ? 6.737 -22.380 4.365 1.00 0.00 16 ALA A C 20
ATOM 19435 O O . ALA A 1 16 ? 6.468 -23.240 5.203 1.00 0.00 16 ALA A O 20
ATOM 19442 N N . ALA A 1 17 ? 7.852 -22.352 3.650 1.00 0.00 17 ALA A N 20
ATOM 19443 C CA . ALA A 1 17 ? 8.871 -23.375 3.814 1.00 0.00 17 ALA A CA 20
ATOM 19444 C C . ALA A 1 17 ? 10.050 -22.793 4.598 1.00 0.00 17 ALA A C 20
ATOM 19445 O O . ALA A 1 17 ? 10.353 -21.607 4.480 1.00 0.00 17 ALA A O 20
ATOM 19452 N N . VAL A 1 18 ? 10.682 -23.656 5.380 1.00 0.00 18 VAL A N 20
ATOM 19453 C CA . VAL A 1 18 ? 11.820 -23.242 6.183 1.00 0.00 18 VAL A CA 20
ATOM 19454 C C . VAL A 1 18 ? 13.074 -23.214 5.307 1.00 0.00 18 VAL A C 20
ATOM 19455 O O . VAL A 1 18 ? 13.507 -24.249 4.802 1.00 0.00 18 VAL A O 20
ATOM 19468 N N . LEU A 1 19 ? 13.622 -22.017 5.152 1.00 0.00 19 LEU A N 20
ATOM 19469 C CA . LEU A 1 19 ? 14.817 -21.840 4.345 1.00 0.00 19 LEU A CA 20
ATOM 19470 C C . LEU A 1 19 ? 16.038 -21.750 5.263 1.00 0.00 19 LEU A C 20
ATOM 19471 O O . LEU A 1 19 ? 15.946 -21.233 6.375 1.00 0.00 19 LEU A O 20
ATOM 19487 N N . PRO A 1 20 ? 17.183 -22.275 4.749 1.00 0.00 20 PRO A N 20
ATOM 19488 C CA . PRO A 1 20 ? 18.421 -22.258 5.510 1.00 0.00 20 PRO A CA 20
ATOM 19489 C C . PRO A 1 20 ? 19.032 -20.856 5.532 1.00 0.00 20 PRO A C 20
ATOM 19490 O O . PRO A 1 20 ? 18.466 -19.919 4.970 1.00 0.00 20 PRO A O 20
ATOM 19501 N N . GLN A 1 21 ? 20.180 -20.755 6.186 1.00 0.00 21 GLN A N 20
ATOM 19502 C CA . GLN A 1 21 ? 20.874 -19.483 6.289 1.00 0.00 21 GLN A CA 20
ATOM 19503 C C . GLN A 1 21 ? 20.998 -18.833 4.909 1.00 0.00 21 GLN A C 20
ATOM 19504 O O . GLN A 1 21 ? 21.650 -19.377 4.019 1.00 0.00 21 GLN A O 20
ATOM 19518 N N . SER A 1 22 ? 20.361 -17.679 4.774 1.00 0.00 22 SER A N 20
ATOM 19519 C CA . SER A 1 22 ? 20.392 -16.950 3.518 1.00 0.00 22 SER A CA 20
ATOM 19520 C C . SER A 1 22 ? 20.125 -15.464 3.769 1.00 0.00 22 SER A C 20
ATOM 19521 O O . SER A 1 22 ? 19.014 -14.984 3.551 1.00 0.00 22 SER A O 20
ATOM 19529 N N . GLN A 1 23 ? 21.163 -14.778 4.224 1.00 0.00 23 GLN A N 20
ATOM 19530 C CA . GLN A 1 23 ? 21.055 -13.357 4.507 1.00 0.00 23 GLN A CA 20
ATOM 19531 C C . GLN A 1 23 ? 20.267 -13.131 5.799 1.00 0.00 23 GLN A C 20
ATOM 19532 O O . GLN A 1 23 ? 20.767 -12.509 6.735 1.00 0.00 23 GLN A O 20
ATOM 19546 N N . GLY A 1 24 ? 19.048 -13.650 5.810 1.00 0.00 24 GLY A N 20
ATOM 19547 C CA . GLY A 1 24 ? 18.186 -13.513 6.972 1.00 0.00 24 GLY A CA 20
ATOM 19548 C C . GLY A 1 24 ? 17.251 -12.311 6.822 1.00 0.00 24 GLY A C 20
ATOM 19549 O O . GLY A 1 24 ? 17.469 -11.270 7.440 1.00 0.00 24 GLY A O 20
ATOM 19553 N N . ARG A 1 25 ? 16.230 -12.495 5.998 1.00 0.00 25 ARG A N 20
ATOM 19554 C CA . ARG A 1 25 ? 15.261 -11.439 5.760 1.00 0.00 25 ARG A CA 20
ATOM 19555 C C . ARG A 1 25 ? 14.529 -11.088 7.057 1.00 0.00 25 ARG A C 20
ATOM 19556 O O . ARG A 1 25 ? 14.369 -11.936 7.933 1.00 0.00 25 ARG A O 20
ATOM 19577 N N . VAL A 1 26 ? 14.103 -9.836 7.138 1.00 0.00 26 VAL A N 20
ATOM 19578 C CA . VAL A 1 26 ? 13.391 -9.363 8.313 1.00 0.00 26 VAL A CA 20
ATOM 19579 C C . VAL A 1 26 ? 11.997 -8.885 7.901 1.00 0.00 26 VAL A C 20
ATOM 19580 O O . VAL A 1 26 ? 11.787 -8.483 6.758 1.00 0.00 26 VAL A O 20
ATOM 19593 N N . ALA A 1 27 ? 11.080 -8.946 8.856 1.00 0.00 27 ALA A N 20
ATOM 19594 C CA . ALA A 1 27 ? 9.711 -8.525 8.607 1.00 0.00 27 ALA A CA 20
ATOM 19595 C C . ALA A 1 27 ? 9.424 -7.246 9.395 1.00 0.00 27 ALA A C 20
ATOM 19596 O O . ALA A 1 27 ? 9.963 -7.050 10.484 1.00 0.00 27 ALA A O 20
ATOM 19603 N N . ALA A 1 28 ? 8.577 -6.409 8.815 1.00 0.00 28 ALA A N 20
ATOM 19604 C CA . ALA A 1 28 ? 8.212 -5.154 9.450 1.00 0.00 28 ALA A CA 20
ATOM 19605 C C . ALA A 1 28 ? 9.468 -4.302 9.645 1.00 0.00 28 ALA A C 20
ATOM 19606 O O . ALA A 1 28 ? 10.081 -4.328 10.711 1.00 0.00 28 ALA A O 20
ATOM 19613 N N . SER A 1 29 ? 9.813 -3.566 8.599 1.00 0.00 29 SER A N 20
ATOM 19614 C CA . SER A 1 29 ? 10.984 -2.708 8.641 1.00 0.00 29 SER A CA 20
ATOM 19615 C C . SER A 1 29 ? 10.560 -1.239 8.581 1.00 0.00 29 SER A C 20
ATOM 19616 O O . SER A 1 29 ? 9.748 -0.858 7.738 1.00 0.00 29 SER A O 20
ATOM 19624 N N . GLU A 1 30 ? 11.127 -0.454 9.485 1.00 0.00 30 GLU A N 20
ATOM 19625 C CA . GLU A 1 30 ? 10.817 0.964 9.545 1.00 0.00 30 GLU A CA 20
ATOM 19626 C C . GLU A 1 30 ? 10.653 1.532 8.134 1.00 0.00 30 GLU A C 20
ATOM 19627 O O . GLU A 1 30 ? 9.648 2.174 7.832 1.00 0.00 30 GLU A O 20
ATOM 19639 N N . GLU A 1 31 ? 11.656 1.274 7.307 1.00 0.00 31 GLU A N 20
ATOM 19640 C CA . GLU A 1 31 ? 11.636 1.752 5.935 1.00 0.00 31 GLU A CA 20
ATOM 19641 C C . GLU A 1 31 ? 10.244 1.565 5.328 1.00 0.00 31 GLU A C 20
ATOM 19642 O O . GLU A 1 31 ? 9.656 2.514 4.811 1.00 0.00 31 GLU A O 20
ATOM 19654 N N . GLN A 1 32 ? 9.757 0.336 5.412 1.00 0.00 32 GLN A N 20
ATOM 19655 C CA . GLN A 1 32 ? 8.445 0.012 4.877 1.00 0.00 32 GLN A CA 20
ATOM 19656 C C . GLN A 1 32 ? 7.358 0.762 5.649 1.00 0.00 32 GLN A C 20
ATOM 19657 O O . GLN A 1 32 ? 6.594 1.530 5.066 1.00 0.00 32 GLN A O 20
ATOM 19671 N N . ILE A 1 33 ? 7.322 0.514 6.951 1.00 0.00 33 ILE A N 20
ATOM 19672 C CA . ILE A 1 33 ? 6.341 1.157 7.808 1.00 0.00 33 ILE A CA 20
ATOM 19673 C C . ILE A 1 33 ? 6.229 2.635 7.429 1.00 0.00 33 ILE A C 20
ATOM 19674 O O . ILE A 1 33 ? 5.128 3.181 7.367 1.00 0.00 33 ILE A O 20
ATOM 19690 N N . GLN A 1 34 ? 7.382 3.240 7.186 1.00 0.00 34 GLN A N 20
ATOM 19691 C CA . GLN A 1 34 ? 7.426 4.644 6.815 1.00 0.00 34 GLN A CA 20
ATOM 19692 C C . GLN A 1 34 ? 6.963 4.825 5.368 1.00 0.00 34 GLN A C 20
ATOM 19693 O O . GLN A 1 34 ? 6.243 5.773 5.057 1.00 0.00 34 GLN A O 20
ATOM 19707 N N . LYS A 1 35 ? 7.396 3.902 4.521 1.00 0.00 35 LYS A N 20
ATOM 19708 C CA . LYS A 1 35 ? 7.034 3.948 3.115 1.00 0.00 35 LYS A CA 20
ATOM 19709 C C . LYS A 1 35 ? 5.514 3.846 2.980 1.00 0.00 35 LYS A C 20
ATOM 19710 O O . LYS A 1 35 ? 4.939 4.342 2.012 1.00 0.00 35 LYS A O 20
ATOM 19729 N N . LEU A 1 36 ? 4.906 3.200 3.964 1.00 0.00 36 LEU A N 20
ATOM 19730 C CA . LEU A 1 36 ? 3.463 3.027 3.967 1.00 0.00 36 LEU A CA 20
ATOM 19731 C C . LEU A 1 36 ? 2.824 4.129 4.814 1.00 0.00 36 LEU A C 20
ATOM 19732 O O . LEU A 1 36 ? 1.913 4.818 4.358 1.00 0.00 36 LEU A O 20
ATOM 19748 N N . VAL A 1 37 ? 3.326 4.261 6.033 1.00 0.00 37 VAL A N 20
ATOM 19749 C CA . VAL A 1 37 ? 2.815 5.267 6.948 1.00 0.00 37 VAL A CA 20
ATOM 19750 C C . VAL A 1 37 ? 2.778 6.623 6.240 1.00 0.00 37 VAL A C 20
ATOM 19751 O O . VAL A 1 37 ? 1.883 7.430 6.483 1.00 0.00 37 VAL A O 20
ATOM 19764 N N . ALA A 1 38 ? 3.762 6.831 5.377 1.00 0.00 38 ALA A N 20
ATOM 19765 C CA . ALA A 1 38 ? 3.854 8.075 4.632 1.00 0.00 38 ALA A CA 20
ATOM 19766 C C . ALA A 1 38 ? 2.655 8.188 3.688 1.00 0.00 38 ALA A C 20
ATOM 19767 O O . ALA A 1 38 ? 2.176 9.288 3.416 1.00 0.00 38 ALA A O 20
ATOM 19774 N N . MET A 1 39 ? 2.204 7.036 3.215 1.00 0.00 39 MET A N 20
ATOM 19775 C CA . MET A 1 39 ? 1.070 6.992 2.307 1.00 0.00 39 MET A CA 20
ATOM 19776 C C . MET A 1 39 ? -0.239 7.257 3.053 1.00 0.00 39 MET A C 20
ATOM 19777 O O . MET A 1 39 ? -1.204 7.744 2.466 1.00 0.00 39 MET A O 20
ATOM 19791 N N . GLY A 1 40 ? -0.231 6.924 4.335 1.00 0.00 40 GLY A N 20
ATOM 19792 C CA . GLY A 1 40 ? -1.406 7.120 5.167 1.00 0.00 40 GLY A CA 20
ATOM 19793 C C . GLY A 1 40 ? -1.902 5.790 5.737 1.00 0.00 40 GLY A C 20
ATOM 19794 O O . GLY A 1 40 ? -3.076 5.449 5.596 1.00 0.00 40 GLY A O 20
ATOM 19798 N N . PHE A 1 41 ? -0.984 5.074 6.369 1.00 0.00 41 PHE A N 20
ATOM 19799 C CA . PHE A 1 41 ? -1.313 3.789 6.961 1.00 0.00 41 PHE A CA 20
ATOM 19800 C C . PHE A 1 41 ? -0.762 3.683 8.385 1.00 0.00 41 PHE A C 20
ATOM 19801 O O . PHE A 1 41 ? 0.272 4.270 8.699 1.00 0.00 41 PHE A O 20
ATOM 19818 N N . ASP A 1 42 ? -1.478 2.931 9.208 1.00 0.00 42 ASP A N 20
ATOM 19819 C CA . ASP A 1 42 ? -1.073 2.741 10.590 1.00 0.00 42 ASP A CA 20
ATOM 19820 C C . ASP A 1 42 ? 0.135 1.803 10.640 1.00 0.00 42 ASP A C 20
ATOM 19821 O O . ASP A 1 42 ? 0.132 0.747 10.009 1.00 0.00 42 ASP A O 20
ATOM 19830 N N . ARG A 1 43 ? 1.140 2.224 11.395 1.00 0.00 43 ARG A N 20
ATOM 19831 C CA . ARG A 1 43 ? 2.352 1.435 11.534 1.00 0.00 43 ARG A CA 20
ATOM 19832 C C . ARG A 1 43 ? 2.010 -0.055 11.613 1.00 0.00 43 ARG A C 20
ATOM 19833 O O . ARG A 1 43 ? 2.671 -0.881 10.986 1.00 0.00 43 ARG A O 20
ATOM 19854 N N . THR A 1 44 ? 0.977 -0.352 12.388 1.00 0.00 44 THR A N 20
ATOM 19855 C CA . THR A 1 44 ? 0.540 -1.727 12.557 1.00 0.00 44 THR A CA 20
ATOM 19856 C C . THR A 1 44 ? 0.038 -2.294 11.228 1.00 0.00 44 THR A C 20
ATOM 19857 O O . THR A 1 44 ? 0.593 -3.264 10.714 1.00 0.00 44 THR A O 20
ATOM 19868 N N . GLN A 1 45 ? -1.006 -1.664 10.709 1.00 0.00 45 GLN A N 20
ATOM 19869 C CA . GLN A 1 45 ? -1.589 -2.094 9.449 1.00 0.00 45 GLN A CA 20
ATOM 19870 C C . GLN A 1 45 ? -0.488 -2.487 8.462 1.00 0.00 45 GLN A C 20
ATOM 19871 O O . GLN A 1 45 ? -0.684 -3.368 7.627 1.00 0.00 45 GLN A O 20
ATOM 19885 N N . VAL A 1 46 ? 0.645 -1.814 8.590 1.00 0.00 46 VAL A N 20
ATOM 19886 C CA . VAL A 1 46 ? 1.778 -2.081 7.720 1.00 0.00 46 VAL A CA 20
ATOM 19887 C C . VAL A 1 46 ? 2.412 -3.417 8.111 1.00 0.00 46 VAL A C 20
ATOM 19888 O O . VAL A 1 46 ? 2.553 -4.310 7.277 1.00 0.00 46 VAL A O 20
ATOM 19901 N N . GLU A 1 47 ? 2.778 -3.512 9.381 1.00 0.00 47 GLU A N 20
ATOM 19902 C CA . GLU A 1 47 ? 3.394 -4.724 9.893 1.00 0.00 47 GLU A CA 20
ATOM 19903 C C . GLU A 1 47 ? 2.490 -5.930 9.634 1.00 0.00 47 GLU A C 20
ATOM 19904 O O . GLU A 1 47 ? 2.908 -6.901 9.004 1.00 0.00 47 GLU A O 20
ATOM 19916 N N . VAL A 1 48 ? 1.266 -5.830 10.132 1.00 0.00 48 VAL A N 20
ATOM 19917 C CA . VAL A 1 48 ? 0.299 -6.901 9.962 1.00 0.00 48 VAL A CA 20
ATOM 19918 C C . VAL A 1 48 ? 0.363 -7.417 8.523 1.00 0.00 48 VAL A C 20
ATOM 19919 O O . VAL A 1 48 ? 0.697 -8.578 8.291 1.00 0.00 48 VAL A O 20
ATOM 19932 N N . ALA A 1 49 ? 0.038 -6.529 7.595 1.00 0.00 49 ALA A N 20
ATOM 19933 C CA . ALA A 1 49 ? 0.055 -6.880 6.185 1.00 0.00 49 ALA A CA 20
ATOM 19934 C C . ALA A 1 49 ? 1.417 -7.479 5.829 1.00 0.00 49 ALA A C 20
ATOM 19935 O O . ALA A 1 49 ? 1.507 -8.649 5.461 1.00 0.00 49 ALA A O 20
ATOM 19942 N N . LEU A 1 50 ? 2.442 -6.649 5.951 1.00 0.00 50 LEU A N 20
ATOM 19943 C CA . LEU A 1 50 ? 3.796 -7.082 5.647 1.00 0.00 50 LEU A CA 20
ATOM 19944 C C . LEU A 1 50 ? 3.990 -8.518 6.138 1.00 0.00 50 LEU A C 20
ATOM 19945 O O . LEU A 1 50 ? 4.755 -9.281 5.551 1.00 0.00 50 LEU A O 20
ATOM 19961 N N . ALA A 1 51 ? 3.283 -8.843 7.211 1.00 0.00 51 ALA A N 20
ATOM 19962 C CA . ALA A 1 51 ? 3.368 -10.174 7.788 1.00 0.00 51 ALA A CA 20
ATOM 19963 C C . ALA A 1 51 ? 2.810 -11.193 6.793 1.00 0.00 51 ALA A C 20
ATOM 19964 O O . ALA A 1 51 ? 3.492 -12.149 6.429 1.00 0.00 51 ALA A O 20
ATOM 19971 N N . ALA A 1 52 ? 1.573 -10.954 6.381 1.00 0.00 52 ALA A N 20
ATOM 19972 C CA . ALA A 1 52 ? 0.915 -11.839 5.436 1.00 0.00 52 ALA A CA 20
ATOM 19973 C C . ALA A 1 52 ? 1.504 -11.617 4.041 1.00 0.00 52 ALA A C 20
ATOM 19974 O O . ALA A 1 52 ? 1.395 -12.481 3.172 1.00 0.00 52 ALA A O 20
ATOM 19981 N N . ALA A 1 53 ? 2.115 -10.454 3.870 1.00 0.00 53 ALA A N 20
ATOM 19982 C CA . ALA A 1 53 ? 2.721 -10.107 2.596 1.00 0.00 53 ALA A CA 20
ATOM 19983 C C . ALA A 1 53 ? 4.032 -10.879 2.432 1.00 0.00 53 ALA A C 20
ATOM 19984 O O . ALA A 1 53 ? 4.512 -11.064 1.315 1.00 0.00 53 ALA A O 20
ATOM 19991 N N . ASP A 1 54 ? 4.573 -11.309 3.563 1.00 0.00 54 ASP A N 20
ATOM 19992 C CA . ASP A 1 54 ? 5.818 -12.057 3.559 1.00 0.00 54 ASP A CA 20
ATOM 19993 C C . ASP A 1 54 ? 6.980 -11.104 3.270 1.00 0.00 54 ASP A C 20
ATOM 19994 O O . ASP A 1 54 ? 7.863 -11.419 2.474 1.00 0.00 54 ASP A O 20
ATOM 20003 N N . ASP A 1 55 ? 6.941 -9.957 3.933 1.00 0.00 55 ASP A N 20
ATOM 20004 C CA . ASP A 1 55 ? 7.979 -8.956 3.757 1.00 0.00 55 ASP A CA 20
ATOM 20005 C C . ASP A 1 55 ? 7.909 -8.400 2.333 1.00 0.00 55 ASP A C 20
ATOM 20006 O O . ASP A 1 55 ? 8.923 -7.980 1.777 1.00 0.00 55 ASP A O 20
ATOM 20015 N N . ASP A 1 56 ? 6.703 -8.413 1.786 1.00 0.00 56 ASP A N 20
ATOM 20016 C CA . ASP A 1 56 ? 6.488 -7.915 0.438 1.00 0.00 56 ASP A CA 20
ATOM 20017 C C . ASP A 1 56 ? 5.702 -6.604 0.503 1.00 0.00 56 ASP A C 20
ATOM 20018 O O . ASP A 1 56 ? 4.490 -6.612 0.713 1.00 0.00 56 ASP A O 20
ATOM 20027 N N . LEU A 1 57 ? 6.425 -5.509 0.319 1.00 0.00 57 LEU A N 20
ATOM 20028 C CA . LEU A 1 57 ? 5.811 -4.192 0.354 1.00 0.00 57 LEU A CA 20
ATOM 20029 C C . LEU A 1 57 ? 4.726 -4.111 -0.723 1.00 0.00 57 LEU A C 20
ATOM 20030 O O . LEU A 1 57 ? 3.552 -3.917 -0.413 1.00 0.00 57 LEU A O 20
ATOM 20046 N N . THR A 1 58 ? 5.159 -4.264 -1.966 1.00 0.00 58 THR A N 20
ATOM 20047 C CA . THR A 1 58 ? 4.240 -4.210 -3.090 1.00 0.00 58 THR A CA 20
ATOM 20048 C C . THR A 1 58 ? 2.912 -4.878 -2.726 1.00 0.00 58 THR A C 20
ATOM 20049 O O . THR A 1 58 ? 1.845 -4.308 -2.947 1.00 0.00 58 THR A O 20
ATOM 20060 N N . VAL A 1 59 ? 3.022 -6.078 -2.174 1.00 0.00 59 VAL A N 20
ATOM 20061 C CA . VAL A 1 59 ? 1.843 -6.829 -1.777 1.00 0.00 59 VAL A CA 20
ATOM 20062 C C . VAL A 1 59 ? 1.173 -6.130 -0.593 1.00 0.00 59 VAL A C 20
ATOM 20063 O O . VAL A 1 59 ? -0.019 -5.831 -0.638 1.00 0.00 59 VAL A O 20
ATOM 20076 N N . ALA A 1 60 ? 1.968 -5.890 0.439 1.00 0.00 60 ALA A N 20
ATOM 20077 C CA . ALA A 1 60 ? 1.467 -5.232 1.633 1.00 0.00 60 ALA A CA 20
ATOM 20078 C C . ALA A 1 60 ? 0.540 -4.085 1.227 1.00 0.00 60 ALA A C 20
ATOM 20079 O O . ALA A 1 60 ? -0.614 -4.034 1.650 1.00 0.00 60 ALA A O 20
ATOM 20086 N N . VAL A 1 61 ? 1.079 -3.191 0.411 1.00 0.00 61 VAL A N 20
ATOM 20087 C CA . VAL A 1 61 ? 0.315 -2.048 -0.057 1.00 0.00 61 VAL A CA 20
ATOM 20088 C C . VAL A 1 61 ? -1.101 -2.500 -0.418 1.00 0.00 61 VAL A C 20
ATOM 20089 O O . VAL A 1 61 ? -2.078 -1.980 0.119 1.00 0.00 61 VAL A O 20
ATOM 20102 N N . GLU A 1 62 ? -1.168 -3.463 -1.325 1.00 0.00 62 GLU A N 20
ATOM 20103 C CA . GLU A 1 62 ? -2.449 -3.991 -1.764 1.00 0.00 62 GLU A CA 20
ATOM 20104 C C . GLU A 1 62 ? -3.327 -4.326 -0.556 1.00 0.00 62 GLU A C 20
ATOM 20105 O O . GLU A 1 62 ? -4.532 -4.084 -0.574 1.00 0.00 62 GLU A O 20
ATOM 20117 N N . ILE A 1 63 ? -2.687 -4.878 0.465 1.00 0.00 63 ILE A N 20
ATOM 20118 C CA . ILE A 1 63 ? -3.395 -5.248 1.679 1.00 0.00 63 ILE A CA 20
ATOM 20119 C C . ILE A 1 63 ? -3.820 -3.981 2.423 1.00 0.00 63 ILE A C 20
ATOM 20120 O O . ILE A 1 63 ? -4.981 -3.841 2.804 1.00 0.00 63 ILE A O 20
ATOM 20136 N N . LEU A 1 64 ? -2.857 -3.090 2.607 1.00 0.00 64 LEU A N 20
ATOM 20137 C CA . LEU A 1 64 ? -3.118 -1.839 3.299 1.00 0.00 64 LEU A CA 20
ATOM 20138 C C . LEU A 1 64 ? -4.282 -1.117 2.617 1.00 0.00 64 LEU A C 20
ATOM 20139 O O . LEU A 1 64 ? -5.188 -0.623 3.287 1.00 0.00 64 LEU A O 20
ATOM 20155 N N . MET A 1 65 ? -4.220 -1.079 1.295 1.00 0.00 65 MET A N 20
ATOM 20156 C CA . MET A 1 65 ? -5.257 -0.426 0.515 1.00 0.00 65 MET A CA 20
ATOM 20157 C C . MET A 1 65 ? -6.629 -1.039 0.804 1.00 0.00 65 MET A C 20
ATOM 20158 O O . MET A 1 65 ? -7.613 -0.320 0.969 1.00 0.00 65 MET A O 20
ATOM 20172 N N . SER A 1 66 ? -6.650 -2.363 0.856 1.00 0.00 66 SER A N 20
ATOM 20173 C CA . SER A 1 66 ? -7.884 -3.082 1.123 1.00 0.00 66 SER A CA 20
ATOM 20174 C C . SER A 1 66 ? -7.763 -3.863 2.433 1.00 0.00 66 SER A C 20
ATOM 20175 O O . SER A 1 66 ? -8.008 -5.068 2.466 1.00 0.00 66 SER A O 20
ATOM 20183 N N . GLN A 1 67 ? -7.384 -3.146 3.480 1.00 0.00 67 GLN A N 20
ATOM 20184 C CA . GLN A 1 67 ? -7.227 -3.757 4.789 1.00 0.00 67 GLN A CA 20
ATOM 20185 C C . GLN A 1 67 ? -8.535 -3.665 5.577 1.00 0.00 67 GLN A C 20
ATOM 20186 O O . GLN A 1 67 ? -9.183 -4.680 5.831 1.00 0.00 67 GLN A O 20
ATOM 20200 N N . SER A 1 68 ? -8.883 -2.441 5.944 1.00 0.00 68 SER A N 20
ATOM 20201 C CA . SER A 1 68 ? -10.102 -2.204 6.698 1.00 0.00 68 SER A CA 20
ATOM 20202 C C . SER A 1 68 ? -9.931 -2.696 8.137 1.00 0.00 68 SER A C 20
ATOM 20203 O O . SER A 1 68 ? -10.121 -3.878 8.419 1.00 0.00 68 SER A O 20
ATOM 20211 N N . GLY A 1 69 ? -9.573 -1.765 9.009 1.00 0.00 69 GLY A N 20
ATOM 20212 C CA . GLY A 1 69 ? -9.374 -2.089 10.411 1.00 0.00 69 GLY A CA 20
ATOM 20213 C C . GLY A 1 69 ? -10.633 -1.788 11.227 1.00 0.00 69 GLY A C 20
ATOM 20214 O O . GLY A 1 69 ? -11.446 -0.953 10.835 1.00 0.00 69 GLY A O 20
ATOM 20218 N N . PRO A 1 70 ? -10.756 -2.504 12.377 1.00 0.00 70 PRO A N 20
ATOM 20219 C CA . PRO A 1 70 ? -11.902 -2.322 13.252 1.00 0.00 70 PRO A CA 20
ATOM 20220 C C . PRO A 1 70 ? -11.790 -1.013 14.038 1.00 0.00 70 PRO A C 20
ATOM 20221 O O . PRO A 1 70 ? -11.716 -1.026 15.265 1.00 0.00 70 PRO A O 20
ATOM 20232 N N . SER A 1 71 ? -11.780 0.085 13.297 1.00 0.00 71 SER A N 20
ATOM 20233 C CA . SER A 1 71 ? -11.678 1.399 13.908 1.00 0.00 71 SER A CA 20
ATOM 20234 C C . SER A 1 71 ? -11.773 2.485 12.835 1.00 0.00 71 SER A C 20
ATOM 20235 O O . SER A 1 71 ? -12.742 3.242 12.796 1.00 0.00 71 SER A O 20
ATOM 20243 N N . SER A 1 72 ? -10.754 2.527 11.989 1.00 0.00 72 SER A N 20
ATOM 20244 C CA . SER A 1 72 ? -10.711 3.507 10.917 1.00 0.00 72 SER A CA 20
ATOM 20245 C C . SER A 1 72 ? -10.507 4.908 11.497 1.00 0.00 72 SER A C 20
ATOM 20246 O O . SER A 1 72 ? -11.465 5.553 11.922 1.00 0.00 72 SER A O 20
ATOM 20254 N N . GLY A 1 73 ? -9.254 5.338 11.497 1.00 0.00 73 GLY A N 20
ATOM 20255 C CA . GLY A 1 73 ? -8.913 6.650 12.019 1.00 0.00 73 GLY A CA 20
ATOM 20256 C C . GLY A 1 73 ? -7.565 6.619 12.742 1.00 0.00 73 GLY A C 20
ATOM 20257 O O . GLY A 1 73 ? -7.493 6.891 13.939 1.00 0.00 73 GLY A O 20
#